Protein AF-A0A954RPF8-F1 (afdb_monomer_lite)

Structure (mmCIF, N/CA/C/O backbone):
data_AF-A0A954RPF8-F1
#
_entry.id   AF-A0A954RPF8-F1
#
loop_
_atom_site.group_PDB
_atom_site.id
_atom_site.type_symbol
_atom_site.label_atom_id
_atom_site.label_alt_id
_atom_site.label_comp_id
_atom_site.label_asym_id
_atom_site.label_entity_id
_atom_site.label_seq_id
_atom_site.pdbx_PDB_ins_code
_atom_site.Cartn_x
_atom_site.Cartn_y
_atom_site.Cartn_z
_atom_site.occupancy
_atom_site.B_iso_or_equiv
_atom_site.auth_seq_id
_atom_site.auth_comp_id
_atom_site.auth_asym_id
_atom_site.auth_atom_id
_atom_site.pdbx_PDB_model_num
ATOM 1 N N . ARG A 1 1 ? -4.170 -65.678 37.630 1.00 38.31 1 ARG A N 1
ATOM 2 C CA . ARG A 1 1 ? -4.776 -66.405 38.775 1.00 38.31 1 ARG A CA 1
ATOM 3 C C . ARG A 1 1 ? -4.705 -65.506 40.009 1.00 38.31 1 ARG A C 1
ATOM 5 O O . ARG A 1 1 ? -3.707 -65.551 40.709 1.00 38.31 1 ARG A O 1
ATOM 12 N N . CYS A 1 2 ? -5.739 -64.701 40.259 1.00 24.78 2 CYS A N 1
ATOM 13 C CA . CYS A 1 2 ? -5.954 -64.059 41.559 1.00 24.78 2 CYS A CA 1
ATOM 14 C C . CYS A 1 2 ? -7.072 -64.823 42.264 1.00 24.78 2 CYS A C 1
ATOM 16 O O . CYS A 1 2 ? -8.177 -64.943 41.741 1.00 24.78 2 CYS A O 1
ATOM 18 N N . ARG A 1 3 ? -6.744 -65.421 43.409 1.00 26.69 3 ARG A N 1
ATOM 19 C CA . ARG A 1 3 ? -7.662 -66.196 44.242 1.00 26.69 3 ARG A CA 1
ATOM 20 C C . ARG A 1 3 ? -8.273 -65.224 45.245 1.00 26.69 3 ARG A C 1
ATOM 22 O O . ARG A 1 3 ? -7.654 -64.913 46.255 1.00 26.69 3 ARG A O 1
ATOM 29 N N . MET A 1 4 ? -9.450 -64.698 44.927 1.00 26.66 4 MET A N 1
ATOM 30 C CA . MET A 1 4 ? -10.172 -63.790 45.812 1.00 26.66 4 MET A CA 1
ATOM 31 C C . MET A 1 4 ? -10.907 -64.619 46.871 1.00 26.66 4 MET A C 1
ATOM 33 O O . MET A 1 4 ? -11.874 -65.314 46.570 1.00 26.66 4 MET A O 1
ATOM 37 N N . SER A 1 5 ? -10.408 -64.608 48.108 1.00 30.94 5 SER A N 1
ATOM 38 C CA . SER A 1 5 ? -11.097 -65.205 49.254 1.00 30.94 5 SER A CA 1
ATOM 39 C C . SER A 1 5 ? -11.973 -64.148 49.922 1.00 30.94 5 SER A C 1
ATOM 41 O O . SER A 1 5 ? -11.460 -63.251 50.592 1.00 30.94 5 SER A O 1
ATOM 43 N N . ILE A 1 6 ? -13.291 -64.257 49.768 1.00 36.34 6 ILE A N 1
ATOM 44 C CA . ILE A 1 6 ? -14.246 -63.443 50.525 1.00 36.34 6 ILE A CA 1
ATOM 45 C C . ILE A 1 6 ? -14.337 -64.040 51.933 1.00 36.34 6 ILE A C 1
ATOM 47 O O . ILE A 1 6 ? -14.951 -65.085 52.146 1.00 36.34 6 ILE A O 1
ATOM 51 N N . ARG A 1 7 ? -13.696 -63.390 52.910 1.00 29.02 7 ARG A N 1
ATOM 52 C CA . ARG A 1 7 ? -13.963 -63.643 54.330 1.00 29.02 7 ARG A CA 1
ATOM 53 C C . ARG A 1 7 ? -15.271 -62.946 54.692 1.00 29.02 7 ARG A C 1
ATOM 55 O O . ARG A 1 7 ? -15.306 -61.727 54.817 1.00 29.02 7 ARG A O 1
ATOM 62 N N . LYS A 1 8 ? -16.332 -63.727 54.899 1.00 42.97 8 LYS A N 1
ATOM 63 C CA . LYS A 1 8 ? -17.564 -63.263 55.545 1.00 42.97 8 LYS A CA 1
ATOM 64 C C . LYS A 1 8 ? -17.245 -63.019 57.024 1.00 42.97 8 LYS A C 1
ATOM 66 O O . LYS A 1 8 ? -17.209 -63.958 57.816 1.00 42.97 8 LYS A O 1
ATOM 71 N N . ARG A 1 9 ? -16.913 -61.777 57.381 1.00 31.98 9 ARG A N 1
ATOM 72 C CA . ARG A 1 9 ? -16.808 -61.344 58.778 1.00 31.98 9 ARG A CA 1
ATOM 73 C C . ARG A 1 9 ? -18.197 -60.858 59.181 1.00 31.98 9 ARG A C 1
ATOM 75 O O . ARG A 1 9 ? -18.713 -59.937 58.560 1.00 31.98 9 ARG A O 1
ATOM 82 N N . GLY A 1 10 ? -18.814 -61.538 60.144 1.00 41.28 10 GLY A N 1
ATOM 83 C CA . GLY A 1 10 ? -20.089 -61.132 60.723 1.00 41.28 10 GLY A CA 1
ATOM 84 C C . GLY A 1 10 ? -19.962 -59.758 61.374 1.00 41.28 10 GLY A C 1
ATOM 85 O O . GLY A 1 10 ? -19.314 -59.620 62.405 1.00 41.28 10 GLY A O 1
ATOM 86 N N . ALA A 1 11 ? -20.543 -58.768 60.717 1.00 39.69 11 ALA A N 1
ATOM 87 C CA . ALA A 1 11 ? -20.992 -57.487 61.233 1.00 39.69 11 ALA A CA 1
ATOM 88 C C . ALA A 1 11 ? -22.199 -57.133 60.351 1.00 39.69 11 ALA A C 1
ATOM 90 O O . ALA A 1 11 ? -22.162 -57.429 59.152 1.00 39.69 11 ALA A O 1
ATOM 91 N N . ASP A 1 12 ? -23.280 -56.646 60.956 1.00 48.81 12 ASP A N 1
ATOM 92 C CA . ASP A 1 12 ? -24.599 -56.460 60.345 1.00 48.81 12 ASP A CA 1
ATOM 93 C C . ASP A 1 12 ? -24.512 -55.980 58.892 1.00 48.81 12 ASP A C 1
ATOM 95 O O . ASP A 1 12 ? -24.012 -54.897 58.595 1.00 48.81 12 ASP A O 1
ATOM 99 N N . SER A 1 13 ? -24.936 -56.835 57.956 1.00 49.84 13 SER A N 1
ATOM 100 C CA . SER A 1 13 ? -25.000 -56.448 56.546 1.00 49.84 13 SER A CA 1
ATOM 101 C C . SER A 1 13 ? -25.993 -55.288 56.420 1.00 49.84 13 SER A C 1
ATOM 103 O O . SER A 1 13 ? -27.073 -55.389 57.011 1.00 49.84 13 SER A O 1
ATOM 105 N N . PRO A 1 14 ? -25.660 -54.203 55.695 1.00 56.88 14 PRO A N 1
ATOM 106 C CA . PRO A 1 14 ? -26.549 -53.054 55.585 1.00 56.88 14 PRO A CA 1
ATOM 107 C C . PRO A 1 14 ? -27.896 -53.509 55.020 1.00 56.88 14 PRO A C 1
ATOM 109 O O . PRO A 1 14 ? -27.950 -54.215 54.012 1.00 56.88 14 PRO A O 1
ATOM 112 N N . GLN A 1 15 ? -28.976 -53.159 55.715 1.00 70.69 15 GLN A N 1
ATOM 113 C CA . GLN A 1 15 ? -30.297 -53.749 55.473 1.00 70.69 15 GLN A CA 1
ATOM 114 C C . GLN A 1 15 ? -31.057 -53.072 54.320 1.00 70.69 15 GLN A C 1
ATOM 116 O O . GLN A 1 15 ? -32.025 -53.634 53.811 1.00 70.69 15 GLN A O 1
ATOM 121 N N . PHE A 1 16 ? -30.623 -51.880 53.901 1.00 86.44 16 PHE A N 1
ATOM 122 C CA . PHE A 1 16 ? -31.265 -51.070 52.864 1.00 86.44 16 PHE A CA 1
ATOM 123 C C . PHE A 1 16 ? -30.284 -50.045 52.268 1.00 86.44 16 PHE A C 1
ATOM 125 O O . PHE A 1 16 ? -29.274 -49.702 52.891 1.00 86.44 16 PHE A O 1
ATOM 132 N N . GLY A 1 17 ? -30.574 -49.563 51.057 1.00 90.06 17 GLY A N 1
ATOM 133 C CA . GLY A 1 17 ? -29.850 -48.455 50.419 1.00 90.06 17 GLY A CA 1
ATOM 134 C C . GLY A 1 17 ? -30.358 -47.089 50.886 1.00 90.06 17 GLY A C 1
ATOM 135 O O . GLY A 1 17 ? -31.543 -46.952 51.185 1.00 90.06 17 GLY A O 1
ATOM 136 N N . LEU A 1 18 ? -29.474 -46.088 50.952 1.00 92.81 18 LEU A N 1
ATOM 137 C CA . LEU A 1 18 ? -29.816 -44.718 51.348 1.00 92.81 18 LEU A CA 1
ATOM 138 C C . LEU A 1 18 ? -29.316 -43.688 50.333 1.00 92.81 18 LEU A C 1
ATOM 140 O O . LEU A 1 18 ? -28.114 -43.603 50.059 1.00 92.81 18 LEU A O 1
ATOM 144 N N . ARG A 1 19 ? -30.241 -42.842 49.873 1.00 94.31 19 ARG A N 1
ATOM 145 C CA . ARG A 1 19 ? -29.945 -41.560 49.224 1.00 94.31 19 ARG A CA 1
ATOM 146 C C . ARG A 1 19 ? -30.448 -40.429 50.113 1.00 94.31 19 ARG A C 1
ATOM 148 O O . ARG A 1 19 ? -31.576 -40.485 50.591 1.00 94.31 19 ARG A O 1
ATOM 155 N N . GLN A 1 20 ? -29.622 -39.419 50.346 1.00 93.56 20 GLN A N 1
ATOM 156 C CA . GLN A 1 20 ? -29.911 -38.353 51.304 1.00 93.56 20 GLN A CA 1
ATOM 157 C C . GLN A 1 20 ? -29.782 -36.971 50.658 1.00 93.56 20 GLN A C 1
ATOM 159 O O . GLN A 1 20 ? -28.801 -36.681 49.977 1.00 93.56 20 GLN A O 1
ATOM 164 N N . LEU A 1 21 ? -30.764 -36.103 50.895 1.00 94.06 21 LEU A N 1
ATOM 165 C CA . LEU A 1 21 ? -30.680 -34.677 50.582 1.00 94.06 21 LEU A CA 1
ATOM 166 C C . LEU A 1 21 ? -30.895 -33.880 51.865 1.00 94.06 21 LEU A C 1
ATOM 168 O O . LEU A 1 21 ? -31.998 -33.870 52.408 1.00 94.06 21 LEU A O 1
ATOM 172 N N . THR A 1 22 ? -29.857 -33.194 52.332 1.00 93.75 22 THR A N 1
ATOM 173 C CA . THR A 1 22 ? -29.924 -32.400 53.562 1.00 93.75 22 THR A CA 1
ATOM 174 C C . THR A 1 22 ? -29.912 -30.914 53.234 1.00 93.75 22 THR A C 1
ATOM 176 O O . THR A 1 22 ? -28.960 -30.406 52.644 1.00 93.75 22 THR A O 1
ATOM 179 N N . ARG A 1 23 ? -30.964 -30.195 53.621 1.00 93.75 23 ARG A N 1
ATOM 180 C CA . ARG A 1 23 ? -31.050 -28.739 53.492 1.00 93.75 23 ARG A CA 1
ATOM 181 C C . ARG A 1 23 ? -30.732 -28.091 54.832 1.00 93.75 23 ARG A C 1
ATOM 183 O O . ARG A 1 23 ? -31.372 -28.416 55.828 1.00 93.75 23 ARG A O 1
ATOM 190 N N . TYR A 1 24 ? -29.778 -27.175 54.826 1.00 92.88 24 TYR A N 1
ATOM 191 C CA . TYR A 1 24 ? -29.380 -26.360 55.963 1.00 92.88 24 TYR A CA 1
ATOM 192 C C . TYR A 1 24 ? -29.774 -24.918 55.688 1.00 92.88 24 TYR A C 1
ATOM 194 O O . TYR A 1 24 ? -29.374 -24.362 54.666 1.00 92.88 24 TYR A O 1
ATOM 202 N N . THR A 1 25 ? -30.530 -24.317 56.599 1.00 91.25 25 THR A N 1
ATOM 203 C CA . THR A 1 25 ? -30.863 -22.892 56.559 1.00 91.25 25 THR A CA 1
ATOM 204 C C . THR A 1 25 ? -30.391 -22.245 57.851 1.00 91.25 25 THR A C 1
ATOM 206 O O . THR A 1 25 ? -30.828 -22.651 58.923 1.00 91.25 25 THR A O 1
ATOM 209 N N . LEU A 1 26 ? -29.487 -21.271 57.760 1.00 89.62 26 LEU A N 1
ATOM 210 C CA . LEU A 1 26 ? -29.070 -20.457 58.901 1.00 89.62 26 LEU A CA 1
ATOM 211 C C . LEU A 1 26 ? -29.882 -19.164 58.942 1.00 89.62 26 LEU A C 1
ATOM 213 O O . LEU A 1 26 ? -29.891 -18.418 57.961 1.00 89.62 26 LEU A O 1
ATOM 217 N N . ASN A 1 27 ? -30.518 -18.897 60.079 1.00 86.94 27 ASN A N 1
ATOM 218 C CA . ASN A 1 27 ? -31.205 -17.645 60.390 1.00 86.94 27 ASN A CA 1
ATOM 219 C C . ASN A 1 27 ? -30.790 -17.134 61.787 1.00 86.94 27 ASN A C 1
ATOM 221 O O . ASN A 1 27 ? -29.947 -17.733 62.454 1.00 86.94 27 ASN A O 1
ATOM 225 N N . GLU A 1 28 ? -31.387 -16.032 62.249 1.00 82.50 28 GLU A N 1
ATOM 226 C CA . GLU A 1 28 ? -31.107 -15.451 63.576 1.00 82.50 28 GLU A CA 1
ATOM 227 C C . GLU A 1 28 ? -31.387 -16.407 64.751 1.00 82.50 28 GLU A C 1
ATOM 229 O O . GLU A 1 28 ? -30.786 -16.269 65.815 1.00 82.50 28 GLU A O 1
ATOM 234 N N . GLN A 1 29 ? -32.278 -17.389 64.575 1.00 83.50 29 GLN A N 1
ATOM 235 C CA . GLN A 1 29 ? -32.648 -18.357 65.615 1.00 83.50 29 GLN A CA 1
ATOM 236 C C . GLN A 1 29 ? -31.710 -19.574 65.657 1.00 83.50 29 GLN A C 1
ATOM 238 O O . GLN A 1 29 ? -31.683 -20.291 66.661 1.00 83.50 29 GLN A O 1
ATOM 243 N N . GLY A 1 30 ? -30.922 -19.798 64.603 1.00 87.50 30 GLY A N 1
ATOM 244 C CA . GLY A 1 30 ? -29.967 -20.894 64.492 1.00 87.50 30 GLY A CA 1
ATOM 245 C C . GLY A 1 30 ? -30.078 -21.651 63.173 1.00 87.50 30 GLY A C 1
ATOM 246 O O . GLY A 1 30 ? -30.501 -21.120 62.148 1.00 87.50 30 GLY A O 1
ATOM 247 N N . TRP A 1 31 ? -29.649 -22.908 63.195 1.00 90.44 31 TRP A N 1
ATOM 248 C CA . TRP A 1 31 ? -29.725 -23.805 62.050 1.00 90.44 31 TRP A CA 1
ATOM 249 C C . TRP A 1 31 ? -31.056 -24.542 62.022 1.00 90.44 31 TRP A C 1
ATOM 251 O O . TRP A 1 31 ? -31.392 -25.263 62.961 1.00 90.44 31 TRP A O 1
ATOM 261 N N . GLU A 1 32 ? -31.740 -24.460 60.890 1.00 93.38 32 GLU A N 1
ATOM 262 C CA . GLU A 1 32 ? -32.830 -25.349 60.513 1.00 93.38 32 GLU A CA 1
ATOM 263 C C . GLU A 1 32 ? -32.303 -26.401 59.537 1.00 93.38 32 GLU A C 1
ATOM 265 O O . GLU A 1 32 ? -31.746 -26.079 58.484 1.00 93.38 32 GLU A O 1
ATOM 270 N N . VAL A 1 33 ? -32.470 -27.673 59.893 1.00 94.00 33 VAL A N 1
ATOM 271 C CA . VAL A 1 33 ? -31.977 -28.812 59.120 1.00 94.00 33 VAL A CA 1
ATOM 272 C C . VAL A 1 33 ? -33.150 -29.680 58.693 1.00 94.00 33 VAL A C 1
ATOM 274 O O . VAL A 1 33 ? -33.912 -30.167 59.526 1.00 94.00 33 VAL A O 1
ATOM 277 N N . ALA A 1 34 ? -33.280 -29.909 57.390 1.00 94.81 34 ALA A N 1
ATOM 278 C CA . ALA A 1 34 ? -34.261 -30.822 56.816 1.00 94.81 34 ALA A CA 1
ATOM 279 C C . ALA A 1 34 ? -33.547 -31.900 55.996 1.00 94.81 34 ALA A C 1
ATOM 281 O O . ALA A 1 34 ? -32.988 -31.607 54.940 1.00 94.81 34 ALA A O 1
ATOM 282 N N . ALA A 1 35 ? -33.568 -33.140 56.478 1.00 94.81 35 ALA A N 1
ATOM 283 C CA . ALA A 1 35 ? -32.989 -34.294 55.800 1.00 94.81 35 ALA A CA 1
ATOM 284 C C . ALA A 1 35 ? -34.091 -35.134 55.145 1.00 94.81 35 ALA A C 1
ATOM 286 O O . ALA A 1 35 ? -34.931 -35.716 55.832 1.00 94.81 35 ALA A O 1
ATOM 287 N N . ASP A 1 36 ? -34.066 -35.203 53.816 1.00 95.50 36 ASP A N 1
ATOM 288 C CA . ASP A 1 36 ? -34.886 -36.099 53.005 1.00 95.50 36 ASP A CA 1
ATOM 289 C C . ASP A 1 36 ? -34.109 -37.411 52.800 1.00 95.50 36 ASP A C 1
ATOM 291 O O . ASP A 1 36 ? -33.122 -37.446 52.061 1.00 95.50 36 ASP A O 1
ATOM 295 N N . LEU A 1 37 ? -34.527 -38.478 53.489 1.00 94.94 37 LEU A N 1
ATOM 296 C CA . LEU A 1 37 ? -33.916 -39.808 53.443 1.00 94.94 37 LEU A CA 1
ATOM 297 C C . LEU A 1 37 ? -34.738 -40.714 52.519 1.00 94.94 37 LEU A C 1
ATOM 299 O O . LEU A 1 37 ? -35.853 -41.104 52.860 1.00 94.94 37 LEU A O 1
ATOM 303 N N . TYR A 1 38 ? -34.190 -41.066 51.362 1.00 94.31 38 TYR A N 1
ATOM 304 C CA . TYR A 1 38 ? -34.792 -42.009 50.423 1.00 94.31 38 TYR A CA 1
ATOM 305 C C . TYR A 1 38 ? -34.233 -43.407 50.681 1.00 94.31 38 TYR A C 1
ATOM 307 O O . TYR A 1 38 ? -33.040 -43.656 50.482 1.00 94.31 38 TYR A O 1
ATOM 315 N N . LEU A 1 39 ? -35.101 -44.304 51.140 1.00 92.56 39 LEU A N 1
ATOM 316 C CA . LEU A 1 39 ? -34.754 -45.657 51.561 1.00 92.56 39 LEU A CA 1
ATOM 317 C C . LEU A 1 39 ? -35.125 -46.675 50.477 1.00 92.56 39 LEU A C 1
ATOM 319 O O . LEU A 1 39 ? -36.262 -46.697 49.999 1.00 92.56 39 LEU A O 1
ATOM 323 N N . ASP A 1 40 ? -34.175 -47.544 50.136 1.00 91.12 40 ASP A N 1
ATOM 324 C CA . ASP A 1 40 ? -34.352 -48.654 49.198 1.00 91.12 40 ASP A CA 1
ATOM 325 C C . ASP A 1 40 ? -34.356 -49.990 49.966 1.00 91.12 40 ASP A C 1
ATOM 327 O O . ASP A 1 40 ? -33.305 -50.561 50.273 1.00 91.12 40 ASP A O 1
ATOM 331 N N . CYS A 1 41 ? -35.554 -50.481 50.304 1.00 87.88 41 CYS A N 1
ATOM 332 C CA . CYS A 1 41 ? -35.795 -51.652 51.158 1.00 87.88 41 CYS A CA 1
ATOM 333 C C . CYS A 1 41 ? -36.349 -52.837 50.337 1.00 87.88 41 CYS A C 1
ATOM 335 O O . CYS A 1 41 ? -37.547 -53.134 50.380 1.00 87.88 41 CYS A O 1
ATOM 337 N N . GLU A 1 42 ? -35.503 -53.504 49.541 1.00 78.81 42 GLU A N 1
ATOM 338 C CA . GLU A 1 42 ? -35.939 -54.592 48.640 1.00 78.81 42 GLU A CA 1
ATOM 339 C C . GLU A 1 42 ? -36.097 -55.957 49.336 1.00 78.81 42 GLU A C 1
ATOM 341 O O . GLU A 1 42 ? -37.033 -56.709 49.041 1.00 78.81 42 GLU A O 1
ATOM 346 N N . ALA A 1 43 ? -35.179 -56.286 50.253 1.00 69.44 43 ALA A N 1
ATOM 347 C CA . ALA A 1 43 ? -35.006 -57.648 50.762 1.00 69.44 43 ALA A CA 1
ATOM 348 C C . ALA A 1 43 ? -35.760 -57.949 52.071 1.00 69.44 43 ALA A C 1
ATOM 350 O O . ALA A 1 43 ? -36.153 -59.094 52.284 1.00 69.44 43 ALA A O 1
ATOM 351 N N . THR A 1 44 ? -35.949 -56.959 52.951 1.00 74.12 44 THR A N 1
ATOM 352 C CA . THR A 1 44 ? -36.574 -57.127 54.278 1.00 74.12 44 THR A CA 1
ATOM 353 C C . THR A 1 44 ? -37.380 -55.881 54.635 1.00 74.12 44 THR A C 1
ATOM 355 O O . THR A 1 44 ? -36.937 -54.771 54.342 1.00 74.12 44 THR A O 1
ATOM 358 N N . ASP A 1 45 ? -38.537 -56.059 55.274 1.00 82.88 45 ASP A N 1
ATOM 359 C CA . ASP A 1 45 ? -39.352 -54.944 55.760 1.00 82.88 45 ASP A CA 1
ATOM 360 C C . ASP A 1 45 ? -38.608 -54.187 56.871 1.00 82.88 45 ASP A C 1
ATOM 362 O O . ASP A 1 45 ? -38.182 -54.776 57.871 1.00 82.88 45 ASP A O 1
ATOM 366 N N . LEU A 1 46 ? -38.457 -52.871 56.707 1.00 87.38 46 LEU A N 1
ATOM 367 C CA . LEU A 1 46 ? -37.808 -52.022 57.700 1.00 87.38 46 LEU A CA 1
ATOM 368 C C . LEU A 1 46 ? -38.833 -51.582 58.753 1.00 87.38 46 LEU A C 1
ATOM 370 O O . LEU A 1 46 ? -39.708 -50.765 58.473 1.00 87.38 46 LEU A O 1
ATOM 374 N N . ASN A 1 47 ? -38.722 -52.123 59.969 1.00 87.94 47 ASN A N 1
ATOM 375 C CA . ASN A 1 47 ? -39.655 -51.843 61.074 1.00 87.94 47 ASN A CA 1
ATOM 376 C C . ASN A 1 47 ? -39.214 -50.681 61.977 1.00 87.94 47 ASN A C 1
ATOM 378 O O . ASN A 1 47 ? -40.038 -50.071 62.656 1.00 87.94 47 ASN A O 1
ATOM 382 N N . ALA A 1 48 ? -37.921 -50.358 61.993 1.00 89.31 48 ALA A N 1
ATOM 383 C CA . ALA A 1 48 ? -37.396 -49.196 62.697 1.00 89.31 48 ALA A CA 1
ATOM 384 C C . ALA A 1 48 ? -36.171 -48.631 61.972 1.00 89.31 48 ALA A C 1
ATOM 386 O O . ALA A 1 48 ? -35.382 -49.388 61.410 1.00 89.31 48 ALA A O 1
ATOM 387 N N . LEU A 1 49 ? -36.009 -47.311 62.014 1.00 90.81 49 LEU A N 1
ATOM 388 C CA . LEU A 1 49 ? -34.848 -46.589 61.502 1.00 90.81 49 LEU A CA 1
ATOM 389 C C . LEU A 1 49 ? -34.096 -45.961 62.675 1.00 90.81 49 LEU A C 1
ATOM 391 O O . LEU A 1 49 ? -34.674 -45.198 63.450 1.00 90.81 49 LEU A O 1
ATOM 395 N N . GLU A 1 50 ? -32.810 -46.277 62.801 1.00 91.69 50 GLU A N 1
ATOM 396 C CA . GLU A 1 50 ? -31.932 -45.654 63.792 1.00 91.69 50 GLU A CA 1
ATOM 397 C C . GLU A 1 50 ? -31.105 -44.541 63.144 1.00 91.69 50 GLU A C 1
ATOM 399 O O . GLU A 1 50 ? -30.440 -44.745 62.128 1.00 91.69 50 GLU A O 1
ATOM 404 N N . LEU A 1 51 ? -31.152 -43.361 63.755 1.00 91.69 51 LEU A N 1
ATOM 405 C CA . LEU A 1 51 ? -30.430 -42.160 63.364 1.00 91.69 51 LEU A CA 1
ATOM 406 C C . LEU A 1 51 ? -29.445 -41.798 64.478 1.00 91.69 51 LEU A C 1
ATOM 408 O O . LEU A 1 51 ? -29.802 -41.807 65.654 1.00 91.69 51 LEU A O 1
ATOM 412 N N . SER A 1 52 ? -28.221 -41.444 64.116 1.00 90.62 52 SER A N 1
ATOM 413 C CA . SER A 1 52 ? -27.220 -40.863 65.008 1.00 90.62 52 SER A CA 1
ATOM 414 C C . SER A 1 52 ? -27.059 -39.390 64.656 1.00 90.62 52 SER A C 1
ATOM 416 O O . SER A 1 52 ? -26.695 -39.069 63.528 1.00 90.62 52 SER A O 1
ATOM 418 N N . LEU A 1 53 ? -27.308 -38.500 65.611 1.00 89.69 53 LEU A N 1
ATOM 419 C CA . LEU A 1 53 ? -27.170 -37.055 65.443 1.00 89.69 53 LEU A CA 1
ATOM 420 C C . LEU A 1 53 ? -25.990 -36.525 66.257 1.00 89.69 53 LEU A C 1
ATOM 422 O O . LEU A 1 53 ? -25.728 -36.994 67.372 1.00 89.69 53 LEU A O 1
ATOM 426 N N . ASP A 1 54 ? -25.315 -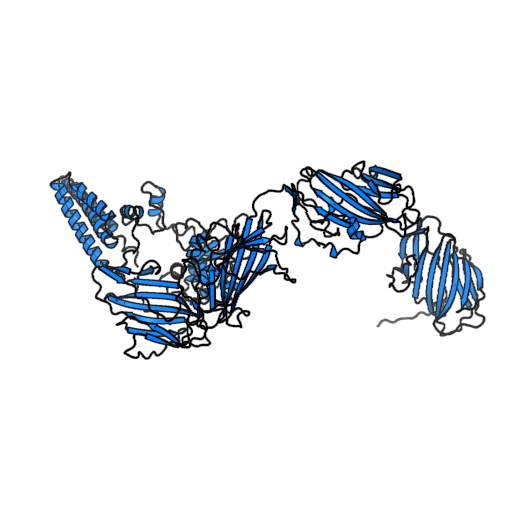35.516 65.716 1.00 87.44 54 ASP A N 1
ATOM 427 C CA . ASP A 1 54 ? -24.335 -34.739 66.473 1.00 87.44 54 ASP A CA 1
ATOM 428 C C . ASP A 1 54 ? -24.986 -34.034 67.674 1.00 87.44 54 ASP A C 1
ATOM 430 O O . ASP A 1 54 ? -26.178 -33.724 67.669 1.00 87.44 54 ASP A O 1
ATOM 434 N N . ALA A 1 55 ? -24.197 -33.772 68.720 1.00 79.31 55 ALA A N 1
ATOM 435 C CA . ALA A 1 55 ? -24.692 -33.284 70.014 1.00 79.31 55 ALA A CA 1
ATOM 436 C C . ALA A 1 55 ? -25.456 -31.944 69.938 1.00 79.31 55 ALA A C 1
ATOM 438 O O . ALA A 1 55 ? -26.267 -31.644 70.814 1.00 79.31 55 ALA A O 1
ATOM 439 N N . SER A 1 56 ? -25.214 -31.142 68.899 1.00 84.31 56 SER A N 1
ATOM 440 C CA . SER A 1 56 ? -25.879 -29.856 68.673 1.00 84.31 56 SER A CA 1
ATOM 441 C C . SER A 1 56 ? -27.266 -29.973 68.026 1.00 84.31 56 SER A C 1
ATOM 443 O O . SER A 1 56 ? -28.028 -29.010 68.097 1.00 84.31 56 SER A O 1
ATOM 445 N N . LEU A 1 57 ? -27.625 -31.118 67.430 1.00 89.94 57 LEU A N 1
ATOM 446 C CA . LEU A 1 57 ? -28.894 -31.301 66.718 1.00 89.94 57 LEU A CA 1
ATOM 447 C C . LEU A 1 57 ? -30.006 -31.838 67.616 1.00 89.94 57 LEU A C 1
ATOM 449 O O . LEU A 1 57 ? -29.861 -32.855 68.295 1.00 89.94 57 LEU A O 1
ATOM 453 N N . LYS A 1 58 ? -31.175 -31.201 67.530 1.00 90.12 58 LYS A N 1
ATOM 454 C CA . LYS A 1 58 ? -32.415 -31.641 68.176 1.00 90.12 58 LYS A CA 1
ATOM 455 C C . LYS A 1 58 ? -33.482 -31.904 67.123 1.00 90.12 58 LYS A C 1
ATOM 457 O O . LYS A 1 58 ? -33.888 -30.987 66.417 1.00 90.12 58 LYS A O 1
ATOM 462 N N . VAL A 1 59 ? -33.947 -33.150 67.026 1.00 92.19 59 VAL A N 1
ATOM 463 C CA . VAL A 1 59 ? -35.042 -33.530 66.118 1.00 92.19 59 VAL A CA 1
ATOM 464 C C . VAL A 1 59 ? -36.360 -32.954 66.632 1.00 92.19 59 VAL A C 1
ATOM 466 O O . VAL A 1 59 ? -36.730 -33.189 67.781 1.00 92.19 59 VAL A O 1
ATOM 469 N N . ILE A 1 60 ? -37.065 -32.227 65.767 1.00 93.56 60 ILE A N 1
ATOM 470 C CA . ILE A 1 60 ? -38.372 -31.615 66.050 1.00 93.56 60 ILE A CA 1
ATOM 471 C C . ILE A 1 60 ? -39.514 -32.288 65.283 1.00 93.56 60 ILE A C 1
ATOM 473 O O . ILE A 1 60 ? -40.672 -32.151 65.670 1.00 93.56 60 ILE A O 1
ATOM 477 N N . GLY A 1 61 ? -39.205 -33.046 64.228 1.00 92.69 61 GLY A N 1
ATOM 478 C CA . GLY A 1 61 ? -40.208 -33.767 63.456 1.00 92.69 61 GLY A CA 1
ATOM 479 C C . GLY A 1 61 ? -39.625 -34.917 62.648 1.00 92.69 61 GLY A C 1
ATOM 480 O O . GLY A 1 61 ? -38.521 -34.832 62.109 1.00 92.69 61 GLY A O 1
ATOM 481 N N . VAL A 1 62 ? -40.397 -35.998 62.540 1.00 95.06 62 VAL A N 1
ATOM 482 C CA . VAL A 1 62 ? -40.136 -37.103 61.616 1.00 95.06 62 VAL A CA 1
ATOM 483 C C . VAL A 1 62 ? -41.432 -37.463 60.905 1.00 95.06 62 VAL A C 1
ATOM 485 O O . VAL A 1 62 ? -42.459 -37.711 61.539 1.00 95.06 62 VAL A O 1
ATOM 488 N N . THR A 1 63 ? -41.382 -37.501 59.580 1.00 93.56 63 THR A N 1
ATOM 489 C CA . THR A 1 63 ? -42.519 -37.858 58.726 1.00 93.56 63 THR A CA 1
ATOM 490 C C . THR A 1 63 ? -42.103 -38.922 57.722 1.00 93.56 63 THR A C 1
ATOM 492 O O . THR A 1 63 ? -40.954 -38.952 57.287 1.00 93.56 63 THR A O 1
ATOM 495 N N . HIS A 1 64 ? -43.031 -39.798 57.357 1.00 91.06 64 HIS A N 1
ATOM 496 C CA . HIS A 1 64 ? -42.881 -40.714 56.232 1.00 91.06 64 HIS A CA 1
ATOM 497 C C . HIS A 1 64 ? -43.928 -40.376 55.183 1.00 91.06 64 HIS A C 1
ATOM 499 O O . HIS A 1 64 ? -45.127 -40.378 55.480 1.00 91.06 64 HIS A O 1
ATOM 505 N N . GLU A 1 65 ? -43.455 -40.045 53.983 1.00 83.31 65 GLU A N 1
ATOM 506 C CA . GLU A 1 65 ? -44.220 -39.369 52.934 1.00 83.31 65 GLU A CA 1
ATOM 507 C C . GLU A 1 65 ? -44.826 -38.053 53.463 1.00 83.31 65 GLU A C 1
ATOM 509 O O . GLU A 1 65 ? -44.188 -37.003 53.426 1.00 83.31 65 GLU A O 1
ATOM 514 N N . THR A 1 66 ? -46.025 -38.111 54.043 1.00 82.94 66 THR A N 1
ATOM 515 C CA . THR A 1 66 ? -46.718 -36.969 54.662 1.00 82.94 66 THR A CA 1
ATOM 516 C C . THR A 1 66 ? -47.239 -37.262 56.071 1.00 82.94 66 THR A C 1
ATOM 518 O O . THR A 1 66 ? -47.776 -36.366 56.721 1.00 82.94 66 THR A O 1
ATOM 521 N N . ALA A 1 67 ? -47.121 -38.502 56.558 1.00 88.50 67 ALA A N 1
ATOM 522 C CA . ALA A 1 67 ? -47.662 -38.913 57.849 1.00 88.50 67 ALA A CA 1
ATOM 523 C C . ALA A 1 67 ? -46.601 -38.779 58.958 1.00 88.50 67 ALA A C 1
ATOM 525 O O . ALA A 1 67 ? -45.464 -39.218 58.760 1.00 88.50 67 ALA A O 1
ATOM 526 N N . PRO A 1 68 ? -46.937 -38.211 60.131 1.00 91.00 68 PRO A N 1
ATOM 527 C CA . PRO A 1 68 ? -46.015 -38.159 61.261 1.00 91.00 68 PRO A CA 1
ATOM 528 C C . PRO A 1 68 ? -45.737 -39.568 61.793 1.00 91.00 68 PRO A C 1
ATOM 530 O O . PRO A 1 68 ? -46.647 -40.391 61.914 1.00 91.00 68 PRO A O 1
ATOM 533 N N . LEU A 1 69 ? -44.478 -39.840 62.130 1.00 91.19 69 LEU A N 1
ATOM 534 C CA . LEU A 1 69 ? -44.059 -41.100 62.743 1.00 91.19 69 LEU A CA 1
ATOM 535 C C . LEU A 1 69 ? -43.716 -40.901 64.219 1.00 91.19 69 LEU A C 1
ATOM 537 O O . LEU A 1 69 ? -43.281 -39.817 64.587 1.00 91.19 69 LEU A O 1
ATOM 541 N N . PRO A 1 70 ? -43.866 -41.921 65.078 1.00 88.00 70 PRO A N 1
ATOM 542 C CA . PRO A 1 70 ? -43.340 -41.874 66.435 1.00 88.00 70 PRO A CA 1
ATOM 543 C C . PRO A 1 70 ? -41.819 -42.113 66.445 1.00 88.00 70 PRO A C 1
ATOM 545 O O . PRO A 1 70 ? -41.319 -43.059 65.826 1.00 88.00 70 PRO A O 1
ATOM 548 N N . TRP A 1 71 ? -41.081 -41.295 67.199 1.00 92.25 71 TRP A N 1
ATOM 549 C CA . TRP A 1 71 ? -39.648 -41.477 67.441 1.00 92.25 71 TRP A CA 1
ATOM 550 C C . TRP A 1 71 ? -39.307 -41.338 68.923 1.00 92.25 71 TRP A C 1
ATOM 552 O O . TRP A 1 71 ? -39.942 -40.581 69.652 1.00 92.25 71 TRP A O 1
ATOM 562 N N . ASN A 1 72 ? -38.271 -42.054 69.356 1.00 88.94 72 ASN A N 1
ATOM 563 C CA . ASN A 1 72 ? -37.705 -41.945 70.697 1.00 88.94 72 ASN A CA 1
ATOM 564 C C . ASN A 1 72 ? -36.257 -41.474 70.605 1.00 88.94 72 ASN A C 1
ATOM 566 O O . ASN A 1 72 ? -35.518 -41.912 69.722 1.00 88.94 72 ASN A O 1
ATOM 570 N N . VAL A 1 73 ? -35.849 -40.615 71.536 1.00 88.31 73 VAL A N 1
ATOM 571 C CA . VAL A 1 73 ? -34.472 -40.122 71.643 1.00 88.31 73 VAL A CA 1
ATOM 572 C C . VAL A 1 73 ? -33.804 -40.791 72.840 1.00 88.31 73 VAL A C 1
ATOM 574 O O . VAL A 1 73 ? -34.338 -40.772 73.946 1.00 88.31 73 VAL A O 1
ATOM 577 N N . SER A 1 74 ? -32.631 -41.369 72.623 1.00 86.56 74 SER A N 1
ATOM 578 C CA . SER A 1 74 ? -31.736 -41.870 73.666 1.00 86.56 74 SER A CA 1
ATOM 579 C C . SER A 1 74 ? -30.366 -41.238 73.474 1.00 86.56 74 SER A C 1
ATOM 581 O O . SER A 1 74 ? -29.924 -41.090 72.340 1.00 86.56 74 SER A O 1
ATOM 583 N N . VAL A 1 75 ? -29.687 -40.868 74.552 1.00 80.81 75 VAL A N 1
ATOM 584 C CA . VAL A 1 75 ? -28.329 -40.318 74.472 1.00 80.81 75 VAL A CA 1
ATOM 585 C C . VAL A 1 75 ? -27.335 -41.466 74.621 1.00 80.81 75 VAL A C 1
ATOM 587 O O . VAL A 1 75 ? -27.491 -42.300 75.510 1.00 80.81 75 VAL A O 1
ATOM 590 N N . ASP A 1 76 ? -26.357 -41.535 73.723 1.00 73.50 76 ASP A N 1
ATOM 591 C CA . ASP A 1 76 ? -25.270 -42.514 73.778 1.00 73.50 76 ASP A CA 1
ATOM 592 C C . ASP A 1 76 ? -24.197 -42.096 74.802 1.00 73.50 76 ASP A C 1
ATOM 594 O O . ASP A 1 76 ? -24.118 -40.926 75.183 1.00 73.50 76 ASP A O 1
ATOM 598 N N . ASN A 1 77 ? -23.326 -43.023 75.213 1.00 70.31 77 ASN A N 1
ATOM 599 C CA . ASN A 1 77 ? -22.238 -42.749 76.167 1.00 70.31 77 ASN A CA 1
ATOM 600 C C . ASN A 1 77 ? -21.261 -41.662 75.673 1.00 70.31 77 ASN A C 1
ATOM 602 O O . ASN A 1 77 ? -20.634 -40.990 76.488 1.00 70.31 77 ASN A O 1
ATOM 606 N N . ASP A 1 78 ? -21.185 -41.450 74.355 1.00 66.38 78 ASP A N 1
ATOM 607 C CA . ASP A 1 78 ? -20.358 -40.426 73.700 1.00 66.38 78 ASP A CA 1
ATOM 608 C C . ASP A 1 78 ? -21.065 -39.056 73.570 1.00 66.38 78 ASP A C 1
ATOM 610 O O . ASP A 1 78 ? -20.579 -38.159 72.882 1.00 66.38 78 ASP A O 1
ATOM 614 N N . GLY A 1 79 ? -22.249 -38.879 74.172 1.00 68.88 79 GLY A N 1
ATOM 615 C CA . GLY A 1 79 ? -23.011 -37.623 74.137 1.00 68.88 79 GLY A CA 1
ATOM 616 C C . GLY A 1 79 ? -23.756 -37.346 72.823 1.00 68.88 79 GLY A C 1
ATOM 617 O O . GLY A 1 79 ? -24.409 -36.310 72.691 1.00 68.88 79 GLY A O 1
ATOM 618 N N . ARG A 1 80 ? -23.703 -38.267 71.852 1.00 77.62 80 ARG A N 1
ATOM 619 C CA . ARG A 1 80 ? -24.508 -38.212 70.620 1.00 77.62 80 ARG A CA 1
ATOM 620 C C . ARG A 1 80 ? -25.949 -38.626 70.890 1.00 77.62 80 ARG A C 1
ATOM 622 O O . ARG A 1 80 ? -26.208 -39.570 71.636 1.00 77.62 80 ARG A O 1
ATOM 629 N N . SER A 1 81 ? -26.893 -37.948 70.244 1.00 83.88 81 SER A N 1
ATOM 630 C CA . SER A 1 81 ? -28.307 -38.315 70.335 1.00 83.88 81 SER A CA 1
ATOM 631 C C . SER A 1 81 ? -28.614 -39.408 69.317 1.00 83.88 81 SER A C 1
ATOM 633 O O . SER A 1 81 ? -28.456 -39.210 68.114 1.00 83.88 81 SER A O 1
ATOM 635 N N . ARG A 1 82 ? -29.071 -40.567 69.786 1.00 88.38 82 ARG A N 1
ATOM 636 C CA . ARG A 1 82 ? -29.586 -41.651 68.951 1.00 88.38 82 ARG A CA 1
ATOM 637 C C . ARG A 1 82 ? -31.107 -41.564 68.898 1.00 88.38 82 ARG A C 1
ATOM 639 O O . ARG A 1 82 ? -31.772 -41.621 69.931 1.00 88.38 82 ARG A O 1
ATOM 646 N N . VAL A 1 83 ? -31.658 -41.424 67.700 1.00 90.75 83 VAL A N 1
ATOM 647 C CA . VAL A 1 83 ? -33.100 -41.335 67.462 1.00 90.75 83 VAL A CA 1
ATOM 648 C C . VAL A 1 83 ? -33.572 -42.605 66.782 1.00 90.75 83 VAL A C 1
ATOM 650 O O . VAL A 1 83 ? -33.106 -42.948 65.700 1.00 90.75 83 VAL A O 1
ATOM 653 N N . ARG A 1 84 ? -34.508 -43.306 67.418 1.00 92.38 84 ARG A N 1
ATOM 654 C CA . ARG A 1 84 ? -35.137 -44.502 66.863 1.00 92.38 84 ARG A CA 1
ATOM 655 C C . ARG A 1 84 ? -36.546 -44.169 66.405 1.00 92.38 84 ARG A C 1
ATOM 657 O O . ARG A 1 84 ? -37.415 -43.886 67.228 1.00 92.38 84 ARG A O 1
ATOM 664 N N . VAL A 1 85 ? -36.756 -44.213 65.098 1.00 91.38 85 VAL A N 1
ATOM 665 C CA . VAL A 1 85 ? -38.046 -44.009 64.437 1.00 91.38 85 VAL A CA 1
ATOM 666 C C . VAL A 1 85 ? -38.693 -45.374 64.248 1.00 91.38 85 VAL A C 1
ATOM 668 O O . VAL A 1 85 ? -38.084 -46.254 63.645 1.00 91.38 85 VAL A O 1
ATOM 671 N N . ASN A 1 86 ? -39.903 -45.574 64.766 1.00 89.06 86 ASN A N 1
ATOM 672 C CA . ASN A 1 86 ? -40.615 -46.845 64.620 1.00 89.06 86 ASN A CA 1
ATOM 673 C C . ASN A 1 86 ? -41.677 -46.727 63.523 1.00 89.06 86 ASN A C 1
ATOM 675 O O . ASN A 1 86 ? -42.486 -45.799 63.541 1.00 89.06 86 ASN A O 1
ATOM 679 N N . PHE A 1 87 ? -41.705 -47.685 62.598 1.00 89.44 87 PHE A N 1
ATOM 680 C CA . PHE A 1 87 ? -42.709 -47.745 61.540 1.00 89.44 87 PHE A CA 1
ATOM 681 C C . PHE A 1 87 ? -43.870 -48.649 61.984 1.00 89.44 87 PHE A C 1
ATOM 683 O O . PHE A 1 87 ? -43.640 -49.825 62.265 1.00 89.44 87 PHE A O 1
ATOM 690 N N . PRO A 1 88 ? -45.118 -48.142 62.057 1.00 81.56 88 PRO A N 1
ATOM 691 C CA . PRO A 1 88 ? -46.273 -48.951 62.465 1.00 81.56 88 PRO A CA 1
ATOM 692 C C . PRO A 1 88 ? -46.528 -50.153 61.545 1.00 81.56 88 PRO A C 1
ATOM 694 O O . PRO A 1 88 ? -46.940 -51.217 61.998 1.00 81.56 88 PRO A O 1
ATOM 697 N N . THR A 1 89 ? -46.252 -49.978 60.252 1.00 82.44 89 THR A N 1
ATOM 698 C CA . THR A 1 89 ? -46.209 -51.031 59.235 1.00 82.44 89 THR A CA 1
ATOM 699 C C . THR A 1 89 ? -44.830 -50.991 58.594 1.00 82.44 89 THR A C 1
ATOM 701 O O . THR A 1 89 ? -44.416 -49.917 58.151 1.00 82.44 89 THR A O 1
ATOM 704 N N . GLY A 1 90 ? -44.126 -52.124 58.554 1.00 83.69 90 GLY A N 1
ATOM 705 C CA . GLY A 1 90 ? -42.788 -52.203 57.970 1.00 83.69 90 GLY A CA 1
ATOM 706 C C . GLY A 1 90 ? -42.740 -51.623 56.553 1.00 83.69 90 GLY A C 1
ATOM 707 O O . GLY A 1 90 ? -43.651 -51.830 55.750 1.00 83.69 90 GLY A O 1
ATOM 708 N N . ILE A 1 91 ? -41.695 -50.850 56.261 1.00 87.75 91 ILE A N 1
ATOM 709 C CA . ILE A 1 91 ? -41.530 -50.190 54.965 1.00 87.75 91 ILE A CA 1
ATOM 710 C C . ILE A 1 91 ? -40.849 -51.146 53.981 1.00 87.75 91 ILE A C 1
ATOM 712 O O . ILE A 1 91 ? -39.818 -51.738 54.301 1.00 87.75 91 ILE A O 1
ATOM 716 N N . ARG A 1 92 ? -41.401 -51.248 52.761 1.00 87.94 92 ARG A N 1
ATOM 717 C CA . ARG A 1 92 ? -40.852 -52.045 51.652 1.00 87.94 92 ARG A CA 1
ATOM 718 C C . ARG A 1 92 ? -40.889 -51.294 50.318 1.00 87.94 92 ARG A C 1
ATOM 720 O O . ARG A 1 92 ? -41.813 -50.516 50.046 1.00 87.94 92 ARG A O 1
ATOM 727 N N . GLY A 1 93 ? -39.922 -51.587 49.453 1.00 86.62 93 GLY A N 1
ATOM 728 C CA . GLY A 1 93 ? -39.803 -51.031 48.104 1.00 86.62 93 GLY A CA 1
ATOM 729 C C . GLY A 1 93 ? -38.714 -49.967 47.991 1.00 86.62 93 GLY A C 1
ATOM 730 O O . GLY A 1 93 ? -37.978 -49.716 48.942 1.00 86.62 93 GLY A O 1
ATOM 731 N N . LEU A 1 94 ? -38.606 -49.375 46.805 1.00 89.31 94 LEU A N 1
ATOM 732 C CA . LEU A 1 94 ? -37.598 -48.370 46.472 1.00 89.31 94 LEU A CA 1
ATOM 733 C C . LEU A 1 94 ? -38.098 -46.950 46.756 1.00 89.31 94 LEU A C 1
ATOM 735 O O . LEU A 1 94 ? -39.295 -46.677 46.641 1.00 89.31 94 LEU A O 1
ATOM 739 N N . ASN A 1 95 ? -37.163 -46.047 47.050 1.00 88.31 95 ASN A N 1
ATOM 740 C CA . ASN A 1 95 ? -37.370 -44.604 47.147 1.00 88.31 95 ASN A CA 1
ATOM 741 C C . ASN A 1 95 ? -38.421 -44.168 48.184 1.00 88.31 95 ASN A C 1
ATOM 743 O O . ASN A 1 95 ? -39.172 -43.222 47.948 1.00 88.31 95 ASN A O 1
ATOM 747 N N . ARG A 1 96 ? -38.486 -44.858 49.326 1.00 92.69 96 ARG A N 1
ATOM 748 C CA . ARG A 1 96 ? -39.398 -44.517 50.426 1.00 92.69 96 ARG A CA 1
ATOM 749 C C . ARG A 1 96 ? -38.864 -43.315 51.182 1.00 92.69 96 ARG A C 1
ATOM 751 O O . ARG A 1 96 ? -37.744 -43.372 51.686 1.00 92.69 96 ARG A O 1
ATOM 758 N N . LEU A 1 97 ? -39.638 -42.234 51.234 1.00 93.25 97 LEU A N 1
ATOM 759 C CA . LEU A 1 97 ? -39.168 -40.967 51.782 1.00 93.25 97 LEU A CA 1
ATOM 760 C C . LEU A 1 97 ? -39.463 -40.870 53.279 1.00 93.25 97 LEU A C 1
ATOM 762 O O . LEU A 1 97 ? -40.620 -40.835 53.701 1.00 93.25 97 LEU A O 1
ATOM 766 N N . VAL A 1 98 ? -38.407 -40.741 54.075 1.00 94.25 98 VAL A N 1
ATOM 767 C CA . VAL A 1 98 ? -38.480 -40.318 55.474 1.00 94.25 98 VAL A CA 1
ATOM 768 C C . VAL A 1 98 ? -37.857 -38.935 55.585 1.00 94.25 98 VAL A C 1
ATOM 770 O O . VAL A 1 98 ? -36.667 -38.760 55.337 1.00 94.25 98 VAL A O 1
ATOM 773 N N . ARG A 1 99 ? -38.657 -37.942 55.970 1.00 95.62 99 ARG A N 1
ATOM 774 C CA . ARG A 1 99 ? -38.187 -36.578 56.206 1.00 95.62 99 ARG A CA 1
ATOM 775 C C . ARG A 1 99 ? -37.980 -36.352 57.693 1.00 95.62 99 ARG A C 1
ATOM 777 O O . ARG A 1 99 ? -38.915 -36.501 58.483 1.00 95.62 99 ARG A O 1
ATOM 784 N N . VAL A 1 100 ? -36.768 -35.947 58.048 1.00 95.19 100 VAL A N 1
ATOM 785 C CA . VAL A 1 100 ? -36.374 -35.583 59.410 1.00 95.19 100 VAL A CA 1
ATOM 786 C C . VAL A 1 100 ? -36.105 -34.088 59.456 1.00 95.19 100 VAL A C 1
ATOM 788 O O . VAL A 1 100 ? -35.293 -33.579 58.685 1.00 95.19 100 VAL A O 1
ATOM 791 N N . THR A 1 101 ? -36.770 -33.384 60.365 1.00 95.25 101 THR A N 1
ATOM 792 C CA . THR A 1 101 ? -36.514 -31.971 60.643 1.00 95.25 101 THR A CA 1
ATOM 793 C C . THR A 1 101 ? -35.868 -31.820 62.012 1.00 95.25 101 THR A C 1
ATOM 795 O O . THR A 1 101 ? -36.293 -32.420 63.005 1.00 95.25 101 THR A O 1
ATOM 798 N N . ALA A 1 102 ? -34.808 -31.026 62.066 1.00 94.38 102 ALA A N 1
ATOM 799 C CA . ALA A 1 102 ? -34.024 -30.785 63.261 1.00 94.38 102 ALA A CA 1
ATOM 800 C C . ALA A 1 102 ? -33.586 -29.322 63.336 1.00 94.38 102 ALA A C 1
ATOM 802 O O . ALA A 1 102 ? -33.530 -28.624 62.327 1.00 94.38 102 ALA A O 1
ATOM 803 N N . VAL A 1 103 ? -33.259 -28.879 64.545 1.00 93.81 103 VAL A N 1
ATOM 804 C CA . VAL A 1 103 ? -32.701 -27.551 64.804 1.00 93.81 103 VAL A CA 1
ATOM 805 C C . VAL A 1 103 ? -31.399 -27.661 65.583 1.00 93.81 103 VAL A C 1
ATOM 807 O O . VAL A 1 103 ? -31.235 -28.573 66.399 1.00 93.81 103 VAL A O 1
ATOM 810 N N . ALA A 1 104 ? -30.480 -26.733 65.345 1.00 90.62 104 ALA A N 1
ATOM 811 C CA . ALA A 1 104 ? -29.257 -26.569 66.124 1.00 90.62 104 ALA A CA 1
ATOM 812 C C . ALA A 1 104 ? -29.042 -25.082 66.460 1.00 90.62 104 ALA A C 1
ATOM 814 O O . ALA A 1 104 ? -29.479 -24.218 65.698 1.00 90.62 104 ALA A O 1
ATOM 815 N N . PRO A 1 105 ? -28.404 -24.756 67.599 1.00 86.88 105 PRO A N 1
ATOM 816 C CA . PRO A 1 105 ? -28.122 -23.367 67.956 1.00 86.88 105 PRO A CA 1
ATOM 817 C C . PRO A 1 105 ? -27.226 -22.692 66.901 1.00 86.88 105 PRO A C 1
ATOM 819 O O . PRO A 1 105 ? -26.485 -23.392 66.201 1.00 86.88 105 PRO A O 1
ATOM 822 N N . PRO A 1 106 ? -27.268 -21.350 66.784 1.00 81.50 106 PRO A N 1
ATOM 823 C CA . PRO A 1 106 ? -26.380 -20.627 65.884 1.00 81.50 106 PRO A CA 1
ATOM 824 C C . PRO A 1 106 ? -24.911 -20.901 66.250 1.00 81.50 106 PRO A C 1
ATOM 826 O O . PRO A 1 106 ? -24.596 -21.113 67.429 1.00 81.50 106 PRO A O 1
ATOM 829 N N . PRO A 1 107 ? -24.004 -20.925 65.261 1.00 78.31 107 PRO A N 1
ATOM 830 C CA . PRO A 1 107 ? -22.595 -21.171 65.519 1.00 78.31 107 PRO A CA 1
ATOM 831 C C . PRO A 1 107 ? -22.011 -20.032 66.366 1.00 78.31 107 PRO A C 1
ATOM 833 O O . PRO A 1 107 ? -22.342 -18.862 66.174 1.00 78.31 107 PRO A O 1
ATOM 836 N N . GLN A 1 108 ? -21.137 -20.371 67.314 1.00 70.81 108 GLN A N 1
ATOM 837 C CA . GLN A 1 108 ? -20.307 -19.369 67.987 1.00 70.81 108 GLN A CA 1
ATOM 838 C C . GLN A 1 108 ? -19.255 -18.864 66.990 1.00 70.81 108 GLN A C 1
ATOM 840 O O . GLN A 1 108 ? -18.813 -19.628 66.134 1.00 70.81 108 GLN A O 1
ATOM 845 N N . SER A 1 109 ? -18.876 -17.586 67.077 1.00 65.25 109 SER A N 1
ATOM 846 C CA . SER A 1 109 ? -17.929 -16.946 66.152 1.00 65.25 109 SER A CA 1
ATOM 847 C C . SER A 1 109 ? -16.668 -17.795 65.941 1.00 65.25 109 SER A C 1
ATOM 849 O O . SER A 1 109 ? -15.994 -18.126 66.918 1.00 65.25 109 SER A O 1
ATOM 851 N N . GLY A 1 110 ? -16.337 -18.113 64.687 1.00 76.31 110 GLY A N 1
ATOM 852 C CA . GLY A 1 110 ? -15.166 -18.916 64.329 1.00 76.31 110 GLY A CA 1
ATOM 853 C C . GLY A 1 110 ? -15.469 -20.020 63.317 1.00 76.31 110 GLY A C 1
ATOM 854 O O . GLY A 1 110 ? -16.503 -20.023 62.652 1.00 76.31 110 GLY A O 1
ATOM 855 N N . GLU A 1 111 ? -14.523 -20.949 63.188 1.00 84.31 111 GLU A N 1
ATOM 856 C CA . GLU A 1 111 ? -14.624 -22.111 62.304 1.00 84.31 111 GLU A CA 1
ATOM 857 C C . GLU A 1 111 ? -15.536 -23.176 62.950 1.00 84.31 111 GLU A C 1
ATOM 859 O O . GLU A 1 111 ? -15.310 -23.582 64.092 1.00 84.31 111 GLU A O 1
ATOM 864 N N . PHE A 1 112 ? -16.573 -23.625 62.239 1.00 86.06 112 PHE A N 1
ATOM 865 C CA . PHE A 1 112 ? -17.588 -24.545 62.761 1.00 86.06 112 PHE A CA 1
ATOM 866 C C . PHE A 1 112 ? -17.888 -25.683 61.774 1.00 86.06 112 PHE A C 1
ATOM 868 O O . PHE A 1 112 ? -18.029 -25.459 60.571 1.00 86.06 112 PHE A O 1
ATOM 875 N N . ASP A 1 113 ? -18.001 -26.914 62.279 1.00 87.56 113 ASP A N 1
ATOM 876 C CA . ASP A 1 113 ? -18.361 -28.089 61.477 1.00 87.56 113 ASP A CA 1
ATOM 877 C C . ASP A 1 113 ? -19.888 -28.195 61.325 1.00 87.56 113 ASP A C 1
ATOM 879 O O . ASP A 1 113 ? -20.627 -28.158 62.311 1.00 87.56 113 ASP A O 1
ATOM 883 N N . LEU A 1 114 ? -20.369 -28.362 60.087 1.00 89.56 114 LEU A N 1
ATOM 884 C CA . LEU A 1 114 ? -21.796 -28.500 59.797 1.00 89.56 114 LEU A CA 1
ATOM 885 C C . LEU A 1 114 ? -22.367 -29.725 60.529 1.00 89.56 114 LEU A C 1
ATOM 887 O O . LEU A 1 114 ? -21.843 -30.826 60.343 1.00 89.56 114 LEU A O 1
ATOM 891 N N . PRO A 1 115 ? -23.443 -29.581 61.322 1.00 88.44 115 PRO A N 1
ATOM 892 C CA . PRO A 1 115 ? -23.908 -30.663 62.169 1.00 88.44 115 PRO A CA 1
ATOM 893 C C . PRO A 1 115 ? -24.596 -31.745 61.336 1.00 88.44 115 PRO A C 1
ATOM 895 O O . PRO A 1 115 ? -25.369 -31.449 60.420 1.00 88.44 115 PRO A O 1
ATOM 898 N N . ARG A 1 116 ? -24.326 -33.015 61.642 1.00 88.44 116 ARG A N 1
ATOM 899 C CA . ARG A 1 116 ? -24.679 -34.146 60.779 1.00 88.44 116 ARG A CA 1
ATOM 900 C C . ARG A 1 116 ? -25.731 -35.057 61.395 1.00 88.44 116 ARG A C 1
ATOM 902 O O . ARG A 1 116 ? -25.785 -35.293 62.603 1.00 88.44 116 ARG A O 1
ATOM 909 N N . LEU A 1 117 ? -26.537 -35.624 60.502 1.00 89.69 117 LEU A N 1
ATOM 910 C CA . LEU A 1 117 ? -27.429 -36.744 60.764 1.00 89.69 117 LEU A CA 1
ATOM 911 C C . LEU A 1 117 ? -26.892 -37.949 59.993 1.00 89.69 117 LEU A C 1
ATOM 913 O O . LEU A 1 117 ? -26.743 -37.895 58.775 1.00 89.69 117 LEU A O 1
ATOM 917 N N . HIS A 1 118 ? -26.590 -39.024 60.713 1.00 88.81 118 HIS A N 1
ATOM 918 C CA . HIS A 1 118 ? -26.032 -40.256 60.170 1.00 88.81 118 HIS A CA 1
ATOM 919 C C . HIS A 1 118 ? -26.990 -41.435 60.375 1.00 88.81 118 HIS A C 1
ATOM 921 O O . HIS A 1 118 ? -27.661 -41.517 61.402 1.00 88.81 118 HIS A O 1
ATOM 927 N N . VAL A 1 119 ? -27.027 -42.374 59.427 1.00 89.81 119 VAL A N 1
ATOM 928 C CA . VAL A 1 119 ? -27.863 -43.586 59.485 1.00 89.81 119 VAL A CA 1
ATOM 929 C C . VAL A 1 119 ? -26.950 -44.821 59.524 1.00 89.81 119 VAL A C 1
ATOM 931 O O . VAL A 1 119 ? -26.525 -45.290 58.468 1.00 89.81 119 VAL A O 1
ATOM 934 N N . PRO A 1 120 ? -26.618 -45.364 60.713 1.00 83.69 120 PRO A N 1
ATOM 935 C CA . PRO A 1 120 ? -25.520 -46.327 60.864 1.00 83.69 120 PRO A CA 1
ATOM 936 C C . PRO A 1 120 ? -25.684 -47.650 60.100 1.00 83.69 120 PRO A C 1
ATOM 938 O O . PRO A 1 120 ? -24.693 -48.265 59.721 1.00 83.69 120 PRO A O 1
ATOM 941 N N . LEU A 1 121 ? -26.924 -48.108 59.889 1.00 83.50 121 LEU A N 1
ATOM 942 C CA . LEU A 1 121 ? -27.231 -49.419 59.291 1.00 83.50 121 LEU A CA 1
ATOM 943 C C . LEU A 1 121 ? -27.546 -49.360 57.784 1.00 83.50 121 LEU A C 1
ATOM 945 O O . LEU A 1 121 ? -27.935 -50.372 57.194 1.00 83.50 121 LEU A O 1
ATOM 949 N N . ALA A 1 122 ? -27.394 -48.189 57.161 1.00 86.44 122 ALA A N 1
ATOM 950 C CA . ALA A 1 122 ? -27.700 -47.978 55.753 1.00 86.44 122 ALA A CA 1
ATOM 951 C C . ALA A 1 122 ? -26.473 -48.156 54.847 1.00 86.44 122 ALA A C 1
ATOM 953 O O . ALA A 1 122 ? -25.364 -47.734 55.176 1.00 86.44 122 ALA A O 1
ATOM 954 N N . MET A 1 123 ? -26.680 -48.712 53.652 1.00 88.69 123 MET A N 1
ATOM 955 C CA . MET A 1 123 ? -25.694 -48.652 52.575 1.00 88.69 123 MET A CA 1
ATOM 956 C C . MET A 1 123 ? -25.799 -47.286 51.892 1.00 88.69 123 MET A C 1
ATOM 958 O O . MET A 1 123 ? -26.727 -47.041 51.121 1.00 88.69 123 MET A O 1
ATOM 962 N N . TRP A 1 124 ? -24.854 -46.396 52.191 1.00 90.12 124 TRP A N 1
ATOM 963 C CA . TRP A 1 124 ? -24.762 -45.075 51.566 1.00 90.12 124 TRP A CA 1
ATOM 964 C C . TRP A 1 124 ? -24.610 -45.207 50.044 1.00 90.12 124 TRP A C 1
ATOM 966 O O . TRP A 1 124 ? -23.703 -45.892 49.571 1.00 90.12 124 TRP A O 1
ATOM 976 N N . GLN A 1 125 ? -25.500 -44.567 49.285 1.00 90.19 125 GLN A N 1
ATOM 977 C CA . GLN A 1 125 ? -25.440 -44.514 47.821 1.00 90.19 125 GLN A CA 1
ATOM 978 C C . GLN A 1 125 ? -25.085 -43.110 47.325 1.00 90.19 125 GLN A C 1
ATOM 980 O O . GLN A 1 125 ? -24.220 -42.958 46.468 1.00 90.19 125 GLN A O 1
ATOM 985 N N . GLN A 1 126 ? -25.768 -42.090 47.850 1.00 89.19 126 GLN A N 1
ATOM 986 C CA . GLN A 1 126 ? -25.574 -40.696 47.461 1.00 89.19 126 GLN A CA 1
ATOM 987 C C . GLN A 1 126 ? -25.994 -39.770 48.596 1.00 89.19 126 GLN A C 1
ATOM 989 O O . GLN A 1 126 ? -27.004 -40.006 49.260 1.00 89.19 126 GLN A O 1
ATOM 994 N N . GLU A 1 127 ? -25.270 -38.669 48.757 1.00 91.44 127 GLU A N 1
ATOM 995 C CA . GLU A 1 127 ? -25.681 -37.587 49.639 1.00 91.44 127 GLU A CA 1
ATOM 996 C C . GLU A 1 127 ? -25.390 -36.227 49.013 1.00 91.44 127 GLU A C 1
ATOM 998 O O . GLU A 1 127 ? -24.316 -36.008 48.451 1.00 91.44 127 GLU A O 1
ATOM 1003 N N . ALA A 1 128 ? -26.370 -35.333 49.081 1.00 91.75 128 ALA A N 1
ATOM 1004 C CA . ALA A 1 128 ? -26.261 -33.956 48.630 1.00 91.75 128 ALA A CA 1
ATOM 1005 C C . ALA A 1 128 ? -26.672 -33.007 49.755 1.00 91.75 128 ALA A C 1
ATOM 1007 O O . ALA A 1 128 ? -27.583 -33.298 50.535 1.00 91.75 128 ALA A O 1
ATOM 1008 N N . LEU A 1 129 ? -26.008 -31.858 49.820 1.00 92.31 129 LEU A N 1
ATOM 1009 C CA . LEU A 1 129 ? -26.292 -30.806 50.782 1.00 92.31 129 LEU A CA 1
ATOM 1010 C C . LEU A 1 129 ? -26.709 -29.546 50.036 1.00 92.31 129 LEU A C 1
ATOM 1012 O O . LEU A 1 129 ? -26.130 -29.198 49.005 1.00 92.31 129 LEU A O 1
ATOM 1016 N N . GLN A 1 130 ? -27.685 -28.842 50.591 1.00 91.56 130 GLN A N 1
ATOM 1017 C CA . GLN A 1 130 ? -28.047 -27.505 50.156 1.00 91.56 130 GLN A CA 1
ATOM 1018 C C . GLN A 1 130 ? -27.908 -26.564 51.342 1.00 91.56 130 GLN A C 1
ATOM 1020 O O . GLN A 1 130 ? -28.639 -26.689 52.320 1.00 91.56 130 GLN A O 1
ATOM 1025 N N . LEU A 1 131 ? -26.971 -25.633 51.250 1.00 89.94 131 LEU A N 1
ATOM 1026 C CA . LEU A 1 131 ? -26.709 -24.639 52.276 1.00 89.94 131 LEU A CA 1
ATOM 1027 C C . LEU A 1 131 ? -27.343 -23.306 51.874 1.00 89.94 131 LEU A C 1
ATOM 1029 O O . LEU A 1 131 ? -27.110 -22.810 50.773 1.00 89.94 131 LEU A O 1
ATOM 1033 N N . ARG A 1 132 ? -28.134 -22.727 52.772 1.00 88.88 132 ARG A N 1
ATOM 1034 C CA . ARG A 1 132 ? -28.708 -21.386 52.657 1.00 88.88 132 ARG A CA 1
ATOM 1035 C C . ARG A 1 132 ? -28.354 -20.593 53.903 1.00 88.88 132 ARG A C 1
ATOM 1037 O O . ARG A 1 132 ? -28.598 -21.048 55.017 1.00 88.88 132 ARG A O 1
ATOM 1044 N N . ILE A 1 133 ? -27.786 -19.413 53.711 1.00 85.62 133 ILE A N 1
ATOM 1045 C CA . ILE A 1 133 ? -27.427 -18.503 54.797 1.00 85.62 133 ILE A CA 1
ATOM 1046 C C . ILE A 1 133 ? -28.220 -17.222 54.576 1.00 85.62 133 ILE A C 1
ATOM 1048 O O . ILE A 1 133 ? -28.122 -16.610 53.514 1.00 85.62 133 ILE A O 1
ATOM 1052 N N . ALA A 1 134 ? -29.074 -16.882 55.538 1.00 79.19 134 ALA A N 1
ATOM 1053 C CA . ALA A 1 134 ? -29.868 -15.666 55.503 1.00 79.19 134 ALA A CA 1
ATOM 1054 C C . ALA A 1 134 ? -29.144 -14.514 56.217 1.00 79.19 134 ALA A C 1
ATOM 1056 O O . ALA A 1 134 ? -28.363 -14.731 57.147 1.00 79.19 134 ALA A O 1
ATOM 1057 N N . SER A 1 135 ? -29.461 -13.284 55.802 1.00 64.88 135 SER A N 1
ATOM 1058 C CA . SER A 1 135 ? -29.093 -12.060 56.527 1.00 64.88 135 SER A CA 1
ATOM 1059 C C . SER A 1 135 ? -29.521 -12.167 58.005 1.00 64.88 135 SER A C 1
ATOM 1061 O O . SER A 1 135 ? -30.600 -12.714 58.259 1.00 64.88 135 SER A O 1
ATOM 1063 N N . PRO A 1 136 ? -28.713 -11.694 58.977 1.00 67.19 136 PRO A N 1
ATOM 1064 C CA . PRO A 1 136 ? -27.525 -10.837 58.844 1.00 67.19 136 PRO A CA 1
ATOM 1065 C C . PRO A 1 136 ? -26.187 -11.581 58.674 1.00 67.19 136 PRO A C 1
ATOM 1067 O O . PRO A 1 136 ? -25.135 -10.965 58.836 1.00 67.19 136 PRO A O 1
ATOM 1070 N N . PHE A 1 137 ? -26.191 -12.884 58.383 1.00 77.44 137 PHE A N 1
ATOM 1071 C CA . PHE A 1 137 ? -24.968 -13.682 58.269 1.00 77.44 137 PHE A CA 1
ATOM 1072 C C . PHE A 1 137 ? -24.488 -13.827 56.820 1.00 77.44 137 PHE A C 1
ATOM 1074 O O . PHE A 1 137 ? -25.285 -13.828 55.884 1.00 77.44 137 PHE A O 1
ATOM 1081 N N . GLU A 1 138 ? -23.182 -14.018 56.643 1.00 76.44 138 GLU A N 1
ATOM 1082 C CA . GLU A 1 138 ? -22.545 -14.348 55.368 1.00 76.44 138 GLU A CA 1
ATOM 1083 C C . GLU A 1 138 ? -21.523 -15.477 55.547 1.00 76.44 138 GLU A C 1
ATOM 1085 O O . GLU A 1 138 ? -20.883 -15.620 56.596 1.00 76.44 138 GLU A O 1
ATOM 1090 N N . LEU A 1 139 ? -21.396 -16.307 54.511 1.00 81.19 139 LEU A N 1
ATOM 1091 C CA . LEU A 1 139 ? -20.384 -17.352 54.441 1.00 81.19 139 LEU A CA 1
ATOM 1092 C C . LEU A 1 139 ? -19.049 -16.742 54.022 1.00 81.19 139 LEU A C 1
ATOM 1094 O O . LEU A 1 139 ? -18.899 -16.332 52.877 1.00 81.19 139 LEU A O 1
ATOM 1098 N N . GLN A 1 140 ? -18.081 -16.725 54.929 1.00 78.69 140 GLN A N 1
ATOM 1099 C CA . GLN A 1 140 ? -16.749 -16.186 54.658 1.00 78.69 140 GLN A CA 1
ATOM 1100 C C . GLN A 1 140 ? -15.800 -17.244 54.084 1.00 78.69 140 GLN A C 1
ATOM 1102 O O . GLN A 1 140 ? -14.968 -16.934 53.239 1.00 78.69 140 GLN A O 1
ATOM 1107 N N . ASP A 1 141 ? -15.918 -18.497 54.533 1.00 82.62 141 ASP A N 1
ATOM 1108 C CA . ASP A 1 141 ? -15.114 -19.618 54.032 1.00 82.62 141 ASP A CA 1
ATOM 1109 C C . ASP A 1 141 ? -15.915 -20.928 54.107 1.00 82.62 141 ASP A C 1
ATOM 1111 O O . ASP A 1 141 ? -16.713 -21.135 55.029 1.00 82.62 141 ASP A O 1
ATOM 1115 N N . LEU A 1 142 ? -15.686 -21.825 53.145 1.00 88.75 142 LEU A N 1
ATOM 1116 C CA . LEU A 1 142 ? -16.258 -23.170 53.091 1.00 88.75 142 LEU A CA 1
ATOM 1117 C C . LEU A 1 142 ? -15.184 -24.181 52.703 1.00 88.75 142 LEU A C 1
ATOM 1119 O O . LEU A 1 142 ? -14.751 -24.267 51.554 1.00 88.75 142 LEU A O 1
ATOM 1123 N N . ARG A 1 143 ? -14.821 -25.027 53.663 1.00 91.12 143 ARG A N 1
ATOM 1124 C CA . ARG A 1 143 ? -13.837 -26.092 53.488 1.00 91.12 143 ARG A CA 1
ATOM 1125 C C . ARG A 1 143 ? -14.539 -27.435 53.416 1.00 91.12 143 ARG A C 1
ATOM 1127 O O . ARG A 1 143 ? -15.190 -27.872 54.366 1.00 91.12 143 ARG A O 1
ATOM 1134 N N . LEU A 1 144 ? -14.386 -28.099 52.277 1.00 90.75 144 LEU A N 1
ATOM 1135 C CA . LEU A 1 144 ? -14.978 -29.404 52.003 1.00 90.75 144 LEU A CA 1
ATOM 1136 C C . LEU A 1 144 ? -13.890 -30.481 51.986 1.00 90.75 144 LEU A C 1
ATOM 1138 O O . LEU A 1 144 ? -12.860 -30.326 51.335 1.00 90.75 144 LEU A O 1
ATOM 1142 N N . ASN A 1 145 ? -14.135 -31.599 52.670 1.00 90.44 145 ASN A N 1
ATOM 1143 C CA . ASN A 1 145 ? -13.322 -32.810 52.576 1.00 90.44 145 ASN A CA 1
ATOM 1144 C C . ASN A 1 145 ? -14.221 -33.990 52.196 1.00 90.44 145 ASN A C 1
ATOM 1146 O O . ASN A 1 145 ? -15.265 -34.196 52.818 1.00 90.44 145 ASN A O 1
ATOM 1150 N N . GLN A 1 146 ? -13.816 -34.763 51.183 1.00 89.44 146 GLN A N 1
ATOM 1151 C CA . GLN A 1 146 ? -14.632 -35.822 50.565 1.00 89.44 146 GLN A CA 1
ATOM 1152 C C . GLN A 1 146 ? -16.005 -35.317 50.066 1.00 89.44 146 GLN A C 1
ATOM 1154 O O . GLN A 1 146 ? -17.000 -36.046 50.081 1.00 89.44 146 GLN A O 1
ATOM 1159 N N . ALA A 1 147 ? -16.063 -34.055 49.636 1.00 90.25 147 ALA A N 1
ATOM 1160 C CA . ALA A 1 147 ? -17.227 -33.406 49.046 1.00 90.25 147 ALA A CA 1
ATOM 1161 C C . ALA A 1 147 ? -16.774 -32.300 48.083 1.00 90.25 147 ALA A C 1
ATOM 1163 O O . ALA A 1 147 ? -15.675 -31.764 48.225 1.00 90.25 147 ALA A O 1
ATOM 1164 N N . ILE A 1 148 ? -17.616 -31.970 47.105 1.00 87.88 148 ILE A N 1
ATOM 1165 C CA . ILE A 1 148 ? -17.349 -30.934 46.100 1.00 87.88 148 ILE A CA 1
ATOM 1166 C C . ILE A 1 148 ? -18.537 -29.982 45.983 1.00 87.88 148 ILE A C 1
ATOM 1168 O O . ILE A 1 148 ? -19.691 -30.406 46.066 1.00 87.88 148 ILE A O 1
ATOM 1172 N N . GLN A 1 149 ? -18.260 -28.698 45.772 1.00 88.62 149 GLN A N 1
ATOM 1173 C CA . GLN A 1 149 ? -19.288 -27.721 45.425 1.00 88.62 149 GLN A CA 1
ATOM 1174 C C . GLN A 1 149 ? -19.679 -27.898 43.955 1.00 88.62 149 GLN A C 1
ATOM 1176 O O . GLN A 1 149 ? -18.814 -28.048 43.092 1.00 88.62 149 GLN A O 1
ATOM 1181 N N . VAL A 1 150 ? -20.980 -27.897 43.669 1.00 85.50 150 VAL A N 1
ATOM 1182 C CA . VAL A 1 150 ? -21.513 -28.072 42.312 1.00 85.50 150 VAL A CA 1
ATOM 1183 C C . VAL A 1 150 ? -22.155 -26.756 41.856 1.00 85.50 150 VAL A C 1
ATOM 1185 O O . VAL A 1 150 ? -22.955 -26.197 42.610 1.00 85.50 150 VAL A O 1
ATOM 1188 N N . PRO A 1 151 ? -21.847 -26.245 40.646 1.00 69.56 151 PRO A N 1
ATOM 1189 C CA . PRO A 1 151 ? -22.521 -25.072 40.095 1.00 69.56 151 PRO A CA 1
ATOM 1190 C C . PRO A 1 151 ? -24.021 -25.355 39.949 1.00 69.56 151 PRO A C 1
ATOM 1192 O O . PRO A 1 151 ? -24.414 -26.346 39.328 1.00 69.56 151 PRO A O 1
ATOM 1195 N N . GLN A 1 152 ? -24.873 -24.513 40.530 1.00 60.56 152 GLN A N 1
ATOM 1196 C CA . GLN A 1 152 ? -26.318 -24.720 40.472 1.00 60.56 152 GLN A CA 1
ATOM 1197 C C . GLN A 1 152 ? -26.839 -24.319 39.078 1.00 60.56 152 GLN A C 1
ATOM 1199 O O . GLN A 1 152 ? -26.671 -23.175 38.659 1.00 60.56 152 GLN A O 1
ATOM 1204 N N . MET A 1 153 ? -27.473 -25.240 38.337 1.00 41.97 153 MET A N 1
ATOM 1205 C CA . MET A 1 153 ? -28.176 -24.879 37.096 1.00 41.97 153 MET A CA 1
ATOM 1206 C C . MET A 1 153 ? -29.351 -23.949 37.431 1.00 41.97 153 MET A C 1
ATOM 1208 O O . MET A 1 153 ? -30.190 -24.276 38.270 1.00 41.97 153 MET A O 1
ATOM 1212 N N . ALA A 1 154 ? -29.396 -22.800 36.758 1.00 39.47 154 ALA A N 1
ATOM 1213 C CA . ALA A 1 154 ? -30.251 -21.640 37.014 1.00 39.47 154 ALA A CA 1
ATOM 1214 C C . ALA A 1 154 ? -31.760 -21.849 36.748 1.00 39.47 154 ALA A C 1
ATOM 1216 O O . ALA A 1 154 ? -32.360 -21.088 35.992 1.00 39.47 154 ALA A O 1
ATOM 1217 N N . ARG A 1 155 ? -32.396 -22.885 37.315 1.00 35.16 155 ARG A N 1
ATOM 1218 C CA . ARG A 1 155 ? -33.805 -23.190 36.996 1.00 35.16 155 ARG A CA 1
ATOM 1219 C C . ARG A 1 155 ? -34.826 -23.097 38.115 1.00 35.16 155 ARG A C 1
ATOM 1221 O O . ARG A 1 155 ? -36.011 -23.133 37.816 1.00 35.16 155 ARG A O 1
ATOM 1228 N N . GLU A 1 156 ? -34.420 -22.862 39.349 1.00 36.62 156 GLU A N 1
ATOM 1229 C CA . GLU A 1 156 ? -35.352 -22.523 40.423 1.00 36.62 156 GLU A CA 1
ATOM 1230 C C . GLU A 1 156 ? -34.611 -21.621 41.394 1.00 36.62 156 GLU A C 1
ATOM 1232 O O . GLU A 1 156 ? -33.611 -22.085 41.925 1.00 36.62 156 GLU A O 1
ATOM 1237 N N . LEU A 1 157 ? -35.048 -20.369 41.584 1.00 36.09 157 LEU A N 1
ATOM 1238 C CA . LEU A 1 157 ? -34.883 -19.568 42.812 1.00 36.09 157 LEU A CA 1
ATOM 1239 C C . LEU A 1 157 ? -35.460 -18.160 42.582 1.00 36.09 157 LEU A C 1
ATOM 1241 O O . LEU A 1 157 ? -34.770 -17.222 42.200 1.00 36.09 157 LEU A O 1
ATOM 1245 N N . SER A 1 158 ? -36.746 -18.005 42.892 1.00 33.44 158 SER A N 1
ATOM 1246 C CA . SER A 1 158 ? -37.381 -16.715 43.191 1.00 33.44 158 SER A CA 1
ATOM 1247 C C . SER A 1 158 ? -37.050 -16.247 44.618 1.00 33.44 158 SER A C 1
ATOM 1249 O O . SER A 1 158 ? -37.915 -15.725 45.314 1.00 33.44 158 SER A O 1
ATOM 1251 N N . SER A 1 159 ? -35.828 -16.476 45.107 1.00 38.66 159 SER A N 1
ATOM 1252 C CA . SER A 1 159 ? -35.425 -16.027 46.442 1.00 38.66 159 SER A CA 1
ATOM 1253 C C . SER A 1 159 ? -34.032 -15.421 46.423 1.00 38.66 159 SER A C 1
ATOM 1255 O O . SER A 1 159 ? -33.083 -16.026 45.936 1.00 38.66 159 SER A O 1
ATOM 1257 N N . THR A 1 160 ? -33.938 -14.245 47.026 1.00 41.28 160 THR A N 1
ATOM 1258 C CA . THR A 1 160 ? -32.801 -13.328 47.190 1.00 41.28 160 THR A CA 1
ATOM 1259 C C . THR A 1 160 ? -31.597 -13.880 47.975 1.00 41.28 160 THR A C 1
ATOM 1261 O O . THR A 1 160 ? -30.719 -13.120 48.364 1.00 41.28 160 THR A O 1
ATOM 1264 N N . THR A 1 161 ? -31.515 -15.192 48.209 1.00 54.12 161 THR A N 1
ATOM 1265 C CA . THR A 1 161 ? -30.416 -15.849 48.938 1.00 54.12 161 THR A CA 1
ATOM 1266 C C . THR A 1 161 ? -29.803 -16.957 48.086 1.00 54.12 161 THR A C 1
ATOM 1268 O O . THR A 1 161 ? -30.462 -17.945 47.755 1.00 54.12 161 THR A O 1
ATOM 1271 N N . ALA A 1 162 ? -28.529 -16.786 47.720 1.00 58.34 162 ALA A N 1
ATOM 1272 C CA . ALA A 1 162 ? -27.762 -17.775 46.971 1.00 58.34 162 ALA A CA 1
ATOM 1273 C C . ALA A 1 162 ? -27.685 -19.092 47.765 1.00 58.34 162 ALA A C 1
ATOM 1275 O O . ALA A 1 162 ? -27.260 -19.109 48.921 1.00 58.34 162 ALA A O 1
ATOM 1276 N N . ALA A 1 163 ? -28.123 -20.198 47.160 1.00 74.31 163 ALA A N 1
ATOM 1277 C CA . ALA A 1 163 ? -28.015 -21.522 47.759 1.00 74.31 163 ALA A CA 1
ATOM 1278 C C . ALA A 1 163 ? -26.730 -22.203 47.268 1.00 74.31 163 ALA A C 1
ATOM 1280 O O . ALA A 1 163 ? -26.467 -22.257 46.071 1.00 74.31 163 ALA A O 1
ATOM 1281 N N . ILE A 1 164 ? -25.939 -22.756 48.183 1.00 85.56 164 ILE A N 1
ATOM 1282 C CA . ILE A 1 164 ? -24.722 -23.498 47.844 1.00 85.56 164 ILE A CA 1
ATOM 1283 C C . ILE A 1 164 ? -25.065 -24.983 47.800 1.00 85.56 164 ILE A C 1
ATOM 1285 O O . ILE A 1 164 ? -25.494 -25.563 48.799 1.00 85.56 164 ILE A O 1
ATOM 1289 N N . ALA A 1 165 ? -24.889 -25.596 46.631 1.00 88.50 165 ALA A N 1
ATOM 1290 C CA . ALA A 1 165 ? -25.081 -27.026 46.433 1.00 88.50 165 ALA A CA 1
ATOM 1291 C C . ALA A 1 165 ? -23.750 -27.772 46.597 1.00 88.50 165 ALA A C 1
ATOM 1293 O O . ALA A 1 165 ? -22.756 -27.449 45.943 1.00 88.50 165 ALA A O 1
ATOM 1294 N N . VAL A 1 166 ? -23.737 -28.792 47.452 1.00 89.12 166 VAL A N 1
ATOM 1295 C CA . VAL A 1 166 ? -22.569 -29.642 47.709 1.00 89.12 166 VAL A CA 1
ATOM 1296 C C . VAL A 1 166 ? -22.933 -31.094 47.428 1.00 89.12 166 VAL A C 1
ATOM 1298 O O . VAL A 1 166 ? -23.935 -31.599 47.930 1.00 89.12 166 VAL A O 1
ATOM 1301 N N . GLN A 1 167 ? -22.105 -31.781 46.648 1.00 91.19 167 GLN A N 1
ATOM 1302 C CA . GLN A 1 167 ? -22.219 -33.214 46.400 1.00 91.19 167 GLN A CA 1
ATOM 1303 C C . GLN A 1 167 ? -21.169 -33.953 47.234 1.00 91.19 167 GLN A C 1
ATOM 1305 O O . GLN A 1 167 ? -19.963 -33.753 47.059 1.00 91.19 167 GLN A O 1
ATOM 1310 N N . CYS A 1 168 ? -21.619 -34.823 48.138 1.00 91.19 168 CYS A N 1
ATOM 1311 C CA . CYS A 1 168 ? -20.734 -35.637 48.965 1.00 91.19 168 CYS A CA 1
ATOM 1312 C C . CYS A 1 168 ? -20.224 -36.841 48.164 1.00 91.19 168 CYS A C 1
ATOM 1314 O O . CYS A 1 168 ? -20.982 -37.468 47.419 1.00 91.19 168 CYS A O 1
ATOM 1316 N N . GLN A 1 169 ? -18.941 -37.166 48.327 1.00 89.94 169 GLN A N 1
ATOM 1317 C CA . GLN A 1 169 ? -18.274 -38.294 47.663 1.00 89.94 169 GLN A CA 1
ATOM 1318 C C . GLN A 1 169 ? -18.140 -39.520 48.578 1.00 89.94 169 GLN A C 1
ATOM 1320 O O . GLN A 1 169 ? -17.832 -40.612 48.109 1.00 89.94 169 GLN A O 1
ATOM 1325 N N . SER A 1 170 ? -18.366 -39.351 49.883 1.00 88.81 170 SER A N 1
ATOM 1326 C CA . SER A 1 170 ? -18.275 -40.409 50.890 1.00 88.81 170 SER A CA 1
ATOM 1327 C C . SER A 1 170 ? -19.224 -40.138 52.055 1.00 88.81 170 SER A C 1
ATOM 1329 O O . SER A 1 170 ? -19.461 -38.983 52.406 1.00 88.81 170 SER A O 1
ATOM 1331 N N . ALA A 1 171 ? -19.672 -41.197 52.738 1.00 85.06 171 ALA A N 1
ATOM 1332 C CA . ALA A 1 171 ? -20.418 -41.110 53.998 1.00 85.06 171 ALA A CA 1
ATOM 1333 C C . ALA A 1 171 ? -19.622 -40.440 55.143 1.00 85.06 171 ALA A C 1
ATOM 1335 O O . ALA A 1 171 ? -20.194 -40.077 56.168 1.00 85.06 171 ALA A O 1
ATOM 1336 N N . GLN A 1 172 ? -18.302 -40.271 54.998 1.00 86.44 172 GLN A N 1
ATOM 1337 C CA . GLN A 1 172 ? -17.414 -39.661 56.000 1.00 86.44 172 GLN A CA 1
ATOM 1338 C C . GLN A 1 172 ? -17.035 -38.201 55.690 1.00 86.44 172 GLN A C 1
ATOM 1340 O O . GLN A 1 172 ? -16.081 -37.693 56.272 1.00 86.44 172 GLN A O 1
ATOM 1345 N N . TYR A 1 173 ? -17.752 -37.519 54.791 1.00 89.12 173 TYR A N 1
ATOM 1346 C CA . TYR A 1 173 ? -17.440 -36.133 54.426 1.00 89.12 173 TYR A CA 1
ATOM 1347 C C . TYR A 1 173 ? -17.450 -35.171 55.627 1.00 89.12 173 TYR A C 1
ATOM 1349 O O . TYR A 1 173 ? -18.172 -35.375 56.606 1.00 89.12 173 TYR A O 1
ATOM 1357 N N . THR A 1 174 ? -16.679 -34.089 55.529 1.00 87.94 174 THR A N 1
ATOM 1358 C CA . THR A 1 174 ? -16.753 -32.964 56.472 1.00 87.94 174 THR A CA 1
ATOM 1359 C C . THR A 1 174 ? -16.939 -31.667 55.699 1.00 87.94 174 THR A C 1
ATOM 1361 O O . THR A 1 174 ? -16.223 -31.418 54.728 1.00 87.94 174 THR A O 1
ATOM 1364 N N . ALA A 1 175 ? -17.895 -30.849 56.134 1.00 89.50 175 ALA A N 1
ATOM 1365 C CA . ALA A 1 175 ? -18.117 -29.503 55.626 1.00 89.50 175 ALA A CA 1
ATOM 1366 C C . ALA A 1 175 ? -17.921 -28.532 56.786 1.00 89.50 175 ALA A C 1
ATOM 1368 O O . ALA A 1 175 ? -18.666 -28.579 57.765 1.00 89.50 175 ALA A O 1
ATOM 1369 N N . ARG A 1 176 ? -16.895 -27.696 56.683 1.00 90.56 176 ARG A N 1
ATOM 1370 C CA . ARG A 1 176 ? -16.514 -26.750 57.721 1.00 90.56 176 ARG A CA 1
ATOM 1371 C C . ARG A 1 176 ? -16.685 -25.333 57.202 1.00 90.56 176 ARG A C 1
ATOM 1373 O O . ARG A 1 176 ? -16.266 -25.039 56.086 1.00 90.56 176 ARG A O 1
ATOM 1380 N N . LEU A 1 177 ? -17.334 -24.488 57.991 1.00 89.69 177 LEU A N 1
ATOM 1381 C CA . LEU A 1 177 ? -17.763 -23.156 57.587 1.00 89.69 177 LEU A CA 1
ATOM 1382 C C . LEU A 1 177 ? -17.160 -22.103 58.509 1.00 89.69 177 LEU A C 1
ATOM 1384 O O . LEU A 1 177 ? -17.053 -22.318 59.717 1.00 89.69 177 LEU A O 1
ATOM 1388 N N . VAL A 1 178 ? -16.835 -20.949 57.940 1.00 85.88 178 VAL A N 1
ATOM 1389 C CA . VAL A 1 178 ? -16.604 -19.712 58.687 1.00 85.88 178 VAL A CA 1
ATOM 1390 C C . VAL A 1 178 ? -17.755 -18.779 58.353 1.00 85.88 178 VAL A C 1
ATOM 1392 O O . VAL A 1 178 ? -17.972 -18.443 57.190 1.00 85.88 178 VAL A O 1
ATOM 1395 N N . ILE A 1 179 ? -18.526 -18.408 59.371 1.00 82.38 179 ILE A N 1
ATOM 1396 C CA . ILE A 1 179 ? -19.690 -17.534 59.231 1.00 82.38 179 ILE A CA 1
ATOM 1397 C C . ILE A 1 179 ? -19.414 -16.252 60.003 1.00 82.38 179 ILE A C 1
ATOM 1399 O O . ILE A 1 179 ? -19.009 -16.298 61.165 1.00 82.38 179 ILE A O 1
ATOM 1403 N N . GLY A 1 180 ? -19.654 -15.118 59.354 1.00 74.44 180 GLY A N 1
ATOM 1404 C CA . GLY A 1 180 ? -19.533 -13.797 59.957 1.00 74.44 180 GLY A CA 1
ATOM 1405 C C . GLY A 1 180 ? -20.756 -12.929 59.675 1.00 74.44 180 GLY A C 1
ATOM 1406 O O . GLY A 1 180 ? -21.684 -13.376 58.996 1.00 74.44 180 GLY A O 1
ATOM 1407 N N . PRO A 1 181 ? -20.791 -11.697 60.209 1.00 70.00 181 PRO A N 1
ATOM 1408 C CA . PRO A 1 181 ? -21.770 -10.711 59.772 1.00 70.00 181 PRO A CA 1
ATOM 1409 C C . PRO A 1 181 ? -21.601 -10.457 58.271 1.00 70.00 181 PRO A C 1
ATOM 1411 O O . PRO A 1 181 ? -20.472 -10.450 57.775 1.00 70.00 181 PRO A O 1
ATOM 1414 N N . ALA A 1 182 ? -22.716 -10.251 57.570 1.00 62.16 182 ALA A N 1
ATOM 1415 C CA . ALA A 1 182 ? -22.707 -9.848 56.174 1.00 62.16 182 ALA A CA 1
ATOM 1416 C C . ALA A 1 182 ? -21.868 -8.583 56.020 1.00 62.16 182 ALA A C 1
ATOM 1418 O O . ALA A 1 182 ? -22.143 -7.556 56.649 1.00 62.16 182 ALA A O 1
ATOM 1419 N N . THR A 1 183 ? -20.817 -8.680 55.215 1.00 58.75 183 THR A N 1
ATOM 1420 C CA . THR A 1 183 ? -19.988 -7.526 54.890 1.00 58.75 183 THR A CA 1
ATOM 1421 C C . THR A 1 183 ? -20.861 -6.525 54.139 1.00 58.75 183 THR A C 1
ATOM 1423 O O . THR A 1 183 ? -21.633 -6.910 53.260 1.00 58.75 183 THR A O 1
ATOM 1426 N N . ALA A 1 184 ? -20.805 -5.245 54.518 1.00 59.16 184 ALA A N 1
ATOM 1427 C CA . ALA A 1 184 ? -21.594 -4.189 53.888 1.00 59.16 184 ALA A CA 1
ATOM 1428 C C . ALA A 1 184 ? -21.100 -3.944 52.451 1.00 59.16 184 ALA A C 1
ATOM 1430 O O . ALA A 1 184 ? -20.379 -2.994 52.175 1.00 59.16 184 ALA A O 1
ATOM 1431 N N . GLY A 1 185 ? -21.461 -4.836 51.533 1.00 70.62 185 GLY A N 1
ATOM 1432 C CA . GLY A 1 185 ? -21.107 -4.740 50.128 1.00 70.62 185 GLY A CA 1
ATOM 1433 C C . GLY A 1 185 ? -21.987 -3.731 49.400 1.00 70.62 185 GLY A C 1
ATOM 1434 O O . GLY A 1 185 ? -23.154 -3.499 49.746 1.00 70.62 185 GLY A O 1
ATOM 1435 N N . TYR A 1 186 ? -21.421 -3.141 48.362 1.00 83.31 186 TYR A N 1
ATOM 1436 C CA . TYR A 1 186 ? -22.119 -2.277 47.427 1.00 83.31 186 TYR A CA 1
ATOM 1437 C C . TYR A 1 186 ? -21.750 -2.679 46.000 1.00 83.31 186 TYR A C 1
ATOM 1439 O O . TYR A 1 186 ? -20.775 -3.397 45.759 1.00 83.31 186 TYR A O 1
ATOM 1447 N N . GLU A 1 187 ? -22.576 -2.253 45.060 1.00 86.81 187 GLU A N 1
ATOM 1448 C CA . GLU A 1 187 ? -22.311 -2.392 43.637 1.00 86.81 187 GLU A CA 1
ATOM 1449 C C . GLU A 1 187 ? -21.982 -1.024 43.063 1.00 86.81 187 GLU A C 1
ATOM 1451 O O . GLU A 1 187 ? -22.531 -0.009 43.503 1.00 86.81 187 GLU A O 1
ATOM 1456 N N . VAL A 1 188 ? -21.088 -1.019 42.076 1.00 87.25 188 VAL A N 1
ATOM 1457 C CA . VAL A 1 188 ? -20.598 0.190 41.423 1.00 87.25 188 VAL A CA 1
ATOM 1458 C C . VAL A 1 188 ? -20.700 0.038 39.914 1.00 87.25 188 VAL A C 1
ATOM 1460 O O . VAL A 1 188 ? -20.377 -1.009 39.360 1.00 87.25 188 VAL A O 1
ATOM 1463 N N . LYS A 1 189 ? -21.101 1.112 39.242 1.00 88.12 189 LYS A N 1
ATOM 1464 C CA . LYS A 1 189 ? -20.835 1.351 37.823 1.00 88.12 189 LYS A CA 1
ATOM 1465 C C . LYS A 1 189 ? -20.165 2.703 37.708 1.00 88.12 189 LYS A C 1
ATOM 1467 O O . LYS A 1 189 ? -20.558 3.627 38.415 1.00 88.12 189 LYS A O 1
ATOM 1472 N N . SER A 1 190 ? -19.171 2.850 36.839 1.00 88.12 190 SER A N 1
ATOM 1473 C CA . SER A 1 190 ? -18.543 4.163 36.689 1.00 88.12 190 SER A CA 1
ATOM 1474 C C . SER A 1 190 ? -18.144 4.488 35.263 1.00 88.12 190 SER A C 1
ATOM 1476 O O . SER A 1 190 ? -17.841 3.612 34.457 1.00 88.12 190 SER A O 1
ATOM 1478 N N . ALA A 1 191 ? -18.094 5.781 34.976 1.00 88.81 191 ALA A N 1
ATOM 1479 C CA . ALA A 1 191 ? -17.499 6.318 33.769 1.00 88.81 191 ALA A CA 1
ATOM 1480 C C . ALA A 1 191 ? -16.523 7.428 34.151 1.00 88.81 191 ALA A C 1
ATOM 1482 O O . ALA A 1 191 ? -16.875 8.355 34.880 1.00 88.81 191 ALA A O 1
ATOM 1483 N N . CYS A 1 192 ? -15.289 7.311 33.676 1.00 89.56 192 CYS A N 1
ATOM 1484 C CA . CYS A 1 192 ? -14.243 8.302 33.857 1.00 89.56 192 CYS A CA 1
ATOM 1485 C C . CYS A 1 192 ? -14.051 9.069 32.551 1.00 89.56 192 CYS A C 1
ATOM 1487 O O . CYS A 1 192 ? -13.797 8.473 31.503 1.00 89.56 192 CYS A O 1
ATOM 1489 N N . ARG A 1 193 ? -14.149 10.394 32.616 1.00 89.12 193 ARG A N 1
ATOM 1490 C CA . ARG A 1 193 ? -13.771 11.285 31.524 1.00 89.12 193 ARG A CA 1
ATOM 1491 C C . ARG A 1 193 ? -12.445 11.949 31.848 1.00 89.12 193 ARG A C 1
ATOM 1493 O O . ARG A 1 193 ? -12.340 12.590 32.885 1.00 89.12 193 ARG A O 1
ATOM 1500 N N . ILE A 1 194 ? -11.486 11.853 30.937 1.00 89.56 194 ILE A N 1
ATOM 1501 C CA . ILE A 1 194 ? -10.173 12.484 31.022 1.00 89.56 194 ILE A CA 1
ATOM 1502 C C . ILE A 1 194 ? -10.090 13.620 30.007 1.00 89.56 194 ILE A C 1
ATOM 1504 O O . ILE A 1 194 ? -10.255 13.411 28.805 1.00 89.56 194 ILE A O 1
ATOM 1508 N N . GLU A 1 195 ? -9.792 14.813 30.502 1.00 88.94 195 GLU A N 1
ATOM 1509 C CA . GLU A 1 195 ? -9.542 16.024 29.732 1.00 88.94 195 GLU A CA 1
ATOM 1510 C C . GLU A 1 195 ? -8.067 16.434 29.921 1.00 88.94 195 GLU A C 1
ATOM 1512 O O . GLU A 1 195 ? -7.688 16.932 30.987 1.00 88.94 195 GLU A O 1
ATOM 1517 N N . PRO A 1 196 ? -7.198 16.197 28.922 1.00 87.00 196 PRO A N 1
ATOM 1518 C CA . PRO A 1 196 ? -5.797 16.580 28.975 1.00 87.00 196 PRO A CA 1
ATOM 1519 C C . PRO A 1 196 ? -5.611 18.075 28.690 1.00 87.00 196 PRO A C 1
ATOM 1521 O O . PRO A 1 196 ? -6.093 18.611 27.691 1.00 87.00 196 PRO A O 1
ATOM 1524 N N . THR A 1 197 ? -4.843 18.746 29.540 1.00 83.38 197 THR A N 1
ATOM 1525 C CA . THR A 1 197 ? -4.330 20.104 29.306 1.00 83.38 197 THR A CA 1
ATOM 1526 C C . THR A 1 197 ? -2.839 20.047 28.948 1.00 83.38 197 THR A C 1
ATOM 1528 O O . THR A 1 197 ? -2.286 18.965 28.752 1.00 83.38 197 THR A O 1
ATOM 1531 N N . THR A 1 198 ? -2.167 21.195 28.844 1.00 75.56 198 THR A N 1
ATOM 1532 C CA . THR A 1 198 ? -0.721 21.251 28.565 1.00 75.56 198 THR A CA 1
ATOM 1533 C C . THR A 1 198 ? 0.140 20.722 29.717 1.00 75.56 198 THR A C 1
ATOM 1535 O O . THR A 1 198 ? 1.241 20.251 29.471 1.00 75.56 198 THR A O 1
ATOM 1538 N N . SER A 1 199 ? -0.333 20.791 30.968 1.00 82.94 199 SER A N 1
ATOM 1539 C CA . SER A 1 199 ? 0.468 20.432 32.154 1.00 82.94 199 SER A CA 1
ATOM 1540 C C . SER A 1 199 ? -0.209 19.452 33.118 1.00 82.94 199 SER A C 1
ATOM 1542 O O . SER A 1 199 ? 0.456 18.889 33.985 1.00 82.94 199 SER A O 1
ATOM 1544 N N . GLU A 1 200 ? -1.516 19.220 32.992 1.00 89.00 200 GLU A N 1
ATOM 1545 C CA . GLU A 1 200 ? -2.277 18.312 33.859 1.00 89.00 200 GLU A CA 1
ATOM 1546 C C . GLU A 1 200 ? -3.355 17.536 33.089 1.00 89.00 200 GLU A C 1
ATOM 1548 O O . GLU A 1 200 ? -3.905 18.018 32.098 1.00 89.00 200 GLU A O 1
ATOM 1553 N N . LEU A 1 201 ? -3.692 16.344 33.576 1.00 89.88 201 LEU A N 1
ATOM 1554 C CA . LEU A 1 201 ? -4.893 15.599 33.214 1.00 89.88 201 LEU A CA 1
ATOM 1555 C C . LEU A 1 201 ? -5.985 15.910 34.235 1.00 89.88 201 LEU A C 1
ATOM 1557 O O . LEU A 1 201 ? -5.746 15.803 35.438 1.00 89.88 201 LEU A O 1
ATOM 1561 N N . ARG A 1 202 ? -7.187 16.251 33.770 1.00 91.31 202 ARG A N 1
ATOM 1562 C CA . ARG A 1 202 ? -8.372 16.411 34.621 1.00 91.31 202 ARG A CA 1
ATOM 1563 C C . ARG A 1 202 ? -9.308 15.235 34.409 1.00 91.31 202 ARG A C 1
ATOM 1565 O O . ARG A 1 202 ? -9.662 14.938 33.276 1.00 91.31 202 ARG A O 1
ATOM 1572 N N . ALA A 1 203 ? -9.706 14.578 35.488 1.00 91.25 203 ALA A N 1
ATOM 1573 C CA . ALA A 1 203 ? -10.682 13.503 35.479 1.00 91.25 203 ALA A CA 1
ATOM 1574 C C . ALA A 1 203 ? -12.009 13.971 36.076 1.00 91.25 203 ALA A C 1
ATOM 1576 O O . ALA A 1 203 ? -12.038 14.550 37.162 1.00 91.25 203 ALA A O 1
ATOM 1577 N N . ALA A 1 204 ? -13.108 13.652 35.402 1.00 90.75 204 ALA A N 1
ATOM 1578 C CA . ALA A 1 204 ? -14.450 13.679 35.966 1.00 90.75 204 ALA A CA 1
ATOM 1579 C C . ALA A 1 204 ? -14.981 12.243 36.005 1.00 90.75 204 ALA A C 1
ATOM 1581 O O . ALA A 1 204 ? -15.209 11.628 34.962 1.00 90.75 204 ALA A O 1
ATOM 1582 N N . LEU A 1 205 ? -15.140 11.701 37.210 1.00 90.50 205 LEU A N 1
ATOM 1583 C CA . LEU A 1 205 ? -15.618 10.349 37.450 1.00 90.50 205 LEU A CA 1
ATOM 1584 C C . LEU A 1 205 ? -17.069 10.396 37.927 1.00 90.50 205 LEU A C 1
ATOM 1586 O O . LEU A 1 205 ? -17.345 10.884 39.021 1.00 90.50 205 LEU A O 1
ATOM 1590 N N . ASN A 1 206 ? -17.974 9.829 37.136 1.00 90.94 206 ASN A N 1
ATOM 1591 C CA . ASN A 1 206 ? -19.357 9.601 37.537 1.00 90.94 206 ASN A CA 1
ATOM 1592 C C . ASN A 1 206 ? -19.498 8.154 38.007 1.00 90.94 206 ASN A C 1
ATOM 1594 O O . ASN A 1 206 ? -19.114 7.227 37.290 1.00 90.94 206 ASN A O 1
ATOM 1598 N N . VAL A 1 207 ? -20.028 7.962 39.210 1.00 90.00 207 VAL A N 1
ATOM 1599 C CA . VAL A 1 207 ? -20.115 6.675 39.901 1.00 90.00 207 VAL A CA 1
ATOM 1600 C C . VAL A 1 207 ? -21.557 6.445 40.327 1.00 90.00 207 VAL A C 1
ATOM 1602 O O . VAL A 1 207 ? -22.061 7.133 41.207 1.00 90.00 207 VAL A O 1
ATOM 1605 N N . ASP A 1 208 ? -22.219 5.465 39.727 1.00 90.00 208 ASP A N 1
ATOM 1606 C CA . ASP A 1 208 ? -23.495 4.957 40.220 1.00 90.00 208 ASP A CA 1
ATOM 1607 C C . ASP A 1 208 ? -23.208 3.897 41.290 1.00 90.00 208 ASP A C 1
ATOM 1609 O O . ASP A 1 208 ? -22.509 2.914 41.033 1.00 90.00 208 ASP A O 1
ATOM 1613 N N . VAL A 1 209 ? -23.761 4.087 42.488 1.00 89.62 209 VAL A N 1
ATOM 1614 C CA . VAL A 1 209 ? -23.604 3.178 43.628 1.00 89.62 209 VAL A CA 1
ATOM 1615 C C . VAL A 1 209 ? -24.968 2.753 44.159 1.00 89.62 209 VAL A C 1
ATOM 1617 O O . VAL A 1 209 ? -25.879 3.571 44.288 1.00 89.62 209 VAL A O 1
ATOM 1620 N N . ARG A 1 210 ? -25.110 1.476 44.516 1.00 87.62 210 ARG A N 1
ATOM 1621 C CA . ARG A 1 210 ? -26.239 0.971 45.314 1.00 87.62 210 ARG A CA 1
ATOM 1622 C C . ARG A 1 210 ? -25.756 -0.015 46.363 1.00 87.62 210 ARG A C 1
ATOM 1624 O O . ARG A 1 210 ? -24.738 -0.679 46.170 1.00 87.62 210 ARG A O 1
ATOM 1631 N N . SER A 1 211 ? -26.476 -0.137 47.471 1.00 86.25 211 SER A N 1
ATOM 1632 C CA . SER A 1 211 ? -26.123 -1.124 48.489 1.00 86.25 211 SER A CA 1
ATOM 1633 C C . SER A 1 211 ? -26.756 -2.483 48.223 1.00 86.25 211 SER A C 1
ATOM 1635 O O . SER A 1 211 ? -27.851 -2.577 47.679 1.00 86.25 211 SER A O 1
ATOM 1637 N N . ARG A 1 212 ? -26.117 -3.558 48.692 1.00 75.06 212 ARG A N 1
ATOM 1638 C CA . ARG A 1 212 ? -26.759 -4.880 48.769 1.00 75.06 212 ARG A CA 1
ATOM 1639 C C . ARG A 1 212 ? -27.637 -5.038 50.010 1.00 75.06 212 ARG A C 1
ATOM 1641 O O . ARG A 1 212 ? -28.491 -5.920 50.053 1.00 75.06 212 ARG A O 1
ATOM 1648 N N . THR A 1 213 ? -27.437 -4.198 51.027 1.00 70.75 213 THR A N 1
ATOM 1649 C CA . THR A 1 213 ? -28.196 -4.230 52.285 1.00 70.75 213 THR A CA 1
ATOM 1650 C C . THR A 1 213 ? -28.602 -2.821 52.694 1.00 70.75 213 THR A C 1
ATOM 1652 O O . THR A 1 213 ? -27.883 -1.865 52.450 1.00 70.75 213 THR A O 1
ATOM 1655 N N . ASN A 1 214 ? -29.733 -2.651 53.374 1.00 69.69 214 ASN A N 1
ATOM 1656 C CA . ASN A 1 214 ? -30.194 -1.315 53.777 1.00 69.69 214 ASN A CA 1
ATOM 1657 C C . ASN A 1 214 ? -29.435 -0.739 54.998 1.00 69.69 214 ASN A C 1
ATOM 1659 O O . ASN A 1 214 ? -30.017 -0.043 55.824 1.00 69.69 214 ASN A O 1
ATOM 1663 N N . ASN A 1 215 ? -28.162 -1.101 55.171 1.00 75.06 215 ASN A N 1
ATOM 1664 C CA . ASN A 1 215 ? -27.334 -0.724 56.318 1.00 75.06 215 ASN A CA 1
ATOM 1665 C C . ASN A 1 215 ? -25.924 -0.271 55.904 1.00 75.06 215 ASN A C 1
ATOM 1667 O O . ASN A 1 215 ? -25.008 -0.266 56.724 1.00 75.06 215 ASN A O 1
ATOM 1671 N N . ASN A 1 216 ? -25.722 0.082 54.630 1.00 80.00 216 ASN A N 1
ATOM 1672 C CA . ASN A 1 216 ? -24.454 0.640 54.184 1.00 80.00 216 ASN A CA 1
ATOM 1673 C C . ASN A 1 216 ? -24.499 2.176 54.208 1.00 80.00 216 ASN A C 1
ATOM 1675 O O . ASN A 1 216 ? -25.197 2.796 53.407 1.00 80.00 216 ASN A O 1
ATOM 1679 N N . PHE A 1 217 ? -23.744 2.764 55.135 1.00 85.19 217 PHE A N 1
ATOM 1680 C CA . PHE A 1 217 ? -23.611 4.211 55.330 1.00 85.19 217 PHE A CA 1
ATOM 1681 C C . PHE A 1 217 ? -22.239 4.744 54.901 1.00 85.19 217 PHE A C 1
ATOM 1683 O O . PHE A 1 217 ? -21.979 5.934 55.062 1.00 85.19 217 PHE A O 1
ATOM 1690 N N . GLN A 1 218 ? -21.345 3.895 54.385 1.00 87.50 218 GLN A N 1
ATOM 1691 C CA . GLN A 1 218 ? -19.997 4.312 54.017 1.00 87.50 218 GLN A CA 1
ATOM 1692 C C . GLN A 1 218 ? -19.456 3.513 52.833 1.00 87.50 218 GLN A C 1
ATOM 1694 O O . GLN A 1 218 ? -19.527 2.289 52.809 1.00 87.50 218 GLN A O 1
ATOM 1699 N N . ILE A 1 219 ? -18.823 4.206 51.891 1.00 88.75 219 ILE A N 1
ATOM 1700 C CA . ILE A 1 219 ? -18.030 3.572 50.832 1.00 88.75 219 ILE A CA 1
ATOM 1701 C C . ILE A 1 219 ? -16.568 4.000 50.933 1.00 88.75 219 ILE A C 1
ATOM 1703 O O . ILE A 1 219 ? -16.257 5.093 51.421 1.00 88.75 219 ILE A O 1
ATOM 1707 N N . GLN A 1 220 ? -15.680 3.119 50.479 1.00 88.31 220 GLN A N 1
ATOM 1708 C CA . GLN A 1 220 ? -14.239 3.349 50.439 1.00 88.31 220 GLN A CA 1
ATOM 1709 C C . GLN A 1 220 ? -13.732 3.181 49.011 1.00 88.31 220 GLN A C 1
ATOM 1711 O O . GLN A 1 220 ? -14.070 2.204 48.347 1.00 88.31 220 GLN A O 1
ATOM 1716 N N . ALA A 1 221 ? -12.910 4.118 48.550 1.00 89.06 221 ALA A N 1
ATOM 1717 C CA . ALA A 1 221 ? -12.254 4.046 47.252 1.00 89.06 221 ALA A CA 1
ATOM 1718 C C . ALA A 1 221 ? -10.757 4.320 47.402 1.00 89.06 221 ALA A C 1
ATOM 1720 O O . ALA A 1 221 ? -10.352 5.248 48.103 1.00 89.06 221 ALA A O 1
ATOM 1721 N N . TRP A 1 222 ? -9.927 3.515 46.754 1.00 90.31 222 TRP A N 1
ATOM 1722 C CA . TRP A 1 222 ? -8.489 3.735 46.688 1.00 90.31 222 TRP A CA 1
ATOM 1723 C C . TRP A 1 222 ? -8.182 4.790 45.636 1.00 90.31 222 TRP A C 1
ATOM 1725 O O . TRP A 1 222 ? -8.699 4.726 44.524 1.00 90.31 222 TRP A O 1
ATOM 1735 N N . ILE A 1 223 ? -7.343 5.758 45.996 1.00 90.00 223 ILE A N 1
ATOM 1736 C CA . ILE A 1 223 ? -6.872 6.798 45.085 1.00 90.00 223 ILE A CA 1
ATOM 1737 C C . ILE A 1 223 ? -5.635 6.267 44.370 1.00 90.00 223 ILE A C 1
ATOM 1739 O O . ILE A 1 223 ? -4.662 5.854 45.012 1.00 90.00 223 ILE A O 1
ATOM 1743 N N . ALA A 1 224 ? -5.687 6.256 43.040 1.00 87.25 224 ALA A N 1
ATOM 1744 C CA . ALA A 1 224 ? -4.569 5.822 42.220 1.00 87.25 224 ALA A CA 1
ATOM 1745 C C . ALA A 1 224 ? -3.358 6.762 42.390 1.00 87.25 224 ALA A C 1
ATOM 1747 O O . ALA A 1 224 ? -3.533 7.955 42.659 1.00 87.25 224 ALA A O 1
ATOM 1748 N N . PRO A 1 225 ? -2.120 6.259 42.225 1.00 82.94 225 PRO A N 1
ATOM 1749 C CA . PRO A 1 225 ? -0.919 7.081 42.348 1.00 82.94 225 PRO A CA 1
ATOM 1750 C C . PRO A 1 225 ? -0.959 8.323 41.445 1.00 82.94 225 PRO A C 1
ATOM 1752 O O . PRO A 1 225 ? -1.514 8.290 40.348 1.00 82.94 225 PRO A O 1
ATOM 1755 N N . ASP A 1 226 ? -0.348 9.415 41.911 1.00 85.81 226 ASP A N 1
ATOM 1756 C CA . ASP A 1 226 ? -0.243 10.721 41.233 1.00 85.81 226 ASP A CA 1
ATOM 1757 C C . ASP A 1 226 ? -1.561 11.487 41.005 1.00 85.81 226 ASP A C 1
ATOM 1759 O O . ASP A 1 226 ? -1.526 12.625 40.524 1.00 85.81 226 ASP A O 1
ATOM 1763 N N . TRP A 1 227 ? -2.711 10.909 41.356 1.00 89.75 227 TRP A N 1
ATOM 1764 C CA . TRP A 1 227 ? -3.995 11.599 41.329 1.00 89.75 227 TRP A CA 1
ATOM 1765 C C . TRP A 1 227 ? -4.233 12.377 42.626 1.00 89.75 227 TRP A C 1
ATOM 1767 O O . TRP A 1 227 ? -4.016 11.886 43.730 1.00 89.75 227 TRP A O 1
ATOM 1777 N N . ILE A 1 228 ? -4.721 13.607 42.485 1.00 89.38 228 ILE A N 1
ATOM 1778 C CA . ILE A 1 228 ? -5.118 14.492 43.579 1.00 89.38 228 ILE A CA 1
ATOM 1779 C C . ILE A 1 228 ? -6.607 14.785 43.410 1.00 89.38 228 ILE A C 1
ATOM 1781 O O . ILE A 1 228 ? -7.027 15.254 42.353 1.00 89.38 228 ILE A O 1
ATOM 1785 N N . LEU A 1 229 ? -7.407 14.522 44.444 1.00 89.31 229 LEU A N 1
ATOM 1786 C CA . LEU A 1 229 ? -8.828 14.875 44.450 1.00 89.31 229 LEU A CA 1
ATOM 1787 C C . LEU A 1 229 ? -9.008 16.381 44.661 1.00 89.31 229 LEU A C 1
ATOM 1789 O O . LEU A 1 229 ? -8.331 16.987 45.497 1.00 89.31 229 LEU A O 1
ATOM 1793 N N . ASP A 1 230 ? -9.948 16.983 43.937 1.00 84.56 230 ASP A N 1
ATOM 1794 C CA . ASP A 1 230 ? -10.270 18.395 44.127 1.00 84.56 230 ASP A CA 1
ATOM 1795 C C . ASP A 1 230 ? -11.165 18.559 45.364 1.00 84.56 230 ASP A C 1
ATOM 1797 O O . ASP A 1 230 ? -12.274 18.022 45.417 1.00 84.56 230 ASP A O 1
ATOM 1801 N N . LEU A 1 231 ? -10.675 19.325 46.350 1.00 56.75 231 LEU A N 1
ATOM 1802 C CA . LEU A 1 231 ? -11.209 19.452 47.719 1.00 56.75 231 LEU A CA 1
ATOM 1803 C C . LEU A 1 231 ? -12.662 19.973 47.831 1.00 56.75 231 LEU A C 1
ATOM 1805 O O . LEU A 1 231 ? -13.201 20.018 48.931 1.00 56.75 231 LEU A O 1
ATOM 1809 N N . GLU A 1 232 ? -13.304 20.352 46.723 1.00 65.00 232 GLU A N 1
ATOM 1810 C CA . GLU A 1 232 ? -14.671 20.899 46.672 1.00 65.00 232 GLU A CA 1
ATOM 1811 C C . GLU A 1 232 ? -15.637 20.075 45.790 1.00 65.00 232 GLU A C 1
ATOM 1813 O O . GLU A 1 232 ? -16.746 20.523 45.524 1.00 65.00 232 GLU A O 1
ATOM 1818 N N . SER A 1 233 ? -15.244 18.893 45.293 1.00 69.56 233 SER A N 1
ATOM 1819 C CA . SER A 1 233 ? -15.851 18.327 44.070 1.00 69.56 233 SER A CA 1
ATOM 1820 C C . SER A 1 233 ? -16.599 16.991 44.183 1.00 69.56 233 SER A C 1
ATOM 1822 O O . SER A 1 233 ? -16.897 16.399 43.145 1.00 69.56 233 SER A O 1
ATOM 1824 N N . ILE A 1 234 ? -16.908 16.500 45.390 1.00 83.69 234 ILE A N 1
ATOM 1825 C CA . ILE A 1 234 ? -17.769 15.313 45.538 1.00 83.69 234 ILE A CA 1
ATOM 1826 C C . ILE A 1 234 ? -19.227 15.765 45.599 1.00 83.69 234 ILE A C 1
ATOM 1828 O O . ILE A 1 234 ? -19.695 16.266 46.620 1.00 83.69 234 ILE A O 1
ATOM 1832 N N . GLU A 1 235 ? -19.939 15.573 44.496 1.00 85.88 235 GLU A N 1
ATOM 1833 C CA . GLU A 1 235 ? -21.351 15.925 44.351 1.00 85.88 235 GLU A CA 1
ATOM 1834 C C . GLU A 1 235 ? -22.209 14.655 44.278 1.00 85.88 235 GLU A C 1
ATOM 1836 O O . GLU A 1 235 ? -21.762 13.610 43.811 1.00 85.88 235 GLU A O 1
ATOM 1841 N N . SER A 1 236 ? -23.458 14.741 44.735 1.00 86.00 236 SER A N 1
ATOM 1842 C CA . SER A 1 236 ? -24.450 13.664 44.649 1.00 86.00 236 SER A CA 1
ATOM 1843 C C . SER A 1 236 ? -25.675 14.168 43.896 1.00 86.00 236 SER A C 1
ATOM 1845 O O . SER A 1 236 ? -26.119 15.293 44.125 1.00 86.00 236 SER A O 1
ATOM 1847 N N . GLU A 1 237 ? -26.259 13.325 43.040 1.00 83.12 237 GLU A N 1
ATOM 1848 C CA . GLU A 1 237 ? -27.534 13.610 42.361 1.00 83.12 237 GLU A CA 1
ATOM 1849 C C . GLU A 1 237 ? -28.664 13.868 43.373 1.00 83.12 237 GLU A C 1
ATOM 1851 O O . GLU A 1 237 ? -29.557 14.677 43.125 1.00 83.12 237 GLU A O 1
ATOM 1856 N N . THR A 1 238 ? -28.601 13.214 44.540 1.00 81.44 238 THR A N 1
ATOM 1857 C CA . THR A 1 238 ? -29.487 13.490 45.679 1.00 81.44 238 THR A CA 1
ATOM 1858 C C . THR A 1 238 ? -28.807 14.484 46.627 1.00 81.44 238 THR A C 1
ATOM 1860 O O . THR A 1 238 ? -27.819 14.104 47.272 1.00 81.44 238 THR A O 1
ATOM 1863 N N . PRO A 1 239 ? -29.308 15.729 46.745 1.00 73.50 239 PRO A N 1
ATOM 1864 C CA . PRO A 1 239 ? -28.788 16.702 47.704 1.00 73.50 239 PRO A CA 1
ATOM 1865 C C . PRO A 1 239 ? -28.873 16.155 49.136 1.00 73.50 239 PRO A C 1
ATOM 1867 O O . PRO A 1 239 ? -29.796 15.409 49.446 1.00 73.50 239 PRO A O 1
ATOM 1870 N N . GLU A 1 240 ? -27.922 16.522 50.002 1.00 81.75 240 GLU A N 1
ATOM 1871 C CA . GLU A 1 240 ? -27.871 16.128 51.430 1.00 81.75 240 GLU A CA 1
ATOM 1872 C C . GLU A 1 240 ? -27.587 14.638 51.712 1.00 81.75 240 GLU A C 1
ATOM 1874 O O . GLU A 1 240 ? -27.543 14.227 52.870 1.00 81.75 240 GLU A O 1
ATOM 1879 N N . LEU A 1 241 ? -27.349 13.810 50.687 1.00 87.25 241 LEU A N 1
ATOM 1880 C CA . LEU A 1 241 ? -27.009 12.399 50.896 1.00 87.25 241 LEU A CA 1
ATOM 1881 C C . LEU A 1 241 ? -25.614 12.207 51.510 1.00 87.25 241 LEU A C 1
ATOM 1883 O O . LEU A 1 241 ? -25.422 11.304 52.324 1.00 87.25 241 LEU A O 1
ATOM 1887 N N . ILE A 1 242 ? -24.640 13.021 51.102 1.00 88.38 242 ILE A N 1
ATOM 1888 C CA . ILE A 1 242 ? -23.271 12.975 51.626 1.00 88.38 242 ILE A CA 1
ATOM 1889 C C . ILE A 1 242 ? -23.242 13.764 52.935 1.00 88.38 242 ILE A C 1
ATOM 1891 O O . ILE A 1 242 ? -23.549 14.954 52.943 1.00 88.38 242 ILE A O 1
ATOM 1895 N N . ASP A 1 243 ? -22.867 13.095 54.021 1.00 87.06 243 ASP A N 1
ATOM 1896 C CA . ASP A 1 243 ? -22.708 13.710 55.342 1.00 87.06 243 ASP A CA 1
ATOM 1897 C C . ASP A 1 243 ? -21.283 14.244 55.509 1.00 87.06 243 ASP A C 1
ATOM 1899 O O . ASP A 1 243 ? -21.058 15.416 55.797 1.00 87.06 243 ASP A O 1
ATOM 1903 N N . GLU A 1 244 ? -20.297 13.383 55.256 1.00 87.06 244 GLU A N 1
ATOM 1904 C CA . GLU A 1 244 ? -18.884 13.704 55.429 1.00 87.06 244 GLU A CA 1
ATOM 1905 C C . GLU A 1 244 ? -18.043 12.869 54.463 1.00 87.06 244 GLU A C 1
ATOM 1907 O O . GLU A 1 244 ? -18.369 11.718 54.175 1.00 87.06 244 GLU A O 1
ATOM 1912 N N . TRP A 1 245 ? -16.929 13.410 53.982 1.00 89.94 245 TRP A N 1
ATOM 1913 C CA . TRP A 1 245 ? -15.924 12.625 53.277 1.00 89.94 245 TRP A CA 1
ATOM 1914 C C . TRP A 1 245 ? -14.527 13.039 53.727 1.00 89.94 245 TRP A C 1
ATOM 1916 O O . TRP A 1 245 ? -14.292 14.185 54.105 1.00 89.94 245 TRP A O 1
ATOM 1926 N N . GLN A 1 246 ? -13.598 12.089 53.714 1.00 88.56 246 GLN A N 1
ATOM 1927 C CA . GLN A 1 246 ? -12.219 12.321 54.128 1.00 88.56 246 GLN A CA 1
ATOM 1928 C C . GLN A 1 246 ? -11.254 11.454 53.327 1.00 88.56 246 GLN A C 1
ATOM 1930 O O . GLN A 1 246 ? -11.564 10.311 52.987 1.00 88.56 246 GLN A O 1
ATOM 1935 N N . VAL A 1 247 ? -10.064 11.992 53.072 1.00 88.12 247 VAL A N 1
ATOM 1936 C CA . VAL A 1 247 ? -8.944 11.240 52.505 1.00 88.12 247 VAL A CA 1
ATOM 1937 C C . VAL A 1 247 ? -7.988 10.881 53.635 1.00 88.12 247 VAL A C 1
ATOM 1939 O O . VAL A 1 247 ? -7.550 11.753 54.384 1.00 88.12 247 VAL A O 1
ATOM 1942 N N . SER A 1 248 ? -7.681 9.597 53.774 1.00 86.44 248 SER A N 1
ATOM 1943 C CA . SER A 1 248 ? -6.775 9.067 54.796 1.00 86.44 248 SER A CA 1
ATOM 1944 C C . SER A 1 248 ? -5.698 8.201 54.159 1.00 86.44 248 SER A C 1
ATOM 1946 O O . SER A 1 248 ? -5.990 7.463 53.219 1.00 86.44 248 SER A O 1
ATOM 1948 N N . ASP A 1 249 ? -4.481 8.230 54.697 1.00 82.69 249 ASP A N 1
ATOM 1949 C CA . ASP A 1 249 ? -3.424 7.314 54.265 1.00 82.69 249 ASP A CA 1
ATOM 1950 C C . ASP A 1 249 ? -3.772 5.872 54.652 1.00 82.69 249 ASP A C 1
ATOM 1952 O O . ASP A 1 249 ? -4.235 5.606 55.766 1.00 82.69 249 ASP A O 1
ATOM 1956 N N . LEU A 1 250 ? -3.540 4.930 53.737 1.00 73.56 250 LEU A N 1
ATOM 1957 C CA . LEU A 1 250 ? -3.781 3.515 53.982 1.00 73.56 250 LEU A CA 1
ATOM 1958 C C . LEU A 1 250 ? -2.705 2.978 54.950 1.00 73.56 250 LEU A C 1
ATOM 1960 O O . LEU A 1 250 ? -1.529 2.918 54.579 1.00 73.56 250 LEU A O 1
ATOM 1964 N N . PRO A 1 251 ? -3.062 2.507 56.162 1.00 64.50 251 PRO A N 1
ATOM 1965 C CA . PRO A 1 251 ? -2.074 2.021 57.134 1.00 64.50 251 PRO A CA 1
ATOM 1966 C C . PRO A 1 251 ? -1.269 0.820 56.616 1.00 64.50 251 PRO A C 1
ATOM 1968 O O . PRO A 1 251 ? -0.130 0.598 57.019 1.00 64.50 251 PRO A O 1
ATOM 1971 N N . SER A 1 252 ? -1.885 0.043 55.724 1.00 65.69 252 SER A N 1
ATOM 1972 C CA . SER A 1 252 ? -1.358 -1.189 55.138 1.00 65.69 252 SER A CA 1
ATOM 1973 C C . SER A 1 252 ? -0.347 -0.952 54.009 1.00 65.69 252 SER A C 1
ATOM 1975 O O . SER A 1 252 ? 0.394 -1.873 53.673 1.00 65.69 252 SER A O 1
ATOM 1977 N N . ALA A 1 253 ? -0.329 0.243 53.403 1.00 64.12 253 ALA A N 1
ATOM 1978 C CA . ALA A 1 253 ? 0.497 0.564 52.239 1.00 64.12 253 ALA A CA 1
ATOM 1979 C C . ALA A 1 253 ? 0.902 2.057 52.251 1.00 64.12 253 ALA A C 1
ATOM 1981 O O . ALA A 1 253 ? 0.143 2.905 51.778 1.00 64.12 253 ALA A O 1
ATOM 1982 N N . PRO A 1 254 ? 2.086 2.409 52.791 1.00 58.94 254 PRO A N 1
ATOM 1983 C CA . PRO A 1 254 ? 2.525 3.800 52.874 1.00 58.94 254 PRO A CA 1
ATOM 1984 C C . PRO A 1 254 ? 2.649 4.423 51.475 1.00 58.94 254 PRO A C 1
ATOM 1986 O O . PRO A 1 254 ? 3.335 3.878 50.613 1.00 58.94 254 PRO A O 1
ATOM 1989 N N . GLY A 1 255 ? 1.986 5.565 51.266 1.00 65.44 255 GLY A N 1
ATOM 1990 C CA . GLY A 1 255 ? 1.914 6.271 49.978 1.00 65.44 255 GLY A CA 1
ATOM 1991 C C . GLY A 1 255 ? 0.615 6.052 49.194 1.00 65.44 255 GLY A C 1
ATOM 1992 O O . GLY A 1 255 ? 0.382 6.764 48.224 1.00 65.44 255 GLY A O 1
ATOM 1993 N N . HIS A 1 256 ? -0.247 5.127 49.625 1.00 72.06 256 HIS A N 1
ATOM 1994 C CA . HIS A 1 256 ? -1.593 4.970 49.074 1.00 72.06 256 HIS A CA 1
ATOM 1995 C C . HIS A 1 256 ? -2.610 5.735 49.920 1.00 72.06 256 HIS A C 1
ATOM 1997 O O . HIS A 1 256 ? -2.599 5.644 51.149 1.00 72.06 256 HIS A O 1
ATOM 2003 N N . GLN A 1 257 ? -3.506 6.463 49.260 1.00 86.06 257 GLN A N 1
ATOM 2004 C CA . GLN A 1 257 ? -4.572 7.218 49.907 1.00 86.06 257 GLN A CA 1
ATOM 2005 C C . GLN A 1 257 ? -5.923 6.548 49.668 1.00 86.06 257 GLN A C 1
ATOM 2007 O O . GLN A 1 257 ? -6.164 5.953 48.617 1.00 86.06 257 GLN A O 1
ATOM 2012 N N . VAL A 1 258 ? -6.815 6.657 50.647 1.00 89.00 258 VAL A N 1
ATOM 2013 C CA . VAL A 1 258 ? -8.189 6.161 50.565 1.00 89.00 258 VAL A CA 1
ATOM 2014 C C . VAL A 1 258 ? -9.159 7.292 50.789 1.00 89.00 258 VAL A C 1
ATOM 2016 O O . VAL A 1 258 ? -9.075 8.007 51.787 1.00 89.00 258 VAL A O 1
ATOM 2019 N N . LEU A 1 259 ? -10.111 7.401 49.872 1.00 90.31 259 LEU A N 1
ATOM 2020 C CA . LEU A 1 259 ? -11.293 8.224 49.999 1.00 90.31 259 LEU A CA 1
ATOM 2021 C C . LEU A 1 259 ? -12.370 7.447 50.763 1.00 90.31 259 LEU A C 1
ATOM 2023 O O . LEU A 1 259 ? -12.848 6.412 50.305 1.00 90.31 259 LEU A O 1
ATOM 2027 N N . ASN A 1 260 ? -12.772 7.976 51.913 1.00 89.50 260 ASN A N 1
ATOM 2028 C CA . ASN A 1 260 ? -13.905 7.496 52.694 1.00 89.50 260 ASN A CA 1
ATOM 2029 C C . ASN A 1 260 ? -15.072 8.466 52.525 1.00 89.50 260 ASN A C 1
ATOM 2031 O O . ASN A 1 260 ? -14.935 9.633 52.886 1.00 89.50 260 ASN A O 1
ATOM 2035 N N . ILE A 1 261 ? -16.215 7.990 52.030 1.00 90.00 261 ILE A N 1
ATOM 2036 C CA . ILE A 1 261 ? -17.441 8.792 51.891 1.00 90.00 261 ILE A CA 1
ATOM 2037 C C . ILE A 1 261 ? -18.488 8.232 52.851 1.00 90.00 261 ILE A C 1
ATOM 2039 O O . ILE A 1 261 ? -18.879 7.073 52.714 1.00 90.00 261 ILE A O 1
ATOM 2043 N N . ARG A 1 262 ? -18.929 9.044 53.817 1.00 90.19 262 ARG A N 1
ATOM 2044 C CA . ARG A 1 262 ? -20.015 8.747 54.757 1.00 90.19 262 ARG A CA 1
ATOM 2045 C C . ARG A 1 262 ? -21.306 9.411 54.288 1.00 90.19 262 ARG A C 1
ATOM 2047 O O . ARG A 1 262 ? -21.333 10.594 53.948 1.00 90.19 262 ARG A O 1
ATOM 2054 N N . PHE A 1 263 ? -22.389 8.649 54.319 1.00 90.38 263 PHE A N 1
ATOM 2055 C CA . PHE A 1 263 ? -23.718 9.097 53.927 1.00 90.38 263 PHE A CA 1
ATOM 2056 C C . PHE A 1 263 ? -24.589 9.400 55.149 1.00 90.38 263 PHE A C 1
ATOM 2058 O O . PHE A 1 263 ? -24.515 8.703 56.162 1.00 90.38 263 PHE A O 1
ATOM 2065 N N . ALA A 1 264 ? -25.447 10.416 55.037 1.00 86.44 264 ALA A N 1
ATOM 2066 C CA . ALA A 1 264 ? -26.393 10.816 56.084 1.00 86.44 264 ALA A CA 1
ATOM 2067 C C . ALA A 1 264 ? -27.515 9.781 56.288 1.00 86.44 264 ALA A C 1
ATOM 2069 O O . ALA A 1 264 ? -28.118 9.689 57.358 1.00 86.44 264 ALA A O 1
ATOM 2070 N N . GLN A 1 265 ? -27.784 8.982 55.255 1.00 87.31 265 GLN A N 1
ATOM 2071 C CA . GLN A 1 265 ? -28.748 7.886 55.243 1.00 87.31 265 GLN A CA 1
ATOM 2072 C C . GLN A 1 265 ? -28.153 6.668 54.528 1.00 87.31 265 GLN A C 1
ATOM 2074 O O . GLN A 1 265 ? -27.216 6.805 53.742 1.00 87.31 265 GLN A O 1
ATOM 2079 N N . ALA A 1 266 ? -28.694 5.477 54.799 1.00 84.31 266 ALA A N 1
ATOM 2080 C CA . ALA A 1 266 ? -28.230 4.254 54.154 1.00 84.31 266 ALA A CA 1
ATOM 2081 C C . ALA A 1 266 ? -28.420 4.338 52.633 1.00 84.31 266 ALA A C 1
ATOM 2083 O O . ALA A 1 266 ? -29.440 4.836 52.149 1.00 84.31 266 ALA A O 1
ATOM 2084 N N . LEU A 1 267 ? -27.447 3.818 51.885 1.00 87.25 267 LEU A N 1
ATOM 2085 C CA . LEU A 1 267 ? -27.557 3.700 50.437 1.00 87.25 267 LEU A CA 1
ATOM 2086 C C . LEU A 1 267 ? -28.737 2.782 50.062 1.00 87.25 267 LEU A C 1
ATOM 2088 O O . LEU A 1 267 ? -28.894 1.708 50.655 1.00 87.25 267 LEU A O 1
ATOM 2092 N N . PRO A 1 268 ? -29.552 3.163 49.063 1.00 84.75 268 PRO A N 1
ATOM 2093 C CA . PRO A 1 268 ? -30.698 2.372 48.639 1.00 84.75 268 PRO A CA 1
ATOM 2094 C C . PRO A 1 268 ? -30.270 1.022 48.053 1.00 84.75 268 PRO A C 1
ATOM 2096 O O . PRO A 1 268 ? -29.190 0.884 47.476 1.00 84.75 268 PRO A O 1
ATOM 2099 N N . THR A 1 269 ? -31.143 0.022 48.193 1.00 82.56 269 THR A N 1
ATOM 2100 C CA . THR A 1 269 ? -30.922 -1.334 47.656 1.00 82.56 269 THR A CA 1
ATOM 2101 C C . THR A 1 269 ? -31.564 -1.553 46.285 1.00 82.56 269 THR A C 1
ATOM 2103 O O . THR A 1 269 ? -31.055 -2.327 45.477 1.00 82.56 269 THR A O 1
ATOM 2106 N N . GLU A 1 270 ? -32.662 -0.849 45.992 1.00 79.75 270 GLU A N 1
ATOM 2107 C CA . GLU A 1 270 ? -33.434 -1.023 44.751 1.00 79.75 270 GLU A CA 1
ATOM 2108 C C . GLU A 1 270 ? -33.104 0.011 43.661 1.00 79.75 270 GLU A C 1
ATOM 2110 O O . GLU A 1 270 ? -33.377 -0.232 42.486 1.00 79.75 270 GLU A O 1
ATOM 2115 N N . SER A 1 271 ? -32.491 1.143 44.018 1.00 84.00 271 SER A N 1
ATOM 2116 C CA . SER A 1 271 ? -32.162 2.239 43.097 1.00 84.00 271 SER A CA 1
ATOM 2117 C C . SER A 1 271 ? -30.674 2.581 43.122 1.00 84.00 271 SER A C 1
ATOM 2119 O O . SER A 1 271 ? -30.011 2.394 44.137 1.00 84.00 271 SER A O 1
ATOM 2121 N N . TRP A 1 272 ? -30.168 3.117 42.012 1.00 87.31 272 TRP A N 1
ATOM 2122 C CA . TRP A 1 272 ? -28.804 3.638 41.915 1.00 87.31 272 TRP A CA 1
ATOM 2123 C C . TRP A 1 272 ? -28.742 5.097 42.361 1.00 87.31 272 TRP A C 1
ATOM 2125 O O . TRP A 1 272 ? -29.645 5.877 42.058 1.00 87.31 272 TRP A O 1
ATOM 2135 N N . THR A 1 273 ? -27.660 5.451 43.044 1.00 88.62 273 THR A N 1
ATOM 2136 C CA . THR A 1 273 ? -27.315 6.821 43.419 1.00 88.62 273 THR A CA 1
ATOM 2137 C C . THR A 1 273 ? -26.078 7.249 42.641 1.00 88.62 273 THR A C 1
ATOM 2139 O O . THR A 1 273 ? -25.039 6.604 42.772 1.00 88.62 273 THR A O 1
ATOM 2142 N N . MET A 1 274 ? -26.157 8.359 41.904 1.00 89.56 274 MET A N 1
ATOM 2143 C CA . MET A 1 274 ? -25.013 8.905 41.175 1.00 89.56 274 MET A CA 1
ATOM 2144 C C . MET A 1 274 ? -24.192 9.869 42.038 1.00 89.56 274 MET A C 1
ATOM 2146 O O . MET A 1 274 ? -24.733 10.807 42.631 1.00 89.56 274 MET A O 1
ATOM 2150 N N . LEU A 1 275 ? -22.880 9.651 42.057 1.00 90.75 275 LEU A N 1
ATOM 2151 C CA . LEU A 1 275 ? -21.863 10.524 42.630 1.00 90.75 275 LEU A CA 1
ATOM 2152 C C . LEU A 1 275 ? -20.953 11.044 41.515 1.00 90.75 275 LEU A C 1
ATOM 2154 O O . LEU A 1 275 ? -20.553 10.279 40.641 1.00 90.75 275 LEU A O 1
ATOM 2158 N N . THR A 1 276 ? -20.575 12.313 41.580 1.00 90.56 276 THR A N 1
ATOM 2159 C CA . THR A 1 276 ? -19.590 12.925 40.681 1.00 90.56 276 THR A CA 1
ATOM 2160 C C . THR A 1 276 ? -18.359 13.281 41.494 1.00 90.56 276 THR A C 1
ATOM 2162 O O . THR A 1 276 ? -18.476 13.965 42.506 1.00 90.56 276 THR A O 1
ATOM 2165 N N . ILE A 1 277 ? -17.185 12.822 41.066 1.00 91.56 277 ILE A N 1
ATOM 2166 C CA . ILE A 1 277 ? -15.905 13.049 41.744 1.00 91.56 277 ILE A CA 1
ATOM 2167 C C . ILE A 1 277 ? -14.918 13.618 40.729 1.00 91.56 277 ILE A C 1
ATOM 2169 O O . ILE A 1 277 ? -14.750 13.049 39.648 1.00 91.56 277 ILE A O 1
ATOM 2173 N N . ARG A 1 278 ? -14.240 14.724 41.059 1.00 92.75 278 ARG A N 1
ATOM 2174 C CA . ARG A 1 278 ? -13.199 15.298 40.195 1.00 92.75 278 ARG A CA 1
ATOM 2175 C C . ARG A 1 278 ? -11.809 15.082 40.773 1.00 92.75 278 ARG A C 1
ATOM 2177 O O . ARG A 1 278 ? -11.585 15.183 41.981 1.00 92.75 278 ARG A O 1
ATOM 2184 N N . ALA A 1 279 ? -10.877 14.773 39.884 1.00 92.56 279 ALA A N 1
ATOM 2185 C CA . ALA A 1 279 ? -9.485 14.539 40.225 1.00 92.56 279 ALA A CA 1
ATOM 2186 C C . ALA A 1 279 ? -8.568 15.156 39.170 1.00 92.56 279 ALA A C 1
ATOM 2188 O O . ALA A 1 279 ? -8.963 15.363 38.023 1.00 92.56 279 ALA A O 1
ATOM 2189 N N . ARG A 1 280 ? -7.316 15.409 39.538 1.00 92.12 280 ARG A N 1
ATOM 2190 C CA . ARG A 1 280 ? -6.286 15.904 38.625 1.00 92.12 280 ARG A CA 1
ATOM 2191 C C . ARG A 1 280 ? -4.959 15.195 38.828 1.00 92.12 280 ARG A C 1
ATOM 2193 O O . ARG A 1 280 ? -4.639 14.782 39.940 1.00 92.12 280 ARG A O 1
ATOM 2200 N N . ARG A 1 281 ? -4.177 15.092 37.759 1.00 90.50 281 ARG A N 1
ATOM 2201 C CA . ARG A 1 281 ? -2.850 14.467 37.740 1.00 90.50 281 ARG A CA 1
ATOM 2202 C C . ARG A 1 281 ? -1.875 15.329 36.945 1.00 90.50 281 ARG A C 1
ATOM 2204 O O . ARG A 1 281 ? -2.236 15.834 35.888 1.00 90.50 281 ARG A O 1
ATOM 2211 N N . SER A 1 282 ? -0.640 15.487 37.421 1.00 85.69 282 SER A N 1
ATOM 2212 C CA . SER A 1 282 ? 0.401 16.207 36.668 1.00 85.69 282 SER A CA 1
ATOM 2213 C C . SER A 1 282 ? 0.847 15.407 35.440 1.00 85.69 282 SER A C 1
ATOM 2215 O O . SER A 1 282 ? 1.155 14.221 35.560 1.00 85.69 282 SER A O 1
ATOM 2217 N N . LEU A 1 283 ? 0.909 16.057 34.274 1.00 77.56 283 LEU A N 1
ATOM 2218 C CA . LEU A 1 283 ? 1.395 15.457 33.028 1.00 77.56 283 LEU A CA 1
ATOM 2219 C C . LEU A 1 283 ? 2.930 15.530 32.924 1.00 77.56 283 LEU A C 1
ATOM 2221 O O . LEU A 1 283 ? 3.545 14.645 32.341 1.00 77.56 283 LEU A O 1
ATOM 2225 N N . GLU A 1 284 ? 3.570 16.528 33.550 1.00 66.19 284 GLU A N 1
ATOM 2226 C CA . GLU A 1 284 ? 5.035 16.718 33.515 1.00 66.19 284 GLU A CA 1
ATOM 2227 C C . GLU A 1 284 ? 5.816 15.574 34.187 1.00 66.19 284 GLU A C 1
ATOM 2229 O O . GLU A 1 284 ? 6.970 15.322 33.843 1.00 66.19 284 GLU A O 1
ATOM 2234 N N . ALA A 1 285 ? 5.186 14.857 35.124 1.00 51.53 285 ALA A N 1
ATOM 2235 C CA . ALA A 1 285 ? 5.767 13.689 35.787 1.00 51.53 285 ALA A CA 1
ATOM 2236 C C . ALA A 1 285 ? 5.685 12.402 34.937 1.00 51.53 285 ALA A C 1
ATOM 2238 O O . ALA A 1 285 ? 6.402 11.437 35.207 1.00 51.53 285 ALA A O 1
ATOM 2239 N N . ALA A 1 286 ? 4.839 12.379 33.900 1.00 56.41 286 ALA A N 1
ATOM 2240 C CA . ALA A 1 286 ? 4.645 11.241 33.009 1.00 56.41 286 ALA A CA 1
ATOM 2241 C C . ALA A 1 286 ? 5.642 11.300 31.837 1.00 56.41 286 ALA A C 1
ATOM 2243 O O . ALA A 1 286 ? 5.317 11.710 30.725 1.00 56.41 286 ALA A O 1
ATOM 2244 N N . HIS A 1 287 ? 6.899 10.915 32.069 1.00 50.62 287 HIS A N 1
ATOM 2245 C CA . HIS A 1 287 ? 7.881 10.764 30.990 1.00 50.62 287 HIS A CA 1
ATOM 2246 C C . HIS A 1 287 ? 7.587 9.507 30.146 1.00 50.62 287 HIS A C 1
ATOM 2248 O O . HIS A 1 287 ? 8.214 8.467 30.346 1.00 50.62 287 HIS A O 1
ATOM 2254 N N . GLY A 1 288 ? 6.650 9.598 29.195 1.00 67.50 288 GLY A N 1
ATOM 2255 C CA . GLY A 1 288 ? 6.360 8.538 28.219 1.00 67.50 288 GLY A CA 1
ATOM 2256 C C . GLY A 1 288 ? 4.880 8.138 28.129 1.00 67.50 288 GLY A C 1
ATOM 2257 O O . GLY A 1 288 ? 4.032 8.788 28.738 1.00 67.50 288 GLY A O 1
ATOM 2258 N N . PRO A 1 289 ? 4.556 7.086 27.349 1.00 80.00 289 PRO A N 1
ATOM 2259 C CA . PRO A 1 289 ? 3.200 6.546 27.265 1.00 80.00 289 PRO A CA 1
ATOM 2260 C C . PRO A 1 289 ? 2.695 6.116 28.647 1.00 80.00 289 PRO A C 1
ATOM 2262 O O . PRO A 1 289 ? 3.401 5.423 29.380 1.00 80.00 289 PRO A O 1
ATOM 2265 N N . LEU A 1 290 ? 1.464 6.501 28.982 1.00 86.50 290 LEU A N 1
ATOM 2266 C CA . LEU A 1 290 ? 0.758 6.042 30.180 1.00 86.50 290 LEU A CA 1
ATOM 2267 C C . LEU A 1 290 ? 0.015 4.743 29.872 1.00 86.50 290 LEU A C 1
ATOM 2269 O O . LEU A 1 290 ? -0.404 4.535 28.737 1.00 86.50 290 LEU A O 1
ATOM 2273 N N . ALA A 1 291 ? -0.180 3.866 30.853 1.00 88.06 291 ALA A N 1
ATOM 2274 C CA . ALA A 1 291 ? -1.111 2.757 30.679 1.00 88.06 291 ALA A CA 1
ATOM 2275 C C . ALA A 1 291 ? -2.547 3.240 30.936 1.00 88.06 291 ALA A C 1
ATOM 2277 O O . ALA A 1 291 ? -2.774 4.146 31.740 1.00 88.06 291 ALA A O 1
ATOM 2278 N N . ILE A 1 292 ? -3.533 2.611 30.291 1.00 87.00 292 ILE A N 1
ATOM 2279 C CA . ILE A 1 292 ? -4.957 2.924 30.500 1.00 87.00 292 ILE A CA 1
ATOM 2280 C C . ILE A 1 292 ? -5.354 2.827 31.985 1.00 87.00 292 ILE A C 1
ATOM 2282 O O . ILE A 1 292 ? -6.098 3.676 32.472 1.00 87.00 292 ILE A O 1
ATOM 2286 N N . GLN A 1 293 ? -4.817 1.855 32.730 1.00 85.69 293 GLN A N 1
ATOM 2287 C CA . GLN A 1 293 ? -5.026 1.744 34.181 1.00 85.69 293 GLN A CA 1
ATOM 2288 C C . GLN A 1 293 ? -4.587 2.995 34.961 1.00 85.69 293 GLN A C 1
ATOM 2290 O O . GLN A 1 293 ? -5.193 3.333 35.972 1.00 85.69 293 GLN A O 1
ATOM 2295 N N . ASP A 1 294 ? -3.573 3.721 34.484 1.00 87.50 294 ASP A N 1
ATOM 2296 C CA . ASP A 1 294 ? -3.054 4.897 35.182 1.00 87.50 294 ASP A CA 1
ATOM 2297 C C . ASP A 1 294 ? -3.971 6.125 34.980 1.00 87.50 294 ASP A C 1
ATOM 2299 O O . ASP A 1 294 ? -3.800 7.164 35.627 1.00 87.50 294 ASP A O 1
ATOM 2303 N N . LEU A 1 295 ? -4.954 6.014 34.076 1.00 89.06 295 LEU A N 1
ATOM 2304 C CA . LEU A 1 295 ? -6.009 7.000 33.844 1.00 89.06 295 LEU A CA 1
ATOM 2305 C C . LEU A 1 295 ? -7.264 6.755 34.693 1.00 89.06 295 LEU A C 1
ATOM 2307 O O . LEU A 1 295 ? -8.234 7.506 34.583 1.00 89.06 295 LEU A O 1
ATOM 2311 N N . GLN A 1 296 ? -7.262 5.729 35.543 1.00 88.94 296 GLN A N 1
ATOM 2312 C CA . GLN A 1 296 ? -8.338 5.470 36.487 1.00 88.94 296 GLN A CA 1
ATOM 2313 C C . GLN A 1 296 ? -8.002 6.116 37.844 1.00 88.94 296 GLN A C 1
ATOM 2315 O O . GLN A 1 296 ? -7.146 5.603 38.556 1.00 88.94 296 GLN A O 1
ATOM 2320 N N . PRO A 1 297 ? -8.657 7.226 38.241 1.00 89.44 297 PRO A N 1
ATOM 2321 C CA . PRO A 1 297 ? -8.306 7.939 39.471 1.00 89.44 297 PRO A CA 1
ATOM 2322 C C . PRO A 1 297 ? -8.727 7.200 40.749 1.00 89.44 297 PRO A C 1
ATOM 2324 O O . PRO A 1 297 ? -8.105 7.397 41.792 1.00 89.44 297 PRO A O 1
ATOM 2327 N N . LEU A 1 298 ? -9.785 6.380 40.683 1.00 89.00 298 LEU A N 1
ATOM 2328 C CA . LEU A 1 298 ? -10.359 5.675 41.829 1.00 89.00 298 LEU A CA 1
ATOM 2329 C C . LEU A 1 298 ? -10.631 4.196 41.527 1.00 89.00 298 LEU A C 1
ATOM 2331 O O . LEU A 1 298 ? -11.189 3.852 40.481 1.00 89.00 298 LEU A O 1
ATOM 2335 N N . GLU A 1 299 ? -10.308 3.344 42.495 1.00 87.81 299 GLU A N 1
ATOM 2336 C CA . GLU A 1 299 ? -10.605 1.910 42.508 1.00 87.81 299 GLU A CA 1
ATOM 2337 C C . GLU A 1 299 ? -11.495 1.567 43.714 1.00 87.81 299 GLU A C 1
ATOM 2339 O O . GLU A 1 299 ? -11.286 2.081 44.812 1.00 87.81 299 GLU A O 1
ATOM 2344 N N . PHE A 1 300 ? -12.504 0.713 43.523 1.00 86.19 300 PHE A N 1
ATOM 2345 C CA . PHE A 1 300 ? -13.485 0.350 44.556 1.00 86.19 300 PHE A CA 1
ATOM 2346 C C . PHE A 1 300 ? -13.284 -1.111 44.988 1.00 86.19 300 PHE A C 1
ATOM 2348 O O . PHE A 1 300 ? -13.934 -2.002 44.439 1.00 86.19 300 PHE A O 1
ATOM 2355 N N . PRO A 1 301 ? -12.387 -1.387 45.951 1.00 76.56 301 PRO A N 1
ATOM 2356 C CA . PRO A 1 301 ? -11.982 -2.752 46.304 1.00 76.56 301 PRO A CA 1
ATOM 2357 C C . PRO A 1 301 ? -13.104 -3.579 46.952 1.00 76.56 301 PRO A C 1
ATOM 2359 O O . PRO A 1 301 ? -13.104 -4.802 46.842 1.00 76.56 301 PRO A O 1
ATOM 2362 N N . ASP A 1 302 ? -14.068 -2.921 47.603 1.00 76.19 302 ASP A N 1
ATOM 2363 C CA . ASP A 1 302 ? -15.178 -3.568 48.317 1.00 76.19 302 ASP A CA 1
ATOM 2364 C C . ASP A 1 302 ? -16.426 -3.784 47.428 1.00 76.19 302 ASP A C 1
ATOM 2366 O O . ASP A 1 302 ? -17.486 -4.202 47.912 1.00 76.19 302 ASP A O 1
ATOM 2370 N N . ALA A 1 303 ? -16.329 -3.490 46.124 1.00 79.25 303 ALA A N 1
ATOM 2371 C CA . ALA A 1 303 ? -17.403 -3.731 45.164 1.00 79.25 303 ALA A CA 1
ATOM 2372 C C . ALA A 1 303 ? -17.520 -5.232 44.837 1.00 79.25 303 ALA A C 1
ATOM 2374 O O . ALA A 1 303 ? -16.534 -5.909 44.558 1.00 79.25 303 ALA A O 1
ATOM 2375 N N . THR A 1 304 ? -18.742 -5.776 44.873 1.00 64.62 304 THR A N 1
ATOM 2376 C CA . THR A 1 304 ? -18.969 -7.241 44.848 1.00 64.62 304 THR A CA 1
ATOM 2377 C C . THR A 1 304 ? -19.155 -7.855 43.450 1.00 64.62 304 THR A C 1
ATOM 2379 O O . THR A 1 304 ? -19.155 -9.079 43.329 1.00 64.62 304 THR A O 1
ATOM 2382 N N . GLU A 1 305 ? -19.273 -7.044 42.395 1.00 64.44 305 GLU A N 1
ATOM 2383 C CA . GLU A 1 305 ? -19.370 -7.483 40.992 1.00 64.44 305 GLU A CA 1
ATOM 2384 C C . GLU A 1 305 ? -18.286 -6.809 40.143 1.00 64.44 305 GLU A C 1
ATOM 2386 O O . GLU A 1 305 ? -17.898 -5.685 40.449 1.00 64.44 305 GLU A O 1
ATOM 2391 N N . SER A 1 306 ? -17.811 -7.475 39.076 1.00 57.25 306 SER A N 1
ATOM 2392 C CA . SER A 1 306 ? -16.878 -6.886 38.101 1.00 57.25 306 SER A CA 1
ATOM 2393 C C . SER A 1 306 ? -17.526 -5.657 37.457 1.00 57.25 306 SER A C 1
ATOM 2395 O O . SER A 1 306 ? -18.419 -5.824 36.619 1.00 57.25 306 SER A O 1
ATOM 2397 N N . PRO A 1 307 ? -17.133 -4.432 37.836 1.00 61.75 307 PRO A N 1
ATOM 2398 C CA . PRO A 1 307 ? -17.871 -3.256 37.422 1.00 61.75 307 PRO A CA 1
ATOM 2399 C C . PRO A 1 307 ? -17.619 -3.012 35.936 1.00 61.75 307 PRO A C 1
ATOM 2401 O O . PRO A 1 307 ? -16.483 -3.093 35.466 1.00 61.75 307 PRO A O 1
ATOM 2404 N N . ARG A 1 308 ? -18.666 -2.668 35.181 1.00 74.12 308 ARG A N 1
ATOM 2405 C CA . ARG A 1 308 ? -18.450 -2.035 33.878 1.00 74.12 308 ARG A CA 1
ATOM 2406 C C . ARG A 1 308 ? -17.953 -0.621 34.137 1.00 74.12 308 ARG A C 1
ATOM 2408 O O . ARG A 1 308 ? -18.716 0.242 34.575 1.00 74.12 308 ARG A O 1
ATOM 2415 N N . HIS A 1 309 ? -16.663 -0.430 33.915 1.00 82.19 309 HIS A N 1
ATOM 2416 C CA . HIS A 1 309 ? -16.006 0.857 34.015 1.00 82.19 309 HIS A CA 1
ATOM 2417 C C . HIS A 1 309 ? -15.722 1.373 32.614 1.00 82.19 309 HIS A C 1
ATOM 2419 O O . HIS A 1 309 ? -15.064 0.705 31.820 1.00 82.19 309 HIS A O 1
ATOM 2425 N N . PHE A 1 310 ? -16.210 2.564 32.311 1.00 86.12 310 PHE A N 1
ATOM 2426 C CA . PHE A 1 310 ? -15.969 3.203 31.028 1.00 86.12 310 PHE A CA 1
ATOM 2427 C C . PHE A 1 310 ? -14.892 4.270 31.163 1.00 86.12 310 PHE A C 1
ATOM 2429 O O . PHE A 1 310 ? -14.858 5.005 32.151 1.00 86.12 310 PHE A O 1
ATOM 2436 N N . LEU A 1 311 ? -14.038 4.384 30.153 1.00 87.12 311 LEU A N 1
ATOM 2437 C CA . LEU A 1 311 ? -13.069 5.462 30.027 1.00 87.12 311 LEU A CA 1
ATOM 2438 C C . LEU A 1 311 ? -13.312 6.215 28.723 1.00 87.12 311 LEU A C 1
ATOM 2440 O O . LEU A 1 311 ? -13.412 5.623 27.648 1.00 87.12 311 LEU A O 1
ATOM 2444 N N . VAL A 1 312 ? -13.366 7.537 28.837 1.00 87.31 312 VAL A N 1
ATOM 2445 C CA . VAL A 1 312 ? -13.381 8.470 27.714 1.00 87.31 312 VAL A CA 1
ATOM 2446 C C . VAL A 1 312 ? -12.202 9.405 27.881 1.00 87.31 312 VAL A C 1
ATOM 2448 O O . VAL A 1 312 ? -12.108 10.097 28.889 1.00 87.31 312 VAL A O 1
ATOM 2451 N N . VAL A 1 313 ? -11.329 9.472 26.884 1.00 85.31 313 VAL A N 1
ATOM 2452 C CA . VAL A 1 313 ? -10.238 10.448 26.852 1.00 85.31 313 VAL A CA 1
ATOM 2453 C C . VAL A 1 313 ? -10.516 11.416 25.712 1.00 85.31 313 VAL A C 1
ATOM 2455 O O . VAL A 1 313 ? -10.623 11.005 24.557 1.00 85.31 313 VAL A O 1
ATOM 2458 N N . GLN A 1 314 ? -10.697 12.691 26.044 1.00 81.62 314 GLN A N 1
ATOM 2459 C CA . GLN A 1 314 ? -11.015 13.734 25.074 1.00 81.62 314 GLN A CA 1
ATOM 2460 C C . GLN A 1 314 ? -9.737 14.370 24.537 1.00 81.62 314 GLN A C 1
ATOM 2462 O O . GLN A 1 314 ? -8.797 14.620 25.284 1.00 81.62 314 GLN A O 1
ATOM 2467 N N . SER A 1 315 ? -9.702 14.676 23.246 1.00 76.88 315 SER A N 1
ATOM 2468 C CA . SER A 1 315 ? -8.666 15.543 22.688 1.00 76.88 315 SER A CA 1
ATOM 2469 C C . SER A 1 315 ? -9.027 17.005 22.945 1.00 76.88 315 SER A C 1
ATOM 2471 O O . SER A 1 315 ? -10.187 17.401 22.819 1.00 76.88 315 SER A O 1
ATOM 2473 N N . THR A 1 316 ? -8.040 17.844 23.251 1.00 76.19 316 THR A N 1
ATOM 2474 C CA . THR A 1 316 ? -8.252 19.283 23.473 1.00 76.19 316 THR A CA 1
ATOM 2475 C C . THR A 1 316 ? -7.638 20.119 22.343 1.00 76.19 316 THR A C 1
ATOM 2477 O O . THR A 1 316 ? -6.940 19.600 21.464 1.00 76.19 316 THR A O 1
ATOM 2480 N N . PRO A 1 317 ? -7.904 21.439 22.283 1.00 69.00 317 PRO A N 1
ATOM 2481 C CA . PRO A 1 317 ? -7.265 22.314 21.302 1.00 69.00 317 PRO A CA 1
ATOM 2482 C C . PRO A 1 317 ? -5.735 22.339 21.380 1.00 69.00 317 PRO A C 1
ATOM 2484 O O . PRO A 1 317 ? -5.110 22.719 20.402 1.00 69.00 317 PRO A O 1
ATOM 2487 N N . THR A 1 318 ? -5.136 21.940 22.502 1.00 71.19 318 THR A N 1
ATOM 2488 C CA . THR A 1 318 ? -3.682 21.981 22.725 1.00 71.19 318 THR A CA 1
ATOM 2489 C C . THR A 1 318 ? -3.029 20.604 22.751 1.00 71.19 318 THR A C 1
ATOM 2491 O O . THR A 1 318 ? -1.824 20.513 22.540 1.00 71.19 318 THR A O 1
ATOM 2494 N N . THR A 1 319 ? -3.802 19.542 22.989 1.00 75.50 319 THR A N 1
ATOM 2495 C CA . THR A 1 319 ? -3.265 18.202 23.245 1.00 75.50 319 THR A CA 1
ATOM 2496 C C . THR A 1 319 ? -4.018 17.156 22.424 1.00 75.50 319 THR A C 1
ATOM 2498 O O . THR A 1 319 ? -5.242 17.040 22.518 1.00 75.50 319 THR A O 1
ATOM 2501 N N . GLU A 1 320 ? -3.284 16.393 21.616 1.00 76.81 320 GLU A N 1
ATOM 2502 C CA . GLU A 1 320 ? -3.783 15.235 20.875 1.00 76.81 320 GLU A CA 1
ATOM 2503 C C . GLU A 1 320 ? -3.511 13.943 21.650 1.00 76.81 320 GLU A C 1
ATOM 2505 O O . GLU A 1 320 ? -2.471 13.788 22.295 1.00 76.81 320 GLU A O 1
ATOM 2510 N N . VAL A 1 321 ? -4.462 13.014 21.580 1.00 79.75 321 VAL A N 1
ATOM 2511 C CA . VAL A 1 321 ? -4.384 11.702 22.222 1.00 79.75 321 VAL A CA 1
ATOM 2512 C C . VAL A 1 321 ? -4.116 10.651 21.151 1.00 79.75 321 VAL A C 1
ATOM 2514 O O . VAL A 1 321 ? -4.882 10.524 20.197 1.00 79.75 321 VAL A O 1
ATOM 2517 N N . SER A 1 322 ? -3.035 9.896 21.309 1.00 79.25 322 SER A N 1
ATOM 2518 C CA . SER A 1 322 ? -2.642 8.802 20.423 1.00 79.25 322 SER A CA 1
ATOM 2519 C C . SER A 1 322 ? -2.782 7.460 21.138 1.00 79.25 322 SER A C 1
ATOM 2521 O O . SER A 1 322 ? -2.468 7.337 22.324 1.00 79.25 322 SER A O 1
ATOM 2523 N N . TYR A 1 323 ? -3.224 6.446 20.393 1.00 82.56 323 TYR A N 1
ATOM 2524 C CA . TYR A 1 323 ? -3.413 5.074 20.864 1.00 82.56 323 TYR A CA 1
ATOM 2525 C C . TYR A 1 323 ? -2.497 4.133 20.060 1.00 82.56 323 TYR A C 1
ATOM 2527 O O . TYR A 1 323 ? -2.935 3.559 19.062 1.00 82.56 323 TYR A O 1
ATOM 2535 N N . PRO A 1 324 ? -1.218 3.950 20.453 1.00 75.00 324 PRO A N 1
ATOM 2536 C CA . PRO A 1 324 ? -0.248 3.163 19.679 1.00 75.00 324 PRO A CA 1
ATOM 2537 C C . PRO A 1 324 ? -0.668 1.710 19.412 1.00 75.00 324 PRO A C 1
ATOM 2539 O O . PRO A 1 324 ? -0.203 1.091 18.458 1.00 75.00 324 PRO A O 1
ATOM 2542 N N . ALA A 1 325 ? -1.542 1.161 20.257 1.00 77.12 325 ALA A N 1
ATOM 2543 C CA . ALA A 1 325 ? -2.046 -0.205 20.172 1.00 77.12 325 ALA A CA 1
ATOM 2544 C C . ALA A 1 325 ? -3.543 -0.264 19.809 1.00 77.12 325 ALA A C 1
ATOM 2546 O O . ALA A 1 325 ? -4.266 -1.115 20.322 1.00 77.12 325 ALA A O 1
ATOM 2547 N N . ASP A 1 326 ? -4.007 0.627 18.923 1.00 74.62 326 ASP A N 1
ATOM 2548 C CA . ASP A 1 326 ? -5.428 0.776 18.561 1.00 74.62 326 ASP A CA 1
ATOM 2549 C C . ASP A 1 326 ? -6.100 -0.555 18.166 1.00 74.62 326 ASP A C 1
ATOM 2551 O O . ASP A 1 326 ? -7.183 -0.890 18.637 1.00 74.62 326 ASP A O 1
ATOM 2555 N N . GLY A 1 327 ? -5.405 -1.390 17.383 1.00 67.38 327 GLY A N 1
ATOM 2556 C CA . GLY A 1 327 ? -5.907 -2.700 16.943 1.00 67.38 327 GLY A CA 1
ATOM 2557 C C . GLY A 1 327 ? -6.054 -3.762 18.046 1.00 67.38 327 GLY A C 1
ATOM 2558 O O . GLY A 1 327 ? -6.539 -4.856 17.764 1.00 67.38 327 GLY A O 1
ATOM 2559 N N . GLN A 1 328 ? -5.615 -3.478 19.276 1.00 72.38 328 GLN A N 1
ATOM 2560 C CA . GLN A 1 328 ? -5.789 -4.342 20.452 1.00 72.38 328 GLN A CA 1
ATOM 2561 C C . GLN A 1 328 ? -6.858 -3.811 21.421 1.00 72.38 328 GLN A C 1
ATOM 2563 O O . GLN A 1 328 ? -7.117 -4.452 22.440 1.00 72.38 328 GLN A O 1
ATOM 2568 N N . MET A 1 329 ? -7.463 -2.654 21.130 1.00 72.62 329 MET A N 1
ATOM 2569 C CA . MET A 1 329 ? -8.513 -2.052 21.949 1.00 72.62 329 MET A CA 1
ATOM 2570 C C . MET A 1 329 ? -9.896 -2.439 21.422 1.00 72.62 329 MET A C 1
ATOM 2572 O O . MET A 1 329 ? -10.126 -2.509 20.215 1.00 72.62 329 MET A O 1
ATOM 2576 N N . THR A 1 330 ? -10.833 -2.673 22.342 1.00 75.38 330 THR A N 1
ATOM 2577 C CA . THR A 1 330 ? -12.245 -2.869 21.998 1.00 75.38 330 THR A CA 1
ATOM 2578 C C . THR A 1 330 ? -12.973 -1.550 22.212 1.00 75.38 330 THR A C 1
ATOM 2580 O O . THR A 1 330 ? -13.216 -1.143 23.349 1.00 75.38 330 THR A O 1
ATOM 2583 N N . TRP A 1 331 ? -13.281 -0.867 21.113 1.00 77.94 331 TRP A N 1
ATOM 2584 C CA . TRP A 1 331 ? -14.011 0.396 21.129 1.00 77.94 331 TRP A CA 1
ATOM 2585 C C . TRP A 1 331 ? -15.514 0.155 21.143 1.00 77.94 331 TRP A C 1
ATOM 2587 O O . TRP A 1 331 ? -16.007 -0.724 20.438 1.00 77.94 331 TRP A O 1
ATOM 2597 N N . PHE A 1 332 ? -16.226 0.967 21.916 1.00 74.56 332 PHE A N 1
ATOM 2598 C CA . PHE A 1 332 ? -17.682 0.944 21.993 1.00 74.56 332 PHE A CA 1
ATOM 2599 C C . PHE A 1 332 ? -18.258 2.195 21.330 1.00 74.56 332 PHE A C 1
ATOM 2601 O O . PHE A 1 332 ? -17.743 3.302 21.501 1.00 74.56 332 PHE A O 1
ATOM 2608 N N . SER A 1 333 ? -19.342 2.027 20.580 1.00 71.50 333 SER A N 1
ATOM 2609 C CA . SER A 1 333 ? -20.229 3.125 20.207 1.00 71.50 333 SER A CA 1
ATOM 2610 C C . SER A 1 333 ? -21.125 3.490 21.392 1.00 71.50 333 SER A C 1
ATOM 2612 O O . SER A 1 333 ? -21.374 2.678 22.283 1.00 71.50 333 SER A O 1
ATOM 2614 N N . LEU A 1 334 ? -21.684 4.702 21.378 1.00 70.69 334 LEU A N 1
ATOM 2615 C CA . LEU A 1 334 ? -22.769 5.066 22.295 1.00 70.69 334 LEU A CA 1
ATOM 2616 C C . LEU A 1 334 ? -23.985 4.136 22.149 1.00 70.69 334 LEU A C 1
ATOM 2618 O O . LEU A 1 334 ? -24.700 3.927 23.125 1.00 70.69 334 LEU A O 1
ATOM 2622 N N . ASP A 1 335 ? -24.190 3.568 20.956 1.00 69.69 335 ASP A N 1
ATOM 2623 C CA . ASP A 1 335 ? -25.285 2.633 20.666 1.00 69.69 335 ASP A CA 1
ATOM 2624 C C . ASP A 1 335 ? -25.082 1.248 21.308 1.00 69.69 335 ASP A C 1
ATOM 2626 O O . ASP A 1 335 ? -26.044 0.494 21.447 1.00 69.69 335 ASP A O 1
ATOM 2630 N N . ASP A 1 336 ? -23.851 0.918 21.718 1.00 70.69 336 ASP A N 1
ATOM 2631 C CA . ASP A 1 336 ? -23.502 -0.369 22.334 1.00 70.69 336 ASP A CA 1
ATOM 2632 C C . ASP A 1 336 ? -23.722 -0.381 23.861 1.00 70.69 336 ASP A 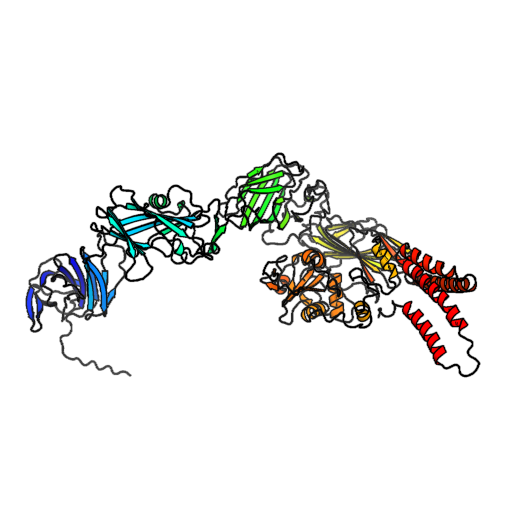C 1
ATOM 2634 O O . ASP A 1 336 ? -23.475 -1.394 24.520 1.00 70.69 336 ASP A O 1
ATOM 2638 N N . LEU A 1 337 ? -24.151 0.744 24.444 1.00 74.06 337 LEU A N 1
ATOM 2639 C CA . LEU A 1 337 ? -24.379 0.898 25.882 1.00 74.06 337 LEU A CA 1
ATOM 2640 C C . LEU A 1 337 ? -25.751 0.359 26.303 1.00 74.06 337 LEU A C 1
ATOM 2642 O O . LEU A 1 337 ? -26.775 0.631 25.670 1.00 74.06 337 LEU A O 1
ATOM 2646 N N . ASP A 1 338 ? -25.792 -0.359 27.429 1.00 66.31 338 ASP A N 1
ATOM 2647 C CA . ASP A 1 338 ? -27.011 -0.980 27.948 1.00 66.31 338 ASP A CA 1
ATOM 2648 C C . ASP A 1 338 ? -27.899 0.077 28.643 1.00 66.31 338 ASP A C 1
ATOM 2650 O O . ASP A 1 338 ? -27.903 0.258 29.865 1.00 66.31 338 ASP A O 1
ATOM 2654 N N . GLY A 1 339 ? -28.709 0.771 27.840 1.00 64.38 339 GLY A N 1
ATOM 2655 C CA . GLY A 1 339 ? -29.813 1.629 28.280 1.00 64.38 339 GLY A CA 1
ATOM 2656 C C . GLY A 1 339 ? -29.433 3.051 28.723 1.00 64.38 339 GLY A C 1
ATOM 2657 O O . GLY A 1 339 ? -28.271 3.415 28.871 1.00 64.38 339 GLY A O 1
ATOM 2658 N N . ASN A 1 340 ? -30.459 3.871 28.993 1.00 70.12 340 ASN A N 1
ATOM 2659 C CA . ASN A 1 340 ? -30.331 5.312 29.278 1.00 70.12 340 ASN A CA 1
ATOM 2660 C C . ASN A 1 340 ? -29.391 5.672 30.449 1.00 70.12 340 ASN A C 1
ATOM 2662 O O . ASN A 1 340 ? -28.949 6.815 30.531 1.00 70.12 340 ASN A O 1
ATOM 2666 N N . ARG A 1 341 ? -29.115 4.747 31.380 1.00 76.06 341 ARG A N 1
ATOM 2667 C CA . ARG A 1 341 ? -28.332 5.037 32.595 1.00 76.06 341 ARG A CA 1
ATOM 2668 C C . ARG A 1 341 ? -26.820 5.019 32.336 1.00 76.06 341 ARG A C 1
ATOM 2670 O O . ARG A 1 341 ? -26.125 5.896 32.833 1.00 76.06 341 ARG A O 1
ATOM 2677 N N . GLU A 1 342 ? -26.312 4.099 31.511 1.00 79.19 342 GLU A N 1
ATOM 2678 C CA . GLU A 1 342 ? -24.885 4.082 31.135 1.00 79.19 342 GLU A CA 1
ATOM 2679 C C . GLU A 1 342 ? -24.526 5.314 30.293 1.00 79.19 342 GLU A C 1
ATOM 2681 O O . GLU A 1 342 ? -23.487 5.939 30.500 1.00 79.19 342 GLU A O 1
ATOM 2686 N N . THR A 1 343 ? -25.446 5.760 29.435 1.00 77.12 343 THR A N 1
ATOM 2687 C CA . THR A 1 343 ? -25.313 7.034 28.718 1.00 77.12 343 THR A CA 1
ATOM 2688 C C . THR A 1 343 ? -25.313 8.239 29.669 1.00 77.12 343 THR A C 1
ATOM 2690 O O . THR A 1 343 ? -24.560 9.184 29.449 1.00 77.12 343 THR A O 1
ATOM 2693 N N . GLN A 1 344 ? -26.106 8.216 30.752 1.00 79.50 344 GLN A N 1
ATOM 2694 C CA . GLN A 1 344 ? -26.095 9.282 31.768 1.00 79.50 344 GLN A CA 1
ATOM 2695 C C . GLN A 1 344 ? -24.748 9.379 32.496 1.00 79.50 344 GLN A C 1
ATOM 2697 O O . GLN A 1 344 ? -24.281 10.493 32.729 1.00 79.50 344 GLN A O 1
ATOM 2702 N N . LEU A 1 345 ? -24.090 8.248 32.786 1.00 79.62 345 LEU A N 1
ATOM 2703 C CA . LEU A 1 345 ? -22.750 8.239 33.390 1.00 79.62 345 LEU A CA 1
ATOM 2704 C C . LEU A 1 345 ? -21.710 8.948 32.508 1.00 79.62 345 LEU A C 1
ATOM 2706 O O . LEU A 1 345 ? -20.788 9.566 33.031 1.00 79.62 345 LEU A O 1
ATOM 2710 N N . LEU A 1 346 ? -21.865 8.925 31.183 1.00 75.69 346 LEU A N 1
ATOM 2711 C CA . LEU A 1 346 ? -20.945 9.591 30.254 1.00 75.69 346 LEU A CA 1
ATOM 2712 C C . LEU A 1 346 ? -21.182 11.104 30.118 1.00 75.69 346 LEU A C 1
ATOM 2714 O O . LEU A 1 346 ? -20.308 11.806 29.604 1.00 75.69 346 LEU A O 1
ATOM 2718 N N . GLY A 1 347 ? -22.310 11.631 30.606 1.00 71.88 347 GLY A N 1
ATOM 2719 C CA . GLY A 1 347 ? -22.675 13.050 30.524 1.00 71.88 347 GLY A CA 1
ATOM 2720 C C . GLY A 1 347 ? -23.076 13.527 29.115 1.00 71.88 347 GLY A C 1
ATOM 2721 O O . GLY A 1 347 ? -23.342 12.739 28.218 1.00 71.88 347 GLY A O 1
ATOM 2722 N N . THR A 1 348 ? -23.144 14.849 28.908 1.00 60.81 348 THR A N 1
ATOM 2723 C CA . THR A 1 348 ? -23.733 15.483 27.702 1.00 60.81 348 THR A CA 1
ATOM 2724 C C . THR A 1 348 ? -22.775 15.735 26.530 1.00 60.81 348 THR A C 1
ATOM 2726 O O . THR A 1 348 ? -23.213 16.225 25.490 1.00 60.81 348 THR A O 1
ATOM 2729 N N . ALA A 1 349 ? -21.479 15.447 26.664 1.00 55.91 349 ALA A N 1
ATOM 2730 C CA . ALA A 1 349 ? -20.508 15.699 25.598 1.00 55.91 349 ALA A CA 1
ATOM 2731 C C . ALA A 1 349 ? -20.370 14.460 24.706 1.00 55.91 349 ALA A C 1
ATOM 2733 O O . ALA A 1 349 ? -20.233 13.357 25.230 1.00 55.91 349 ALA A O 1
ATOM 2734 N N . ALA A 1 350 ? -20.370 14.645 23.382 1.00 57.12 350 ALA A N 1
ATOM 2735 C CA . ALA A 1 350 ? -20.068 13.568 22.443 1.00 57.12 350 ALA A CA 1
ATOM 2736 C C . ALA A 1 350 ? -18.621 13.087 22.691 1.00 57.12 350 ALA A C 1
ATOM 2738 O O . ALA A 1 350 ? -17.700 13.899 22.572 1.00 57.12 350 ALA A O 1
ATOM 2739 N N . PRO A 1 351 ? -18.403 11.829 23.108 1.00 63.03 351 PRO A N 1
ATOM 2740 C CA . PRO A 1 351 ? -17.061 11.319 23.354 1.00 63.03 351 PRO A CA 1
ATOM 2741 C C . PRO A 1 351 ? -16.306 11.139 22.029 1.00 63.03 351 PRO A C 1
ATOM 2743 O O . PRO A 1 351 ? -16.899 10.718 21.039 1.00 63.03 351 PRO A O 1
ATOM 2746 N N . ASP A 1 352 ? -14.997 11.417 22.022 1.00 60.78 352 ASP A N 1
ATOM 2747 C CA . ASP A 1 352 ? -14.132 11.137 20.864 1.00 60.78 352 ASP A CA 1
ATOM 2748 C C . ASP A 1 352 ? -14.032 9.625 20.621 1.00 60.78 352 ASP A C 1
ATOM 2750 O O . ASP A 1 352 ? -14.169 9.157 19.491 1.00 60.78 352 ASP A O 1
ATOM 2754 N N . ARG A 1 353 ? -13.804 8.860 21.697 1.00 69.12 353 ARG A N 1
ATOM 2755 C CA . ARG A 1 353 ? -13.794 7.396 21.722 1.00 69.12 353 ARG A CA 1
ATOM 2756 C C . ARG A 1 353 ? -14.150 6.879 23.126 1.00 69.12 353 ARG A C 1
ATOM 2758 O O . ARG A 1 353 ? -13.827 7.531 24.120 1.00 69.12 353 ARG A O 1
ATOM 2765 N N . LEU A 1 354 ? -14.801 5.717 23.203 1.00 78.50 354 LEU A N 1
ATOM 2766 C CA . LEU A 1 354 ? -15.249 5.075 24.445 1.00 78.50 354 LEU A CA 1
ATOM 2767 C C . LEU A 1 354 ? -14.613 3.684 24.580 1.00 78.50 354 LEU A C 1
ATOM 2769 O O . LEU A 1 354 ? -14.728 2.861 23.671 1.00 78.50 354 LEU A O 1
ATOM 2773 N N . VAL A 1 355 ? -13.969 3.422 25.719 1.00 81.06 355 VAL A N 1
ATOM 2774 C CA . VAL A 1 355 ? -13.338 2.130 26.036 1.00 81.06 355 VAL A CA 1
ATOM 2775 C C . VAL A 1 355 ? -13.990 1.530 27.272 1.00 81.06 355 VAL A C 1
ATOM 2777 O O . VAL A 1 355 ? -14.178 2.221 28.275 1.00 81.06 355 VAL A O 1
ATOM 2780 N N . LEU A 1 356 ? -14.295 0.235 27.220 1.00 81.31 356 LEU A N 1
ATOM 2781 C CA . LEU A 1 356 ? -14.596 -0.549 28.414 1.00 81.31 356 LEU A CA 1
ATOM 2782 C C . LEU A 1 356 ? -13.276 -0.973 29.065 1.00 81.31 356 LEU A C 1
ATOM 2784 O O . LEU A 1 356 ? -12.465 -1.639 28.427 1.00 81.31 356 LEU A O 1
ATOM 2788 N N . LEU A 1 357 ? -13.072 -0.601 30.325 1.00 75.25 357 LEU A N 1
ATOM 2789 C CA . LEU A 1 357 ? -11.899 -0.992 31.098 1.00 75.25 357 LEU A CA 1
ATOM 2790 C C . LEU A 1 357 ? -12.027 -2.458 31.515 1.00 75.25 357 LEU A C 1
ATOM 2792 O O . LEU A 1 357 ? -12.679 -2.798 32.502 1.00 75.25 357 LEU A O 1
ATOM 2796 N N . ASP A 1 358 ? -11.395 -3.327 30.740 1.00 77.00 358 ASP A N 1
ATOM 2797 C CA . ASP A 1 358 ? -11.255 -4.750 31.012 1.00 77.00 358 ASP A CA 1
ATOM 2798 C C . ASP A 1 358 ? -9.767 -5.119 31.221 1.00 77.00 358 ASP A C 1
ATOM 2800 O O . ASP A 1 358 ? -8.863 -4.398 30.789 1.00 77.00 358 ASP A O 1
ATOM 2804 N N . PRO A 1 359 ? -9.449 -6.243 31.892 1.00 74.69 359 PRO A N 1
ATOM 2805 C CA . PRO A 1 359 ? -8.062 -6.631 32.151 1.00 74.69 359 PRO A CA 1
ATOM 2806 C C . PRO A 1 359 ? -7.099 -6.583 30.941 1.00 74.69 359 PRO A C 1
ATOM 2808 O O . PRO A 1 359 ? -5.942 -6.203 31.147 1.00 74.69 359 PRO A O 1
ATOM 2811 N N . PRO A 1 360 ? -7.497 -6.950 29.700 1.00 70.94 360 PRO A N 1
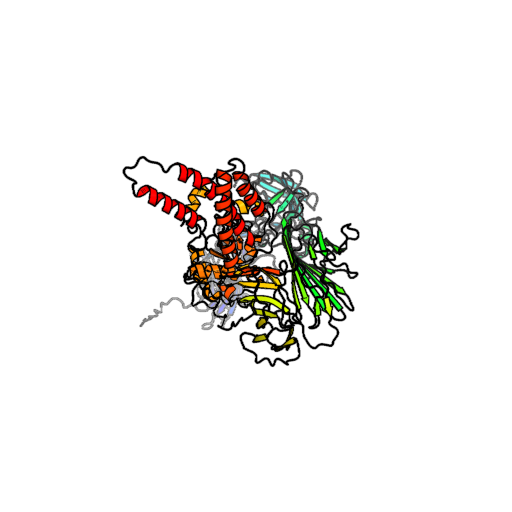ATOM 2812 C CA . PRO A 1 360 ? -6.612 -6.822 28.542 1.00 70.94 360 PRO A CA 1
ATOM 2813 C C . PRO A 1 360 ? -6.403 -5.376 28.059 1.00 70.94 360 PRO A C 1
ATOM 2815 O O . PRO A 1 360 ? -5.304 -5.075 27.588 1.00 70.94 360 PRO A O 1
ATOM 2818 N N . THR A 1 361 ? -7.384 -4.474 28.187 1.00 77.38 361 THR A N 1
ATOM 2819 C CA . THR A 1 361 ? -7.222 -3.059 27.791 1.00 77.38 361 THR A CA 1
ATOM 2820 C C . THR A 1 361 ? -6.402 -2.253 28.792 1.00 77.38 361 THR A C 1
ATOM 2822 O O . THR A 1 361 ? -5.643 -1.379 28.380 1.00 77.38 361 THR A O 1
ATOM 2825 N N . LEU A 1 362 ? -6.461 -2.581 30.088 1.00 79.44 362 LEU A N 1
ATOM 2826 C CA . LEU A 1 362 ? -5.793 -1.823 31.159 1.00 79.44 362 LEU A CA 1
ATOM 2827 C C . LEU A 1 362 ? -4.283 -1.602 30.946 1.00 79.44 362 LEU A C 1
ATOM 2829 O O . LEU A 1 362 ? -3.745 -0.589 31.390 1.00 79.44 362 LEU A O 1
ATOM 2833 N N . ARG A 1 363 ? -3.594 -2.519 30.254 1.00 83.31 363 ARG A N 1
ATOM 2834 C CA . ARG A 1 363 ? -2.140 -2.445 30.010 1.00 83.31 363 ARG A CA 1
ATOM 2835 C C . ARG A 1 363 ? -1.748 -1.710 28.731 1.00 83.31 363 ARG A C 1
ATOM 2837 O O . ARG A 1 363 ? -0.554 -1.563 28.475 1.00 83.31 363 ARG A O 1
ATOM 2844 N N . GLN A 1 364 ? -2.712 -1.314 27.906 1.00 84.00 364 GLN A N 1
ATOM 2845 C CA . GLN A 1 364 ? -2.412 -0.694 26.622 1.00 84.00 364 GLN A CA 1
ATOM 2846 C C . GLN A 1 364 ? -1.891 0.735 26.819 1.00 84.00 364 GLN A C 1
ATOM 2848 O O . GLN A 1 364 ? -2.396 1.447 27.693 1.00 84.00 364 GLN A O 1
ATOM 2853 N N . PRO A 1 365 ? -0.882 1.159 26.036 1.00 85.25 365 PRO A N 1
ATOM 2854 C CA . PRO A 1 365 ? -0.328 2.496 26.144 1.00 85.25 365 PRO A CA 1
ATOM 2855 C C . PRO A 1 365 ? -1.266 3.542 25.531 1.00 85.25 365 PRO A C 1
ATOM 2857 O O . PRO A 1 365 ? -1.909 3.300 24.508 1.00 85.25 365 PRO A O 1
ATOM 2860 N N . ILE A 1 366 ? -1.271 4.729 26.126 1.00 85.69 366 ILE A N 1
ATOM 2861 C CA . ILE A 1 366 ? -1.887 5.951 25.619 1.00 85.69 366 ILE A CA 1
ATOM 2862 C C . ILE A 1 366 ? -0.872 7.090 25.707 1.00 85.69 366 ILE A C 1
ATOM 2864 O O . ILE A 1 366 ? -0.151 7.237 26.696 1.00 85.69 366 ILE A O 1
ATOM 2868 N N . GLU A 1 367 ? -0.787 7.885 24.650 1.00 86.25 367 GLU A N 1
ATOM 2869 C CA . GLU A 1 367 ? 0.163 8.987 24.551 1.00 86.25 367 GLU A CA 1
ATOM 2870 C C . GLU A 1 367 ? -0.569 10.314 24.396 1.00 86.25 367 GLU A C 1
ATOM 2872 O O . GLU A 1 367 ? -1.505 10.433 23.609 1.00 86.25 367 GLU A O 1
ATOM 2877 N N . PHE A 1 368 ? -0.094 11.328 25.113 1.00 82.81 368 PHE A N 1
ATOM 2878 C CA . PHE A 1 368 ? -0.561 12.704 24.994 1.00 82.81 368 PHE A CA 1
ATOM 2879 C C . PHE A 1 368 ? 0.536 13.516 24.316 1.00 82.81 368 PHE A C 1
ATOM 2881 O O . PHE A 1 368 ? 1.672 13.540 24.789 1.00 82.81 368 PHE A O 1
ATOM 2888 N N . ARG A 1 369 ? 0.222 14.149 23.188 1.00 74.31 369 ARG A N 1
ATOM 2889 C CA . ARG A 1 369 ? 1.178 14.934 22.400 1.00 74.31 369 ARG A CA 1
ATOM 2890 C C . ARG A 1 369 ? 0.677 16.361 22.256 1.00 74.31 369 ARG A C 1
ATOM 2892 O O . ARG A 1 369 ? -0.522 16.584 22.104 1.00 74.31 369 ARG A O 1
ATOM 2899 N N . GLU A 1 370 ? 1.589 17.329 22.290 1.00 68.50 370 GLU A N 1
ATOM 2900 C CA . GLU A 1 370 ? 1.237 18.704 21.942 1.00 68.50 370 GLU A CA 1
ATOM 2901 C C . GLU A 1 370 ? 0.758 18.756 20.492 1.00 68.50 370 GLU A C 1
ATOM 2903 O O . GLU A 1 370 ? 1.379 18.205 19.578 1.00 68.50 370 GLU A O 1
ATOM 2908 N N . ARG A 1 371 ? -0.385 19.404 20.296 1.00 61.19 371 ARG A N 1
ATOM 2909 C CA . ARG A 1 371 ? -1.022 19.519 18.994 1.00 61.19 371 ARG A CA 1
ATOM 2910 C C . ARG A 1 371 ? -0.181 20.430 18.103 1.00 61.19 371 ARG A C 1
ATOM 2912 O O . ARG A 1 371 ? -0.054 21.623 18.364 1.00 61.19 371 ARG A O 1
ATOM 2919 N N . THR A 1 372 ? 0.377 19.865 17.042 1.00 55.28 372 THR A N 1
ATOM 2920 C CA . THR A 1 372 ? 1.099 20.601 16.001 1.00 55.28 372 THR A CA 1
ATOM 2921 C C . THR A 1 372 ? 0.133 20.916 14.858 1.00 55.28 372 THR A C 1
ATOM 2923 O O . THR A 1 372 ? -0.475 20.015 14.287 1.00 55.28 372 THR A O 1
ATOM 2926 N N . ASP A 1 373 ? -0.024 22.198 14.513 1.00 56.38 373 ASP A N 1
ATOM 2927 C CA . ASP A 1 373 ? -0.858 22.675 13.389 1.00 56.38 373 ASP A CA 1
ATOM 2928 C C . ASP A 1 373 ? -0.212 22.408 12.005 1.00 56.38 373 ASP A C 1
ATOM 2930 O O . ASP A 1 373 ? -0.449 23.130 11.034 1.00 56.38 373 ASP A O 1
ATOM 2934 N N . GLU A 1 374 ? 0.633 21.381 11.886 1.00 57.91 374 GLU A N 1
ATOM 2935 C CA . GLU A 1 374 ? 1.276 21.030 10.619 1.00 57.91 374 GLU A CA 1
ATOM 2936 C C . GLU A 1 374 ? 0.265 20.400 9.645 1.00 57.91 374 GLU A C 1
ATOM 2938 O O . GLU A 1 374 ? -0.605 19.607 10.024 1.00 57.91 374 GLU A O 1
ATOM 2943 N N . ALA A 1 375 ? 0.359 20.785 8.367 1.00 63.28 375 ALA A N 1
ATOM 2944 C CA . ALA A 1 375 ? -0.490 20.249 7.308 1.00 63.28 375 ALA A CA 1
ATOM 2945 C C . ALA A 1 375 ? -0.298 18.731 7.193 1.00 63.28 375 ALA A C 1
ATOM 2947 O O . ALA A 1 375 ? 0.835 18.254 7.204 1.00 63.28 375 ALA A O 1
ATOM 2948 N N . ALA A 1 376 ? -1.399 17.983 7.069 1.00 74.06 376 ALA A N 1
ATOM 2949 C CA . ALA A 1 376 ? -1.330 16.529 7.005 1.00 74.06 376 ALA A CA 1
ATOM 2950 C C . ALA A 1 376 ? -0.458 16.048 5.842 1.00 74.06 376 ALA A C 1
ATOM 2952 O O . ALA A 1 376 ? -0.671 16.440 4.692 1.00 74.06 376 ALA A O 1
ATOM 2953 N N . GLU A 1 377 ? 0.488 15.163 6.142 1.00 81.06 377 GLU A N 1
ATOM 2954 C CA . GLU A 1 377 ? 1.268 14.481 5.125 1.00 81.06 377 GLU A CA 1
ATOM 2955 C C . GLU A 1 377 ? 0.489 13.255 4.639 1.00 81.06 377 GLU A C 1
ATOM 2957 O O . GLU A 1 377 ? 0.148 12.369 5.425 1.00 81.06 377 GLU A O 1
ATOM 2962 N N . LEU A 1 378 ? 0.186 13.201 3.340 1.00 86.94 378 LEU A N 1
ATOM 2963 C CA . LEU A 1 378 ? -0.654 12.158 2.750 1.00 86.94 378 LEU A CA 1
ATOM 2964 C C . LEU A 1 378 ? 0.094 11.345 1.688 1.00 86.94 378 LEU A C 1
ATOM 2966 O O . LEU A 1 378 ? 0.886 11.871 0.906 1.00 86.94 378 LEU A O 1
ATOM 2970 N N . SER A 1 379 ? -0.237 10.063 1.589 1.00 88.69 379 SER A N 1
ATOM 2971 C CA . SER A 1 379 ? 0.110 9.186 0.471 1.00 88.69 379 SER A CA 1
ATOM 2972 C C . SER A 1 379 ? -1.174 8.666 -0.169 1.00 88.69 379 SER A C 1
ATOM 2974 O O . SER A 1 379 ? -2.089 8.271 0.546 1.00 88.69 379 SER A O 1
ATOM 2976 N N . ALA A 1 380 ? -1.268 8.649 -1.500 1.00 91.62 380 ALA A N 1
ATOM 2977 C CA . ALA A 1 380 ? -2.484 8.207 -2.190 1.00 91.62 380 ALA A CA 1
ATOM 2978 C C . ALA A 1 380 ? -2.199 7.303 -3.394 1.00 91.62 380 ALA A C 1
ATOM 2980 O O . ALA A 1 380 ? -1.488 7.703 -4.321 1.00 91.62 380 ALA A O 1
ATOM 2981 N N . ALA A 1 381 ? -2.818 6.123 -3.425 1.00 91.56 381 ALA A N 1
ATOM 2982 C CA . ALA A 1 381 ? -2.930 5.312 -4.633 1.00 91.56 381 ALA A CA 1
ATOM 2983 C C . ALA A 1 381 ? -4.293 5.561 -5.291 1.00 91.56 381 ALA A C 1
ATOM 2985 O O . ALA A 1 381 ? -5.331 5.534 -4.635 1.00 91.56 381 ALA A O 1
ATOM 2986 N N . ILE A 1 382 ? -4.275 5.852 -6.588 1.00 94.38 382 ILE A N 1
ATOM 2987 C CA . ILE A 1 382 ? -5.435 6.305 -7.350 1.00 94.38 382 ILE A CA 1
ATOM 2988 C C . ILE A 1 382 ? -5.696 5.305 -8.470 1.00 94.38 382 ILE A C 1
ATOM 2990 O O . ILE A 1 382 ? -4.803 5.009 -9.263 1.00 94.38 382 ILE A O 1
ATOM 2994 N N . GLU A 1 383 ? -6.926 4.822 -8.579 1.00 94.94 383 GLU A N 1
ATOM 2995 C CA . GLU A 1 383 ? -7.381 3.999 -9.693 1.00 94.94 383 GLU A CA 1
ATOM 2996 C C . GLU A 1 383 ? -8.646 4.610 -10.294 1.00 94.94 383 GLU A C 1
ATOM 2998 O O . GLU A 1 383 ? -9.654 4.784 -9.616 1.00 94.94 383 GLU A O 1
ATOM 3003 N N . VAL A 1 384 ? -8.592 4.954 -11.577 1.00 94.19 384 VAL A N 1
ATOM 3004 C CA . VAL A 1 384 ? -9.737 5.459 -12.333 1.00 94.19 384 VAL A CA 1
ATOM 3005 C C . VAL A 1 384 ? -10.179 4.386 -13.311 1.00 94.19 384 VAL A C 1
ATOM 3007 O O . VAL A 1 384 ? -9.450 4.049 -14.239 1.00 94.19 384 VAL A O 1
ATOM 3010 N N . LEU A 1 385 ? -11.382 3.861 -13.123 1.00 93.56 385 LEU A N 1
ATOM 3011 C CA . LEU A 1 385 ? -12.017 2.903 -14.011 1.00 93.56 385 LEU A CA 1
ATOM 3012 C C . LEU A 1 385 ? -13.084 3.602 -14.850 1.00 93.56 385 LEU A C 1
ATOM 3014 O O . LEU A 1 385 ? -14.133 3.997 -14.351 1.00 93.56 385 LEU A O 1
ATOM 3018 N N . GLN A 1 386 ? -12.827 3.717 -16.145 1.00 92.75 386 GLN A N 1
ATOM 3019 C CA . GLN A 1 386 ? -13.704 4.339 -17.124 1.00 92.75 386 GLN A CA 1
ATOM 3020 C C . GLN A 1 386 ? -14.368 3.248 -17.969 1.00 92.75 386 GLN A C 1
ATOM 3022 O O . GLN A 1 386 ? -13.722 2.602 -18.794 1.00 92.75 386 GLN A O 1
ATOM 3027 N N . ARG A 1 387 ? -15.679 3.066 -17.803 1.00 92.06 387 ARG A N 1
ATOM 3028 C CA . ARG A 1 387 ? -16.492 2.166 -18.630 1.00 92.06 387 ARG A CA 1
ATOM 3029 C C . ARG A 1 387 ? -17.115 2.957 -19.769 1.00 92.06 387 ARG A C 1
ATOM 3031 O O . ARG A 1 387 ? -17.889 3.886 -19.541 1.00 92.06 387 ARG A O 1
ATOM 3038 N N . CYS A 1 388 ? -16.757 2.595 -20.991 1.00 88.62 388 CYS A N 1
ATOM 3039 C CA . CYS A 1 388 ? -17.180 3.251 -22.217 1.00 88.62 388 CYS A CA 1
ATOM 3040 C C . CYS A 1 388 ? -18.218 2.391 -22.934 1.00 88.62 388 CYS A C 1
ATOM 3042 O O . CYS A 1 388 ? -17.943 1.252 -23.318 1.00 88.62 388 CYS A O 1
ATOM 3044 N N . GLY A 1 389 ? -19.404 2.945 -23.157 1.00 84.81 389 GLY A N 1
ATOM 3045 C CA . GLY A 1 389 ? -20.471 2.305 -23.916 1.00 84.81 389 GLY A CA 1
ATOM 3046 C C . GLY A 1 389 ? -20.964 3.212 -25.035 1.00 84.81 389 GLY A C 1
ATOM 3047 O O . GLY A 1 389 ? -20.813 4.425 -24.984 1.00 84.81 389 GLY A O 1
ATOM 3048 N N . MET A 1 390 ? -21.618 2.634 -26.047 1.00 78.00 390 MET A N 1
ATOM 3049 C CA . MET A 1 390 ? -22.118 3.409 -27.197 1.00 78.00 390 MET A CA 1
ATOM 3050 C C . MET A 1 390 ? -23.211 4.433 -26.841 1.00 78.00 390 MET A C 1
ATOM 3052 O O . MET A 1 390 ? -23.515 5.303 -27.649 1.00 78.00 390 MET A O 1
ATOM 3056 N N . LYS A 1 391 ? -23.863 4.281 -25.681 1.00 82.75 391 LYS A N 1
ATOM 3057 C CA . LYS A 1 391 ? -24.978 5.136 -25.228 1.00 82.75 391 LYS A CA 1
ATOM 3058 C C . LYS A 1 391 ? -24.784 5.708 -23.827 1.00 82.75 391 LYS A C 1
ATOM 3060 O O . LYS A 1 391 ? -25.390 6.721 -23.494 1.00 82.75 391 LYS A O 1
ATOM 3065 N N . ALA A 1 392 ? -24.002 5.027 -23.001 1.00 89.00 392 ALA A N 1
ATOM 3066 C CA . ALA A 1 392 ? -23.797 5.363 -21.605 1.00 89.00 392 ALA A CA 1
ATOM 3067 C C . ALA A 1 392 ? -22.348 5.073 -21.245 1.00 89.00 392 ALA A C 1
ATOM 3069 O O . ALA A 1 392 ? -21.804 4.040 -21.638 1.00 89.00 392 ALA A O 1
ATOM 3070 N N . ASN A 1 393 ? -21.762 5.980 -20.481 1.00 91.81 393 ASN A N 1
ATOM 3071 C CA . ASN A 1 393 ? -20.438 5.839 -19.919 1.00 91.81 393 ASN A CA 1
ATOM 3072 C C . ASN A 1 393 ? -20.539 6.000 -18.408 1.00 91.81 393 ASN A C 1
ATOM 3074 O O . ASN A 1 393 ? -21.438 6.667 -17.894 1.00 91.81 393 ASN A O 1
ATOM 3078 N N . SER A 1 394 ? -19.603 5.396 -17.698 1.00 92.75 394 SER A N 1
ATOM 3079 C CA . SER A 1 394 ? -19.460 5.593 -16.264 1.00 92.75 394 SER A CA 1
ATOM 3080 C C . SER A 1 394 ? -17.997 5.684 -15.909 1.00 92.75 394 SER A C 1
ATOM 3082 O O . SER A 1 394 ? -17.175 5.016 -16.534 1.00 92.75 394 SER A O 1
ATOM 3084 N N . GLU A 1 395 ? -17.686 6.427 -14.863 1.00 94.31 395 GLU A N 1
ATOM 3085 C CA . GLU A 1 395 ? -16.375 6.364 -14.242 1.00 94.31 395 GLU A CA 1
ATOM 3086 C C . GLU A 1 395 ? -16.503 6.077 -12.756 1.00 94.31 395 GLU A C 1
ATOM 3088 O O . GLU A 1 395 ? -17.461 6.493 -12.103 1.00 94.31 395 GLU A O 1
ATOM 3093 N N . GLN A 1 396 ? -15.517 5.347 -12.260 1.00 95.69 396 GLN A N 1
ATOM 3094 C CA . GLN A 1 396 ? -15.345 4.990 -10.868 1.00 95.69 396 GLN A CA 1
ATOM 3095 C C . GLN A 1 396 ? -13.914 5.366 -10.478 1.00 95.69 396 GLN A C 1
ATOM 3097 O O . GLN A 1 396 ? -12.961 4.959 -11.135 1.00 95.69 396 GLN A O 1
ATOM 3102 N N . ILE A 1 397 ? -13.764 6.182 -9.445 1.00 95.88 397 ILE A N 1
ATOM 3103 C CA . ILE A 1 397 ? -12.501 6.734 -8.964 1.00 95.88 397 ILE A CA 1
ATOM 3104 C C . ILE A 1 397 ? -12.275 6.160 -7.574 1.00 95.88 397 ILE A C 1
ATOM 3106 O O . ILE A 1 397 ? -12.941 6.553 -6.622 1.00 95.88 397 ILE A O 1
ATOM 3110 N N . ARG A 1 398 ? -11.346 5.221 -7.454 1.00 96.12 398 ARG A N 1
ATOM 3111 C CA . ARG A 1 398 ? -10.953 4.611 -6.189 1.00 96.12 398 ARG A CA 1
ATOM 3112 C C . ARG A 1 398 ? -9.682 5.285 -5.678 1.00 96.12 398 ARG A C 1
ATOM 3114 O O . ARG A 1 398 ? -8.688 5.364 -6.398 1.00 96.12 398 ARG A O 1
ATOM 3121 N N . LEU A 1 399 ? -9.723 5.772 -4.444 1.00 94.94 399 LEU A N 1
ATOM 3122 C CA . LEU A 1 399 ? -8.619 6.446 -3.770 1.00 94.94 399 LEU A CA 1
ATOM 3123 C C . LEU A 1 399 ? -8.280 5.682 -2.494 1.00 94.94 399 LEU A C 1
ATOM 3125 O O . LEU A 1 399 ? -9.040 5.736 -1.532 1.00 94.94 399 LEU A O 1
ATOM 3129 N N . ASP A 1 400 ? -7.132 5.017 -2.471 1.00 92.69 400 ASP A N 1
ATOM 3130 C CA . ASP A 1 400 ? -6.572 4.447 -1.249 1.00 92.69 400 ASP A CA 1
ATOM 3131 C C . ASP A 1 400 ? -5.639 5.499 -0.635 1.00 92.69 400 ASP A C 1
ATOM 3133 O O . ASP A 1 400 ? -4.513 5.705 -1.101 1.00 92.69 400 ASP A O 1
ATOM 3137 N N . VAL A 1 401 ? -6.139 6.226 0.366 1.00 91.38 401 VAL A N 1
ATOM 3138 C CA . VAL A 1 401 ? -5.439 7.349 1.000 1.00 91.38 401 VAL A CA 1
ATOM 3139 C C . VAL A 1 401 ? -4.903 6.910 2.355 1.00 91.38 401 VAL A C 1
ATOM 3141 O O . VAL A 1 401 ? -5.632 6.349 3.171 1.00 91.38 401 VAL A O 1
ATOM 3144 N N . GLN A 1 402 ? -3.626 7.185 2.601 1.00 89.06 402 GLN A N 1
ATOM 3145 C CA . GLN A 1 402 ? -2.946 6.950 3.866 1.00 89.06 402 GLN A CA 1
ATOM 3146 C C . GLN A 1 402 ? -2.428 8.275 4.426 1.00 89.06 402 GLN A C 1
ATOM 3148 O O . GLN A 1 402 ? -1.699 9.007 3.753 1.00 89.06 402 GLN A O 1
ATOM 3153 N N . ARG A 1 403 ? -2.797 8.576 5.666 1.00 85.19 403 ARG A N 1
ATOM 3154 C CA . ARG A 1 403 ? -2.305 9.715 6.431 1.00 85.19 403 ARG A CA 1
ATOM 3155 C C . ARG A 1 403 ? -1.035 9.303 7.167 1.00 85.19 403 ARG A C 1
ATOM 3157 O O . ARG A 1 403 ? -1.045 8.354 7.942 1.00 85.19 403 ARG A O 1
ATOM 3164 N N . MET A 1 404 ? 0.059 10.000 6.888 1.00 77.31 404 MET A N 1
ATOM 3165 C CA . MET A 1 404 ? 1.373 9.742 7.479 1.00 77.31 404 MET A CA 1
ATOM 3166 C C . MET A 1 404 ? 1.591 10.583 8.744 1.00 77.31 404 MET A C 1
ATOM 3168 O O . MET A 1 404 ? 2.222 10.116 9.688 1.00 77.31 404 MET A O 1
ATOM 3172 N N . SER A 1 405 ? 1.064 11.811 8.769 1.00 70.38 405 SER A N 1
ATOM 3173 C CA . SER A 1 405 ? 1.131 12.741 9.905 1.00 70.38 405 SER A CA 1
ATOM 3174 C C . SER A 1 405 ? 0.065 13.845 9.782 1.00 70.38 405 SER A C 1
ATOM 3176 O O . SER A 1 405 ? -0.559 13.988 8.728 1.00 70.38 405 SER A O 1
ATOM 3178 N N . GLY A 1 406 ? -0.144 14.624 10.852 1.00 70.94 406 GLY A N 1
ATOM 3179 C CA . GLY A 1 406 ? -1.037 15.794 10.896 1.00 70.94 406 GLY A CA 1
ATOM 3180 C C . GLY A 1 406 ? -2.540 15.473 10.850 1.00 70.94 406 GLY A C 1
ATOM 3181 O O . GLY A 1 406 ? -2.956 14.328 10.682 1.00 70.94 406 GLY A O 1
ATOM 3182 N N . ARG A 1 407 ? -3.397 16.493 11.007 1.00 68.88 407 ARG A N 1
ATOM 3183 C CA . ARG A 1 407 ? -4.864 16.345 10.903 1.00 68.88 407 ARG A CA 1
ATOM 3184 C C . ARG A 1 407 ? -5.364 16.675 9.501 1.00 68.88 407 ARG A C 1
ATOM 3186 O O . ARG A 1 407 ? -5.016 17.706 8.931 1.00 68.88 407 ARG A O 1
ATOM 3193 N N . LEU A 1 408 ? -6.259 15.834 8.985 1.00 79.00 408 LEU A N 1
ATOM 3194 C CA . LEU A 1 408 ? -6.944 16.045 7.715 1.00 79.00 408 LEU A CA 1
ATOM 3195 C C . LEU A 1 408 ? -8.451 16.144 7.965 1.00 79.00 408 LEU A C 1
ATOM 3197 O O . LEU A 1 408 ? -9.086 15.161 8.324 1.00 79.00 408 LEU A O 1
ATOM 3201 N N . ASN A 1 409 ? -9.018 17.335 7.772 1.00 81.44 409 ASN A N 1
ATOM 3202 C CA . ASN A 1 409 ? -10.472 17.531 7.843 1.00 81.44 409 ASN A CA 1
ATOM 3203 C C . ASN A 1 409 ? -11.131 17.404 6.468 1.00 81.44 409 ASN A C 1
ATOM 3205 O O . ASN A 1 409 ? -12.301 17.052 6.364 1.00 81.44 409 ASN A O 1
ATOM 3209 N N . LYS A 1 410 ? -10.387 17.753 5.414 1.00 88.31 410 LYS A N 1
ATOM 3210 C CA . LYS A 1 410 ? -10.886 17.839 4.046 1.00 88.31 410 LYS A CA 1
ATOM 3211 C C . LYS A 1 410 ? -9.866 17.266 3.092 1.00 88.31 410 LYS A C 1
ATOM 3213 O O . LYS A 1 410 ? -8.699 17.651 3.136 1.00 88.31 410 LYS A O 1
ATOM 3218 N N . LEU A 1 411 ? -10.327 16.384 2.221 1.00 91.06 411 LEU A N 1
ATOM 3219 C CA . LEU A 1 411 ? -9.551 15.868 1.112 1.00 91.06 411 LEU A CA 1
ATOM 3220 C C . LEU A 1 411 ? -9.925 16.637 -0.152 1.00 91.06 411 LEU A C 1
ATOM 3222 O O . LEU A 1 411 ? -11.101 16.771 -0.487 1.00 91.06 411 LEU A O 1
ATOM 3226 N N . TYR A 1 412 ? -8.915 17.117 -0.867 1.00 91.81 412 TYR A N 1
ATOM 3227 C CA . TYR A 1 412 ? -9.105 17.784 -2.146 1.00 91.81 412 TYR A CA 1
ATOM 3228 C C . TYR A 1 412 ? -8.702 16.848 -3.279 1.00 91.81 412 TYR A C 1
ATOM 3230 O O . TYR A 1 412 ? -7.553 16.407 -3.352 1.00 91.81 412 TYR A O 1
ATOM 3238 N N . VAL A 1 413 ? -9.645 16.559 -4.170 1.00 93.50 413 VAL A N 1
ATOM 3239 C CA . VAL A 1 413 ? -9.440 15.676 -5.319 1.00 93.50 413 VAL A CA 1
ATOM 3240 C C . VAL A 1 413 ? -9.696 16.460 -6.591 1.00 93.50 413 VAL A C 1
ATOM 3242 O O . VAL A 1 413 ? -10.768 17.023 -6.784 1.00 93.50 413 VAL A O 1
ATOM 3245 N N . ARG A 1 414 ? -8.708 16.494 -7.477 1.00 92.12 414 ARG A N 1
ATOM 3246 C CA . ARG A 1 414 ? -8.807 17.140 -8.780 1.00 92.12 414 ARG A CA 1
ATOM 3247 C C . ARG A 1 414 ? -8.965 16.093 -9.870 1.00 92.12 414 ARG A C 1
ATOM 3249 O O . ARG A 1 414 ? -8.195 15.134 -9.914 1.00 92.12 414 ARG A O 1
ATOM 3256 N N . LEU A 1 415 ? -9.939 16.295 -10.747 1.00 92.44 415 LEU A N 1
ATOM 3257 C CA . LEU A 1 415 ? -10.203 15.458 -11.913 1.00 92.44 415 LEU A CA 1
ATOM 3258 C C . LEU A 1 415 ? -9.878 16.244 -13.183 1.00 92.44 415 LEU A C 1
ATOM 3260 O O . LEU A 1 415 ? -10.198 17.427 -13.273 1.00 92.44 415 LEU A O 1
ATOM 3264 N N . SER A 1 416 ? -9.251 15.597 -14.166 1.00 89.88 416 SER A N 1
ATOM 3265 C CA . SER A 1 416 ? -8.807 16.253 -15.404 1.00 89.88 416 SER A CA 1
ATOM 3266 C C . SER A 1 416 ? -9.954 16.709 -16.304 1.00 89.88 416 SER A C 1
ATOM 3268 O O . SER A 1 416 ? -9.771 17.630 -17.093 1.00 89.88 416 SER A O 1
ATOM 3270 N N . GLN A 1 417 ? -11.123 16.073 -16.200 1.00 87.75 417 GLN A N 1
ATOM 3271 C CA . GLN A 1 417 ? -12.281 16.337 -17.048 1.00 87.75 417 GLN A CA 1
ATOM 3272 C C . GLN A 1 417 ? -13.432 16.890 -16.208 1.00 87.75 417 GLN A C 1
ATOM 3274 O O . GLN A 1 417 ? -13.963 16.213 -15.326 1.00 87.75 417 GLN A O 1
ATOM 3279 N N . ALA A 1 418 ? -13.825 18.126 -16.511 1.00 87.19 418 ALA A N 1
ATOM 3280 C CA . ALA A 1 418 ? -15.033 18.732 -15.974 1.00 87.19 418 ALA A CA 1
ATOM 3281 C C . ALA A 1 418 ? -16.261 18.129 -16.668 1.00 87.19 418 ALA A C 1
ATOM 3283 O O . ALA A 1 418 ? -16.324 18.126 -17.899 1.00 87.19 418 ALA A O 1
ATOM 3284 N N . ARG A 1 419 ? -17.251 17.657 -15.902 1.00 87.94 419 ARG A N 1
ATOM 3285 C CA . ARG A 1 419 ? -18.551 17.236 -16.463 1.00 87.94 419 ARG A CA 1
ATOM 3286 C C . ARG A 1 419 ? -19.714 17.875 -15.714 1.00 87.94 419 ARG A C 1
ATOM 3288 O O . ARG A 1 419 ? -19.514 18.481 -14.662 1.00 87.94 419 ARG A O 1
ATOM 3295 N N . GLU A 1 420 ? -20.910 17.811 -16.292 1.00 86.56 420 GLU A N 1
ATOM 3296 C CA . GLU A 1 420 ? -22.123 18.334 -15.651 1.00 86.56 420 GLU A CA 1
ATOM 3297 C C . GLU A 1 420 ? -22.610 17.394 -14.544 1.00 86.56 420 GLU A C 1
ATOM 3299 O O . GLU A 1 420 ? -23.078 17.853 -13.505 1.00 86.56 420 GLU A O 1
ATOM 3304 N N . GLU A 1 421 ? -22.449 16.083 -14.731 1.00 91.56 421 GLU A N 1
ATOM 3305 C CA . GLU A 1 421 ? -22.843 15.072 -13.759 1.00 91.56 421 GLU A CA 1
ATOM 3306 C C . GLU A 1 421 ? -21.912 15.051 -12.538 1.00 91.56 421 GLU A C 1
ATOM 3308 O O . GLU A 1 421 ? -20.683 14.931 -12.651 1.00 91.56 421 GLU A O 1
ATOM 3313 N N . GLU A 1 422 ? -22.523 15.120 -11.355 1.00 91.56 422 GLU A N 1
ATOM 3314 C CA . GLU A 1 422 ? -21.830 15.088 -10.070 1.00 91.56 422 GLU A CA 1
ATOM 3315 C C . GLU A 1 422 ? -21.262 13.701 -9.744 1.00 91.56 422 GLU A C 1
ATOM 3317 O O . GLU A 1 422 ? -21.851 12.669 -10.074 1.00 91.56 422 GLU A O 1
ATOM 3322 N N . VAL A 1 423 ? -20.116 13.688 -9.059 1.00 93.81 423 VAL A N 1
ATOM 3323 C CA . VAL A 1 423 ? -19.493 12.473 -8.526 1.00 93.81 423 VAL A CA 1
ATOM 3324 C C . VAL A 1 423 ? -20.073 12.186 -7.147 1.00 93.81 423 VAL A C 1
ATOM 3326 O O . VAL A 1 423 ? -19.987 13.026 -6.251 1.00 93.81 423 VAL A O 1
ATOM 3329 N N . ARG A 1 424 ? -20.633 10.989 -6.962 1.00 94.50 424 ARG A N 1
ATOM 3330 C CA . ARG A 1 424 ? -21.083 10.516 -5.648 1.00 94.50 424 ARG A CA 1
ATOM 3331 C C . ARG A 1 424 ? -19.944 9.795 -4.949 1.00 94.50 424 ARG A C 1
ATOM 3333 O O . ARG A 1 424 ? -19.365 8.885 -5.535 1.00 94.50 424 ARG A O 1
ATOM 3340 N N . TRP A 1 425 ? -19.626 10.204 -3.726 1.00 94.75 425 TRP A N 1
ATOM 3341 C CA . TRP A 1 425 ? -18.487 9.689 -2.969 1.00 94.75 425 TRP A CA 1
ATOM 3342 C C . TRP A 1 425 ? -18.946 8.784 -1.830 1.00 94.75 425 TRP A C 1
ATOM 3344 O O . TRP A 1 425 ? -19.843 9.140 -1.070 1.00 94.75 425 TRP A O 1
ATOM 3354 N N . TYR A 1 426 ? -18.292 7.638 -1.679 1.00 92.50 426 TYR A N 1
ATOM 3355 C CA . TYR A 1 426 ? -18.593 6.636 -0.661 1.00 92.50 426 TYR A CA 1
ATOM 3356 C C . TYR A 1 426 ? -17.311 6.167 0.025 1.00 92.50 426 TYR A C 1
ATOM 3358 O O . TYR A 1 426 ? -16.245 6.124 -0.592 1.00 92.50 426 TYR A O 1
ATOM 3366 N N . LEU A 1 427 ? -17.418 5.778 1.294 1.00 90.38 427 LEU A N 1
ATOM 3367 C CA . LEU A 1 427 ? -16.375 5.040 1.996 1.00 90.38 427 LEU A CA 1
ATOM 3368 C C . LEU A 1 427 ? -16.535 3.547 1.705 1.00 90.38 427 LEU A C 1
ATOM 3370 O O . LEU A 1 427 ? -17.615 2.985 1.910 1.00 90.38 427 LEU A O 1
ATOM 3374 N N . GLU A 1 428 ? -15.465 2.891 1.263 1.00 85.06 428 GLU A N 1
ATOM 3375 C CA . GLU A 1 428 ? -15.484 1.447 1.062 1.00 85.06 428 GLU A CA 1
ATOM 3376 C C . GLU A 1 428 ? -15.432 0.722 2.414 1.00 85.06 428 GLU A C 1
ATOM 3378 O O . GLU A 1 428 ? -14.379 0.433 2.974 1.00 85.06 428 GLU A O 1
ATOM 3383 N N . SER A 1 429 ? -16.615 0.446 2.955 1.00 78.06 429 SER A N 1
ATOM 3384 C CA . SER A 1 429 ? -16.833 -0.336 4.169 1.00 78.06 429 SER A CA 1
ATOM 3385 C C . SER A 1 429 ? -18.005 -1.302 3.950 1.00 78.06 429 SER A C 1
ATOM 3387 O O . SER A 1 429 ? -18.748 -1.145 2.975 1.00 78.06 429 SER A O 1
ATOM 3389 N N . PRO A 1 430 ? -18.239 -2.286 4.842 1.00 66.31 430 PRO A N 1
ATOM 3390 C CA . PRO A 1 430 ? -19.372 -3.210 4.720 1.00 66.31 430 PRO A CA 1
ATOM 3391 C C . PRO A 1 430 ? -20.740 -2.516 4.602 1.00 66.31 430 PRO A C 1
ATOM 3393 O O . PRO A 1 430 ? -21.687 -3.116 4.104 1.00 66.31 430 PRO A O 1
ATOM 3396 N N . LEU A 1 431 ? -20.840 -1.264 5.062 1.00 67.50 431 LEU A N 1
ATOM 3397 C CA . LEU A 1 431 ? -22.062 -0.462 5.060 1.00 67.50 431 LEU A CA 1
ATOM 3398 C C . LEU A 1 431 ? -22.115 0.585 3.930 1.00 67.50 431 LEU A C 1
ATOM 3400 O O . LEU A 1 431 ? -23.135 1.254 3.816 1.00 67.50 431 LEU A O 1
ATOM 3404 N N . GLN A 1 432 ? -21.053 0.739 3.121 1.00 75.94 432 GLN A N 1
ATOM 3405 C CA . GLN A 1 432 ? -20.934 1.722 2.024 1.00 75.94 432 GLN A CA 1
ATOM 3406 C C . GLN A 1 432 ? -21.509 3.109 2.369 1.00 75.94 432 GLN A C 1
ATOM 3408 O O . GLN A 1 432 ? -22.477 3.584 1.774 1.00 75.94 432 GLN A O 1
ATOM 3413 N N . ARG A 1 433 ? -20.919 3.768 3.371 1.00 82.75 433 ARG A N 1
ATOM 3414 C CA . ARG A 1 433 ? -21.382 5.077 3.854 1.00 82.75 433 ARG A CA 1
ATOM 3415 C C . ARG A 1 433 ? -21.099 6.175 2.821 1.00 82.75 433 ARG A C 1
ATOM 3417 O O . ARG A 1 433 ? -19.948 6.376 2.447 1.00 82.75 433 ARG A O 1
ATOM 3424 N N . GLU A 1 434 ? -22.129 6.908 2.406 1.00 89.00 434 GLU A N 1
ATOM 3425 C CA . GLU A 1 434 ? -21.994 8.090 1.539 1.00 89.00 434 GLU A CA 1
ATOM 3426 C C . GLU A 1 434 ? -21.304 9.250 2.276 1.00 89.00 434 GLU A C 1
ATOM 3428 O O . GLU A 1 434 ? -21.515 9.461 3.476 1.00 89.00 434 GLU A O 1
ATOM 3433 N N . LEU A 1 435 ? -20.452 9.980 1.557 1.00 89.69 435 LEU A N 1
ATOM 3434 C CA . LEU A 1 435 ? -19.622 11.066 2.070 1.00 89.69 435 LEU A CA 1
ATOM 3435 C C . LEU A 1 435 ? -20.139 12.422 1.603 1.00 89.69 435 LEU A C 1
ATOM 3437 O O . LEU A 1 435 ? -20.569 12.586 0.462 1.00 89.69 435 LEU A O 1
ATOM 3441 N N . THR A 1 436 ? -20.020 13.426 2.470 1.00 90.31 436 THR A N 1
ATOM 3442 C CA . THR A 1 436 ? -20.299 14.812 2.098 1.00 90.31 436 THR A CA 1
ATOM 3443 C C . THR A 1 436 ? -19.177 15.324 1.199 1.00 90.31 436 THR A C 1
ATOM 3445 O O . THR A 1 436 ? -18.026 15.434 1.623 1.00 90.31 436 THR A O 1
ATOM 3448 N N . ALA A 1 437 ? -19.505 15.646 -0.048 1.00 92.69 437 ALA A N 1
ATOM 3449 C CA . ALA A 1 437 ? -18.571 16.209 -1.013 1.00 92.69 437 ALA A CA 1
ATOM 3450 C C . ALA A 1 437 ? -19.225 17.363 -1.773 1.00 92.69 437 ALA A C 1
ATOM 3452 O O . ALA A 1 437 ? -20.426 17.343 -2.042 1.00 92.69 437 ALA A O 1
ATOM 3453 N N . LYS A 1 438 ? -18.435 18.372 -2.142 1.00 92.44 438 LYS A N 1
ATOM 3454 C CA . LYS A 1 438 ? -18.889 19.480 -2.990 1.00 92.44 438 LYS A CA 1
ATOM 3455 C C . LYS A 1 438 ? -17.859 19.812 -4.058 1.00 92.44 438 LYS A C 1
ATOM 3457 O O . LYS A 1 438 ? -16.650 19.771 -3.821 1.00 92.44 438 LYS A O 1
ATOM 3462 N N . ARG A 1 439 ? -18.344 20.210 -5.230 1.00 91.19 439 ARG A N 1
ATOM 3463 C CA . ARG A 1 439 ? -17.505 20.754 -6.295 1.00 91.19 439 ARG A CA 1
ATOM 3464 C C . ARG A 1 439 ? -17.122 22.199 -5.968 1.00 91.19 439 ARG A C 1
ATOM 3466 O O . ARG A 1 439 ? -17.982 23.022 -5.664 1.00 91.19 439 ARG A O 1
ATOM 3473 N N . VAL A 1 440 ? -15.833 22.515 -6.030 1.00 89.12 440 VAL A N 1
ATOM 3474 C CA . VAL A 1 440 ? -15.294 23.860 -5.796 1.00 89.12 440 VAL A CA 1
ATOM 3475 C C . VAL A 1 440 ? -15.312 24.634 -7.116 1.00 89.12 440 VAL A C 1
ATOM 3477 O O . VAL A 1 440 ? -14.606 24.287 -8.059 1.00 89.12 440 VAL A O 1
ATOM 3480 N N . THR A 1 441 ? -16.132 25.681 -7.201 1.00 77.44 441 THR A N 1
ATOM 3481 C CA . THR A 1 441 ? -16.221 26.570 -8.371 1.00 77.44 441 THR A CA 1
ATOM 3482 C C . THR A 1 441 ? -15.325 27.799 -8.186 1.00 77.44 441 THR A C 1
ATOM 3484 O O . THR A 1 441 ? -15.507 28.521 -7.207 1.00 77.44 441 THR A O 1
ATOM 3487 N N . GLY A 1 442 ? -14.409 28.071 -9.128 1.00 60.22 442 GLY A N 1
ATOM 3488 C CA . GLY A 1 442 ? -13.651 29.335 -9.186 1.00 60.22 442 GLY A CA 1
ATOM 3489 C C . GLY A 1 442 ? -12.167 29.290 -8.791 1.00 60.22 442 GLY A C 1
ATOM 3490 O O . GLY A 1 442 ? -11.658 30.295 -8.305 1.00 60.22 442 GLY A O 1
ATOM 3491 N N . SER A 1 443 ? -11.459 28.168 -8.966 1.00 54.59 443 SER A N 1
ATOM 3492 C CA . SER A 1 443 ? -9.989 28.160 -8.864 1.00 54.59 443 SER A CA 1
ATOM 3493 C C . SER A 1 443 ? -9.355 28.639 -10.177 1.00 54.59 443 SER A C 1
ATOM 3495 O O . SER A 1 443 ? -9.584 28.002 -11.200 1.00 54.59 443 SER A O 1
ATOM 3497 N N . ASP A 1 444 ? -8.522 29.685 -10.130 1.00 50.41 444 ASP A N 1
ATOM 3498 C CA . ASP A 1 444 ? -7.791 30.314 -11.260 1.00 50.41 444 ASP A CA 1
ATOM 3499 C C . ASP A 1 444 ? -6.829 29.378 -12.043 1.00 50.41 444 ASP A C 1
ATOM 3501 O O . ASP A 1 444 ? -6.142 29.807 -12.968 1.00 50.41 444 ASP A O 1
ATOM 3505 N N . GLU A 1 445 ? -6.753 28.088 -11.701 1.00 56.94 445 GLU A N 1
ATOM 3506 C CA . GLU A 1 445 ? -6.012 27.085 -12.470 1.00 56.94 445 GLU A CA 1
ATOM 3507 C C . GLU A 1 445 ? -6.971 26.326 -13.403 1.00 56.94 445 GLU A C 1
ATOM 3509 O O . GLU A 1 445 ? -7.605 25.347 -13.013 1.00 56.94 445 GLU A O 1
ATOM 3514 N N . ASP A 1 446 ? -7.051 26.787 -14.646 1.00 54.09 446 ASP A N 1
ATOM 3515 C CA . ASP A 1 446 ? -8.130 26.611 -15.635 1.00 54.09 446 ASP A CA 1
ATOM 3516 C C . ASP A 1 446 ? -8.395 25.207 -16.240 1.00 54.09 446 ASP A C 1
ATOM 3518 O O . ASP A 1 446 ? -9.046 25.113 -17.282 1.00 54.09 446 ASP A O 1
ATOM 3522 N N . VAL A 1 447 ? -7.945 24.088 -15.648 1.00 74.50 447 VAL A N 1
ATOM 3523 C CA . VAL A 1 447 ? -8.237 22.754 -16.233 1.00 74.50 447 VAL A CA 1
ATOM 3524 C C . VAL A 1 447 ? -8.808 21.738 -15.245 1.00 74.50 447 VAL A C 1
ATOM 3526 O O . VAL A 1 447 ? -8.204 21.439 -14.207 1.00 74.50 447 VAL A O 1
ATOM 3529 N N . GLY A 1 448 ? -9.971 21.185 -15.608 1.00 82.50 448 GLY A N 1
ATOM 3530 C CA . GLY A 1 448 ? -10.659 20.103 -14.906 1.00 82.50 448 GLY A CA 1
ATOM 3531 C C . GLY A 1 448 ? -11.700 20.559 -13.878 1.00 82.50 448 GLY A C 1
ATOM 3532 O O . GLY A 1 448 ? -12.313 21.617 -14.000 1.00 82.50 448 GLY A O 1
ATOM 3533 N N . GLU A 1 449 ? -11.926 19.732 -12.859 1.00 89.56 449 GLU A N 1
ATOM 3534 C CA . GLU A 1 449 ? -12.807 20.031 -11.726 1.00 89.56 449 GLU A CA 1
ATOM 3535 C C . GLU A 1 449 ? -12.152 19.660 -10.393 1.00 89.56 449 GLU A C 1
ATOM 3537 O O . GLU A 1 449 ? -11.417 18.677 -10.296 1.00 89.56 449 GLU A O 1
ATOM 3542 N N . LEU A 1 450 ? -12.413 20.463 -9.360 1.00 91.62 450 LEU A N 1
ATOM 3543 C CA . LEU A 1 450 ? -11.899 20.265 -8.008 1.00 91.62 450 LEU A CA 1
ATOM 3544 C C . LEU A 1 450 ? -13.046 19.885 -7.071 1.00 91.62 450 LEU A C 1
ATOM 3546 O O . LEU A 1 450 ? -14.061 20.577 -7.006 1.00 91.62 450 LEU A O 1
ATOM 3550 N N . TRP A 1 451 ? -12.861 18.803 -6.331 1.00 93.75 451 TRP A N 1
ATOM 3551 C CA . TRP A 1 451 ? -13.793 18.286 -5.341 1.00 93.75 451 TRP A CA 1
ATOM 3552 C C . TRP A 1 451 ? -13.204 18.449 -3.943 1.00 93.75 451 TRP A C 1
ATOM 3554 O O . TRP A 1 451 ? -12.058 18.080 -3.697 1.00 93.75 451 TRP A O 1
ATOM 3564 N N . GLU A 1 452 ? -13.999 19.011 -3.038 1.00 94.06 452 GLU A N 1
ATOM 3565 C CA . GLU A 1 452 ? -13.732 19.073 -1.603 1.00 94.06 452 GLU A CA 1
ATOM 3566 C C . GLU A 1 452 ? -14.594 18.005 -0.923 1.00 94.06 452 GLU A C 1
ATOM 3568 O O . GLU A 1 452 ? -15.822 18.076 -0.990 1.00 94.06 452 GLU A O 1
ATOM 3573 N N . ILE A 1 453 ? -13.951 17.011 -0.310 1.00 93.44 453 ILE A N 1
ATOM 3574 C CA . ILE A 1 453 ? -14.589 15.864 0.346 1.00 93.44 453 ILE A CA 1
ATOM 3575 C C . ILE A 1 453 ? -14.313 15.960 1.846 1.00 93.44 453 ILE A C 1
ATOM 3577 O O . ILE A 1 453 ? -13.155 16.095 2.252 1.00 93.44 453 ILE A O 1
ATOM 3581 N N . ASP A 1 454 ? -15.354 15.879 2.670 1.00 89.38 454 ASP A N 1
ATOM 3582 C CA . ASP A 1 454 ? -15.199 15.851 4.124 1.00 89.38 454 ASP A CA 1
ATOM 3583 C C . ASP A 1 454 ? -14.584 14.513 4.558 1.00 89.38 454 ASP A C 1
ATOM 3585 O O . ASP A 1 454 ? -15.031 13.437 4.151 1.00 89.38 454 ASP A O 1
ATOM 3589 N N . TRP A 1 455 ? -13.536 14.573 5.381 1.00 85.38 455 TRP A N 1
ATOM 3590 C CA . TRP A 1 455 ? -12.845 13.380 5.862 1.00 85.38 455 TRP A CA 1
ATOM 3591 C C . TRP A 1 455 ? -13.692 12.686 6.947 1.00 85.38 455 TRP A C 1
ATOM 3593 O O . TRP A 1 455 ? -13.944 13.289 7.993 1.00 85.38 455 TRP A O 1
ATOM 3603 N N . PRO A 1 456 ? -14.160 11.442 6.727 1.00 70.25 456 PRO A N 1
ATOM 3604 C CA . PRO A 1 456 ? -15.214 10.841 7.550 1.00 70.25 456 PRO A CA 1
ATOM 3605 C C . PRO A 1 456 ? -14.760 10.395 8.944 1.00 70.25 456 PRO A C 1
ATOM 3607 O O . PRO A 1 456 ? -15.596 10.296 9.841 1.00 70.25 456 PRO A O 1
ATOM 3610 N N . GLU A 1 457 ? -13.465 10.119 9.135 1.00 68.81 457 GLU A N 1
ATOM 3611 C CA . GLU A 1 457 ? -12.918 9.561 10.376 1.00 68.81 457 GLU A CA 1
ATOM 3612 C C . GLU A 1 457 ? -11.643 10.307 10.788 1.00 68.81 457 GLU A C 1
ATOM 3614 O O . GLU A 1 457 ? -10.561 10.066 10.257 1.00 68.81 457 GLU A O 1
ATOM 3619 N N . LEU A 1 458 ? -11.754 11.210 11.771 1.00 56.06 458 LEU A N 1
ATOM 3620 C CA . LEU A 1 458 ? -10.662 12.086 12.241 1.00 56.06 458 LEU A CA 1
ATOM 3621 C C . LEU A 1 458 ? -9.386 11.343 12.687 1.00 56.06 458 LEU A C 1
ATOM 3623 O O . LEU A 1 458 ? -8.328 11.963 12.801 1.00 56.06 458 LEU A O 1
ATOM 3627 N N . THR A 1 459 ? -9.473 10.036 12.948 1.00 55.72 459 THR A N 1
ATOM 3628 C CA . THR A 1 459 ? -8.376 9.208 13.475 1.00 55.72 459 THR A CA 1
ATOM 3629 C C . THR A 1 459 ? -7.954 8.062 12.555 1.00 55.72 459 THR A C 1
ATOM 3631 O O . THR A 1 459 ? -6.984 7.386 12.873 1.00 55.72 459 THR A O 1
ATOM 3634 N N . ALA A 1 460 ? -8.629 7.843 11.422 1.00 62.78 460 ALA A N 1
ATOM 3635 C CA . ALA A 1 460 ? -8.237 6.781 10.503 1.00 62.78 460 ALA A CA 1
ATOM 3636 C C . ALA A 1 460 ? -6.974 7.173 9.731 1.00 62.78 460 ALA A C 1
ATOM 3638 O O . ALA A 1 460 ? -6.962 8.152 8.980 1.00 62.78 460 ALA A O 1
ATOM 3639 N N . ASP A 1 461 ? -5.919 6.378 9.899 1.00 70.62 461 ASP A N 1
ATOM 3640 C CA . ASP A 1 461 ? -4.652 6.580 9.194 1.00 70.62 461 ASP A CA 1
ATOM 3641 C C . ASP A 1 461 ? -4.680 6.027 7.766 1.00 70.62 461 ASP A C 1
ATOM 3643 O O . ASP A 1 461 ? -3.815 6.356 6.961 1.00 70.62 461 ASP A O 1
ATOM 3647 N N . SER A 1 462 ? -5.679 5.218 7.407 1.00 83.94 462 SER A N 1
ATOM 3648 C CA . SER A 1 462 ? -5.899 4.780 6.030 1.00 83.94 462 SER A CA 1
ATOM 3649 C C . SER A 1 462 ? -7.380 4.566 5.745 1.00 83.94 462 SER A C 1
ATOM 3651 O O . SER A 1 462 ? -8.082 3.964 6.553 1.00 83.94 462 SER A O 1
ATOM 3653 N N . LEU A 1 463 ? -7.844 5.055 4.594 1.00 88.38 463 LEU A N 1
ATOM 3654 C CA . LEU A 1 463 ? -9.217 4.910 4.116 1.00 88.38 463 LEU A CA 1
ATOM 3655 C C . LEU A 1 463 ? -9.230 4.674 2.606 1.00 88.38 463 LEU A C 1
ATOM 3657 O O . LEU A 1 463 ? -8.409 5.234 1.874 1.00 88.38 463 LEU A O 1
ATOM 3661 N N . THR A 1 464 ? -10.225 3.919 2.141 1.00 91.50 464 THR A N 1
ATOM 3662 C CA . THR A 1 464 ? -10.531 3.794 0.716 1.00 91.50 464 THR A CA 1
ATOM 3663 C C . THR A 1 464 ? -11.812 4.548 0.383 1.00 91.50 464 THR A C 1
ATOM 3665 O O . THR A 1 464 ? -12.891 4.231 0.886 1.00 91.50 464 THR A O 1
ATOM 3668 N N . LEU A 1 465 ? -11.694 5.545 -0.490 1.00 93.25 465 LEU A N 1
ATOM 3669 C CA . LEU A 1 465 ? -12.799 6.371 -0.971 1.00 93.25 465 LEU A CA 1
ATOM 3670 C C . LEU A 1 465 ? -13.135 5.980 -2.410 1.00 93.25 465 LEU A C 1
ATOM 3672 O O . LEU A 1 465 ? -12.235 5.767 -3.222 1.00 93.25 465 LEU A O 1
ATOM 3676 N N . VAL A 1 466 ? -14.420 5.918 -2.741 1.00 95.12 466 VAL A N 1
ATOM 3677 C CA . VAL A 1 466 ? -14.901 5.559 -4.079 1.00 95.12 466 VAL A CA 1
ATOM 3678 C C . VAL A 1 466 ? -15.838 6.648 -4.587 1.00 95.12 466 VAL A C 1
ATOM 3680 O O . VAL A 1 466 ? -16.886 6.889 -3.997 1.00 95.12 466 VAL A O 1
ATOM 3683 N N . GLY A 1 467 ? -15.449 7.321 -5.667 1.00 95.50 467 GLY A N 1
ATOM 3684 C CA . GLY A 1 467 ? -16.262 8.294 -6.391 1.00 95.50 467 GLY A CA 1
ATOM 3685 C C . GLY A 1 467 ? -16.874 7.674 -7.645 1.00 95.50 467 GLY A C 1
ATOM 3686 O O . GLY A 1 467 ? -16.144 7.105 -8.448 1.00 95.50 467 GLY A O 1
ATOM 3687 N N . GLU A 1 468 ? -18.183 7.786 -7.857 1.00 95.31 468 GLU A N 1
ATOM 3688 C CA . GLU A 1 468 ? -18.865 7.217 -9.028 1.00 95.31 468 GLU A CA 1
ATOM 3689 C C . GLU A 1 468 ? -19.767 8.232 -9.728 1.00 95.31 468 GLU A C 1
ATOM 3691 O O . GLU A 1 468 ? -20.489 8.997 -9.084 1.00 95.31 468 GLU A O 1
ATOM 3696 N N . ARG A 1 469 ? -19.765 8.210 -11.067 1.00 94.81 469 ARG A N 1
ATOM 3697 C CA . ARG A 1 469 ? -20.773 8.901 -11.885 1.00 94.81 469 ARG A CA 1
ATOM 3698 C C . ARG A 1 469 ? -21.020 8.207 -13.217 1.00 94.81 469 ARG A C 1
ATOM 3700 O O . ARG A 1 469 ? -20.170 7.478 -13.730 1.00 94.81 469 ARG A O 1
ATOM 3707 N N . SER A 1 470 ? -22.175 8.484 -13.811 1.00 92.75 470 SER A N 1
ATOM 3708 C CA . SER A 1 470 ? -22.559 7.993 -15.136 1.00 92.75 470 SER A CA 1
ATOM 3709 C C . SER A 1 470 ? -23.184 9.103 -15.967 1.00 92.75 470 SER A C 1
ATOM 3711 O O . SER A 1 470 ? -23.986 9.866 -15.438 1.00 92.75 470 SER A O 1
ATOM 3713 N N . TRP A 1 471 ? -22.868 9.146 -17.258 1.00 93.00 471 TRP A N 1
ATOM 3714 C CA . TRP A 1 471 ? -23.400 10.122 -18.211 1.00 93.00 471 TRP A CA 1
ATOM 3715 C C . TRP A 1 471 ? -23.693 9.467 -19.559 1.00 93.00 471 TRP A C 1
ATOM 3717 O O . TRP A 1 471 ? -23.112 8.441 -19.930 1.00 93.00 471 TRP A O 1
ATOM 3727 N N . SER A 1 472 ? -24.592 10.076 -20.324 1.00 87.38 472 SER A N 1
ATOM 3728 C CA . SER A 1 472 ? -24.829 9.703 -21.718 1.00 87.38 472 SER A CA 1
ATOM 3729 C C . SER A 1 472 ? -23.926 10.520 -22.633 1.00 87.38 472 SER A C 1
ATOM 3731 O O . SER A 1 472 ? -23.935 11.746 -22.560 1.00 87.38 472 SER A O 1
ATOM 3733 N N . SER A 1 473 ? -23.187 9.876 -23.535 1.00 78.69 473 SER A N 1
ATOM 3734 C CA . SER A 1 473 ? -22.525 10.584 -24.635 1.00 78.69 473 SER A CA 1
ATOM 3735 C C . SER A 1 473 ? -22.717 9.848 -25.957 1.00 78.69 473 SER A C 1
ATOM 3737 O O . SER A 1 473 ? -22.871 8.627 -25.993 1.00 78.69 473 SER A O 1
ATOM 3739 N N . SER A 1 474 ? -22.712 10.611 -27.049 1.00 65.50 474 SER A N 1
ATOM 3740 C CA . SER A 1 474 ? -22.637 10.099 -28.415 1.00 65.50 474 SER A CA 1
ATOM 3741 C C . SER A 1 474 ? -21.341 10.604 -29.048 1.00 65.50 474 SER A C 1
ATOM 3743 O O . SER A 1 474 ? -21.181 11.813 -29.199 1.00 65.50 474 SER A O 1
ATOM 3745 N N . GLY A 1 475 ? -20.425 9.704 -29.411 1.00 76.06 475 GLY A N 1
ATOM 3746 C CA . GLY A 1 475 ? -19.163 10.055 -30.076 1.00 76.06 475 GLY A CA 1
ATOM 3747 C C . GLY A 1 475 ? -17.928 9.845 -29.199 1.00 76.06 475 GLY A C 1
ATOM 3748 O O . GLY A 1 475 ? -17.796 8.801 -28.560 1.00 76.06 475 GLY A O 1
ATOM 3749 N N . THR A 1 476 ? -17.009 10.814 -29.217 1.00 82.75 476 THR A N 1
ATOM 3750 C CA . THR A 1 476 ? -15.724 10.761 -28.505 1.00 82.75 476 THR A CA 1
ATOM 3751 C C . THR A 1 476 ? -15.920 10.857 -26.989 1.00 82.75 476 THR A C 1
ATOM 3753 O O . THR A 1 476 ? -16.675 11.696 -26.500 1.00 82.75 476 THR A O 1
ATOM 3756 N N . VAL A 1 477 ? -15.231 10.004 -26.234 1.00 87.19 477 VAL A N 1
ATOM 3757 C CA . VAL A 1 477 ? -15.221 9.983 -24.768 1.00 87.19 477 VAL A CA 1
ATOM 3758 C C . VAL A 1 477 ? -13.849 10.429 -24.284 1.00 87.19 477 VAL A C 1
ATOM 3760 O O . VAL A 1 477 ? -12.837 9.889 -24.716 1.00 87.19 477 VAL A O 1
ATOM 3763 N N . ARG A 1 478 ? -13.804 11.390 -23.362 1.00 88.38 478 ARG A N 1
ATOM 3764 C CA . ARG A 1 478 ? -12.565 11.792 -22.687 1.00 88.38 478 ARG A CA 1
ATOM 3765 C C . ARG A 1 478 ? -12.474 11.101 -21.339 1.00 88.38 478 ARG A C 1
ATOM 3767 O O . ARG A 1 478 ? -13.376 11.270 -20.514 1.00 88.38 478 ARG A O 1
ATOM 3774 N N . ALA A 1 479 ? -11.429 10.307 -21.130 1.00 89.12 479 ALA A N 1
ATOM 3775 C CA . ALA A 1 479 ? -11.210 9.633 -19.857 1.00 89.12 479 ALA A CA 1
ATOM 3776 C C . ALA A 1 479 ? -10.627 10.611 -18.827 1.00 89.12 479 ALA A C 1
ATOM 3778 O O . ALA A 1 479 ? -9.715 11.383 -19.130 1.00 89.12 479 ALA A O 1
ATOM 3779 N N . SER A 1 480 ? -11.162 10.574 -17.607 1.00 89.25 480 SER A N 1
ATOM 3780 C CA . SER A 1 480 ? -10.676 11.410 -16.510 1.00 89.25 480 SER A CA 1
ATOM 3781 C C . SER A 1 480 ? -9.409 10.817 -15.896 1.00 89.25 480 SER A C 1
ATOM 3783 O O . SER A 1 480 ? -9.276 9.606 -15.750 1.00 89.25 480 SER A O 1
ATOM 3785 N N . LEU A 1 481 ? -8.493 11.683 -15.480 1.00 92.25 481 LEU A N 1
ATOM 3786 C CA . LEU A 1 481 ? -7.379 11.370 -14.591 1.00 92.25 481 LEU A CA 1
ATOM 3787 C C . LEU A 1 481 ? -7.653 12.049 -13.254 1.00 92.25 481 LEU A C 1
ATOM 3789 O O . LEU A 1 481 ? -8.194 13.152 -13.232 1.00 92.25 481 LEU A O 1
ATOM 3793 N N . ALA A 1 482 ? -7.262 11.420 -12.153 1.00 93.06 482 ALA A N 1
ATOM 3794 C CA . ALA A 1 482 ? -7.465 11.958 -10.814 1.00 93.06 482 ALA A CA 1
ATOM 3795 C C . ALA A 1 482 ? -6.132 12.251 -10.111 1.00 93.06 482 ALA A C 1
ATOM 3797 O O . ALA A 1 482 ? -5.154 11.515 -10.274 1.00 93.06 482 ALA A O 1
ATOM 3798 N N . ARG A 1 483 ? -6.112 13.318 -9.310 1.00 92.62 483 ARG A N 1
ATOM 3799 C CA . ARG A 1 483 ? -5.013 13.715 -8.424 1.00 92.62 483 ARG A CA 1
ATOM 3800 C C . ARG A 1 483 ? -5.577 14.083 -7.060 1.00 92.62 483 ARG A C 1
ATOM 3802 O O . ARG A 1 483 ? -6.490 14.895 -6.971 1.00 92.62 483 ARG A O 1
ATOM 3809 N N . VAL A 1 484 ? -4.986 13.547 -6.001 1.00 92.81 484 VAL A N 1
ATOM 3810 C CA . VAL A 1 484 ? -5.226 14.018 -4.632 1.00 92.81 484 VAL A CA 1
ATOM 3811 C C . VAL A 1 484 ? -4.237 15.151 -4.339 1.00 92.81 484 VAL A C 1
ATOM 3813 O O . VAL A 1 484 ? -3.052 15.029 -4.652 1.00 92.81 484 VAL A O 1
ATOM 3816 N N . LEU A 1 485 ? -4.712 16.281 -3.814 1.00 88.69 485 LEU A N 1
ATOM 3817 C CA . LEU A 1 485 ? -3.846 17.405 -3.439 1.00 88.69 485 LEU A CA 1
ATOM 3818 C C . LEU A 1 485 ? -3.225 17.178 -2.052 1.00 88.69 485 LEU A C 1
ATOM 3820 O O . LEU A 1 485 ? -3.743 16.400 -1.256 1.00 88.69 485 LEU A O 1
ATOM 3824 N N . ASN A 1 486 ? -2.120 17.873 -1.764 1.00 83.88 486 ASN A N 1
ATOM 3825 C CA . ASN A 1 486 ? -1.373 17.784 -0.497 1.00 83.88 486 ASN A CA 1
ATOM 3826 C C . ASN A 1 486 ? -0.827 16.377 -0.168 1.00 83.88 486 ASN A C 1
ATOM 3828 O O . ASN A 1 486 ? -0.659 16.025 0.995 1.00 83.88 486 ASN A O 1
ATOM 3832 N N . VAL A 1 487 ? -0.529 15.572 -1.194 1.00 88.12 487 VAL A N 1
ATOM 3833 C CA . VAL A 1 487 ? 0.140 14.268 -1.048 1.00 88.12 487 VAL A CA 1
ATOM 3834 C C . VAL A 1 487 ? 1.641 14.386 -1.306 1.00 88.12 487 VAL A C 1
ATOM 3836 O O . VAL A 1 487 ? 2.053 15.035 -2.269 1.00 88.12 487 VAL A O 1
ATOM 3839 N N . THR A 1 488 ? 2.463 13.726 -0.488 1.00 83.38 488 THR A N 1
ATOM 3840 C CA . THR A 1 488 ? 3.916 13.612 -0.708 1.00 83.38 488 THR A CA 1
ATOM 3841 C C . THR A 1 488 ? 4.267 12.458 -1.635 1.00 83.38 488 THR A C 1
ATOM 3843 O O . THR A 1 488 ? 5.270 12.516 -2.347 1.00 83.38 488 THR A O 1
ATOM 3846 N N . LYS A 1 489 ? 3.423 11.421 -1.687 1.00 81.56 489 LYS A N 1
ATOM 3847 C CA . LYS A 1 489 ? 3.573 10.275 -2.593 1.00 81.56 489 LYS A CA 1
ATOM 3848 C C . LYS A 1 489 ? 2.247 9.957 -3.268 1.00 81.56 489 LYS A C 1
ATOM 3850 O O . LYS A 1 489 ? 1.214 9.865 -2.608 1.00 81.56 489 LYS A O 1
ATOM 3855 N N . SER A 1 490 ? 2.266 9.765 -4.587 1.00 86.62 490 SER A N 1
ATOM 3856 C CA . SER A 1 490 ? 1.074 9.313 -5.299 1.00 86.62 490 SER A CA 1
ATOM 3857 C C . SER A 1 490 ? 1.383 8.499 -6.547 1.00 86.62 490 SER A C 1
ATOM 3859 O O . SER A 1 490 ? 2.327 8.793 -7.280 1.00 86.62 490 SER A O 1
ATOM 3861 N N . GLU A 1 491 ? 0.555 7.487 -6.791 1.00 87.62 491 GLU A N 1
ATOM 3862 C CA . GLU A 1 491 ? 0.567 6.651 -7.989 1.00 87.62 491 GLU A CA 1
ATOM 3863 C C . GLU A 1 491 ? -0.844 6.600 -8.581 1.00 87.62 491 GLU A C 1
ATOM 3865 O O . GLU A 1 491 ? -1.810 6.423 -7.843 1.00 87.62 491 GLU A O 1
ATOM 3870 N N . GLY A 1 492 ? -0.961 6.740 -9.904 1.00 89.44 492 GLY A N 1
ATOM 3871 C CA . GLY A 1 492 ? -2.231 6.696 -10.619 1.00 89.44 492 GLY A CA 1
ATOM 3872 C C . GLY A 1 492 ? -2.311 5.533 -11.599 1.00 89.44 492 GLY A C 1
ATOM 3873 O O . GLY A 1 492 ? -1.339 5.220 -12.289 1.00 89.44 492 GLY A O 1
ATOM 3874 N N . LYS A 1 493 ? -3.487 4.917 -11.700 1.00 90.50 493 LYS A N 1
ATOM 3875 C CA . LYS A 1 493 ? -3.852 3.935 -12.724 1.00 90.50 493 LYS A CA 1
ATOM 3876 C C . LYS A 1 493 ? -5.128 4.374 -13.429 1.00 90.50 493 LYS A C 1
ATOM 3878 O O . LYS A 1 493 ? -6.057 4.850 -12.787 1.00 90.50 493 LYS A O 1
ATOM 3883 N N . LEU A 1 494 ? -5.176 4.193 -14.740 1.00 90.12 494 LEU A N 1
ATOM 3884 C CA . LEU A 1 494 ? -6.346 4.411 -15.581 1.00 90.12 494 LEU A CA 1
ATOM 3885 C C . LEU A 1 494 ? -6.704 3.091 -16.264 1.00 90.12 494 LEU A C 1
ATOM 3887 O O . LEU A 1 494 ? -5.907 2.549 -17.025 1.00 90.12 494 LEU A O 1
ATOM 3891 N N . LEU A 1 495 ? -7.900 2.584 -16.003 1.00 89.06 495 LEU A N 1
ATOM 3892 C CA . LEU A 1 495 ? -8.450 1.360 -16.567 1.00 89.06 495 LEU A CA 1
ATOM 3893 C C . LEU A 1 495 ? -9.600 1.732 -17.504 1.00 89.06 495 LEU A C 1
ATOM 3895 O O . LEU A 1 495 ? -10.532 2.423 -17.102 1.00 89.06 495 LEU A O 1
ATOM 3899 N N . LEU A 1 496 ? -9.541 1.289 -18.757 1.00 86.38 496 LEU A N 1
ATOM 3900 C CA . LEU A 1 496 ? -10.542 1.590 -19.778 1.00 86.38 496 LEU A CA 1
ATOM 3901 C C . LEU A 1 496 ? -11.286 0.316 -20.177 1.00 86.38 496 LEU A C 1
ATOM 3903 O O . LEU A 1 496 ? -10.740 -0.547 -20.871 1.00 86.38 496 LEU A O 1
ATOM 3907 N N . GLU A 1 497 ? -12.543 0.209 -19.763 1.00 87.31 497 GLU A N 1
ATOM 3908 C CA . GLU A 1 497 ? -13.451 -0.866 -20.158 1.00 87.31 497 GLU A CA 1
ATOM 3909 C C . GLU A 1 497 ? -14.329 -0.432 -21.331 1.00 87.31 497 GLU A C 1
ATOM 3911 O O . GLU A 1 497 ? -14.801 0.701 -21.380 1.00 87.31 497 GLU A O 1
ATOM 3916 N N . GLY A 1 498 ? -14.595 -1.332 -22.275 1.00 81.56 498 GLY A N 1
ATOM 3917 C CA . GLY A 1 498 ? -15.514 -1.051 -23.371 1.00 81.56 498 GLY A CA 1
ATOM 3918 C C . GLY A 1 498 ? -15.621 -2.159 -24.422 1.00 81.56 498 GLY A C 1
ATOM 3919 O O . GLY A 1 498 ? -14.973 -3.210 -24.323 1.00 81.56 498 GLY A O 1
ATOM 3920 N N . PRO A 1 499 ? -16.460 -1.946 -25.449 1.00 77.38 499 PRO A N 1
ATOM 3921 C CA . PRO A 1 499 ? -16.643 -2.893 -26.541 1.00 77.38 499 PRO A CA 1
ATOM 3922 C C . PRO A 1 499 ? -15.362 -3.058 -27.388 1.00 77.38 499 PRO A C 1
ATOM 3924 O O . PRO A 1 499 ? -14.478 -2.201 -27.346 1.00 77.38 499 PRO A O 1
ATOM 3927 N N . PRO A 1 500 ? -15.245 -4.139 -28.188 1.00 69.81 500 PRO A N 1
ATOM 3928 C CA . PRO A 1 500 ? -14.056 -4.421 -29.006 1.00 69.81 500 PRO A CA 1
ATOM 3929 C C . PRO A 1 500 ? -13.666 -3.327 -30.010 1.00 69.81 500 PRO A C 1
ATOM 3931 O O . PRO A 1 500 ? -12.518 -3.273 -30.434 1.00 69.81 500 PRO A O 1
ATOM 3934 N N . ASN A 1 501 ? -14.605 -2.462 -30.400 1.00 71.94 501 ASN A N 1
ATOM 3935 C CA . ASN A 1 501 ? -14.379 -1.370 -31.347 1.00 71.94 501 ASN A CA 1
ATOM 3936 C C . ASN A 1 501 ? -13.946 -0.046 -30.686 1.00 71.94 501 ASN A C 1
ATOM 3938 O O . ASN A 1 501 ? -13.862 0.966 -31.385 1.00 71.94 501 ASN A O 1
ATOM 3942 N N . LEU A 1 502 ? -13.691 -0.032 -29.372 1.00 77.12 502 LEU A N 1
ATOM 3943 C CA . LEU A 1 502 ? -13.136 1.124 -28.667 1.00 77.12 502 LEU A CA 1
ATOM 3944 C C . LEU A 1 502 ? -11.680 1.368 -29.108 1.00 77.12 502 LEU A C 1
ATOM 3946 O O . LEU A 1 502 ? -10.846 0.466 -29.040 1.00 77.12 502 LEU A O 1
ATOM 3950 N N . ARG A 1 503 ? -11.365 2.591 -29.542 1.00 73.31 503 ARG A N 1
ATOM 3951 C CA . ARG A 1 503 ? -10.041 3.027 -30.015 1.00 73.31 503 ARG A CA 1
ATOM 3952 C C . ARG A 1 503 ? -9.569 4.273 -29.262 1.00 73.31 503 ARG A C 1
ATOM 3954 O O . ARG A 1 503 ? -10.378 5.129 -28.920 1.00 73.31 503 ARG A O 1
ATOM 3961 N N . LEU A 1 504 ? -8.257 4.386 -29.062 1.00 73.25 504 LEU A N 1
ATOM 3962 C CA . LEU A 1 504 ? -7.581 5.605 -28.597 1.00 73.25 504 LEU A CA 1
ATOM 3963 C C . LEU A 1 504 ? -7.241 6.494 -29.801 1.00 73.25 504 LEU A C 1
ATOM 3965 O O . LEU A 1 504 ? -6.662 5.995 -30.765 1.00 73.25 504 LEU A O 1
ATOM 3969 N N . LEU A 1 505 ? -7.583 7.787 -29.753 1.00 68.94 505 LEU A N 1
ATOM 3970 C CA . LEU A 1 505 ? -7.254 8.741 -30.830 1.00 68.94 505 LEU A CA 1
ATOM 3971 C C . LEU A 1 505 ? -5.804 9.209 -30.796 1.00 68.94 505 LEU A C 1
ATOM 3973 O O . LEU A 1 505 ? -5.202 9.409 -31.847 1.00 68.94 505 LEU A O 1
ATOM 3977 N N . HIS A 1 506 ? -5.256 9.392 -29.596 1.00 61.50 506 HIS A N 1
ATOM 3978 C CA . HIS A 1 506 ? -3.938 9.979 -29.393 1.00 61.50 506 HIS A CA 1
ATOM 3979 C C . HIS A 1 506 ? -2.993 8.930 -28.797 1.00 61.50 506 HIS A C 1
ATOM 3981 O O . HIS A 1 506 ? -3.162 8.474 -27.667 1.00 61.50 506 HIS A O 1
ATOM 3987 N N . GLN A 1 507 ? -2.021 8.515 -29.608 1.00 54.84 507 GLN A N 1
ATOM 3988 C CA . GLN A 1 507 ? -0.982 7.540 -29.284 1.00 54.84 507 GLN A CA 1
ATOM 3989 C C . GLN A 1 507 ? 0.251 8.264 -28.732 1.00 54.84 507 GLN A C 1
ATOM 3991 O O . GLN A 1 507 ? 0.782 9.152 -29.390 1.00 54.84 507 GLN A O 1
ATOM 3996 N N . ALA A 1 508 ? 0.722 7.824 -27.564 1.00 50.91 508 ALA A N 1
ATOM 3997 C CA . ALA A 1 508 ? 1.928 8.283 -26.865 1.00 50.91 508 ALA A CA 1
ATOM 3998 C C . ALA A 1 508 ? 1.808 9.632 -26.139 1.00 50.91 508 ALA A C 1
ATOM 4000 O O . ALA A 1 508 ? 2.378 10.649 -26.528 1.00 50.91 508 ALA A O 1
ATOM 4001 N N . GLN A 1 509 ? 1.134 9.585 -24.993 1.00 62.09 509 GLN A N 1
ATOM 4002 C CA . GLN A 1 509 ? 1.279 10.600 -23.963 1.00 62.09 509 GLN A CA 1
ATOM 4003 C C . GLN A 1 509 ? 2.474 10.239 -23.059 1.00 62.09 509 GLN A C 1
ATOM 4005 O O . GLN A 1 509 ? 2.453 9.162 -22.461 1.00 62.09 509 GLN A O 1
ATOM 4010 N N . PRO A 1 510 ? 3.509 11.089 -22.913 1.00 59.72 510 PRO A N 1
ATOM 4011 C CA . PRO A 1 510 ? 4.732 10.745 -22.173 1.00 59.72 510 PRO A CA 1
ATOM 4012 C C . PRO A 1 510 ? 4.497 10.450 -20.683 1.00 59.72 510 PRO A C 1
ATOM 4014 O O . PRO A 1 510 ? 5.336 9.824 -20.040 1.00 59.72 510 PRO A O 1
ATOM 4017 N N . PHE A 1 511 ? 3.359 10.874 -20.129 1.00 69.88 511 PHE A N 1
ATOM 4018 C CA . PHE A 1 511 ? 2.999 10.659 -18.728 1.00 69.88 511 PHE A CA 1
ATOM 4019 C C . PHE A 1 511 ? 2.169 9.382 -18.487 1.00 69.88 511 PHE A C 1
ATOM 4021 O O . PHE A 1 511 ? 1.962 9.022 -17.327 1.00 69.88 511 PHE A O 1
ATOM 4028 N N . LEU A 1 512 ? 1.702 8.690 -19.541 1.00 73.25 512 LEU A N 1
ATOM 4029 C CA . LEU A 1 512 ? 0.970 7.422 -19.431 1.00 73.25 512 LEU A CA 1
ATOM 4030 C C . LEU A 1 512 ? 1.881 6.251 -19.785 1.00 73.25 512 LEU A C 1
ATOM 4032 O O . LEU A 1 512 ? 2.218 6.034 -20.947 1.00 73.25 512 LEU A O 1
ATOM 4036 N N . THR A 1 513 ? 2.237 5.447 -18.785 1.00 72.62 513 THR A N 1
ATOM 4037 C CA . THR A 1 513 ? 2.873 4.154 -19.020 1.00 72.62 513 THR A CA 1
ATOM 4038 C C . THR A 1 513 ? 1.795 3.083 -19.226 1.00 72.62 513 THR A C 1
ATOM 4040 O O . THR A 1 513 ? 1.006 2.842 -18.320 1.00 72.62 513 THR A O 1
ATOM 4043 N N . PRO A 1 514 ? 1.741 2.402 -20.369 1.00 68.31 514 PRO A N 1
ATOM 4044 C CA . PRO A 1 514 ? 0.861 1.247 -20.602 1.00 68.31 514 PRO A CA 1
ATOM 4045 C C . PRO A 1 514 ? 1.089 0.125 -19.556 1.00 68.31 514 PRO A C 1
ATOM 4047 O O . PRO A 1 514 ? 2.220 -0.126 -19.144 1.00 68.31 514 PRO A O 1
ATOM 4050 N N . LEU A 1 515 ? 0.039 -0.590 -19.144 1.00 68.06 515 LEU A N 1
ATOM 4051 C CA . LEU A 1 515 ? 0.116 -1.740 -18.230 1.00 68.06 515 LEU A CA 1
ATOM 4052 C C . LEU A 1 515 ? -0.514 -2.989 -18.862 1.00 68.06 515 LEU A C 1
ATOM 4054 O O . LEU A 1 515 ? -1.682 -2.917 -19.251 1.00 68.06 515 LEU A O 1
ATOM 4058 N N . PRO A 1 516 ? 0.190 -4.138 -18.941 1.00 62.84 516 PRO A N 1
ATOM 4059 C CA . PRO A 1 516 ? -0.386 -5.352 -19.505 1.00 62.84 516 PRO A CA 1
ATOM 4060 C C . PRO A 1 516 ? -1.636 -5.743 -18.729 1.00 62.84 516 PRO A C 1
ATOM 4062 O O . PRO A 1 516 ? -1.602 -5.924 -17.509 1.00 62.84 516 PRO A O 1
ATOM 4065 N N . VAL A 1 517 ? -2.754 -5.873 -19.437 1.00 64.88 517 VAL A N 1
ATOM 4066 C CA . VAL A 1 517 ? -4.023 -6.275 -18.838 1.00 64.88 517 VAL A CA 1
ATOM 4067 C C . VAL A 1 517 ? -3.908 -7.751 -18.470 1.00 64.88 517 VAL A C 1
ATOM 4069 O O . VAL A 1 517 ? -4.067 -8.605 -19.325 1.00 64.88 517 VAL A O 1
ATOM 4072 N N . GLY A 1 518 ? -3.560 -8.080 -17.225 1.00 53.09 518 GLY A N 1
ATOM 4073 C CA . GLY A 1 518 ? -3.369 -9.474 -16.812 1.00 53.09 518 GLY A CA 1
ATOM 4074 C C . GLY A 1 518 ? -4.645 -10.321 -16.938 1.00 53.09 518 GLY A C 1
ATOM 4075 O O . GLY A 1 518 ? -5.760 -9.840 -16.709 1.00 53.09 518 GLY A O 1
ATOM 4076 N N . GLN A 1 519 ? -4.480 -11.621 -17.215 1.00 45.84 519 GLN A N 1
ATOM 4077 C CA . GLN A 1 519 ? -5.531 -12.638 -17.059 1.00 45.84 519 GLN A CA 1
ATOM 4078 C C . GLN A 1 519 ? -5.798 -12.909 -15.564 1.00 45.84 519 GLN A C 1
ATOM 4080 O O . GLN A 1 519 ? -5.573 -14.006 -15.058 1.00 45.84 519 GLN A O 1
ATOM 4085 N N . SER A 1 520 ? -6.233 -11.905 -14.802 1.00 38.84 520 SER A N 1
ATOM 4086 C CA . SER A 1 520 ? -6.755 -12.167 -13.458 1.00 38.84 520 SER A CA 1
ATOM 4087 C C . SER A 1 520 ? -8.099 -12.891 -13.579 1.00 38.84 520 SER A C 1
ATOM 4089 O O . SER A 1 520 ? -8.894 -12.572 -14.461 1.00 38.84 520 SER A O 1
ATOM 4091 N N . ARG A 1 521 ? -8.400 -13.837 -12.676 1.00 35.84 521 ARG A N 1
ATOM 4092 C CA . ARG A 1 521 ? -9.701 -14.543 -12.625 1.00 35.84 521 ARG A CA 1
ATOM 4093 C C . ARG A 1 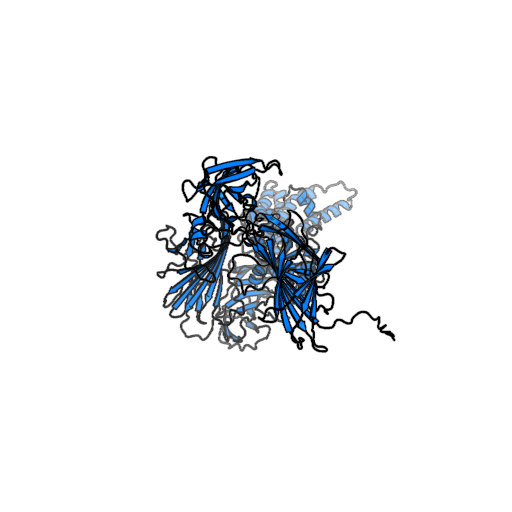521 ? -10.904 -13.592 -12.521 1.00 35.84 521 ARG A C 1
ATOM 4095 O O . ARG A 1 521 ? -12.004 -14.011 -12.866 1.00 35.84 521 ARG A O 1
ATOM 4102 N N . ALA A 1 522 ? -10.700 -12.348 -12.081 1.00 40.22 522 ALA A N 1
ATOM 4103 C CA . ALA A 1 522 ? -11.714 -11.291 -12.058 1.00 40.22 522 ALA A CA 1
ATOM 4104 C C . ALA A 1 522 ? -12.047 -10.719 -13.454 1.00 40.22 522 ALA A C 1
ATOM 4106 O O . ALA A 1 522 ? -13.099 -10.120 -13.640 1.00 40.22 522 ALA A O 1
ATOM 4107 N N . ASN A 1 523 ? -11.189 -10.945 -14.452 1.00 45.91 523 ASN A N 1
ATOM 4108 C CA . ASN A 1 523 ? -11.301 -10.400 -15.806 1.00 45.91 523 ASN A CA 1
ATOM 4109 C C . ASN A 1 523 ? -11.998 -11.366 -16.791 1.00 45.91 523 ASN A C 1
ATOM 4111 O O . ASN A 1 523 ? -11.870 -11.229 -18.007 1.00 45.91 523 ASN A O 1
ATOM 4115 N N . GLN A 1 524 ? -12.754 -12.348 -16.279 1.00 43.06 524 GLN A N 1
ATOM 4116 C CA . GLN A 1 524 ? -13.503 -13.328 -17.088 1.00 43.06 524 GLN A CA 1
ATOM 4117 C C . GLN A 1 524 ? -14.524 -12.681 -18.043 1.00 43.06 524 GLN A C 1
ATOM 4119 O O . GLN A 1 524 ? -14.935 -13.316 -19.009 1.00 43.06 524 GLN A O 1
ATOM 4124 N N . ASN A 1 525 ? -14.879 -11.409 -17.825 1.00 48.09 525 ASN A N 1
ATOM 4125 C CA . ASN A 1 525 ? -15.822 -10.675 -18.668 1.00 48.09 525 ASN A CA 1
ATOM 4126 C C . ASN A 1 525 ? -15.178 -9.944 -19.865 1.00 48.09 525 ASN A C 1
ATOM 4128 O O . ASN A 1 525 ? -15.910 -9.352 -20.650 1.00 48.09 525 ASN A O 1
ATOM 4132 N N . GLY A 1 526 ? -13.846 -9.965 -20.038 1.00 58.47 526 GLY A N 1
ATOM 4133 C CA . GLY A 1 526 ? -13.167 -9.571 -21.290 1.00 58.47 526 GLY A CA 1
ATOM 4134 C C . GLY A 1 526 ? -13.353 -8.122 -21.778 1.00 58.47 526 GLY A C 1
ATOM 4135 O O . GLY A 1 526 ? -13.014 -7.818 -22.925 1.00 58.47 526 GLY A O 1
ATOM 4136 N N . ASN A 1 527 ? -13.891 -7.230 -20.940 1.00 73.12 527 ASN A N 1
ATOM 4137 C CA . ASN A 1 527 ? -14.252 -5.863 -21.329 1.00 73.12 527 ASN A CA 1
ATOM 4138 C C . ASN A 1 527 ? -13.149 -4.831 -21.078 1.00 73.12 527 ASN A C 1
ATOM 4140 O O . ASN A 1 527 ? -13.224 -3.745 -21.645 1.00 73.12 527 ASN A O 1
ATOM 4144 N N . LEU A 1 528 ? -12.125 -5.146 -20.281 1.00 78.56 528 LEU A N 1
ATOM 4145 C CA . LEU A 1 528 ? -10.974 -4.265 -20.076 1.00 78.56 528 LEU A CA 1
ATOM 4146 C C . LEU A 1 528 ? -10.114 -4.231 -21.352 1.00 78.56 528 LEU A C 1
ATOM 4148 O O . LEU A 1 528 ? -9.601 -5.261 -21.797 1.00 78.56 528 LEU A O 1
ATOM 4152 N N . ARG A 1 529 ? -10.007 -3.048 -21.969 1.00 75.56 529 ARG A N 1
ATOM 4153 C CA . ARG A 1 529 ? -9.326 -2.831 -23.258 1.00 75.56 529 ARG A CA 1
ATOM 4154 C C . ARG A 1 529 ? -7.945 -2.230 -23.095 1.00 75.56 529 ARG A C 1
ATOM 4156 O O . ARG A 1 529 ? -7.022 -2.664 -23.772 1.00 75.56 529 ARG A O 1
ATOM 4163 N N . PHE A 1 530 ? -7.810 -1.259 -22.199 1.00 77.44 530 PHE A N 1
ATOM 4164 C CA . PHE A 1 530 ? -6.542 -0.588 -21.952 1.00 77.44 530 PHE A CA 1
ATOM 4165 C C . PHE A 1 530 ? -6.345 -0.388 -20.455 1.00 77.44 530 PHE A C 1
ATOM 4167 O O . PHE A 1 530 ? -7.299 -0.113 -19.728 1.00 77.44 530 PHE A O 1
ATOM 4174 N N . ALA A 1 531 ? -5.102 -0.498 -20.009 1.00 80.56 531 ALA A N 1
ATOM 4175 C CA . ALA A 1 531 ? -4.695 -0.099 -18.677 1.00 80.56 531 ALA A CA 1
ATOM 4176 C C . ALA A 1 531 ? -3.442 0.765 -18.799 1.00 80.56 531 ALA A C 1
ATOM 4178 O O . ALA A 1 531 ? -2.516 0.439 -19.541 1.00 80.56 531 ALA A O 1
ATOM 4179 N N . PHE A 1 532 ? -3.425 1.874 -18.076 1.00 82.12 532 PHE A N 1
ATOM 4180 C CA . PHE A 1 532 ? -2.314 2.804 -18.018 1.00 82.12 532 PHE A CA 1
ATOM 4181 C C . PHE A 1 532 ? -1.974 3.103 -16.568 1.00 82.12 532 PHE A C 1
ATOM 4183 O O . PHE A 1 532 ? -2.820 3.059 -15.681 1.00 82.12 532 PHE A O 1
ATOM 4190 N N . ARG A 1 533 ? -0.724 3.460 -16.343 1.00 82.75 533 ARG A N 1
ATOM 4191 C CA . ARG A 1 533 ? -0.212 4.095 -15.146 1.00 82.75 533 ARG A CA 1
ATOM 4192 C C . ARG A 1 533 ? 0.122 5.537 -15.479 1.00 82.75 533 ARG A C 1
ATOM 4194 O O . ARG A 1 533 ? 0.664 5.799 -16.545 1.00 82.75 533 ARG A O 1
ATOM 4201 N N . TYR A 1 534 ? -0.105 6.444 -14.547 1.00 86.31 534 TYR A N 1
ATOM 4202 C CA . TYR A 1 534 ? 0.394 7.812 -14.612 1.00 86.31 534 TYR A CA 1
ATOM 4203 C C . TYR A 1 534 ? 0.930 8.259 -13.252 1.00 86.31 534 TYR A C 1
ATOM 4205 O O . TYR A 1 534 ? 0.653 7.635 -12.226 1.00 86.31 534 TYR A O 1
ATOM 4213 N N . THR A 1 535 ? 1.707 9.342 -13.246 1.00 86.12 535 THR A N 1
ATOM 4214 C CA . THR A 1 535 ? 2.225 9.969 -12.021 1.00 86.12 535 THR A CA 1
ATOM 4215 C C . THR A 1 535 ? 1.365 11.189 -11.684 1.00 86.12 535 THR A C 1
ATOM 4217 O O . THR A 1 535 ? 1.527 12.220 -12.335 1.00 86.12 535 THR A O 1
ATOM 4220 N N . PRO A 1 536 ? 0.469 11.131 -10.677 1.00 87.19 536 PRO A N 1
ATOM 4221 C CA . PRO A 1 536 ? -0.466 12.224 -10.379 1.00 87.19 536 PRO A CA 1
ATOM 4222 C C . PRO A 1 536 ? 0.222 13.527 -9.946 1.00 87.19 536 PRO A C 1
ATOM 4224 O O . PRO A 1 536 ? -0.365 14.602 -10.029 1.00 87.19 536 PRO A O 1
ATOM 4227 N N . LEU A 1 537 ? 1.465 13.427 -9.470 1.00 83.62 537 LEU A N 1
ATOM 4228 C CA . LEU A 1 537 ? 2.290 14.557 -9.042 1.00 83.62 537 LEU A CA 1
ATOM 4229 C C . LEU A 1 537 ? 3.104 15.199 -10.172 1.00 83.62 537 LEU A C 1
ATOM 4231 O O . LEU A 1 537 ? 3.740 16.216 -9.919 1.00 83.62 537 LEU A O 1
ATOM 4235 N N . ALA A 1 538 ? 3.115 14.630 -11.382 1.00 78.25 538 ALA A N 1
ATOM 4236 C CA . ALA A 1 538 ? 3.852 15.228 -12.489 1.00 78.25 538 ALA A CA 1
ATOM 4237 C C . ALA A 1 538 ? 3.271 16.606 -12.854 1.00 78.25 538 ALA A C 1
ATOM 4239 O O . ALA A 1 538 ? 2.060 16.842 -12.769 1.00 78.25 538 ALA A O 1
ATOM 4240 N N . ASP A 1 539 ? 4.144 17.522 -13.264 1.00 67.44 539 ASP A N 1
ATOM 4241 C CA . ASP A 1 539 ? 3.718 18.840 -13.718 1.00 67.44 539 ASP A CA 1
ATOM 4242 C C . ASP A 1 539 ? 2.861 18.701 -14.982 1.00 67.44 539 ASP A C 1
ATOM 4244 O O . ASP A 1 539 ? 3.151 17.898 -15.869 1.00 67.44 539 ASP A O 1
ATOM 4248 N N . ASN A 1 540 ? 1.794 19.497 -15.072 1.00 71.25 540 ASN A N 1
ATOM 4249 C CA . ASN A 1 540 ? 0.940 19.605 -16.257 1.00 71.25 540 ASN A CA 1
ATOM 4250 C C . ASN A 1 540 ? 0.201 18.325 -16.701 1.00 71.25 540 ASN A C 1
ATOM 4252 O O . ASN A 1 540 ? -0.247 18.278 -17.847 1.00 71.25 540 ASN A O 1
ATOM 4256 N N . ILE A 1 541 ? -0.040 17.334 -15.826 1.00 76.69 541 ILE A N 1
ATOM 4257 C CA . ILE A 1 541 ? -0.870 16.149 -16.174 1.00 76.69 541 ILE A CA 1
ATOM 4258 C C . ILE A 1 541 ? -2.283 16.487 -16.676 1.00 76.69 541 ILE A C 1
ATOM 4260 O O . ILE A 1 541 ? -2.940 15.651 -17.286 1.00 76.69 541 ILE A O 1
ATOM 4264 N N . PHE A 1 542 ? -2.762 17.699 -16.389 1.00 80.69 542 PHE A N 1
ATOM 4265 C CA . PHE A 1 542 ? -4.067 18.199 -16.809 1.00 80.69 542 PHE A CA 1
ATOM 4266 C C . PHE A 1 542 ? -3.973 19.222 -17.946 1.00 80.69 542 PHE A C 1
ATOM 4268 O O . PHE A 1 542 ? -4.949 19.907 -18.199 1.00 80.69 542 PHE A O 1
ATOM 4275 N N . ALA A 1 543 ? -2.837 19.380 -18.630 1.00 74.31 543 ALA A N 1
ATOM 4276 C CA . ALA A 1 543 ? -2.813 20.231 -19.822 1.00 74.31 543 ALA A CA 1
ATOM 4277 C C . ALA A 1 543 ? -3.689 19.627 -20.936 1.00 74.31 543 ALA A C 1
ATOM 4279 O O . ALA A 1 543 ? -3.817 18.410 -21.040 1.00 74.31 543 ALA A O 1
ATOM 4280 N N . SER A 1 544 ? -4.266 20.466 -21.796 1.00 66.81 544 SER A N 1
ATOM 4281 C CA . SER A 1 544 ? -5.133 20.024 -22.902 1.00 66.81 544 SER A CA 1
ATOM 4282 C C . SER A 1 544 ? -4.433 19.080 -23.890 1.00 66.81 544 SER A C 1
ATOM 4284 O O . SER A 1 544 ? -5.070 18.220 -24.488 1.00 66.81 544 SER A O 1
ATOM 4286 N N . GLU A 1 545 ? -3.111 19.190 -24.026 1.00 65.88 545 GLU A N 1
ATOM 4287 C CA . GLU A 1 545 ? -2.285 18.293 -24.847 1.00 65.88 545 GLU A CA 1
ATOM 4288 C C . GLU A 1 545 ? -2.194 16.867 -24.273 1.00 65.88 545 GLU A C 1
ATOM 4290 O O . GLU A 1 545 ? -1.804 15.944 -24.984 1.00 65.88 545 GLU A O 1
ATOM 4295 N N . HIS A 1 546 ? -2.594 16.676 -23.012 1.00 70.69 546 HIS A N 1
ATOM 4296 C CA . HIS A 1 546 ? -2.513 15.435 -22.245 1.00 70.69 546 HIS A CA 1
ATOM 4297 C C . HIS A 1 546 ? -3.877 14.729 -22.084 1.00 70.69 546 HIS A C 1
ATOM 4299 O O . HIS A 1 546 ? -4.031 13.838 -21.249 1.00 70.69 546 HIS A O 1
ATOM 4305 N N . GLU A 1 547 ? -4.894 15.095 -22.870 1.00 78.06 547 GLU A N 1
ATOM 4306 C CA . GLU A 1 547 ? -6.204 14.439 -22.806 1.00 78.06 547 GLU A CA 1
ATOM 4307 C C . GLU A 1 547 ? -6.179 13.008 -23.375 1.00 78.06 547 GLU A C 1
ATOM 4309 O O . GLU A 1 547 ? -5.578 12.721 -24.414 1.00 78.06 547 GLU A O 1
ATOM 4314 N N . VAL A 1 548 ? -6.879 12.092 -22.696 1.00 81.81 548 VAL A N 1
ATOM 4315 C CA . VAL A 1 548 ? -7.082 10.713 -23.161 1.00 81.81 548 VAL A CA 1
ATOM 4316 C C . VAL A 1 548 ? -8.417 10.631 -23.892 1.00 81.81 548 VAL A C 1
ATOM 4318 O O . VAL A 1 548 ? -9.468 10.456 -23.273 1.00 81.81 548 VAL A O 1
ATOM 4321 N N . GLU A 1 549 ? -8.375 10.768 -25.216 1.00 84.56 549 GLU A N 1
ATOM 4322 C CA . GLU A 1 549 ? -9.563 10.712 -26.071 1.00 84.56 549 GLU A CA 1
ATOM 4323 C C . GLU A 1 549 ? -9.800 9.312 -26.660 1.00 84.56 549 GLU A C 1
ATOM 4325 O O . GLU A 1 549 ? -8.911 8.689 -27.250 1.00 84.56 549 GLU A O 1
ATOM 4330 N N . LEU A 1 550 ? -11.040 8.844 -26.536 1.00 82.56 550 LEU A N 1
ATOM 4331 C CA . LEU A 1 550 ? -11.524 7.537 -26.967 1.00 82.56 550 LEU A CA 1
ATOM 4332 C C . LEU A 1 550 ? -12.644 7.691 -27.991 1.00 82.56 550 LEU A C 1
ATOM 4334 O O . LEU A 1 550 ? -13.492 8.565 -27.860 1.00 82.56 550 LEU A O 1
ATOM 4338 N N . THR A 1 551 ? -12.709 6.807 -28.977 1.00 83.56 551 THR A N 1
ATOM 4339 C CA . THR A 1 551 ? -13.792 6.763 -29.978 1.00 83.56 551 THR A CA 1
ATOM 4340 C C . THR A 1 551 ? -14.182 5.331 -30.271 1.00 83.56 551 THR A C 1
ATOM 4342 O O . THR A 1 551 ? -13.417 4.392 -30.054 1.00 83.56 551 THR A O 1
ATOM 4345 N N . PHE A 1 552 ? -15.399 5.168 -30.769 1.00 76.31 552 PHE A N 1
ATOM 4346 C CA . PHE A 1 552 ? -15.886 3.913 -31.302 1.00 76.31 552 PHE A CA 1
ATOM 4347 C C . PHE A 1 552 ? -15.694 3.925 -32.816 1.00 76.31 552 PHE A C 1
ATOM 4349 O O . PHE A 1 552 ? -16.223 4.798 -33.502 1.00 76.31 552 PHE A O 1
ATOM 4356 N N . ALA A 1 553 ? -14.953 2.952 -33.346 1.00 68.19 553 ALA A N 1
ATOM 4357 C CA . ALA A 1 553 ? -14.810 2.818 -34.791 1.00 68.19 553 ALA A CA 1
ATOM 4358 C C . ALA A 1 553 ? -16.180 2.561 -35.442 1.00 68.19 553 ALA A C 1
ATOM 4360 O O . ALA A 1 553 ? -16.909 1.655 -35.019 1.00 68.19 553 ALA A O 1
ATOM 4361 N N . GLU A 1 554 ? -16.517 3.344 -36.470 1.00 59.88 554 GLU A N 1
ATOM 4362 C CA . GLU A 1 554 ? -17.688 3.098 -37.310 1.00 59.88 554 GLU A CA 1
ATOM 4363 C C . GLU A 1 554 ? -17.462 1.815 -38.120 1.00 59.88 554 GLU A C 1
ATOM 4365 O O . GLU A 1 554 ? -16.440 1.645 -38.787 1.00 59.88 554 GLU A O 1
ATOM 4370 N N . ASN A 1 555 ? -18.407 0.880 -38.010 1.00 50.38 555 ASN A N 1
ATOM 4371 C CA . ASN A 1 555 ? -18.414 -0.408 -38.699 1.00 50.38 555 ASN A CA 1
ATOM 4372 C C . ASN A 1 555 ? -18.081 -0.265 -40.196 1.00 50.38 555 ASN A C 1
ATOM 4374 O O . ASN A 1 555 ? -18.965 0.094 -40.971 1.00 50.38 555 ASN A O 1
ATOM 4378 N N . ASN A 1 556 ? -16.855 -0.605 -40.621 1.00 44.81 556 ASN A N 1
ATOM 4379 C CA . ASN A 1 556 ? -16.629 -1.132 -41.979 1.00 44.81 556 ASN A CA 1
ATOM 4380 C C . ASN A 1 556 ? -15.289 -1.842 -42.257 1.00 44.81 556 ASN A C 1
ATOM 4382 O O . ASN A 1 556 ? -15.003 -2.178 -43.404 1.00 44.81 556 ASN A O 1
ATOM 4386 N N . ARG A 1 557 ? -14.462 -2.131 -41.247 1.00 50.16 557 ARG A N 1
ATOM 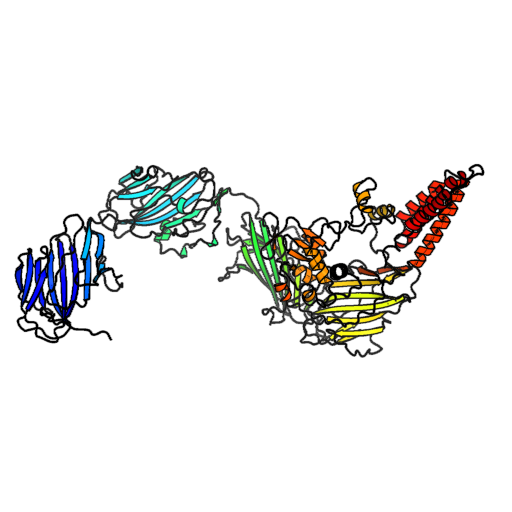4387 C CA . ARG A 1 557 ? -13.373 -3.112 -41.383 1.00 50.16 557 ARG A CA 1
ATOM 4388 C C . ARG A 1 557 ? -13.422 -4.033 -40.172 1.00 50.16 557 ARG A C 1
ATOM 4390 O O . ARG A 1 557 ? -13.257 -3.564 -39.055 1.00 50.16 557 ARG A O 1
ATOM 4397 N N . ASN A 1 558 ? -13.654 -5.325 -40.398 1.00 49.03 558 ASN A N 1
ATOM 4398 C CA . ASN A 1 558 ? -13.729 -6.385 -39.379 1.00 49.03 558 ASN A CA 1
ATOM 4399 C C . ASN A 1 558 ? -12.428 -6.597 -38.569 1.00 49.03 558 ASN A C 1
ATOM 4401 O O . ASN A 1 558 ? -12.320 -7.576 -37.840 1.00 49.03 558 ASN A O 1
ATOM 4405 N N . ALA A 1 559 ? -11.432 -5.717 -38.682 1.00 58.19 559 ALA A N 1
ATOM 4406 C CA . ALA A 1 559 ? -10.187 -5.835 -37.945 1.00 58.19 559 ALA A CA 1
ATOM 4407 C C . ALA A 1 559 ? -10.378 -5.281 -36.526 1.00 58.19 559 ALA A C 1
ATOM 4409 O O . ALA A 1 559 ? -10.410 -4.065 -36.302 1.00 58.19 559 ALA A O 1
ATOM 4410 N N . THR A 1 560 ? -10.525 -6.187 -35.559 1.00 63.25 560 THR A N 1
ATOM 4411 C CA . THR A 1 560 ? -10.317 -5.864 -34.145 1.00 63.25 560 THR A CA 1
ATOM 4412 C C . THR A 1 560 ? -8.876 -5.353 -34.014 1.00 63.25 560 THR A C 1
ATOM 4414 O O . THR A 1 560 ? -7.957 -6.112 -34.315 1.00 63.25 560 THR A O 1
ATOM 4417 N N . PRO A 1 561 ? -8.641 -4.085 -33.631 1.00 67.62 561 PRO A N 1
ATOM 4418 C CA . PRO A 1 561 ? -7.292 -3.536 -33.605 1.00 67.62 561 PRO A CA 1
ATOM 4419 C C . PRO A 1 561 ? -6.449 -4.290 -32.577 1.00 67.62 561 PRO A C 1
ATOM 4421 O O . PRO A 1 561 ? -6.863 -4.477 -31.432 1.00 67.62 561 PRO A O 1
ATOM 4424 N N . VAL A 1 562 ? -5.268 -4.731 -32.997 1.00 78.44 562 VAL A N 1
ATOM 4425 C CA . VAL A 1 562 ? -4.316 -5.423 -32.129 1.00 78.44 562 VAL A CA 1
ATOM 4426 C C . VAL A 1 562 ? -3.449 -4.387 -31.420 1.00 78.44 562 VAL A C 1
ATOM 4428 O O . VAL A 1 562 ? -3.033 -3.396 -32.021 1.00 78.44 562 VAL A O 1
ATOM 4431 N N . THR A 1 563 ? -3.148 -4.602 -30.144 1.00 77.62 563 THR A N 1
ATOM 4432 C CA . THR A 1 563 ? -2.227 -3.733 -29.402 1.00 77.62 563 THR A CA 1
ATOM 4433 C C . THR A 1 563 ? -0.824 -4.327 -29.455 1.00 77.62 563 THR A C 1
ATOM 4435 O O . THR A 1 563 ? -0.605 -5.433 -28.983 1.00 77.62 563 THR A O 1
ATOM 4438 N N . VAL A 1 564 ? 0.146 -3.612 -30.016 1.00 81.25 564 VAL A N 1
ATOM 4439 C CA . VAL A 1 564 ? 1.561 -4.007 -30.047 1.00 81.25 564 VAL A CA 1
ATOM 4440 C C . VAL A 1 564 ? 2.249 -3.391 -28.827 1.00 81.25 564 VAL A C 1
ATOM 4442 O O . VAL A 1 564 ? 2.558 -2.202 -28.809 1.00 81.25 564 VAL A O 1
ATOM 4445 N N . TRP A 1 565 ? 2.495 -4.192 -27.795 1.00 72.62 565 TRP A N 1
ATOM 4446 C CA . TRP A 1 565 ? 3.130 -3.775 -26.539 1.00 72.62 565 TRP A CA 1
ATOM 4447 C C . TRP A 1 565 ? 4.565 -3.313 -26.730 1.00 72.62 565 TRP A C 1
ATOM 4449 O O . TRP A 1 565 ? 4.988 -2.291 -26.190 1.00 72.62 565 TRP A O 1
ATOM 4459 N N . ARG A 1 566 ? 5.303 -4.059 -27.542 1.00 76.69 566 ARG A N 1
ATOM 4460 C CA . ARG A 1 566 ? 6.675 -3.755 -27.910 1.00 76.69 566 ARG A CA 1
ATOM 4461 C C . ARG A 1 566 ? 6.842 -4.088 -29.383 1.00 76.69 566 ARG A C 1
ATOM 4463 O O . ARG A 1 566 ? 6.335 -5.099 -29.863 1.00 76.69 566 ARG A O 1
ATOM 4470 N N . LEU A 1 567 ? 7.528 -3.207 -30.085 1.00 84.25 567 LEU A N 1
ATOM 4471 C CA . LEU A 1 567 ? 8.077 -3.428 -31.408 1.00 84.25 567 LEU A CA 1
ATOM 4472 C C . LEU A 1 567 ? 9.585 -3.300 -31.247 1.00 84.25 567 LEU A C 1
ATOM 4474 O O . LEU A 1 567 ? 10.071 -2.225 -30.900 1.00 84.25 567 LEU A O 1
ATOM 4478 N N . SER A 1 568 ? 10.306 -4.399 -31.431 1.00 84.19 568 SER A N 1
ATOM 4479 C CA . SER A 1 568 ? 11.767 -4.403 -31.464 1.00 84.19 568 SER A CA 1
ATOM 4480 C C . SER A 1 568 ? 12.189 -4.641 -32.896 1.00 84.19 568 SER A C 1
ATOM 4482 O O . SER A 1 568 ? 11.857 -5.683 -33.454 1.00 84.19 568 SER A O 1
ATOM 4484 N N . ASP A 1 569 ? 12.871 -3.668 -33.478 1.00 86.75 569 ASP A N 1
ATOM 4485 C CA . ASP A 1 569 ? 13.415 -3.744 -34.825 1.00 86.75 569 ASP A CA 1
ATOM 4486 C C . ASP A 1 569 ? 14.932 -3.916 -34.741 1.00 86.75 569 ASP A C 1
ATOM 4488 O O . ASP A 1 569 ? 15.638 -3.021 -34.263 1.00 86.75 569 ASP A O 1
ATOM 4492 N N . GLU A 1 570 ? 15.421 -5.086 -35.146 1.00 86.81 570 GLU A N 1
ATOM 4493 C CA . GLU A 1 570 ? 16.846 -5.363 -35.274 1.00 86.81 570 GLU A CA 1
ATOM 4494 C C . GLU A 1 570 ? 17.280 -5.220 -36.734 1.00 86.81 570 GLU A C 1
ATOM 4496 O O . GLU A 1 570 ? 16.999 -6.060 -37.588 1.00 86.81 570 GLU A O 1
ATOM 4501 N N . THR A 1 571 ? 18.004 -4.143 -37.019 1.00 87.94 571 THR A N 1
ATOM 4502 C CA . THR A 1 571 ? 18.478 -3.809 -38.357 1.00 87.94 571 THR A CA 1
ATOM 4503 C C . THR A 1 571 ? 19.941 -4.207 -38.527 1.00 87.94 571 THR A C 1
ATOM 4505 O O . THR A 1 571 ? 20.823 -3.653 -37.876 1.00 87.94 571 THR A O 1
ATOM 4508 N N . HIS A 1 572 ? 20.239 -5.103 -39.460 1.00 87.56 572 HIS A N 1
ATOM 4509 C CA . HIS A 1 572 ? 21.590 -5.515 -39.831 1.00 87.56 572 HIS A CA 1
ATOM 4510 C C . HIS A 1 572 ? 22.032 -4.836 -41.129 1.00 87.56 572 HIS A C 1
ATOM 4512 O O . HIS A 1 572 ? 21.423 -5.022 -42.183 1.00 87.56 572 HIS A O 1
ATOM 4518 N N . LEU A 1 573 ? 23.125 -4.074 -41.064 1.00 86.88 573 LEU A N 1
ATOM 4519 C CA . LEU A 1 573 ? 23.698 -3.385 -42.219 1.00 86.88 573 LEU A CA 1
ATOM 4520 C C . LEU A 1 573 ? 24.748 -4.247 -42.925 1.00 86.88 573 LEU A C 1
ATOM 4522 O O . LEU A 1 573 ? 25.795 -4.557 -42.365 1.00 86.88 573 LEU A O 1
ATOM 4526 N N . GLU A 1 574 ? 24.517 -4.600 -44.186 1.00 84.19 574 GLU A N 1
ATOM 4527 C CA . GLU A 1 574 ? 25.474 -5.357 -44.993 1.00 84.19 574 GLU A CA 1
ATOM 4528 C C . GLU A 1 574 ? 26.472 -4.438 -45.728 1.00 84.19 574 GLU A C 1
ATOM 4530 O O . GLU A 1 574 ? 26.187 -3.295 -46.084 1.00 84.19 574 GLU A O 1
ATOM 4535 N N . LEU A 1 575 ? 27.673 -4.950 -46.031 1.00 79.88 575 LEU A N 1
ATOM 4536 C CA . LEU A 1 575 ? 28.730 -4.186 -46.725 1.00 79.88 575 LEU A CA 1
ATOM 4537 C C . LEU A 1 575 ? 28.367 -3.786 -48.167 1.00 79.88 575 LEU A C 1
ATOM 4539 O O . LEU A 1 575 ? 28.900 -2.806 -48.698 1.00 79.88 575 LEU A O 1
ATOM 4543 N N . ASN A 1 576 ? 27.481 -4.548 -48.812 1.00 80.50 576 ASN A N 1
ATOM 4544 C CA . ASN A 1 576 ? 26.921 -4.233 -50.133 1.00 80.50 576 ASN A CA 1
ATOM 4545 C C . ASN A 1 576 ? 25.926 -3.048 -50.072 1.00 80.50 576 ASN A C 1
ATOM 4547 O O . ASN A 1 576 ? 25.593 -2.484 -51.116 1.00 80.50 576 ASN A O 1
ATOM 4551 N N . GLY A 1 577 ? 25.535 -2.636 -48.862 1.00 78.44 577 GLY A N 1
ATOM 4552 C CA . GLY A 1 577 ? 24.552 -1.610 -48.548 1.00 78.44 577 GLY A CA 1
ATOM 4553 C C . GLY A 1 577 ? 23.150 -2.131 -48.281 1.00 78.44 577 GLY A C 1
ATOM 4554 O O . GLY A 1 577 ? 22.325 -1.338 -47.842 1.00 78.44 577 GLY A O 1
ATOM 4555 N N . GLY A 1 578 ? 22.893 -3.419 -48.523 1.00 84.88 578 GLY A N 1
ATOM 4556 C CA . GLY A 1 578 ? 21.647 -4.087 -48.169 1.00 84.88 578 GLY A CA 1
ATOM 4557 C C . GLY A 1 578 ? 21.376 -3.991 -46.676 1.00 84.88 578 GLY A C 1
ATOM 4558 O O . GLY A 1 578 ? 22.301 -3.964 -45.859 1.00 84.88 578 GLY A O 1
ATOM 4559 N N . VAL A 1 579 ? 20.100 -3.910 -46.333 1.00 87.12 579 VAL A N 1
ATOM 4560 C CA . VAL A 1 579 ? 19.658 -3.790 -44.952 1.00 87.12 579 VAL A CA 1
ATOM 4561 C C . VAL A 1 579 ? 18.711 -4.939 -44.678 1.00 87.12 579 VAL A C 1
ATOM 4563 O O . VAL A 1 579 ? 17.769 -5.155 -45.431 1.00 87.12 579 VAL A O 1
ATOM 4566 N N . ARG A 1 580 ? 18.975 -5.701 -43.624 1.00 88.31 580 ARG A N 1
ATOM 4567 C CA . ARG A 1 580 ? 18.080 -6.765 -43.176 1.00 88.31 580 ARG A CA 1
ATOM 4568 C C . ARG A 1 580 ? 17.417 -6.338 -41.887 1.00 88.31 580 ARG A C 1
ATOM 4570 O O . ARG A 1 580 ? 18.111 -5.890 -40.982 1.00 88.31 580 ARG A O 1
ATOM 4577 N N . HIS A 1 581 ? 16.112 -6.518 -41.800 1.00 87.50 581 HIS A N 1
ATOM 4578 C CA . HIS A 1 581 ? 15.325 -6.175 -40.626 1.00 87.50 581 HIS A CA 1
ATOM 4579 C C . HIS A 1 581 ? 14.702 -7.438 -40.043 1.00 87.50 581 HIS A C 1
ATOM 4581 O O . HIS A 1 581 ? 14.013 -8.178 -40.750 1.00 87.50 581 HIS A O 1
ATOM 4587 N N . ASP A 1 582 ? 14.938 -7.658 -38.754 1.00 87.69 582 ASP A N 1
ATOM 4588 C CA . ASP A 1 582 ? 14.302 -8.684 -37.936 1.00 87.69 582 ASP A CA 1
ATOM 4589 C C . ASP A 1 582 ? 13.394 -7.970 -36.924 1.00 87.69 582 ASP A C 1
ATOM 4591 O O . ASP A 1 582 ? 13.838 -7.494 -35.877 1.00 87.69 582 ASP A O 1
ATOM 4595 N N . VAL A 1 583 ? 12.100 -7.869 -37.245 1.00 89.00 583 VAL A N 1
ATOM 4596 C CA . VAL A 1 583 ? 11.131 -7.164 -36.399 1.00 89.00 583 VAL A CA 1
ATOM 4597 C C . VAL A 1 583 ? 10.335 -8.146 -35.560 1.00 89.00 583 VAL A C 1
ATOM 4599 O O . VAL A 1 583 ? 9.674 -9.035 -36.090 1.00 89.00 583 VAL A O 1
ATOM 4602 N N . THR A 1 584 ? 10.348 -7.953 -34.243 1.00 86.81 584 THR A N 1
ATOM 4603 C CA . THR A 1 584 ? 9.536 -8.712 -33.287 1.00 86.81 584 THR A CA 1
ATOM 4604 C C . THR A 1 584 ? 8.445 -7.827 -32.690 1.00 86.81 584 THR A C 1
ATOM 4606 O O . THR A 1 584 ? 8.714 -6.751 -32.151 1.00 86.81 584 THR A O 1
ATOM 4609 N N . LEU A 1 585 ? 7.204 -8.301 -32.776 1.00 88.31 585 LEU A N 1
ATOM 4610 C CA . LEU A 1 585 ? 5.996 -7.655 -32.282 1.00 88.31 585 LEU A CA 1
ATOM 4611 C C . LEU A 1 585 ? 5.403 -8.493 -31.147 1.00 88.31 585 LEU A C 1
ATOM 4613 O O . LEU A 1 585 ? 4.963 -9.623 -31.362 1.00 88.31 585 LEU A O 1
ATOM 4617 N N . TRP A 1 586 ? 5.342 -7.922 -29.948 1.00 84.38 586 TRP A N 1
ATOM 4618 C CA . TRP A 1 586 ? 4.633 -8.524 -28.818 1.00 84.38 586 TRP A CA 1
ATOM 4619 C C . TRP A 1 586 ? 3.217 -7.978 -28.797 1.00 84.38 586 TRP A C 1
ATOM 4621 O O . TRP A 1 586 ? 3.007 -6.804 -28.494 1.00 84.38 586 TRP A O 1
ATOM 4631 N N . LEU A 1 587 ? 2.248 -8.806 -29.170 1.00 84.56 587 LEU A N 1
ATOM 4632 C CA . LEU A 1 587 ? 0.880 -8.370 -29.401 1.00 84.56 587 LEU A CA 1
ATOM 4633 C C . LEU A 1 587 ? -0.016 -8.724 -28.222 1.00 84.56 587 LEU A C 1
ATOM 4635 O O . LEU A 1 587 ? 0.188 -9.712 -27.527 1.00 84.56 587 LEU A O 1
ATOM 4639 N N . GLU A 1 588 ? -1.058 -7.935 -28.038 1.00 81.88 588 GLU A N 1
ATOM 4640 C CA . GLU A 1 588 ? -2.269 -8.318 -27.344 1.00 81.88 588 GLU A CA 1
ATOM 4641 C C . GLU A 1 588 ? -3.402 -8.325 -28.365 1.00 81.88 588 GLU A C 1
ATOM 4643 O O . GLU A 1 588 ? -3.804 -7.285 -28.891 1.00 81.88 588 GLU A O 1
ATOM 4648 N N . ASN A 1 589 ? -3.877 -9.527 -28.667 1.00 81.50 589 ASN A N 1
ATOM 4649 C CA . ASN A 1 589 ? -4.891 -9.810 -29.660 1.00 81.50 589 ASN A CA 1
ATOM 4650 C C . ASN A 1 589 ? -6.278 -9.897 -28.997 1.00 81.50 589 ASN A C 1
ATOM 4652 O O . ASN A 1 589 ? -6.589 -10.906 -28.360 1.00 81.50 589 ASN A O 1
ATOM 4656 N N . PRO A 1 590 ? -7.171 -8.905 -29.165 1.00 69.50 590 PRO A N 1
ATOM 4657 C CA . PRO A 1 590 ? -8.463 -8.916 -28.496 1.00 69.50 590 PRO A CA 1
ATOM 4658 C C . PRO A 1 590 ? -9.502 -9.857 -29.125 1.00 69.50 590 PRO A C 1
ATOM 4660 O O . PRO A 1 590 ? -10.677 -9.766 -28.766 1.00 69.50 590 PRO A O 1
ATOM 4663 N N . GLY A 1 591 ? -9.080 -10.731 -30.045 1.00 72.25 591 GLY A N 1
ATOM 4664 C CA . GLY A 1 591 ? -9.935 -11.602 -30.853 1.00 72.25 591 GLY A CA 1
ATOM 4665 C C . GLY A 1 591 ? -9.885 -11.294 -32.354 1.00 72.25 591 GLY A C 1
ATOM 4666 O O . GLY A 1 591 ? -10.797 -11.673 -33.081 1.00 72.25 591 GLY A O 1
ATOM 4667 N N . ALA A 1 592 ? -8.860 -10.580 -32.822 1.00 79.75 592 ALA A N 1
ATOM 4668 C CA . ALA A 1 592 ? -8.539 -10.446 -34.235 1.00 79.75 592 ALA A CA 1
ATOM 4669 C C . ALA A 1 592 ? -8.128 -11.801 -34.831 1.00 79.75 592 ALA A C 1
ATOM 4671 O O . ALA A 1 592 ? -7.480 -12.628 -34.181 1.00 79.75 592 ALA A O 1
ATOM 4672 N N . ASP A 1 593 ? -8.512 -12.005 -36.085 1.00 83.19 593 ASP A N 1
ATOM 4673 C CA . ASP A 1 593 ? -8.144 -13.141 -36.929 1.00 83.19 593 ASP A CA 1
ATOM 4674 C C . ASP A 1 593 ? -6.918 -12.855 -37.809 1.00 83.19 593 ASP A C 1
ATOM 4676 O O . ASP A 1 593 ? -6.311 -13.781 -38.345 1.00 83.19 593 ASP A O 1
ATOM 4680 N N . GLN A 1 594 ? -6.526 -11.587 -37.944 1.00 86.81 594 GLN A N 1
ATOM 4681 C CA . GLN A 1 594 ? -5.364 -11.166 -38.718 1.00 86.81 594 GLN A CA 1
ATOM 4682 C C . GLN A 1 594 ? -4.778 -9.839 -38.220 1.00 86.81 594 GLN A C 1
ATOM 4684 O O . GLN A 1 594 ? -5.485 -8.991 -37.675 1.00 86.81 594 GLN A O 1
ATOM 4689 N N . LEU A 1 595 ? -3.483 -9.653 -38.461 1.00 87.62 595 LEU A N 1
ATOM 4690 C CA . LEU A 1 595 ? -2.748 -8.400 -38.330 1.00 87.62 595 LEU A CA 1
ATOM 4691 C C . LEU A 1 595 ? -2.334 -7.928 -39.727 1.00 87.62 595 LEU A C 1
ATOM 4693 O O . LEU A 1 595 ? -1.687 -8.677 -40.458 1.00 87.62 595 LEU A O 1
ATOM 4697 N N . LEU A 1 596 ? -2.675 -6.692 -40.089 1.00 87.06 596 LEU A N 1
ATOM 4698 C CA . LEU A 1 596 ? -2.215 -6.079 -41.336 1.00 87.06 596 LEU A CA 1
ATOM 4699 C C . LEU A 1 596 ? -0.915 -5.314 -41.080 1.00 87.06 596 LEU A C 1
ATOM 4701 O O . LEU A 1 596 ? -0.848 -4.496 -40.159 1.00 87.06 596 LEU A O 1
ATOM 4705 N N . VAL A 1 597 ? 0.101 -5.577 -41.895 1.00 88.19 597 VAL A N 1
ATOM 4706 C CA . VAL A 1 597 ? 1.421 -4.947 -41.811 1.00 88.19 597 VAL A CA 1
ATOM 4707 C C . VAL A 1 597 ? 1.811 -4.433 -43.191 1.00 88.19 597 VAL A C 1
ATOM 4709 O O . VAL A 1 597 ? 1.909 -5.225 -44.119 1.00 88.19 597 VAL A O 1
ATOM 4712 N N . SER A 1 598 ? 2.052 -3.136 -43.351 1.00 85.88 598 SER A N 1
ATOM 4713 C CA . SER A 1 598 ? 2.565 -2.580 -44.604 1.00 85.88 598 SER A CA 1
ATOM 4714 C C . SER A 1 598 ? 4.093 -2.568 -44.601 1.00 85.88 598 SER A C 1
ATOM 4716 O O . SER A 1 598 ? 4.722 -2.078 -43.657 1.00 85.88 598 SER A O 1
ATOM 4718 N N . LEU A 1 599 ? 4.684 -3.101 -45.669 1.00 83.81 599 LEU A N 1
ATOM 4719 C CA . LEU A 1 599 ? 6.125 -3.061 -45.926 1.00 83.81 599 LEU A CA 1
ATOM 4720 C C . LEU A 1 599 ? 6.437 -1.862 -46.833 1.00 83.81 599 LEU A C 1
ATOM 4722 O O . LEU A 1 599 ? 5.612 -1.476 -47.658 1.00 83.81 599 LEU A O 1
ATOM 4726 N N . ALA A 1 600 ? 7.623 -1.268 -46.691 1.00 78.12 600 ALA A N 1
ATOM 4727 C CA . ALA A 1 600 ? 8.074 -0.244 -47.631 1.00 78.12 600 ALA A CA 1
ATOM 4728 C C . ALA A 1 600 ? 8.228 -0.829 -49.049 1.00 78.12 600 ALA A C 1
ATOM 4730 O O . ALA A 1 600 ? 8.535 -2.014 -49.213 1.00 78.12 600 ALA A O 1
ATOM 4731 N N . ALA A 1 601 ? 8.038 0.020 -50.063 1.00 68.50 601 ALA A N 1
ATOM 4732 C CA . ALA A 1 601 ? 8.221 -0.359 -51.461 1.00 68.50 601 ALA A CA 1
ATOM 4733 C C . ALA A 1 601 ? 9.622 -0.962 -51.685 1.00 68.50 601 ALA A C 1
ATOM 4735 O O . ALA A 1 601 ? 10.604 -0.511 -51.096 1.00 68.50 601 ALA A O 1
ATOM 4736 N N . ASP A 1 602 ? 9.700 -1.980 -52.542 1.00 77.50 602 ASP A N 1
ATOM 4737 C CA . ASP A 1 602 ? 10.915 -2.729 -52.899 1.00 77.50 602 ASP A CA 1
ATOM 4738 C C . ASP A 1 602 ? 11.496 -3.669 -51.815 1.00 77.50 602 ASP A C 1
ATOM 4740 O O . ASP A 1 602 ? 12.483 -4.362 -52.083 1.00 77.50 602 ASP A O 1
ATOM 4744 N N . CYS A 1 603 ? 10.889 -3.776 -50.625 1.00 84.12 603 CYS A N 1
ATOM 4745 C CA . CYS A 1 603 ? 11.305 -4.748 -49.607 1.00 84.12 603 CYS A CA 1
ATOM 4746 C C . CYS A 1 603 ? 10.983 -6.200 -50.008 1.00 84.12 603 CYS A C 1
ATOM 4748 O O . CYS A 1 603 ? 9.897 -6.510 -50.495 1.00 84.12 603 CYS A O 1
ATOM 4750 N N . GLN A 1 604 ? 11.907 -7.125 -49.738 1.00 86.44 604 GLN A N 1
ATOM 4751 C CA . GLN A 1 604 ? 11.719 -8.560 -49.960 1.00 86.44 604 GLN A CA 1
ATOM 4752 C C . GLN A 1 604 ? 11.441 -9.275 -48.636 1.00 86.44 604 GLN A C 1
ATOM 4754 O O . GLN A 1 604 ? 12.321 -9.394 -47.783 1.00 86.44 604 GLN A O 1
ATOM 4759 N N . LEU A 1 605 ? 10.216 -9.776 -48.462 1.00 87.31 605 LEU A N 1
ATOM 4760 C CA . LEU A 1 605 ? 9.841 -10.576 -47.296 1.00 87.31 605 LEU A CA 1
ATOM 4761 C C . LEU A 1 605 ? 10.566 -11.931 -47.321 1.00 87.31 605 LEU A C 1
ATOM 4763 O O . LEU A 1 605 ? 10.483 -12.665 -48.303 1.00 87.31 605 LEU A O 1
ATOM 4767 N N . ARG A 1 606 ? 11.246 -12.283 -46.226 1.00 85.50 606 ARG A N 1
ATOM 4768 C CA . ARG A 1 606 ? 11.929 -13.576 -46.072 1.00 85.50 606 ARG A CA 1
ATOM 4769 C C . ARG A 1 606 ? 11.114 -14.583 -45.284 1.00 85.50 606 ARG A C 1
ATOM 4771 O O . ARG A 1 606 ? 11.041 -15.743 -45.673 1.00 85.50 606 ARG A O 1
ATOM 4778 N N . GLN A 1 607 ? 10.589 -14.156 -44.139 1.00 87.31 607 GLN A N 1
ATOM 4779 C CA . GLN A 1 607 ? 9.972 -15.060 -43.176 1.00 87.31 607 GLN A CA 1
ATOM 4780 C C . GLN A 1 607 ? 8.977 -14.307 -42.297 1.00 87.31 607 GLN A C 1
ATOM 4782 O O . GLN A 1 607 ? 9.232 -13.173 -41.891 1.00 87.31 607 GLN A O 1
ATOM 4787 N N . VAL A 1 608 ? 7.872 -14.968 -41.960 1.00 89.50 608 VAL A N 1
ATOM 4788 C CA . VAL A 1 608 ? 6.927 -14.516 -40.937 1.00 89.50 608 VAL A CA 1
ATOM 4789 C C . VAL A 1 608 ? 6.666 -15.675 -39.991 1.00 89.50 608 VAL A C 1
ATOM 4791 O O . VAL A 1 608 ? 6.343 -16.775 -40.441 1.00 89.50 608 VAL A O 1
ATOM 4794 N N . THR A 1 609 ? 6.795 -15.448 -38.689 1.00 88.06 609 THR A N 1
ATOM 4795 C CA . THR A 1 609 ? 6.452 -16.442 -37.668 1.00 88.06 609 THR A CA 1
ATOM 4796 C C . THR A 1 609 ? 5.445 -15.870 -36.678 1.00 88.06 609 THR A C 1
ATOM 4798 O O . THR A 1 609 ? 5.467 -14.680 -36.364 1.00 88.06 609 THR A O 1
ATOM 4801 N N . VAL A 1 610 ? 4.548 -16.721 -36.182 1.00 88.44 610 VAL A N 1
ATOM 4802 C CA . VAL A 1 610 ? 3.618 -16.398 -35.092 1.00 88.44 610 VAL A CA 1
ATOM 4803 C C . VAL A 1 610 ? 3.829 -17.428 -33.997 1.00 88.44 610 VAL A C 1
ATOM 4805 O O . VAL A 1 610 ? 3.698 -18.627 -34.236 1.00 88.44 610 VAL A O 1
ATOM 4808 N N . ASN A 1 611 ? 4.222 -16.973 -32.809 1.00 82.81 611 ASN A N 1
ATOM 4809 C CA . ASN A 1 611 ? 4.639 -17.820 -31.689 1.00 82.81 611 ASN A CA 1
ATOM 4810 C C . ASN A 1 611 ? 5.689 -18.865 -32.104 1.00 82.81 611 ASN A C 1
ATOM 4812 O O . ASN A 1 611 ? 5.605 -20.032 -31.726 1.00 82.81 611 ASN A O 1
ATOM 4816 N N . GLY A 1 612 ? 6.647 -18.457 -32.942 1.00 76.69 612 GLY A N 1
ATOM 4817 C CA . GLY A 1 612 ? 7.717 -19.317 -33.458 1.00 76.69 612 GLY A CA 1
ATOM 4818 C C . GLY A 1 612 ? 7.298 -20.306 -34.550 1.00 76.69 612 GLY A C 1
ATOM 4819 O O . GLY A 1 612 ? 8.160 -20.985 -35.106 1.00 76.69 612 GLY A O 1
ATOM 4820 N N . VAL A 1 613 ? 6.010 -20.381 -34.901 1.00 82.69 613 VAL A N 1
ATOM 4821 C CA . VAL A 1 613 ? 5.523 -21.195 -36.021 1.00 82.69 613 VAL A CA 1
ATOM 4822 C C . VAL A 1 613 ? 5.629 -20.381 -37.303 1.00 82.69 613 VAL A C 1
ATOM 4824 O O . VAL A 1 613 ? 5.028 -19.315 -37.422 1.00 82.69 613 VAL A O 1
ATOM 4827 N N . GLU A 1 614 ? 6.407 -20.876 -38.261 1.00 84.38 614 GLU A N 1
ATOM 4828 C CA . GLU A 1 614 ? 6.572 -20.239 -39.566 1.00 84.38 614 GLU A CA 1
ATOM 4829 C C . GLU A 1 614 ? 5.295 -20.346 -40.400 1.00 84.38 614 GLU A C 1
ATOM 4831 O O . GLU A 1 614 ? 4.720 -21.426 -40.559 1.00 84.38 614 GLU A O 1
ATOM 4836 N N . LEU A 1 615 ? 4.851 -19.208 -40.929 1.00 85.44 615 LEU A N 1
ATOM 4837 C CA . LEU A 1 615 ? 3.683 -19.117 -41.786 1.00 85.44 615 LEU A CA 1
ATOM 4838 C C . LEU A 1 615 ? 4.103 -19.137 -43.251 1.00 85.44 615 LEU A C 1
ATOM 4840 O O . LEU A 1 615 ? 5.005 -18.415 -43.669 1.00 85.44 615 LEU A O 1
ATOM 4844 N N . THR A 1 616 ? 3.398 -19.927 -44.058 1.00 73.38 616 THR A N 1
ATOM 4845 C CA . THR A 1 616 ? 3.533 -19.880 -45.516 1.00 73.38 616 THR A CA 1
ATOM 4846 C C . THR A 1 616 ? 2.746 -18.678 -46.030 1.00 73.38 616 THR A C 1
ATOM 4848 O O . THR A 1 616 ? 1.545 -18.770 -46.273 1.00 73.38 616 THR A O 1
ATOM 4851 N N . THR A 1 617 ? 3.393 -17.522 -46.131 1.00 61.47 617 THR A N 1
ATOM 4852 C CA . THR A 1 617 ? 2.757 -16.308 -46.646 1.00 61.47 617 THR A CA 1
ATOM 4853 C C . THR A 1 617 ? 2.726 -16.350 -48.173 1.00 61.47 617 THR A C 1
ATOM 4855 O O . THR A 1 617 ? 3.752 -16.495 -48.835 1.00 61.47 617 THR A O 1
ATOM 4858 N N . THR A 1 618 ? 1.538 -16.242 -48.766 1.00 55.91 618 THR A N 1
ATOM 4859 C CA . THR A 1 618 ? 1.397 -15.953 -50.196 1.00 55.91 618 THR A CA 1
ATOM 4860 C C . THR A 1 618 ? 1.569 -14.451 -50.369 1.00 55.91 618 THR A C 1
ATOM 4862 O O . THR A 1 618 ? 0.661 -13.699 -50.019 1.00 55.91 618 THR A O 1
ATOM 4865 N N . SER A 1 619 ? 2.728 -13.994 -50.853 1.00 52.00 619 SER A N 1
ATOM 4866 C CA . SER A 1 619 ? 2.847 -12.610 -51.313 1.00 52.00 619 SER A CA 1
ATOM 4867 C C . SER A 1 619 ? 1.967 -12.469 -52.550 1.00 52.00 619 SER A C 1
ATOM 4869 O O . SER A 1 619 ? 2.306 -12.969 -53.625 1.00 52.00 619 SER A O 1
ATOM 4871 N N . ASP A 1 620 ? 0.799 -11.855 -52.399 1.00 50.47 620 ASP A N 1
ATOM 4872 C CA . ASP A 1 620 ? 0.069 -11.384 -53.565 1.00 50.47 620 ASP A CA 1
ATOM 4873 C C . ASP A 1 620 ? 0.924 -10.251 -54.145 1.00 50.47 620 ASP A C 1
ATOM 4875 O O . ASP A 1 620 ? 1.149 -9.240 -53.481 1.00 50.47 620 ASP A O 1
ATOM 4879 N N . ASN A 1 621 ? 1.520 -10.482 -55.317 1.00 45.25 621 ASN A N 1
ATOM 4880 C CA . ASN A 1 621 ? 2.643 -9.711 -55.875 1.00 45.25 621 ASN A CA 1
ATOM 4881 C C . ASN A 1 621 ? 2.333 -8.225 -56.186 1.00 45.25 621 ASN A C 1
ATOM 4883 O O . ASN A 1 621 ? 3.169 -7.564 -56.793 1.00 45.25 621 ASN A O 1
ATOM 4887 N N . ASP A 1 622 ? 1.172 -7.706 -55.778 1.00 46.41 622 ASP A N 1
ATOM 4888 C CA . ASP A 1 622 ? 0.676 -6.355 -56.077 1.00 46.41 622 ASP A CA 1
ATOM 4889 C C . ASP A 1 622 ? 0.206 -5.553 -54.841 1.00 46.41 622 ASP A C 1
ATOM 4891 O O . ASP A 1 622 ? -0.257 -4.423 -54.997 1.00 46.41 622 ASP A O 1
ATOM 4895 N N . ALA A 1 623 ? 0.308 -6.076 -53.612 1.00 53.78 623 ALA A N 1
ATOM 4896 C CA . ALA A 1 623 ? -0.124 -5.342 -52.418 1.00 53.78 623 ALA A CA 1
ATOM 4897 C C . ALA A 1 623 ? 1.029 -5.118 -51.430 1.00 53.78 623 ALA A C 1
ATOM 4899 O O . ALA A 1 623 ? 1.519 -6.064 -50.820 1.00 53.78 623 ALA A O 1
ATOM 4900 N N . ASP A 1 624 ? 1.375 -3.850 -51.182 1.00 68.38 624 ASP A N 1
ATOM 4901 C CA . ASP A 1 624 ? 2.291 -3.364 -50.129 1.00 68.38 624 ASP A CA 1
ATOM 4902 C C . ASP A 1 624 ? 1.847 -3.735 -48.685 1.00 68.38 624 ASP A C 1
ATOM 4904 O O . ASP A 1 624 ? 2.340 -3.170 -47.710 1.00 68.38 624 ASP A O 1
ATOM 4908 N N . GLN A 1 625 ? 0.894 -4.663 -48.516 1.00 76.44 625 GLN A N 1
ATOM 4909 C CA . GLN A 1 625 ? 0.293 -5.082 -47.250 1.00 76.44 625 GLN A CA 1
ATOM 4910 C C . GLN A 1 625 ? 0.378 -6.601 -47.051 1.00 76.44 625 GLN A C 1
ATOM 4912 O O . GLN A 1 625 ? -0.254 -7.390 -47.751 1.00 76.44 625 GLN A O 1
ATOM 4917 N N . LEU A 1 626 ? 1.107 -7.001 -46.017 1.00 85.06 626 LEU A N 1
ATOM 4918 C CA . LEU A 1 626 ? 1.206 -8.353 -45.493 1.00 85.06 626 LEU A CA 1
ATOM 4919 C C . LEU A 1 626 ? 0.062 -8.630 -44.504 1.00 85.06 626 LEU A C 1
ATOM 4921 O O . LEU A 1 626 ? -0.105 -7.917 -43.514 1.00 85.06 626 LEU A O 1
ATOM 4925 N N . GLN A 1 627 ? -0.690 -9.706 -44.738 1.00 87.06 627 GLN A N 1
ATOM 4926 C CA . GLN A 1 627 ? -1.699 -10.207 -43.801 1.00 87.06 627 GLN A CA 1
ATOM 4927 C C . GLN A 1 627 ? -1.107 -11.345 -42.965 1.00 87.06 627 GLN A C 1
ATOM 4929 O O . GLN A 1 627 ? -0.774 -12.406 -43.494 1.00 87.06 627 GLN A O 1
ATOM 4934 N N . VAL A 1 628 ? -0.968 -11.131 -41.658 1.00 88.81 628 VAL A N 1
ATOM 4935 C CA . VAL A 1 628 ? -0.470 -12.140 -40.718 1.00 88.81 628 VAL A CA 1
ATOM 4936 C C . VAL A 1 628 ? -1.659 -12.762 -39.976 1.00 88.81 628 VAL A C 1
ATOM 4938 O O . VAL A 1 628 ? -2.265 -12.071 -39.158 1.00 88.81 628 VAL A O 1
ATOM 4941 N N . PRO A 1 629 ? -2.026 -14.033 -40.221 1.00 88.12 629 PRO A N 1
ATOM 4942 C CA . PRO A 1 629 ? -3.118 -14.688 -39.506 1.00 88.12 629 PRO A CA 1
ATOM 4943 C C . PRO A 1 629 ? -2.822 -14.798 -38.005 1.00 88.12 629 PRO A C 1
ATOM 4945 O O . PRO A 1 629 ? -1.738 -15.216 -37.596 1.00 88.12 629 PRO A O 1
ATOM 4948 N N . LEU A 1 630 ? -3.817 -14.459 -37.186 1.00 87.31 630 LEU A N 1
ATOM 4949 C CA . LEU A 1 630 ? -3.795 -14.572 -35.731 1.00 87.31 630 LEU A CA 1
ATOM 4950 C C . LEU A 1 630 ? -4.875 -15.554 -35.263 1.00 87.31 630 LEU A C 1
ATOM 4952 O O . LEU A 1 630 ? -5.974 -15.620 -35.811 1.00 87.31 630 LEU A O 1
ATOM 4956 N N . VAL A 1 631 ? -4.584 -16.320 -34.212 1.00 83.44 631 VAL A N 1
ATOM 4957 C CA . VAL A 1 631 ? -5.578 -17.207 -33.597 1.00 83.44 631 VAL A CA 1
ATOM 4958 C C . VAL A 1 631 ? -6.444 -16.378 -32.648 1.00 83.44 631 VAL A C 1
ATOM 4960 O O . VAL A 1 631 ? -5.935 -15.835 -31.675 1.00 83.44 631 VAL A O 1
ATOM 4963 N N . GLN A 1 632 ? -7.758 -16.311 -32.885 1.00 78.38 632 GLN A N 1
ATOM 4964 C CA . GLN A 1 632 ? -8.685 -15.488 -32.086 1.00 78.38 632 GLN A CA 1
ATOM 4965 C C . GLN A 1 632 ? -8.679 -15.817 -30.581 1.00 78.38 632 GLN A C 1
ATOM 4967 O O . GLN A 1 632 ? -8.956 -14.949 -29.757 1.00 78.38 632 GLN A O 1
ATOM 4972 N N . THR A 1 633 ? -8.386 -17.068 -30.211 1.00 74.75 633 THR A N 1
ATOM 4973 C CA . THR A 1 633 ? -8.295 -17.501 -28.806 1.00 74.75 633 THR A CA 1
ATOM 4974 C C . THR A 1 633 ? -6.951 -17.180 -28.161 1.00 74.75 633 THR A C 1
ATOM 4976 O O . THR A 1 633 ? -6.839 -17.240 -26.939 1.00 74.75 633 THR A O 1
ATOM 4979 N N . ASP A 1 634 ? -5.926 -16.887 -28.959 1.00 78.06 634 ASP A N 1
ATOM 4980 C CA . ASP A 1 634 ? -4.616 -16.520 -28.447 1.00 78.06 634 ASP A CA 1
ATOM 4981 C C . ASP A 1 634 ? -4.563 -15.012 -28.210 1.00 78.06 634 ASP A C 1
ATOM 4983 O O . ASP A 1 634 ? -4.494 -14.221 -29.150 1.00 78.06 634 ASP A O 1
ATOM 4987 N N . ARG A 1 635 ? -4.628 -14.622 -26.931 1.00 76.31 635 ARG A N 1
ATOM 4988 C CA . ARG A 1 635 ? -4.656 -13.219 -26.505 1.00 76.31 635 ARG A CA 1
ATOM 4989 C C . ARG A 1 635 ? -3.286 -12.552 -26.589 1.00 76.31 635 ARG A C 1
ATOM 4991 O O . ARG A 1 635 ? -3.264 -11.332 -26.674 1.00 76.31 635 ARG A O 1
ATOM 4998 N N . TYR A 1 636 ? -2.171 -13.286 -26.579 1.00 81.88 636 TYR A N 1
ATOM 4999 C CA . TYR A 1 636 ? -0.832 -12.678 -26.529 1.00 81.88 636 TYR A CA 1
ATOM 5000 C C . TYR A 1 636 ? 0.156 -13.273 -27.538 1.00 81.88 636 TYR A C 1
ATOM 5002 O O . TYR A 1 636 ? 1.206 -13.791 -27.138 1.00 81.88 636 TYR A O 1
ATOM 5010 N N . PRO A 1 637 ? -0.141 -13.187 -28.847 1.00 86.44 637 PRO A N 1
ATOM 5011 C CA . PRO A 1 637 ? 0.758 -13.712 -29.856 1.00 86.44 637 PRO A CA 1
ATOM 5012 C C . PRO A 1 637 ? 2.038 -12.871 -29.962 1.00 86.44 637 PRO A C 1
ATOM 5014 O O . PRO A 1 637 ? 2.033 -11.648 -29.815 1.00 86.44 637 PRO A O 1
ATOM 5017 N N . CYS A 1 638 ? 3.149 -13.529 -30.268 1.00 86.38 638 CYS A N 1
ATOM 5018 C CA . CYS A 1 638 ? 4.397 -12.900 -30.676 1.00 86.38 638 CYS A CA 1
ATOM 5019 C C . CYS A 1 638 ? 4.577 -13.091 -32.182 1.00 86.38 638 CYS A C 1
ATOM 5021 O O . CYS A 1 638 ? 4.661 -14.225 -32.649 1.00 86.38 638 CYS A O 1
ATOM 5023 N N . VAL A 1 639 ? 4.656 -12.002 -32.943 1.00 89.50 639 VAL A N 1
ATOM 5024 C CA . VAL A 1 639 ? 4.833 -12.046 -34.401 1.00 89.50 639 VAL A CA 1
ATOM 5025 C C . VAL A 1 639 ? 6.244 -11.600 -34.750 1.00 89.50 639 VAL A C 1
ATOM 5027 O O . VAL A 1 639 ? 6.662 -10.528 -34.322 1.00 89.50 639 VAL A O 1
ATOM 5030 N N . GLN A 1 640 ? 6.979 -12.396 -35.524 1.00 88.94 640 GLN A N 1
ATOM 5031 C CA . GLN A 1 640 ? 8.287 -12.012 -36.056 1.00 88.94 640 GLN A CA 1
ATOM 5032 C C . GLN A 1 640 ? 8.209 -11.877 -37.571 1.00 88.94 640 GLN A C 1
ATOM 5034 O O . GLN A 1 640 ? 7.675 -12.755 -38.247 1.00 88.94 640 GLN A O 1
ATOM 5039 N N . ILE A 1 641 ? 8.741 -10.782 -38.103 1.00 89.88 641 ILE A N 1
ATOM 5040 C CA . ILE A 1 641 ? 8.735 -10.458 -39.528 1.00 89.88 641 ILE A CA 1
ATOM 5041 C C . ILE A 1 641 ? 10.171 -10.165 -39.937 1.00 89.88 641 ILE A C 1
ATOM 5043 O O . ILE A 1 641 ? 10.789 -9.236 -39.420 1.00 89.88 641 ILE A O 1
ATOM 5047 N N . ARG A 1 642 ? 10.690 -10.959 -40.874 1.00 89.25 642 ARG A N 1
ATOM 5048 C CA . ARG A 1 642 ? 12.031 -10.804 -41.434 1.00 89.25 642 ARG A CA 1
ATOM 5049 C C . ARG A 1 642 ? 11.939 -10.357 -42.876 1.00 89.25 642 ARG A C 1
ATOM 5051 O O . ARG A 1 642 ? 11.313 -11.047 -43.687 1.00 89.25 642 ARG A O 1
ATOM 5058 N N . TYR A 1 643 ? 12.584 -9.252 -43.211 1.00 89.56 643 TYR A N 1
ATOM 5059 C CA . TYR A 1 643 ? 12.589 -8.724 -44.572 1.00 89.56 643 TYR A CA 1
ATOM 5060 C C . TYR A 1 643 ? 13.915 -8.038 -44.905 1.00 89.56 643 TYR A C 1
ATOM 5062 O O . TYR A 1 643 ? 14.632 -7.573 -44.021 1.00 89.56 643 TYR A O 1
ATOM 5070 N N . ASP A 1 644 ? 14.240 -7.992 -46.194 1.00 87.81 644 ASP A N 1
ATOM 5071 C CA . ASP A 1 644 ? 15.380 -7.241 -46.710 1.00 87.81 644 ASP A CA 1
ATOM 5072 C C . ASP A 1 644 ? 14.901 -5.965 -47.395 1.00 87.81 644 ASP A C 1
ATOM 5074 O O . ASP A 1 644 ? 13.998 -5.995 -48.229 1.00 87.81 644 ASP A O 1
ATOM 5078 N N . GLU A 1 645 ? 15.560 -4.856 -47.100 1.00 87.06 645 GLU A N 1
ATOM 5079 C CA . GLU A 1 645 ? 15.427 -3.597 -47.816 1.00 87.06 645 GLU A CA 1
ATOM 5080 C C . GLU A 1 645 ? 16.601 -3.468 -48.810 1.00 87.06 645 GLU A C 1
ATOM 5082 O O . GLU A 1 645 ? 17.778 -3.614 -48.431 1.00 87.06 645 GLU A O 1
ATOM 5087 N N . PRO A 1 646 ? 16.323 -3.225 -50.106 1.00 80.38 646 PRO A N 1
ATOM 5088 C CA . PRO A 1 646 ? 17.358 -3.102 -51.116 1.00 80.38 646 PRO A CA 1
ATOM 5089 C C . PRO A 1 646 ? 18.195 -1.853 -50.860 1.00 80.38 646 PRO A C 1
ATOM 5091 O O . PRO A 1 646 ? 17.775 -0.707 -50.999 1.00 80.38 646 PRO A O 1
ATOM 5094 N N . GLY A 1 647 ? 19.446 -2.101 -50.510 1.00 70.44 647 GLY A N 1
ATOM 5095 C CA . GLY A 1 647 ? 20.404 -1.066 -50.197 1.00 70.44 647 GLY A CA 1
ATOM 5096 C C . GLY A 1 647 ? 20.949 -0.318 -51.402 1.00 70.44 647 GLY A C 1
ATOM 5097 O O . GLY A 1 647 ? 21.416 -0.914 -52.376 1.00 70.44 647 GLY A O 1
ATOM 5098 N N . SER A 1 648 ? 21.054 1.004 -51.292 1.00 69.25 648 SER A N 1
ATOM 5099 C CA . SER A 1 648 ? 21.994 1.753 -52.127 1.00 69.25 648 SER A CA 1
ATOM 5100 C C . SER A 1 648 ? 23.433 1.427 -51.702 1.00 69.25 648 SER A C 1
ATOM 5102 O O . SER A 1 648 ? 23.710 1.366 -50.505 1.00 69.25 648 SER A O 1
ATOM 5104 N N . ARG A 1 649 ? 24.374 1.280 -52.650 1.00 74.88 649 ARG A N 1
ATOM 5105 C CA . ARG A 1 649 ? 25.800 1.070 -52.324 1.00 74.88 649 ARG A CA 1
ATOM 5106 C C . ARG A 1 649 ? 26.274 2.106 -51.300 1.00 74.88 649 ARG A C 1
ATOM 5108 O O . ARG A 1 649 ? 26.334 3.293 -51.628 1.00 74.88 649 ARG A O 1
ATOM 5115 N N . LEU A 1 650 ? 26.673 1.634 -50.115 1.00 72.69 650 LEU A N 1
ATOM 5116 C CA . LEU A 1 650 ? 27.162 2.482 -49.028 1.00 72.69 650 LEU A CA 1
ATOM 5117 C C . LEU A 1 650 ? 28.310 3.359 -49.518 1.00 72.69 650 LEU A C 1
ATOM 5119 O O . LEU A 1 650 ? 29.412 2.868 -49.809 1.00 72.69 650 LEU A O 1
ATOM 5123 N N . ARG A 1 651 ? 28.045 4.665 -49.594 1.00 77.19 651 ARG A N 1
ATOM 5124 C CA . ARG A 1 651 ? 29.072 5.682 -49.828 1.00 77.19 651 ARG A CA 1
ATOM 5125 C C . ARG A 1 651 ? 30.032 5.715 -48.632 1.00 77.19 651 ARG A C 1
ATOM 5127 O O . ARG A 1 651 ? 29.799 5.106 -47.593 1.00 77.19 651 ARG A O 1
ATOM 5134 N N . SER A 1 652 ? 31.127 6.456 -48.765 1.00 79.94 652 SER A N 1
ATOM 5135 C CA . SER A 1 652 ? 32.081 6.733 -47.678 1.00 79.94 652 SER A CA 1
ATOM 5136 C C . SER A 1 652 ? 31.426 7.225 -46.377 1.00 79.94 652 SER A C 1
ATOM 5138 O O . SER A 1 652 ? 31.969 7.024 -45.291 1.00 79.94 652 SER A O 1
ATOM 5140 N N . TRP A 1 653 ? 30.270 7.870 -46.530 1.00 81.25 653 TRP A N 1
ATOM 5141 C CA . TRP A 1 653 ? 29.402 8.436 -45.511 1.00 81.25 653 TRP A CA 1
ATOM 5142 C C . TRP A 1 653 ? 27.970 8.394 -46.042 1.00 81.25 653 TRP A C 1
ATOM 5144 O O . TRP A 1 653 ? 27.742 8.810 -47.184 1.00 81.25 653 TRP A O 1
ATOM 5154 N N . GLN A 1 654 ? 27.012 7.945 -45.236 1.00 83.00 654 GLN A N 1
ATOM 5155 C CA . GLN A 1 654 ? 25.598 7.950 -45.598 1.00 83.00 654 GLN A CA 1
ATOM 5156 C C . GLN A 1 654 ? 24.704 8.115 -44.367 1.00 83.00 654 GLN A C 1
ATOM 5158 O O . GLN A 1 654 ? 24.984 7.547 -43.317 1.00 83.00 654 GLN A O 1
ATOM 5163 N N . ASN A 1 655 ? 23.613 8.867 -44.515 1.00 81.75 655 ASN A N 1
ATOM 5164 C CA . ASN A 1 655 ? 22.544 8.890 -43.524 1.00 81.75 655 ASN A CA 1
ATOM 5165 C C . ASN A 1 655 ? 21.553 7.782 -43.880 1.00 81.75 655 ASN A C 1
ATOM 5167 O O . ASN A 1 655 ? 21.052 7.745 -45.005 1.00 81.75 655 ASN A O 1
ATOM 5171 N N . LEU A 1 656 ? 21.302 6.888 -42.935 1.00 78.44 656 LEU A N 1
ATOM 5172 C CA . LEU A 1 656 ? 20.280 5.862 -43.016 1.00 78.44 656 LEU A CA 1
ATOM 5173 C C . LEU A 1 656 ? 19.055 6.368 -42.251 1.00 78.44 656 LEU A C 1
ATOM 5175 O O . LEU A 1 656 ? 19.147 6.667 -41.057 1.00 78.44 656 LEU A O 1
ATOM 5179 N N . ALA A 1 657 ? 17.932 6.516 -42.947 1.00 79.31 657 ALA A N 1
ATOM 5180 C CA . ALA A 1 657 ? 16.653 6.780 -42.305 1.00 79.31 657 ALA A CA 1
ATOM 5181 C C . ALA A 1 657 ? 16.052 5.456 -41.837 1.00 79.31 657 ALA A C 1
ATOM 5183 O O . ALA A 1 657 ? 16.157 4.451 -42.534 1.00 79.31 657 ALA A O 1
ATOM 5184 N N . TRP A 1 658 ? 15.441 5.465 -40.659 1.00 77.69 658 TRP A N 1
ATOM 5185 C CA . TRP A 1 658 ? 14.637 4.339 -40.214 1.00 77.69 658 TRP A CA 1
ATOM 5186 C C . TRP A 1 658 ? 13.255 4.402 -40.870 1.00 77.69 658 TRP A C 1
ATOM 5188 O O . TRP A 1 658 ? 12.555 5.411 -40.731 1.00 77.69 658 TRP A O 1
ATOM 5198 N N . HIS A 1 659 ? 12.868 3.333 -41.567 1.00 76.12 659 HIS A N 1
ATOM 5199 C CA . HIS A 1 659 ? 11.547 3.170 -42.169 1.00 76.12 659 HIS A CA 1
ATOM 5200 C C . HIS A 1 659 ? 10.743 2.158 -41.336 1.00 76.12 659 HIS A C 1
ATOM 5202 O O . HIS A 1 659 ? 10.934 0.956 -41.504 1.00 76.12 659 HIS A O 1
ATOM 5208 N N . PRO A 1 660 ? 9.879 2.604 -40.405 1.00 73.00 660 PRO A N 1
ATOM 5209 C CA . PRO A 1 660 ? 9.087 1.681 -39.600 1.00 73.00 660 PRO A CA 1
ATOM 5210 C C . PRO A 1 660 ? 8.124 0.862 -40.455 1.00 73.00 660 PRO A C 1
ATOM 5212 O O . PRO A 1 660 ? 7.500 1.402 -41.366 1.00 73.00 660 PRO A O 1
ATOM 5215 N N . LEU A 1 661 ? 7.898 -0.393 -40.059 1.00 82.62 661 LEU A N 1
ATOM 5216 C CA . LEU A 1 661 ? 6.709 -1.135 -40.477 1.00 82.62 661 LEU A CA 1
ATOM 5217 C C . LEU A 1 661 ? 5.453 -0.376 -40.036 1.00 82.62 661 LEU A C 1
ATOM 5219 O O . LEU A 1 661 ? 5.306 -0.033 -38.855 1.00 82.62 661 LEU A O 1
ATOM 5223 N N . GLU A 1 662 ? 4.534 -0.140 -40.967 1.00 83.56 662 GLU A N 1
ATOM 5224 C CA . GLU A 1 662 ? 3.202 0.349 -40.619 1.00 83.56 662 GLU A CA 1
ATOM 5225 C C . GLU A 1 662 ? 2.334 -0.847 -40.238 1.00 83.56 662 GLU A C 1
ATOM 5227 O O . GLU A 1 662 ? 2.307 -1.854 -40.935 1.00 83.56 662 GLU A O 1
ATOM 5232 N N . ILE A 1 663 ? 1.642 -0.769 -39.108 1.00 84.00 663 ILE A N 1
ATOM 5233 C CA . ILE A 1 663 ? 0.841 -1.876 -38.582 1.00 84.00 663 ILE A CA 1
ATOM 5234 C C . ILE A 1 663 ? -0.561 -1.339 -38.316 1.00 84.00 663 ILE A C 1
ATOM 5236 O O . ILE A 1 663 ? -0.699 -0.262 -37.735 1.00 84.00 663 ILE A O 1
ATOM 5240 N N . ASP A 1 664 ? -1.597 -2.093 -38.691 1.00 75.56 664 ASP A N 1
ATOM 5241 C CA . ASP A 1 664 ? -2.995 -1.800 -38.332 1.00 75.56 664 ASP A CA 1
ATOM 5242 C C . ASP A 1 664 ? -3.263 -2.187 -36.866 1.00 75.56 664 ASP A C 1
ATOM 5244 O O . ASP A 1 664 ? -4.028 -3.095 -36.535 1.00 75.56 664 ASP A O 1
ATOM 5248 N N . GLY A 1 665 ? -2.523 -1.542 -35.965 1.00 73.50 665 GLY A N 1
ATOM 5249 C CA . GLY A 1 665 ? -2.500 -1.835 -34.542 1.00 73.50 665 GLY A CA 1
ATOM 5250 C C . GLY A 1 665 ? -1.850 -0.718 -33.734 1.00 73.50 665 GLY A C 1
ATOM 5251 O O . GLY A 1 665 ? -1.120 0.128 -34.252 1.00 73.50 665 GLY A O 1
ATOM 5252 N N . HIS A 1 666 ? -2.128 -0.697 -32.433 1.00 70.81 666 HIS A N 1
ATOM 5253 C CA . HIS A 1 666 ? -1.608 0.335 -31.545 1.00 70.81 666 HIS A CA 1
ATOM 5254 C C . HIS A 1 666 ? -0.209 -0.022 -31.042 1.00 70.81 666 HIS A C 1
ATOM 5256 O O . HIS A 1 666 ? -0.084 -0.879 -30.172 1.00 70.81 666 HIS A O 1
ATOM 5262 N N . VAL A 1 667 ? 0.839 0.658 -31.525 1.00 75.62 667 VAL A N 1
ATOM 5263 C CA . VAL A 1 667 ? 2.218 0.429 -31.057 1.00 75.62 667 VAL A CA 1
ATOM 5264 C C . VAL A 1 667 ? 2.534 1.281 -29.838 1.00 75.62 667 VAL A C 1
ATOM 5266 O O . VAL A 1 667 ? 2.554 2.505 -29.901 1.00 75.62 667 VAL A O 1
ATOM 5269 N N . ILE A 1 668 ? 2.790 0.600 -28.731 1.00 67.38 668 ILE A N 1
ATOM 5270 C CA . ILE A 1 668 ? 3.011 1.179 -27.415 1.00 67.38 668 ILE A CA 1
ATOM 5271 C C . ILE A 1 668 ? 4.477 1.585 -27.216 1.00 67.38 668 ILE A C 1
ATOM 5273 O O . ILE A 1 668 ? 4.766 2.721 -26.855 1.00 67.38 668 ILE A O 1
ATOM 5277 N N . SER A 1 669 ? 5.400 0.650 -27.437 1.00 67.69 669 SER A N 1
ATOM 5278 C CA . SER A 1 669 ? 6.837 0.863 -27.264 1.00 67.69 669 SER A CA 1
ATOM 5279 C C . SER A 1 669 ? 7.568 0.449 -28.527 1.00 67.69 669 SER A C 1
ATOM 5281 O O . SER A 1 669 ? 7.240 -0.573 -29.133 1.00 67.69 669 SER A O 1
ATOM 5283 N N . ARG A 1 670 ? 8.554 1.249 -28.933 1.00 78.06 670 ARG A N 1
ATOM 5284 C CA . ARG A 1 670 ? 9.389 0.979 -30.101 1.00 78.06 670 ARG A CA 1
ATOM 5285 C C . ARG A 1 670 ? 10.850 1.022 -29.687 1.00 78.06 670 ARG A C 1
ATOM 5287 O O . ARG A 1 670 ? 11.298 1.994 -29.086 1.00 78.06 670 ARG A O 1
ATOM 5294 N N . GLN A 1 671 ? 11.587 -0.014 -30.041 1.00 77.38 671 GLN A N 1
ATOM 5295 C CA . GLN A 1 671 ? 13.023 -0.099 -29.846 1.00 77.38 671 GLN A CA 1
ATOM 5296 C C . GLN A 1 671 ? 13.683 -0.423 -31.171 1.00 77.38 671 GLN A C 1
ATOM 5298 O O . GLN A 1 671 ? 13.185 -1.255 -31.926 1.00 77.38 671 GLN A O 1
ATOM 5303 N N . TRP A 1 672 ? 14.800 0.244 -31.430 1.00 84.19 672 TRP A N 1
ATOM 5304 C CA . TRP A 1 672 ? 15.579 0.024 -32.633 1.00 84.19 672 TRP A CA 1
ATOM 5305 C C . TRP A 1 672 ? 17.008 -0.310 -32.264 1.00 84.19 672 TRP A C 1
ATOM 5307 O O . TRP A 1 672 ? 17.669 0.449 -31.551 1.00 84.19 672 TRP A O 1
ATOM 5317 N N . GLN A 1 673 ? 17.480 -1.446 -32.748 1.00 83.31 673 GLN A N 1
ATOM 5318 C CA . GLN A 1 673 ? 18.845 -1.890 -32.568 1.00 83.31 673 GLN A CA 1
ATOM 5319 C C . GLN A 1 673 ? 19.489 -2.067 -33.932 1.00 83.31 673 GLN A C 1
ATOM 5321 O O . GLN A 1 673 ? 18.967 -2.760 -34.796 1.00 83.31 673 GLN A O 1
ATOM 5326 N N . VAL A 1 674 ? 20.640 -1.435 -34.124 1.00 85.00 674 VAL A N 1
ATOM 5327 C CA . VAL A 1 674 ? 21.356 -1.458 -35.395 1.00 85.00 674 VAL A CA 1
ATOM 5328 C C . VAL A 1 674 ? 22.657 -2.211 -35.217 1.00 85.00 674 VAL A C 1
ATOM 5330 O O . VAL A 1 674 ? 23.506 -1.834 -34.409 1.00 85.00 674 VAL A O 1
ATOM 5333 N N . TRP A 1 675 ? 22.816 -3.256 -36.010 1.00 85.56 675 TRP A N 1
ATOM 5334 C CA . TRP A 1 675 ? 24.005 -4.074 -36.106 1.00 85.56 675 TRP A CA 1
ATOM 5335 C C . TRP A 1 675 ? 24.857 -3.602 -37.287 1.00 85.56 675 TRP A C 1
ATOM 5337 O O . TRP A 1 675 ? 24.419 -3.633 -38.441 1.00 85.56 675 TRP A O 1
ATOM 5347 N N . VAL A 1 676 ? 26.089 -3.178 -37.000 1.00 86.25 676 VAL A N 1
ATOM 5348 C CA . VAL A 1 676 ? 27.077 -2.772 -38.010 1.00 86.25 676 VAL A CA 1
ATOM 5349 C C . VAL A 1 676 ? 28.275 -3.728 -38.040 1.00 86.25 676 VAL A C 1
ATOM 5351 O O . VAL A 1 676 ? 28.789 -4.100 -36.984 1.00 86.25 676 VAL A O 1
ATOM 5354 N N . PRO A 1 677 ? 28.768 -4.122 -39.226 1.00 86.75 677 PRO A N 1
ATOM 5355 C CA . PRO A 1 677 ? 30.004 -4.883 -39.364 1.00 86.75 677 PRO A CA 1
ATOM 5356 C C . PRO A 1 677 ? 31.219 -4.026 -38.982 1.00 86.75 677 PRO A C 1
ATOM 5358 O O . PRO A 1 677 ? 31.166 -2.800 -39.041 1.00 86.75 677 PRO A O 1
ATOM 5361 N N . THR A 1 678 ? 32.346 -4.671 -38.671 1.00 80.25 678 THR A N 1
ATOM 5362 C CA . THR A 1 678 ? 33.603 -4.042 -38.201 1.00 80.25 678 THR A CA 1
ATOM 5363 C C . THR A 1 678 ? 34.129 -2.885 -39.063 1.00 80.25 678 THR A C 1
ATOM 5365 O O . THR A 1 678 ? 34.772 -1.964 -38.549 1.00 80.25 678 THR A O 1
ATOM 5368 N N . ASP A 1 679 ? 33.880 -2.925 -40.373 1.00 83.00 679 ASP A N 1
ATOM 5369 C CA . ASP A 1 679 ? 34.320 -1.905 -41.331 1.00 83.00 679 ASP A CA 1
ATOM 5370 C C . ASP A 1 679 ? 33.451 -0.637 -41.330 1.00 83.00 679 ASP A C 1
ATOM 5372 O O . ASP A 1 679 ? 33.848 0.389 -41.900 1.00 83.00 679 ASP A O 1
ATOM 5376 N N . LEU A 1 680 ? 32.275 -0.690 -40.706 1.00 83.94 680 LEU A N 1
ATOM 5377 C CA . LEU A 1 680 ? 31.334 0.416 -40.587 1.00 83.94 680 LEU A CA 1
ATOM 5378 C C . LEU A 1 680 ? 31.286 0.918 -39.143 1.00 83.94 680 LEU A C 1
ATOM 5380 O O . LEU A 1 680 ? 31.544 0.189 -38.193 1.00 83.94 680 LEU A O 1
ATOM 5384 N N . ALA A 1 681 ? 30.975 2.197 -38.983 1.00 81.56 681 ALA A N 1
ATOM 5385 C CA . ALA A 1 681 ? 30.770 2.813 -37.682 1.00 81.56 681 ALA A CA 1
ATOM 5386 C C . ALA A 1 681 ? 29.620 3.820 -37.752 1.00 81.56 681 ALA A C 1
ATOM 5388 O O . ALA A 1 681 ? 29.378 4.427 -38.801 1.00 81.56 681 ALA A O 1
ATOM 5389 N N . LEU A 1 682 ? 28.924 4.000 -36.629 1.00 82.31 682 LEU A N 1
ATOM 5390 C CA . LEU A 1 682 ? 27.846 4.975 -36.487 1.00 82.31 682 LEU A CA 1
ATOM 5391 C C . LEU A 1 682 ? 28.387 6.279 -35.890 1.00 82.31 682 LEU A C 1
ATOM 5393 O O . LEU A 1 682 ? 29.086 6.276 -34.876 1.00 82.31 682 LEU A O 1
ATOM 5397 N N . ALA A 1 683 ? 28.068 7.418 -36.502 1.00 76.12 683 ALA A N 1
ATOM 5398 C CA . ALA A 1 683 ? 28.281 8.718 -35.876 1.00 76.12 683 ALA A CA 1
ATOM 5399 C C . ALA A 1 683 ? 27.131 8.987 -34.891 1.00 76.12 683 ALA A C 1
ATOM 5401 O O . ALA A 1 683 ? 25.966 8.774 -35.231 1.00 76.12 683 ALA A O 1
ATOM 5402 N N . SER A 1 684 ? 27.440 9.435 -33.667 1.00 62.91 684 SER A N 1
ATOM 5403 C CA . SER A 1 684 ? 26.397 9.655 -32.658 1.00 62.91 684 SER A CA 1
ATOM 5404 C C . SER A 1 684 ? 25.427 10.747 -33.111 1.00 62.91 684 SER A C 1
ATOM 5406 O O . SER A 1 684 ? 25.848 11.835 -33.503 1.00 62.91 684 SER A O 1
ATOM 5408 N N . ALA A 1 685 ? 24.128 10.461 -33.024 1.00 52.81 685 ALA A N 1
ATOM 5409 C CA . ALA A 1 685 ? 23.061 11.366 -33.454 1.00 52.81 685 ALA A CA 1
ATOM 5410 C C . ALA A 1 685 ? 22.862 12.577 -32.518 1.00 52.81 685 ALA A C 1
ATOM 5412 O O . ALA A 1 685 ? 22.147 13.518 -32.853 1.00 52.81 685 ALA A O 1
ATOM 5413 N N . THR A 1 686 ? 23.493 12.582 -31.340 1.00 54.94 686 THR A N 1
ATOM 5414 C CA . THR A 1 686 ? 23.344 13.644 -30.343 1.00 54.94 686 THR A CA 1
ATOM 5415 C C . THR A 1 686 ? 24.262 14.843 -30.625 1.00 54.94 686 THR A C 1
ATOM 5417 O O . THR A 1 686 ? 25.486 14.681 -30.706 1.00 54.94 686 THR A O 1
ATOM 5420 N N . PRO A 1 687 ? 23.720 16.075 -30.742 1.00 54.66 687 PRO A N 1
ATOM 5421 C CA . PRO A 1 687 ? 24.534 17.279 -30.831 1.00 54.66 687 PRO A CA 1
ATOM 5422 C C . PRO A 1 687 ? 25.333 17.447 -29.537 1.00 54.66 687 PRO A C 1
ATOM 5424 O O . PRO A 1 687 ? 24.781 17.600 -28.452 1.00 54.66 687 PRO A O 1
ATOM 5427 N N . LEU A 1 688 ? 26.658 17.406 -29.656 1.00 57.31 688 LEU A N 1
ATOM 5428 C CA . LEU A 1 688 ? 27.556 17.479 -28.506 1.00 57.31 688 LEU A CA 1
ATOM 5429 C C . LEU A 1 688 ? 27.528 18.886 -27.901 1.00 57.31 688 LEU A C 1
ATOM 5431 O O . LEU A 1 688 ? 27.807 19.872 -28.602 1.00 57.31 688 LEU A O 1
ATOM 5435 N N . GLY A 1 689 ? 27.230 18.959 -26.601 1.00 57.69 689 GLY A N 1
ATOM 5436 C CA . GLY A 1 689 ? 27.328 20.181 -25.810 1.00 57.69 689 GLY A CA 1
ATOM 5437 C C . GLY A 1 689 ? 28.768 20.698 -25.741 1.00 57.69 689 GLY A C 1
ATOM 5438 O O . GLY A 1 689 ? 29.723 19.994 -26.074 1.00 57.69 689 GLY A O 1
ATOM 5439 N N . LEU A 1 690 ? 28.954 21.946 -25.302 1.00 61.09 690 LEU A N 1
ATOM 5440 C CA . LEU A 1 690 ? 30.280 22.579 -25.245 1.00 61.09 690 LEU A CA 1
ATOM 5441 C C . LEU A 1 690 ? 31.277 21.775 -24.389 1.00 61.09 690 LEU A C 1
ATOM 5443 O O . LEU A 1 690 ? 32.435 21.634 -24.777 1.00 61.09 690 LEU A O 1
ATOM 5447 N N . MET A 1 691 ? 30.812 21.175 -23.289 1.00 57.53 691 MET A N 1
ATOM 5448 C CA . MET A 1 691 ? 31.639 20.299 -22.453 1.00 57.53 691 MET A CA 1
ATOM 5449 C C . MET A 1 691 ? 32.023 18.996 -23.161 1.00 57.53 691 MET A C 1
ATOM 5451 O O . MET A 1 691 ? 33.179 18.593 -23.089 1.00 57.53 691 MET A O 1
ATOM 5455 N N . ASP A 1 692 ? 31.128 18.388 -23.941 1.00 58.69 692 ASP A N 1
ATOM 5456 C CA . ASP A 1 692 ? 31.459 17.185 -24.714 1.00 58.69 692 ASP A CA 1
ATOM 5457 C C . ASP A 1 692 ? 32.380 17.467 -25.904 1.00 58.69 692 ASP A C 1
ATOM 5459 O O . ASP A 1 692 ? 33.171 16.612 -26.305 1.00 58.69 692 ASP A O 1
ATOM 5463 N N . ARG A 1 693 ? 32.338 18.687 -26.452 1.00 67.62 693 ARG A N 1
ATOM 5464 C CA . ARG A 1 693 ? 33.319 19.145 -27.444 1.00 67.62 693 ARG A CA 1
ATOM 5465 C C . ARG A 1 693 ? 34.690 19.346 -26.809 1.00 67.62 693 ARG A C 1
ATOM 5467 O O . ARG A 1 693 ? 35.673 18.899 -27.389 1.00 67.62 693 ARG A O 1
ATOM 5474 N N . LEU A 1 694 ? 34.764 19.946 -25.619 1.00 62.44 694 LEU A N 1
ATOM 5475 C CA . LEU A 1 694 ? 36.022 20.103 -24.878 1.00 62.44 694 LEU A CA 1
ATOM 5476 C C . LEU A 1 694 ? 36.621 18.752 -24.457 1.00 62.44 694 LEU A C 1
ATOM 5478 O O . LEU A 1 694 ? 37.831 18.576 -24.584 1.00 62.44 694 LEU A O 1
ATOM 5482 N N . ARG A 1 695 ? 35.789 17.765 -24.096 1.00 58.09 695 ARG A N 1
ATOM 5483 C CA . ARG A 1 695 ? 36.205 16.371 -23.825 1.00 58.09 695 ARG A CA 1
ATOM 5484 C C . ARG A 1 695 ? 36.929 15.699 -24.999 1.00 58.09 695 ARG A C 1
ATOM 5486 O O . ARG A 1 695 ? 37.676 14.748 -24.805 1.00 58.09 695 ARG A O 1
ATOM 5493 N N . ARG A 1 696 ? 36.791 16.199 -26.234 1.00 65.06 696 ARG A N 1
ATOM 5494 C CA . ARG A 1 696 ? 37.540 15.681 -27.398 1.00 65.06 696 ARG A CA 1
ATOM 5495 C C . ARG A 1 696 ? 39.040 15.977 -27.336 1.00 65.06 696 ARG A C 1
ATOM 5497 O O . ARG A 1 696 ? 39.807 15.292 -28.013 1.00 65.06 696 ARG A O 1
ATOM 5504 N N . LEU A 1 697 ? 39.459 16.972 -26.543 1.00 60.28 697 LEU A N 1
ATOM 5505 C CA . LEU A 1 697 ? 40.869 17.325 -26.320 1.00 60.28 697 LEU A CA 1
ATOM 5506 C C . LEU A 1 697 ? 41.646 16.259 -25.549 1.00 60.28 697 LEU A C 1
ATOM 5508 O O . LEU A 1 697 ? 42.871 16.237 -25.617 1.00 60.28 697 LEU A O 1
ATOM 5512 N N . GLU A 1 698 ? 40.938 15.353 -24.883 1.00 57.31 698 GLU A N 1
ATOM 5513 C CA . GLU A 1 698 ? 41.516 14.301 -24.050 1.00 57.31 698 GLU A CA 1
ATOM 5514 C C . GLU A 1 698 ? 42.000 13.086 -24.876 1.00 57.31 698 GLU A C 1
ATOM 5516 O O . GLU A 1 698 ? 42.703 12.224 -24.357 1.00 57.31 698 GLU A O 1
ATOM 5521 N N . GLY A 1 699 ? 41.743 13.051 -26.194 1.00 53.38 699 GLY A N 1
ATOM 5522 C CA . GLY A 1 699 ? 42.355 12.080 -27.113 1.00 53.38 699 GLY A CA 1
ATOM 5523 C C . GLY A 1 699 ? 41.900 10.618 -26.909 1.00 53.38 699 GLY A C 1
ATOM 5524 O O . GLY A 1 699 ? 40.833 10.387 -26.346 1.00 53.38 699 GLY A O 1
ATOM 5525 N N . PRO A 1 700 ? 42.680 9.617 -27.380 1.00 42.94 700 PRO A N 1
ATOM 5526 C CA . PRO A 1 700 ? 42.411 8.179 -27.207 1.00 42.94 700 PRO A CA 1
ATOM 5527 C C . PRO A 1 700 ? 42.474 7.688 -25.752 1.00 42.94 700 PRO A C 1
ATOM 5529 O O . PRO A 1 700 ? 42.196 6.525 -25.489 1.00 42.94 700 PRO A O 1
ATOM 5532 N N . PHE A 1 701 ? 42.733 8.572 -24.787 1.00 46.88 701 PHE A N 1
ATOM 5533 C CA . PHE A 1 701 ? 42.476 8.329 -23.363 1.00 46.88 701 PHE A CA 1
ATOM 5534 C C . PHE A 1 701 ? 40.972 8.428 -23.037 1.00 46.88 701 PHE A C 1
ATOM 5536 O O . PHE A 1 701 ? 40.575 8.847 -21.950 1.00 46.88 701 PHE A O 1
ATOM 5543 N N . ARG A 1 702 ? 40.133 8.095 -24.026 1.00 43.41 702 ARG A N 1
ATOM 5544 C CA . ARG A 1 702 ? 38.706 8.380 -24.069 1.00 43.41 702 ARG A CA 1
ATOM 5545 C C . ARG A 1 702 ? 37.968 7.459 -23.105 1.00 43.41 702 ARG A C 1
ATOM 5547 O O . ARG A 1 702 ? 38.084 6.240 -23.181 1.00 43.41 702 ARG A O 1
ATOM 5554 N N . ARG A 1 703 ? 37.207 8.094 -22.224 1.00 50.31 703 ARG A N 1
ATOM 5555 C CA . ARG A 1 703 ? 36.307 7.498 -21.238 1.00 50.31 703 ARG A CA 1
ATOM 5556 C C . ARG A 1 703 ? 34.929 7.210 -21.843 1.00 50.31 703 ARG A C 1
ATOM 5558 O O . ARG A 1 703 ? 34.543 7.842 -22.833 1.00 50.31 703 ARG A O 1
ATOM 5565 N N . LEU A 1 704 ? 34.190 6.276 -21.246 1.00 43.41 704 LEU A N 1
ATOM 5566 C CA . LEU A 1 704 ? 32.773 6.054 -21.564 1.00 43.41 704 LEU A CA 1
ATOM 5567 C C . LEU A 1 704 ? 31.925 7.259 -21.095 1.00 43.41 704 LEU A C 1
ATOM 5569 O O . LEU A 1 704 ? 32.347 7.980 -20.189 1.00 43.41 704 LEU A O 1
ATOM 5573 N N . PRO A 1 705 ? 30.725 7.491 -21.665 1.00 37.19 705 PRO A N 1
ATOM 5574 C CA . PRO A 1 705 ? 29.869 8.648 -21.350 1.00 37.19 705 PRO A CA 1
ATOM 5575 C C . PRO A 1 705 ? 29.542 8.848 -19.858 1.00 37.19 705 PRO A C 1
ATOM 5577 O O . PRO A 1 705 ? 29.206 9.961 -19.456 1.00 37.19 705 PRO A O 1
ATOM 5580 N N . ASN A 1 706 ? 29.677 7.789 -19.052 1.00 38.56 706 ASN A N 1
ATOM 5581 C CA . ASN A 1 706 ? 29.281 7.740 -17.644 1.00 38.56 706 ASN A CA 1
ATOM 5582 C C . ASN A 1 706 ? 30.473 7.761 -16.666 1.00 38.56 706 ASN A C 1
ATOM 5584 O O . ASN A 1 706 ? 30.279 7.673 -15.457 1.00 38.56 706 ASN A O 1
ATOM 5588 N N . GLU A 1 707 ? 31.712 7.868 -17.151 1.00 40.53 707 GLU A N 1
ATOM 5589 C CA . GLU A 1 707 ? 32.890 7.968 -16.285 1.00 40.53 707 GLU A CA 1
ATOM 5590 C C . GLU A 1 707 ? 33.226 9.443 -15.984 1.00 40.53 707 GLU A C 1
ATOM 5592 O O . GLU A 1 707 ? 33.051 10.333 -16.820 1.00 40.53 707 GLU A O 1
ATOM 5597 N N . ARG A 1 708 ? 33.737 9.719 -14.771 1.00 42.06 708 ARG A N 1
ATOM 5598 C CA . ARG A 1 708 ? 34.194 11.064 -14.345 1.00 42.06 708 ARG A CA 1
ATOM 5599 C C . ARG A 1 708 ? 35.239 11.658 -15.325 1.00 42.06 708 ARG A C 1
ATOM 5601 O O . ARG A 1 708 ? 35.765 10.915 -16.139 1.00 42.06 708 ARG A O 1
ATOM 5608 N N . PRO A 1 709 ? 35.621 12.950 -15.277 1.00 44.25 709 PRO A N 1
ATOM 5609 C CA . PRO A 1 709 ? 36.722 13.512 -16.092 1.00 44.25 709 PRO A CA 1
ATOM 5610 C C . PRO A 1 709 ? 38.109 13.049 -15.608 1.00 44.25 709 PRO A C 1
ATOM 5612 O O . PRO A 1 709 ? 38.299 12.905 -14.395 1.00 44.25 709 PRO A O 1
ATOM 5615 N N . PHE A 1 710 ? 39.070 12.759 -16.505 1.00 44.66 710 PHE A N 1
ATOM 5616 C CA . PHE A 1 710 ? 40.438 12.379 -16.093 1.00 44.66 710 PHE A CA 1
ATOM 5617 C C . PHE A 1 710 ? 41.148 13.627 -15.609 1.00 44.66 710 PHE A C 1
ATOM 5619 O O . PHE A 1 710 ? 41.464 14.518 -16.396 1.00 44.66 710 PHE A O 1
ATOM 5626 N N . ASN A 1 711 ? 41.403 13.717 -14.308 1.00 49.59 711 ASN A N 1
ATOM 5627 C CA . ASN A 1 711 ? 42.144 14.852 -13.803 1.00 49.59 711 ASN A CA 1
ATOM 5628 C C . ASN A 1 711 ? 43.634 14.615 -14.076 1.00 49.59 711 ASN A C 1
ATOM 5630 O O . ASN A 1 711 ? 44.293 13.861 -13.365 1.00 49.59 711 ASN A O 1
ATOM 5634 N N . LEU A 1 712 ? 44.166 15.302 -15.094 1.00 44.12 712 LEU A N 1
ATOM 5635 C CA . LEU A 1 712 ? 45.582 15.263 -15.491 1.00 44.12 712 LEU A CA 1
ATOM 5636 C C . LEU A 1 712 ? 46.550 15.584 -14.338 1.00 44.12 712 LEU A C 1
ATOM 5638 O O . LEU A 1 712 ? 47.727 15.238 -14.420 1.00 44.12 712 LEU A O 1
ATOM 5642 N N . PHE A 1 713 ? 46.066 16.216 -13.268 1.00 58.25 713 PHE A N 1
ATOM 5643 C CA . PHE A 1 713 ? 46.835 16.565 -12.075 1.00 58.25 713 PHE A CA 1
ATOM 5644 C C . PHE A 1 713 ? 46.526 15.666 -10.861 1.00 58.25 713 PHE A C 1
ATOM 5646 O O . PHE A 1 713 ? 47.150 15.823 -9.813 1.00 58.25 713 PHE A O 1
ATOM 5653 N N . SER A 1 714 ? 45.594 14.713 -10.978 1.00 54.38 714 SER A N 1
ATOM 5654 C CA . SER A 1 714 ? 45.271 13.736 -9.932 1.00 54.38 714 SER A CA 1
ATOM 5655 C C . SER A 1 714 ? 46.216 12.544 -10.015 1.00 54.38 714 SER A C 1
ATOM 5657 O O . SER A 1 714 ? 46.134 11.726 -10.928 1.00 54.38 714 SER A O 1
ATOM 5659 N N . TYR A 1 715 ? 47.096 12.406 -9.024 1.00 58.97 715 TYR A N 1
ATOM 5660 C CA . TYR A 1 715 ? 47.958 11.227 -8.894 1.00 58.97 715 TYR A CA 1
ATOM 5661 C C . TYR A 1 715 ? 47.150 9.920 -8.815 1.00 58.97 715 TYR A C 1
ATOM 5663 O O . TYR A 1 715 ? 47.580 8.903 -9.351 1.00 58.97 715 TYR A O 1
ATOM 5671 N N . ALA A 1 716 ? 45.961 9.952 -8.203 1.00 54.56 716 ALA A N 1
ATOM 5672 C CA . ALA A 1 716 ? 45.077 8.794 -8.115 1.00 54.56 716 ALA A CA 1
ATOM 5673 C C . ALA A 1 716 ? 44.604 8.325 -9.501 1.00 54.56 716 ALA A C 1
ATOM 5675 O O . ALA A 1 716 ? 44.623 7.129 -9.766 1.00 54.56 716 ALA A O 1
ATOM 5676 N N . ASP A 1 717 ? 44.272 9.257 -10.400 1.00 51.69 717 ASP A N 1
ATOM 5677 C CA . ASP A 1 717 ? 43.806 8.943 -11.757 1.00 51.69 717 ASP A CA 1
ATOM 5678 C C . ASP A 1 717 ? 44.947 8.365 -12.613 1.00 51.69 717 ASP A C 1
ATOM 5680 O O . ASP A 1 717 ? 44.744 7.431 -13.388 1.00 51.69 717 ASP A O 1
ATOM 5684 N N . TRP A 1 718 ? 46.177 8.859 -12.422 1.00 62.78 718 TRP A N 1
ATOM 5685 C CA . TRP A 1 718 ? 47.368 8.265 -13.034 1.00 62.78 718 TRP A CA 1
ATOM 5686 C C . TRP A 1 718 ? 47.661 6.867 -12.492 1.00 62.78 718 TRP A C 1
ATOM 5688 O O . TRP A 1 718 ? 47.992 5.978 -13.263 1.00 62.78 718 TRP A O 1
ATOM 5698 N N . ASN A 1 719 ? 47.512 6.631 -11.191 1.00 54.22 719 ASN A N 1
ATOM 5699 C CA . ASN A 1 719 ? 47.767 5.315 -10.606 1.00 54.22 719 ASN A CA 1
ATOM 5700 C C . ASN A 1 719 ? 46.718 4.270 -11.055 1.00 54.22 719 ASN A C 1
ATOM 5702 O O . ASN A 1 719 ? 47.042 3.101 -11.261 1.00 54.22 719 ASN A O 1
ATOM 5706 N N . GLU A 1 720 ? 45.474 4.705 -11.271 1.00 52.50 720 GLU A N 1
ATOM 5707 C CA . GLU A 1 720 ? 44.338 3.910 -11.770 1.00 52.50 720 GLU A CA 1
ATOM 5708 C C . GLU A 1 720 ? 44.549 3.446 -13.229 1.00 52.50 720 GLU A C 1
ATOM 5710 O O . GLU A 1 720 ? 44.195 2.327 -13.585 1.00 52.50 720 GLU A O 1
ATOM 5715 N N . LEU A 1 721 ? 45.212 4.259 -14.062 1.00 50.47 721 LEU A N 1
ATOM 5716 C CA . LEU A 1 721 ? 45.500 3.938 -15.469 1.00 50.47 721 LEU A CA 1
ATOM 5717 C C . LEU A 1 721 ? 46.646 2.919 -15.644 1.00 50.47 721 LEU A C 1
ATOM 5719 O O . LEU A 1 721 ? 46.716 2.233 -16.661 1.00 50.47 721 LEU A O 1
ATOM 5723 N N . TRP A 1 722 ? 47.545 2.820 -14.660 1.00 51.41 722 TRP A N 1
ATOM 5724 C CA . TRP A 1 722 ? 48.721 1.935 -14.695 1.00 51.41 722 TRP A CA 1
ATOM 5725 C C . TRP A 1 722 ? 48.519 0.640 -13.894 1.00 51.41 722 TRP A C 1
ATOM 5727 O O . TRP A 1 722 ? 49.237 -0.335 -14.106 1.00 51.41 722 TRP A O 1
ATOM 5737 N N . SER A 1 723 ? 47.524 0.599 -13.006 1.00 51.06 723 SER A N 1
ATOM 5738 C CA . SER A 1 723 ? 47.112 -0.599 -12.264 1.00 51.06 723 SER A CA 1
ATOM 5739 C C . SER A 1 723 ? 45.983 -1.331 -12.998 1.00 51.06 723 SER A C 1
ATOM 5741 O O . SER A 1 723 ? 44.873 -1.459 -12.488 1.00 51.06 723 SER A O 1
ATOM 5743 N N . GLY A 1 724 ? 46.275 -1.787 -14.220 1.00 42.03 724 GLY A N 1
ATOM 5744 C CA . GLY A 1 724 ? 45.327 -2.312 -15.214 1.00 42.03 724 GLY A CA 1
ATOM 5745 C C . GLY A 1 724 ? 44.533 -3.580 -14.868 1.00 42.03 724 GLY A C 1
ATOM 5746 O O . GLY A 1 724 ? 44.190 -4.307 -15.786 1.00 42.03 724 GLY A O 1
ATOM 5747 N N . ASP A 1 725 ? 44.228 -3.860 -13.599 1.00 42.72 725 ASP A N 1
ATOM 5748 C CA . ASP A 1 725 ? 43.505 -5.078 -13.206 1.00 42.72 725 ASP A CA 1
ATOM 5749 C C . ASP A 1 725 ? 42.691 -4.944 -11.897 1.00 42.72 725 ASP A C 1
ATOM 5751 O O . ASP A 1 725 ? 42.515 -5.891 -11.133 1.00 42.72 725 ASP A O 1
ATOM 5755 N N . ARG A 1 726 ? 42.211 -3.733 -11.571 1.00 45.66 726 ARG A N 1
ATOM 5756 C CA . ARG A 1 726 ? 41.440 -3.472 -10.333 1.00 45.66 726 ARG A CA 1
ATOM 5757 C C . ARG A 1 726 ? 40.001 -2.994 -10.530 1.00 45.66 726 ARG A C 1
ATOM 5759 O O . ARG A 1 726 ? 39.382 -2.575 -9.560 1.00 45.66 726 ARG A O 1
ATOM 5766 N N . ARG A 1 727 ? 39.433 -3.120 -11.734 1.00 46.25 727 ARG A N 1
ATOM 5767 C CA . ARG A 1 727 ? 38.014 -2.783 -12.002 1.00 46.25 727 ARG A CA 1
ATOM 5768 C C . ARG A 1 727 ? 37.006 -3.784 -11.415 1.00 46.25 727 ARG A C 1
ATOM 5770 O O . ARG A 1 727 ? 35.810 -3.597 -11.551 1.00 46.25 727 ARG A O 1
ATOM 5777 N N . ASP A 1 728 ? 37.508 -4.815 -10.742 1.00 47.56 728 ASP A N 1
ATOM 5778 C CA . ASP A 1 728 ? 36.774 -6.037 -10.434 1.00 47.56 728 ASP A CA 1
ATOM 5779 C C . ASP A 1 728 ? 36.674 -6.348 -8.923 1.00 47.56 728 ASP A C 1
ATOM 5781 O O . ASP A 1 728 ? 36.047 -7.325 -8.520 1.00 47.56 728 ASP A O 1
ATOM 5785 N N . GLN A 1 729 ? 37.280 -5.536 -8.046 1.00 49.59 729 GLN A N 1
ATOM 5786 C CA . GLN A 1 729 ? 37.388 -5.869 -6.614 1.00 49.59 729 GLN A CA 1
ATOM 5787 C C . GLN A 1 729 ? 36.222 -5.374 -5.737 1.00 49.59 729 GLN A C 1
ATOM 5789 O O . GLN A 1 729 ? 36.137 -5.802 -4.586 1.00 49.59 729 GLN A O 1
ATOM 5794 N N . ASN A 1 730 ? 35.313 -4.531 -6.245 1.00 54.31 730 ASN A N 1
ATOM 5795 C CA . ASN A 1 730 ? 34.215 -3.971 -5.438 1.00 54.31 730 ASN A CA 1
ATOM 5796 C C . ASN A 1 730 ? 32.853 -4.657 -5.626 1.00 54.31 730 ASN A C 1
ATOM 5798 O O . ASN A 1 730 ? 31.960 -4.451 -4.800 1.00 54.31 730 ASN A O 1
ATOM 5802 N N . ILE A 1 731 ? 32.686 -5.494 -6.654 1.00 61.31 731 ILE A N 1
ATOM 5803 C CA . ILE A 1 731 ? 31.459 -6.274 -6.861 1.00 61.31 731 ILE A CA 1
ATOM 5804 C C . ILE A 1 731 ? 31.551 -7.543 -6.015 1.00 61.31 731 ILE A C 1
ATOM 5806 O O . ILE A 1 731 ? 32.490 -8.329 -6.171 1.00 61.31 731 ILE A O 1
ATOM 5810 N N . SER A 1 732 ? 30.589 -7.773 -5.121 1.00 70.44 732 SER A N 1
ATOM 5811 C CA . SER A 1 732 ? 30.633 -8.970 -4.288 1.00 70.44 732 SER A CA 1
ATOM 5812 C C . SER A 1 732 ? 30.510 -10.259 -5.100 1.00 70.44 732 SER A C 1
ATOM 5814 O O . SER A 1 732 ? 29.979 -10.303 -6.216 1.00 70.44 732 SER A O 1
ATOM 5816 N N . ALA A 1 733 ? 30.973 -11.354 -4.495 1.00 78.00 733 ALA A N 1
ATOM 5817 C CA . ALA A 1 733 ? 30.841 -12.692 -5.057 1.00 78.00 733 ALA A CA 1
ATOM 5818 C C . ALA A 1 733 ? 29.380 -13.060 -5.393 1.00 78.00 733 ALA A C 1
ATOM 5820 O O . ALA A 1 733 ? 29.158 -13.858 -6.300 1.00 78.00 733 ALA A O 1
ATOM 5821 N N . LEU A 1 734 ? 28.390 -12.457 -4.715 1.00 80.19 734 LEU A N 1
ATOM 5822 C CA . LEU A 1 734 ? 26.966 -12.723 -4.935 1.00 80.19 734 LEU A CA 1
ATOM 5823 C C . LEU A 1 734 ? 26.471 -12.155 -6.270 1.00 80.19 734 LEU A C 1
ATOM 5825 O O . LEU A 1 734 ? 25.911 -12.904 -7.070 1.00 80.19 734 LEU A O 1
ATOM 5829 N N . CYS A 1 735 ? 26.726 -10.874 -6.560 1.00 85.44 735 CYS A N 1
ATOM 5830 C CA . CYS A 1 735 ? 26.366 -10.289 -7.858 1.00 85.44 735 CYS A CA 1
ATOM 5831 C C . CYS A 1 735 ? 27.107 -10.983 -9.005 1.00 85.44 735 CYS A C 1
ATOM 5833 O O . CYS A 1 735 ? 26.491 -11.342 -10.005 1.00 85.44 735 CYS A O 1
ATOM 5835 N N . ARG A 1 736 ? 28.404 -11.277 -8.837 1.00 86.25 736 ARG A N 1
ATOM 5836 C CA . ARG A 1 736 ? 29.181 -12.041 -9.830 1.00 86.25 736 ARG A CA 1
ATOM 5837 C C . ARG A 1 736 ? 28.602 -13.424 -10.094 1.00 86.25 736 ARG A C 1
ATOM 5839 O O . ARG A 1 736 ? 28.568 -13.850 -11.247 1.00 86.25 736 ARG A O 1
ATOM 5846 N N . ALA A 1 737 ? 28.131 -14.115 -9.057 1.00 87.50 737 ALA A N 1
ATOM 5847 C CA . ALA A 1 737 ? 27.492 -15.415 -9.206 1.00 87.50 737 ALA A CA 1
ATOM 5848 C C . ALA A 1 737 ? 26.180 -15.311 -9.996 1.00 87.50 737 ALA A C 1
ATOM 5850 O O . ALA A 1 737 ? 25.959 -16.124 -10.888 1.00 87.50 737 ALA A O 1
ATOM 5851 N N . VAL A 1 738 ? 25.339 -14.306 -9.726 1.00 89.38 738 VAL A N 1
ATOM 5852 C CA . VAL A 1 738 ? 24.083 -14.086 -10.469 1.00 89.38 738 VAL A CA 1
ATOM 5853 C C . VAL A 1 738 ? 24.351 -13.719 -11.930 1.00 89.38 738 VAL A C 1
ATOM 5855 O O . VAL A 1 738 ? 23.744 -14.306 -12.822 1.00 89.38 738 VAL A O 1
ATOM 5858 N N . VAL A 1 739 ? 25.305 -12.825 -12.196 1.00 90.50 739 VAL A N 1
ATOM 5859 C CA . VAL A 1 739 ? 25.707 -12.462 -13.566 1.00 90.50 739 VAL A CA 1
ATOM 5860 C C . VAL A 1 739 ? 26.283 -13.671 -14.307 1.00 90.50 739 VAL A C 1
ATOM 5862 O O . VAL A 1 739 ? 25.872 -13.964 -15.421 1.00 90.50 739 VAL A O 1
ATOM 5865 N N . SER A 1 740 ? 27.171 -14.446 -13.682 1.00 90.44 740 SER A N 1
ATOM 5866 C CA . SER A 1 740 ? 27.736 -15.646 -14.321 1.00 90.44 740 SER A CA 1
ATOM 5867 C C . SER A 1 740 ? 26.660 -16.700 -14.607 1.00 90.44 740 SER A C 1
ATOM 5869 O O . SER A 1 740 ? 26.664 -17.325 -15.662 1.00 90.44 740 SER A O 1
ATOM 5871 N N . ARG A 1 741 ? 25.686 -16.864 -13.701 1.00 90.81 741 ARG A N 1
ATOM 5872 C CA . ARG A 1 741 ? 24.508 -17.719 -13.916 1.00 90.81 741 ARG A CA 1
ATOM 5873 C C . ARG A 1 741 ? 23.690 -17.266 -15.130 1.00 90.81 741 ARG A C 1
ATOM 5875 O O . ARG A 1 741 ? 23.323 -18.102 -15.953 1.00 90.81 741 ARG A O 1
ATOM 5882 N N . LEU A 1 742 ? 23.494 -15.953 -15.293 1.00 89.12 742 LEU A N 1
ATOM 5883 C CA . LEU A 1 742 ? 22.858 -15.371 -16.479 1.00 89.12 742 LEU A CA 1
ATOM 5884 C C . LEU A 1 742 ? 23.587 -15.690 -17.779 1.00 89.12 742 LEU A C 1
ATOM 5886 O O . LEU A 1 742 ? 22.925 -15.764 -18.806 1.00 89.12 742 LEU A O 1
ATOM 5890 N N . GLY A 1 743 ? 24.901 -15.907 -17.769 1.00 88.12 743 GLY A N 1
ATOM 5891 C CA . GLY A 1 743 ? 25.666 -16.254 -18.967 1.00 88.12 743 GLY A CA 1
ATOM 5892 C C . GLY A 1 743 ? 25.932 -17.743 -19.179 1.00 88.12 743 GLY A C 1
ATOM 5893 O O . GLY A 1 743 ? 26.679 -18.083 -20.101 1.00 88.12 743 GLY A O 1
ATOM 5894 N N . ARG A 1 744 ? 25.336 -18.651 -18.395 1.00 88.75 744 ARG A N 1
ATOM 5895 C CA . ARG A 1 744 ? 25.447 -20.093 -18.666 1.00 88.75 744 ARG A CA 1
ATOM 5896 C C . ARG A 1 744 ? 24.876 -20.431 -20.052 1.00 88.75 744 ARG A C 1
ATOM 5898 O O . ARG A 1 744 ? 23.856 -19.878 -20.474 1.00 88.75 744 ARG A O 1
ATOM 5905 N N . HIS A 1 745 ? 25.559 -21.314 -20.776 1.00 78.19 745 HIS A N 1
ATOM 5906 C CA . HIS A 1 745 ? 25.198 -21.684 -22.151 1.00 78.19 745 HIS A CA 1
ATOM 5907 C C . HIS A 1 745 ? 23.952 -22.574 -22.252 1.00 78.19 745 HIS A C 1
ATOM 5909 O O . HIS A 1 745 ? 23.303 -22.593 -23.292 1.00 78.19 745 HIS A O 1
ATOM 5915 N N . ASP A 1 746 ? 23.632 -23.326 -21.203 1.00 81.44 746 ASP A N 1
ATOM 5916 C CA . ASP A 1 746 ? 22.492 -24.244 -21.147 1.00 81.44 746 ASP A CA 1
ATOM 5917 C C . ASP A 1 746 ? 21.165 -23.539 -20.824 1.00 81.44 746 ASP A C 1
ATOM 5919 O O . ASP A 1 746 ? 20.092 -24.055 -21.144 1.00 81.44 746 ASP A O 1
ATOM 5923 N N . ALA A 1 747 ? 21.227 -22.347 -20.229 1.00 81.62 747 ALA A N 1
ATOM 5924 C CA . ALA A 1 747 ? 20.055 -21.550 -19.916 1.00 81.62 747 ALA A CA 1
ATOM 5925 C C . ALA A 1 747 ? 19.441 -20.946 -21.185 1.00 81.62 747 ALA A C 1
ATOM 5927 O O . ALA A 1 747 ? 20.032 -20.071 -21.822 1.00 81.62 747 ALA A O 1
ATOM 5928 N N . ARG A 1 748 ? 18.222 -21.384 -21.521 1.00 78.19 748 ARG A N 1
ATOM 5929 C CA . ARG A 1 748 ? 17.440 -20.813 -22.627 1.00 78.19 748 ARG A CA 1
ATOM 5930 C C . ARG A 1 748 ? 16.576 -19.647 -22.173 1.00 78.19 748 ARG A C 1
ATOM 5932 O O . ARG A 1 748 ? 16.351 -18.737 -22.959 1.00 78.19 748 ARG A O 1
ATOM 5939 N N . THR A 1 749 ? 16.113 -19.655 -20.920 1.00 85.94 749 THR A N 1
ATOM 5940 C CA . THR A 1 749 ? 15.266 -18.595 -20.349 1.00 85.94 749 THR A CA 1
ATOM 5941 C C . THR A 1 749 ? 15.869 -17.926 -19.122 1.00 85.94 749 THR A C 1
ATOM 5943 O O . THR A 1 749 ? 16.723 -18.485 -18.433 1.00 85.94 749 THR A O 1
ATOM 5946 N N . LEU A 1 750 ? 15.399 -16.712 -18.831 1.00 85.88 750 LEU A N 1
ATOM 5947 C CA . LEU A 1 750 ? 15.827 -15.906 -17.694 1.00 85.88 750 LEU A CA 1
ATOM 5948 C C . LEU A 1 750 ? 15.565 -16.638 -16.370 1.00 85.88 750 LEU A C 1
ATOM 5950 O O . LEU A 1 750 ? 16.427 -16.659 -15.496 1.00 85.88 750 LEU A O 1
ATOM 5954 N N . SER A 1 751 ? 14.418 -17.314 -16.241 1.00 86.69 751 SER A N 1
ATOM 5955 C CA . SER A 1 751 ? 14.129 -18.165 -15.081 1.00 86.69 751 SER A CA 1
ATOM 5956 C C . SER A 1 751 ? 15.112 -19.319 -14.942 1.00 86.69 751 SER A C 1
ATOM 5958 O O . SER A 1 751 ? 15.590 -19.515 -13.830 1.00 86.69 751 SER A O 1
ATOM 5960 N N . GLN A 1 752 ? 15.430 -20.031 -16.032 1.00 87.00 752 GLN A N 1
ATOM 5961 C CA . GLN A 1 752 ? 16.392 -21.142 -16.048 1.00 87.00 752 GLN A CA 1
ATOM 5962 C C . GLN A 1 752 ? 17.797 -20.685 -15.657 1.00 87.00 752 GLN A C 1
ATOM 5964 O O . GLN A 1 752 ? 18.435 -21.327 -14.828 1.00 87.00 752 GLN A O 1
ATOM 5969 N N . ALA A 1 753 ? 18.253 -19.558 -16.206 1.00 87.25 753 ALA A N 1
ATOM 5970 C CA . ALA A 1 753 ? 19.537 -18.975 -15.839 1.00 87.25 753 ALA A CA 1
ATOM 5971 C C . ALA A 1 753 ? 19.597 -18.596 -14.363 1.00 87.25 753 ALA A C 1
ATOM 5973 O O . ALA A 1 753 ? 20.623 -18.784 -13.721 1.00 87.25 753 ALA A O 1
ATOM 5974 N N . LEU A 1 754 ? 18.512 -18.047 -13.819 1.00 87.56 754 LEU A N 1
ATOM 5975 C CA . LEU A 1 754 ? 18.492 -17.554 -12.448 1.00 87.56 754 LEU A CA 1
ATOM 5976 C C . LEU A 1 754 ? 18.230 -18.651 -11.405 1.00 87.56 754 LEU A C 1
ATOM 5978 O O . LEU A 1 754 ? 18.408 -18.362 -10.222 1.00 87.56 754 LEU A O 1
ATOM 5982 N N . VAL A 1 755 ? 17.860 -19.884 -11.799 1.00 81.31 755 VAL A N 1
ATOM 5983 C CA . VAL A 1 755 ? 17.653 -21.008 -10.862 1.00 81.31 755 VAL A CA 1
ATOM 5984 C C . VAL A 1 755 ? 18.886 -21.156 -9.973 1.00 81.31 755 VAL A C 1
ATOM 5986 O O . VAL A 1 755 ? 19.999 -21.397 -10.446 1.00 81.31 755 VAL A O 1
ATOM 5989 N N . SER A 1 756 ? 18.699 -20.977 -8.666 1.00 67.12 756 SER A N 1
ATOM 5990 C CA . SER A 1 756 ? 19.801 -21.048 -7.721 1.00 67.12 756 SER A CA 1
ATOM 5991 C C . SER A 1 756 ? 20.108 -22.495 -7.340 1.00 67.12 756 SER A C 1
ATOM 5993 O O . SER A 1 756 ? 19.273 -23.227 -6.819 1.00 67.12 756 SER A O 1
ATOM 5995 N N . GLU A 1 757 ? 21.366 -22.887 -7.514 1.00 57.53 757 GLU A N 1
ATOM 5996 C CA . GLU A 1 757 ? 22.000 -23.894 -6.664 1.00 57.53 757 GLU A CA 1
ATOM 5997 C C . GLU A 1 757 ? 22.575 -23.142 -5.444 1.00 57.53 757 GLU A C 1
ATOM 5999 O O . GLU A 1 757 ? 23.733 -22.723 -5.459 1.00 57.53 757 GLU A O 1
ATOM 6004 N N . GLY A 1 758 ? 21.745 -22.841 -4.433 1.00 57.22 758 GLY A N 1
ATOM 6005 C CA . GLY A 1 758 ? 22.192 -22.299 -3.131 1.00 57.22 758 GLY A CA 1
ATOM 6006 C C . GLY A 1 758 ? 21.477 -21.044 -2.588 1.00 57.22 758 GLY A C 1
ATOM 6007 O O . GLY A 1 758 ? 20.692 -20.402 -3.287 1.00 57.22 758 GLY A O 1
ATOM 6008 N N . ASP A 1 759 ? 21.817 -20.699 -1.334 1.00 51.97 759 ASP A N 1
ATOM 6009 C CA . ASP A 1 759 ? 21.202 -19.727 -0.391 1.00 51.97 759 ASP A CA 1
ATOM 6010 C C . ASP A 1 759 ? 21.196 -18.231 -0.793 1.00 51.97 759 ASP A C 1
ATOM 6012 O O . ASP A 1 759 ? 20.887 -17.360 0.022 1.00 51.97 759 ASP A O 1
ATOM 6016 N N . SER A 1 760 ? 21.544 -17.864 -2.027 1.00 60.12 760 SER A N 1
ATOM 6017 C CA . SER A 1 760 ? 21.524 -16.448 -2.430 1.00 60.12 760 SER A CA 1
ATOM 6018 C C . SER A 1 760 ? 20.091 -15.988 -2.711 1.00 60.12 760 SER A C 1
ATOM 6020 O O . SER A 1 760 ? 19.503 -16.398 -3.711 1.00 60.12 760 SER A O 1
ATOM 6022 N N . ALA A 1 761 ? 19.545 -15.110 -1.864 1.00 81.81 761 ALA A N 1
ATOM 6023 C CA . ALA A 1 761 ? 18.232 -14.506 -2.074 1.00 81.81 761 ALA A CA 1
ATOM 6024 C C . ALA A 1 761 ? 18.277 -13.540 -3.272 1.00 81.81 761 ALA A C 1
ATOM 6026 O O . ALA A 1 761 ? 18.719 -12.394 -3.153 1.00 81.81 761 ALA A O 1
ATOM 6027 N N . VAL A 1 762 ? 17.864 -14.029 -4.444 1.00 88.50 762 VAL A N 1
ATOM 6028 C CA . VAL A 1 762 ? 17.623 -13.195 -5.625 1.00 88.50 762 VAL A CA 1
ATOM 6029 C C . VAL A 1 762 ? 16.210 -12.634 -5.528 1.00 88.50 762 VAL A C 1
ATOM 6031 O O . VAL A 1 762 ? 15.230 -13.377 -5.444 1.00 88.50 762 VAL A O 1
ATOM 6034 N N . TRP A 1 763 ? 16.122 -11.314 -5.544 1.00 90.00 763 TRP A N 1
ATOM 6035 C CA . TRP A 1 763 ? 14.891 -10.548 -5.551 1.00 90.00 763 TRP A CA 1
ATOM 6036 C C . TRP A 1 763 ? 14.702 -9.945 -6.932 1.00 90.00 763 TRP A C 1
ATOM 6038 O O . TRP A 1 763 ? 15.654 -9.497 -7.564 1.00 90.00 763 TRP A O 1
ATOM 6048 N N . ILE A 1 764 ? 13.471 -9.943 -7.406 1.00 88.88 764 ILE A N 1
ATOM 6049 C CA . ILE A 1 764 ? 13.084 -9.386 -8.690 1.00 88.88 764 ILE A CA 1
ATOM 6050 C C . ILE A 1 764 ? 12.232 -8.165 -8.402 1.00 88.88 764 ILE A C 1
ATOM 6052 O O . ILE A 1 764 ? 11.301 -8.239 -7.604 1.00 88.88 764 ILE A O 1
ATOM 6056 N N . ASP A 1 765 ? 12.536 -7.055 -9.055 1.00 87.06 765 ASP A N 1
ATOM 6057 C CA . ASP A 1 765 ? 11.635 -5.919 -9.159 1.00 87.06 765 ASP A CA 1
ATOM 6058 C C . ASP A 1 765 ? 10.664 -6.197 -10.316 1.00 87.06 765 ASP A C 1
ATOM 6060 O O . ASP A 1 765 ? 10.995 -5.961 -11.484 1.00 87.06 765 ASP A O 1
ATOM 6064 N N . PRO A 1 766 ? 9.491 -6.802 -10.047 1.00 77.25 766 PRO A N 1
ATOM 6065 C CA . PRO A 1 766 ? 8.671 -7.387 -11.102 1.00 77.25 766 PRO A CA 1
ATOM 6066 C C . PRO A 1 766 ? 8.127 -6.331 -12.057 1.00 77.25 766 PRO A C 1
ATOM 6068 O O . PRO A 1 766 ? 7.806 -6.643 -13.197 1.00 77.25 766 PRO A O 1
ATOM 6071 N N . ARG A 1 767 ? 8.002 -5.088 -11.592 1.00 69.00 767 ARG A N 1
ATOM 6072 C CA . ARG A 1 767 ? 7.272 -4.032 -12.275 1.00 69.00 767 ARG A CA 1
ATOM 6073 C C . ARG A 1 767 ? 8.107 -3.385 -13.387 1.00 69.00 767 ARG A C 1
ATOM 6075 O O . ARG A 1 767 ? 7.679 -3.489 -14.533 1.00 69.00 767 ARG A O 1
ATOM 6082 N N . PRO A 1 768 ? 9.320 -2.855 -13.143 1.00 72.50 768 PRO A N 1
ATOM 6083 C CA . PRO A 1 768 ? 10.175 -2.352 -14.216 1.00 72.50 768 PRO A CA 1
ATOM 6084 C C . PRO A 1 768 ? 10.650 -3.447 -15.172 1.00 72.50 768 PRO A C 1
ATOM 6086 O O . PRO A 1 768 ? 10.885 -3.183 -16.348 1.00 72.50 768 PRO A O 1
ATOM 6089 N N . ILE A 1 769 ? 10.779 -4.685 -14.687 1.00 78.62 769 ILE A N 1
ATOM 6090 C CA . ILE A 1 769 ? 11.122 -5.835 -15.530 1.00 78.62 769 ILE A CA 1
ATOM 6091 C C . ILE A 1 769 ? 9.945 -6.179 -16.459 1.00 78.62 769 ILE A C 1
ATOM 6093 O O . ILE A 1 769 ? 10.138 -6.299 -17.670 1.00 78.62 769 ILE A O 1
ATOM 6097 N N . ALA A 1 770 ? 8.713 -6.226 -15.943 1.00 66.88 770 ALA A N 1
ATOM 6098 C CA . ALA A 1 770 ? 7.523 -6.440 -16.768 1.00 66.88 770 ALA A CA 1
ATOM 6099 C C . ALA A 1 770 ? 7.253 -5.286 -17.749 1.00 66.88 770 ALA A C 1
ATOM 6101 O O . ALA A 1 770 ? 6.827 -5.545 -18.871 1.00 66.88 770 ALA A O 1
ATOM 6102 N N . GLU A 1 771 ? 7.543 -4.034 -17.375 1.00 58.97 771 GLU A N 1
ATOM 6103 C CA . GLU A 1 771 ? 7.449 -2.860 -18.263 1.00 58.97 771 GLU A CA 1
ATOM 6104 C C . GLU A 1 771 ? 8.358 -2.974 -19.492 1.00 58.97 771 GLU A C 1
ATOM 6106 O O . GLU A 1 771 ? 8.027 -2.461 -20.560 1.00 58.97 771 GLU A O 1
ATOM 6111 N N . ARG A 1 772 ? 9.472 -3.708 -19.381 1.00 62.50 772 ARG A N 1
ATOM 6112 C CA . ARG A 1 772 ? 10.332 -4.043 -20.527 1.00 62.50 772 ARG A CA 1
ATOM 6113 C C . ARG A 1 772 ? 9.834 -5.231 -21.349 1.00 62.50 772 ARG A C 1
ATOM 6115 O O . ARG A 1 772 ? 10.491 -5.631 -22.311 1.00 62.50 772 ARG A O 1
ATOM 6122 N N . GLY A 1 773 ? 8.689 -5.810 -21.000 1.00 60.62 773 GLY A N 1
ATOM 6123 C CA . GLY A 1 773 ? 8.207 -7.033 -21.628 1.00 60.62 773 GLY A CA 1
ATOM 6124 C C . GLY A 1 773 ? 9.007 -8.266 -21.194 1.00 60.62 773 GLY A C 1
ATOM 6125 O O . GLY A 1 773 ? 9.065 -9.234 -21.946 1.00 60.62 773 GLY A O 1
ATOM 6126 N N . ILE A 1 774 ? 9.653 -8.235 -20.022 1.00 73.31 774 ILE A N 1
ATOM 6127 C CA . ILE A 1 774 ? 10.474 -9.339 -19.520 1.00 73.31 774 ILE A CA 1
ATOM 6128 C C . ILE A 1 774 ? 9.713 -10.074 -18.412 1.00 73.31 774 ILE A C 1
ATOM 6130 O O . ILE A 1 774 ? 9.314 -9.502 -17.404 1.00 73.31 774 ILE A O 1
ATOM 6134 N N . GLY A 1 775 ? 9.533 -11.376 -18.588 1.00 81.00 775 GLY A N 1
ATOM 6135 C CA . GLY A 1 775 ? 9.076 -12.315 -17.570 1.00 81.00 775 GLY A CA 1
ATOM 6136 C C . GLY A 1 775 ? 10.005 -13.519 -17.378 1.00 81.00 775 GLY A C 1
ATOM 6137 O O . GLY A 1 775 ? 11.066 -13.605 -18.004 1.00 81.00 775 GLY A O 1
ATOM 6138 N N . PRO A 1 776 ? 9.596 -14.499 -16.555 1.00 81.25 776 PRO A N 1
ATOM 6139 C CA . PRO A 1 776 ? 10.391 -15.691 -16.255 1.00 81.25 776 PRO A CA 1
ATOM 6140 C C . PRO A 1 776 ? 10.766 -16.511 -17.490 1.00 81.25 776 PRO A C 1
ATOM 6142 O O . PRO A 1 776 ? 11.861 -17.065 -17.570 1.00 81.25 776 PRO A O 1
ATOM 6145 N N . GLN A 1 777 ? 9.861 -16.581 -18.465 1.00 78.88 777 GLN A N 1
ATOM 6146 C CA . GLN A 1 777 ? 10.055 -17.344 -19.698 1.00 78.88 777 GLN A CA 1
ATOM 6147 C C . GLN A 1 777 ? 10.697 -16.519 -20.816 1.00 78.88 777 GLN A C 1
ATOM 6149 O O . GLN A 1 777 ? 10.814 -17.010 -21.933 1.00 78.88 777 GLN A O 1
ATOM 6154 N N . THR A 1 778 ? 11.133 -15.286 -20.527 1.00 75.25 778 THR A N 1
ATOM 6155 C CA . THR A 1 778 ? 11.894 -14.494 -21.500 1.00 75.25 778 THR A CA 1
ATOM 6156 C C . THR A 1 778 ? 13.169 -15.245 -21.826 1.00 75.25 778 THR A C 1
ATOM 6158 O O . THR A 1 778 ? 13.918 -15.583 -20.904 1.00 75.25 778 THR A O 1
ATOM 6161 N N . PRO A 1 779 ? 13.430 -15.533 -23.096 1.00 69.19 779 PRO A N 1
ATOM 6162 C CA . PRO A 1 779 ? 14.647 -16.201 -23.479 1.00 69.19 779 PRO A CA 1
ATOM 6163 C C . PRO A 1 779 ? 15.826 -15.246 -23.433 1.00 69.19 779 PRO A C 1
ATOM 6165 O O . PRO A 1 779 ? 15.685 -14.024 -23.518 1.00 69.19 779 PRO A O 1
ATOM 6168 N N . LEU A 1 780 ? 16.997 -15.828 -23.231 1.00 77.06 780 LEU A N 1
ATOM 6169 C CA . LEU A 1 780 ? 18.225 -15.065 -23.115 1.00 77.06 780 LEU A CA 1
ATOM 6170 C C . LEU A 1 780 ? 18.795 -14.809 -24.508 1.00 77.06 780 LEU A C 1
ATOM 6172 O O . LEU A 1 780 ? 18.875 -15.753 -25.292 1.00 77.06 780 LEU A O 1
ATOM 6176 N N . PRO A 1 781 ? 19.226 -13.574 -24.818 1.00 70.00 781 PRO A N 1
ATOM 6177 C CA . PRO A 1 781 ? 19.868 -13.299 -26.090 1.00 70.00 781 PRO A CA 1
ATOM 6178 C C . PRO A 1 781 ? 21.164 -14.109 -26.222 1.00 70.00 781 PRO A C 1
ATOM 6180 O O . PRO A 1 781 ? 21.890 -14.342 -25.239 1.00 70.00 781 PRO A O 1
ATOM 6183 N N . ASP A 1 782 ? 21.453 -14.524 -27.453 1.00 67.56 782 ASP A N 1
ATOM 6184 C CA . ASP A 1 782 ? 22.703 -15.194 -27.784 1.00 67.56 782 ASP A CA 1
ATOM 6185 C C . ASP A 1 782 ? 23.873 -14.231 -27.598 1.00 67.56 782 ASP A C 1
ATOM 6187 O O . ASP A 1 782 ? 23.867 -13.093 -28.079 1.00 67.56 782 ASP A O 1
ATOM 6191 N N . SER A 1 783 ? 24.888 -14.702 -26.879 1.00 72.38 783 SER A N 1
ATOM 6192 C CA . SER A 1 783 ? 26.093 -13.939 -26.584 1.00 72.38 783 SER A CA 1
ATOM 6193 C C . SER A 1 783 ? 27.316 -14.728 -27.027 1.00 72.38 783 SER A C 1
ATOM 6195 O O . SER A 1 783 ? 27.461 -15.907 -26.697 1.00 72.38 783 SER A O 1
ATOM 6197 N N . HIS A 1 784 ? 28.200 -14.065 -27.771 1.00 65.00 784 HIS A N 1
ATOM 6198 C CA . HIS A 1 784 ? 29.427 -14.657 -28.309 1.00 65.00 784 HIS A CA 1
ATOM 6199 C C . HIS A 1 784 ? 30.631 -14.517 -27.362 1.00 65.00 784 HIS A C 1
ATOM 6201 O O . HIS A 1 784 ? 31.747 -14.873 -27.741 1.00 65.00 784 HIS A O 1
ATOM 6207 N N . SER A 1 785 ? 30.432 -14.004 -26.143 1.00 73.88 785 SER A N 1
ATOM 6208 C CA . SER A 1 785 ? 31.518 -13.835 -25.172 1.00 73.88 785 SER A CA 1
ATOM 6209 C C . SER A 1 785 ? 32.036 -15.181 -24.650 1.00 73.88 785 SER A C 1
ATOM 6211 O O . SER A 1 785 ? 31.290 -16.156 -24.492 1.00 73.88 785 SER A O 1
ATOM 6213 N N . LEU A 1 786 ? 33.343 -15.239 -24.380 1.00 69.94 786 LEU A N 1
ATOM 6214 C CA . LEU A 1 786 ? 34.041 -16.481 -24.037 1.00 69.94 786 LEU A CA 1
ATOM 6215 C C . LEU A 1 786 ? 33.783 -16.924 -22.590 1.00 69.94 786 LEU A C 1
ATOM 6217 O O . LEU A 1 786 ? 33.764 -18.126 -22.327 1.00 69.94 786 LEU A O 1
ATOM 6221 N N . SER A 1 787 ? 33.551 -15.987 -21.663 1.00 86.88 787 SER A N 1
ATOM 6222 C CA . SER A 1 787 ? 33.262 -16.304 -20.260 1.00 86.88 787 SER A CA 1
ATOM 6223 C C . SER A 1 787 ? 31.775 -16.185 -19.908 1.00 86.88 787 SER A C 1
ATOM 6225 O O . SER A 1 787 ? 31.062 -15.316 -20.411 1.00 86.88 787 SER A O 1
ATOM 6227 N N . ASP A 1 788 ? 31.309 -17.032 -18.984 1.00 87.38 788 ASP A N 1
ATOM 6228 C CA . ASP A 1 788 ? 29.948 -16.982 -18.427 1.00 87.38 788 ASP A CA 1
ATOM 6229 C C . ASP A 1 788 ? 29.628 -15.601 -17.831 1.00 87.38 788 ASP A C 1
ATOM 6231 O O . ASP A 1 788 ? 28.516 -15.102 -17.953 1.00 87.38 788 ASP A O 1
ATOM 6235 N N . TYR A 1 789 ? 30.609 -14.945 -17.215 1.00 86.75 789 TYR A N 1
ATOM 6236 C CA . TYR A 1 789 ? 30.420 -13.620 -16.632 1.00 86.75 789 TYR A CA 1
ATOM 6237 C C . TYR A 1 789 ? 30.205 -12.536 -17.700 1.00 86.75 789 TYR A C 1
ATOM 6239 O O . TYR A 1 789 ? 29.239 -11.779 -17.618 1.00 86.75 789 TYR A O 1
ATOM 6247 N N . GLU A 1 790 ? 31.042 -12.490 -18.741 1.00 79.62 790 GLU A N 1
ATOM 6248 C CA . GLU A 1 790 ? 30.889 -11.525 -19.841 1.00 79.62 790 GLU A CA 1
ATOM 6249 C C . GLU A 1 790 ? 29.607 -11.768 -20.641 1.00 79.62 790 GLU A C 1
ATOM 6251 O O . GLU A 1 790 ? 28.941 -10.810 -21.029 1.00 79.62 790 GLU A O 1
ATOM 6256 N N . ARG A 1 791 ? 29.219 -13.036 -20.853 1.00 83.31 791 ARG A N 1
ATOM 6257 C CA . ARG A 1 791 ? 27.920 -13.361 -21.464 1.00 83.31 791 ARG A CA 1
ATOM 6258 C C . ARG A 1 791 ? 26.761 -12.887 -20.598 1.00 83.31 791 ARG A C 1
ATOM 6260 O O . ARG A 1 791 ? 25.758 -12.414 -21.120 1.00 83.31 791 ARG A O 1
ATOM 6267 N N . GLY A 1 792 ? 26.890 -13.006 -19.280 1.00 86.75 792 GLY A N 1
ATOM 6268 C CA . GLY A 1 792 ? 25.914 -12.495 -18.327 1.00 86.75 792 GLY A CA 1
ATOM 6269 C C . GLY A 1 792 ? 25.746 -10.979 -18.400 1.00 86.75 792 GLY A C 1
ATOM 6270 O O . GLY A 1 792 ? 24.617 -10.495 -18.417 1.00 86.75 792 GLY A O 1
ATOM 6271 N N . LEU A 1 793 ? 26.855 -10.238 -18.481 1.00 82.12 793 LEU A N 1
ATOM 6272 C CA . LEU A 1 793 ? 26.847 -8.779 -18.634 1.00 82.12 793 LEU A CA 1
ATOM 6273 C C . LEU A 1 793 ? 26.195 -8.341 -19.947 1.00 82.12 793 LEU A C 1
ATOM 6275 O O . LEU A 1 793 ? 25.302 -7.499 -19.923 1.00 82.12 793 LEU A O 1
ATOM 6279 N N . ASP A 1 794 ? 26.585 -8.954 -21.065 1.00 75.06 794 ASP A N 1
ATOM 6280 C CA . ASP A 1 794 ? 25.997 -8.687 -22.385 1.00 75.06 794 ASP A CA 1
ATOM 6281 C C . ASP A 1 794 ? 24.487 -8.986 -22.391 1.00 75.06 794 ASP A C 1
ATOM 6283 O O . ASP A 1 794 ? 23.685 -8.207 -22.904 1.00 75.06 794 ASP A O 1
ATOM 6287 N N . ARG A 1 795 ? 24.060 -10.071 -21.730 1.00 85.38 795 ARG A N 1
ATOM 6288 C CA . ARG A 1 795 ? 22.634 -10.391 -21.555 1.00 85.38 795 ARG A CA 1
ATOM 6289 C C . ARG A 1 795 ? 21.899 -9.357 -20.699 1.00 85.38 795 ARG A C 1
ATOM 6291 O O . ARG A 1 795 ? 20.777 -9.002 -21.051 1.00 85.38 795 ARG A O 1
ATOM 6298 N N . LEU A 1 796 ? 22.495 -8.863 -19.609 1.00 85.19 796 LEU A N 1
ATOM 6299 C CA . LEU A 1 796 ? 21.901 -7.793 -18.797 1.00 85.19 796 LEU A CA 1
ATOM 6300 C C . LEU A 1 796 ? 21.728 -6.509 -19.611 1.00 85.19 796 LEU A C 1
ATOM 6302 O O . LEU A 1 796 ? 20.637 -5.947 -19.622 1.00 85.19 796 LEU A O 1
ATOM 6306 N N . GLU A 1 797 ? 22.767 -6.089 -20.329 1.00 78.62 797 GLU A N 1
ATOM 6307 C CA . GLU A 1 797 ? 22.747 -4.891 -21.170 1.00 78.62 797 GLU A CA 1
ATOM 6308 C C . GLU A 1 797 ? 21.670 -4.979 -22.258 1.00 78.62 797 GLU A C 1
ATOM 6310 O O . GLU A 1 797 ? 20.810 -4.101 -22.348 1.00 78.62 797 GLU A O 1
ATOM 6315 N N . ARG A 1 798 ? 21.631 -6.078 -23.021 1.00 68.81 798 ARG A N 1
ATOM 6316 C CA . ARG A 1 798 ? 20.643 -6.277 -24.098 1.00 68.81 798 ARG A CA 1
ATOM 6317 C C . ARG A 1 798 ? 19.208 -6.364 -23.599 1.00 68.81 798 ARG A C 1
ATOM 6319 O O . ARG A 1 798 ? 18.282 -5.917 -24.273 1.00 68.81 798 ARG A O 1
ATOM 6326 N N . LEU A 1 799 ? 19.007 -6.940 -22.418 1.00 75.88 799 LEU A N 1
ATOM 6327 C CA . LEU A 1 799 ? 17.693 -6.986 -21.783 1.00 75.88 799 LEU A CA 1
ATOM 6328 C C . LEU A 1 799 ? 17.342 -5.661 -21.079 1.00 75.88 799 LEU A C 1
ATOM 6330 O O . LEU A 1 799 ? 16.220 -5.504 -20.600 1.00 75.88 799 LEU A O 1
ATOM 6334 N N . GLY A 1 800 ? 18.263 -4.694 -21.005 1.00 76.06 800 GLY A N 1
ATOM 6335 C CA . GLY A 1 800 ? 18.072 -3.466 -20.234 1.00 76.06 800 GLY A CA 1
ATOM 6336 C C . GLY A 1 800 ? 17.843 -3.757 -18.749 1.00 76.06 800 GLY A C 1
ATOM 6337 O O . GLY A 1 800 ? 17.016 -3.115 -18.096 1.00 76.06 800 GLY A O 1
ATOM 6338 N N . LEU A 1 801 ? 18.511 -4.772 -18.214 1.00 87.19 801 LEU A N 1
ATOM 6339 C CA . LEU A 1 801 ? 18.433 -5.174 -16.819 1.00 87.19 801 LEU A CA 1
ATOM 6340 C C . LEU A 1 801 ? 19.644 -4.654 -16.049 1.00 87.19 801 LEU A C 1
ATOM 6342 O O . LEU A 1 801 ? 20.732 -4.463 -16.588 1.00 87.19 801 LEU A O 1
ATOM 6346 N N . ALA A 1 802 ? 19.439 -4.446 -14.759 1.00 88.19 802 ALA A N 1
ATOM 6347 C CA . ALA A 1 802 ? 20.468 -4.085 -13.811 1.00 88.19 802 ALA A CA 1
ATOM 6348 C C . ALA A 1 802 ? 20.409 -5.014 -12.599 1.00 88.19 802 ALA A C 1
ATOM 6350 O O . ALA A 1 802 ? 19.341 -5.442 -12.160 1.00 88.19 802 ALA A O 1
ATOM 6351 N N . CYS A 1 803 ? 21.582 -5.316 -12.063 1.00 89.50 803 CYS A N 1
ATOM 6352 C CA . CYS A 1 803 ? 21.804 -6.185 -10.929 1.00 89.50 803 CYS A CA 1
ATOM 6353 C C . CYS A 1 803 ? 22.371 -5.344 -9.778 1.00 89.50 803 CYS A C 1
ATOM 6355 O O . CYS A 1 803 ? 23.461 -4.780 -9.872 1.00 89.50 803 CYS A O 1
ATOM 6357 N N . ILE A 1 804 ? 21.620 -5.241 -8.688 1.00 87.75 804 ILE A N 1
ATOM 6358 C CA . ILE A 1 804 ? 21.958 -4.435 -7.520 1.00 87.75 804 ILE A CA 1
ATOM 6359 C C . ILE A 1 804 ? 22.242 -5.364 -6.347 1.00 87.75 804 ILE A C 1
ATOM 6361 O O . ILE A 1 804 ? 21.414 -6.189 -5.973 1.00 87.75 804 ILE A O 1
ATOM 6365 N N . GLU A 1 805 ? 23.396 -5.215 -5.719 1.00 86.00 805 GLU A N 1
ATOM 6366 C CA . GLU A 1 805 ? 23.666 -5.858 -4.443 1.00 86.00 805 GLU A CA 1
ATOM 6367 C C . GLU A 1 805 ? 22.966 -5.096 -3.314 1.00 86.00 805 GLU A C 1
ATOM 6369 O O . GLU A 1 805 ? 23.216 -3.905 -3.106 1.00 86.00 805 GLU A O 1
ATOM 6374 N N . VAL A 1 806 ? 22.138 -5.805 -2.551 1.00 83.88 806 VAL A N 1
ATOM 6375 C CA . VAL A 1 806 ? 21.486 -5.307 -1.333 1.00 83.88 806 VAL A CA 1
ATOM 6376 C C . VAL A 1 806 ? 21.909 -6.235 -0.194 1.00 83.88 806 VAL A C 1
ATOM 6378 O O . VAL A 1 806 ? 22.105 -7.424 -0.429 1.00 83.88 806 VAL A O 1
ATOM 6381 N N . ASN A 1 807 ? 22.107 -5.747 1.034 1.00 74.50 807 ASN A N 1
ATOM 6382 C CA . ASN A 1 807 ? 22.654 -6.575 2.121 1.00 74.50 807 ASN A CA 1
ATOM 6383 C C . ASN A 1 807 ? 21.936 -7.945 2.237 1.00 74.50 807 ASN A C 1
ATOM 6385 O O . ASN A 1 807 ? 20.734 -7.997 2.496 1.00 74.50 807 ASN A O 1
ATOM 6389 N N . HIS A 1 808 ? 22.704 -9.034 2.072 1.00 73.38 808 HIS A N 1
ATOM 6390 C CA . HIS A 1 808 ? 22.276 -10.449 2.051 1.00 73.38 808 HIS A CA 1
ATOM 6391 C C . HIS A 1 808 ? 21.495 -10.939 0.811 1.00 73.38 808 HIS A C 1
ATOM 6393 O O . HIS A 1 808 ? 20.950 -12.043 0.841 1.00 73.38 808 HIS A O 1
ATOM 6399 N N . GLY A 1 809 ? 21.467 -10.192 -0.294 1.00 84.81 809 GLY A N 1
ATOM 6400 C CA . GLY A 1 809 ? 20.784 -10.614 -1.517 1.00 84.81 809 GLY A CA 1
ATOM 6401 C C . GLY A 1 809 ? 21.205 -9.856 -2.774 1.00 84.81 809 GLY A C 1
ATOM 6402 O O . GLY A 1 809 ? 22.063 -8.976 -2.758 1.00 84.81 809 GLY A O 1
ATOM 6403 N N . VAL A 1 810 ? 20.588 -10.221 -3.892 1.00 89.25 810 VAL A N 1
ATOM 6404 C CA . VAL A 1 810 ? 20.787 -9.562 -5.186 1.00 89.25 810 VAL A CA 1
ATOM 6405 C C . VAL A 1 810 ? 19.427 -9.166 -5.733 1.00 89.25 810 VAL A C 1
ATOM 6407 O O . VAL A 1 810 ? 18.549 -10.011 -5.850 1.00 89.25 810 VAL A O 1
ATOM 6410 N N . LEU A 1 811 ? 19.248 -7.894 -6.059 1.00 89.81 811 LEU A N 1
ATOM 6411 C CA . LEU A 1 811 ? 18.051 -7.347 -6.676 1.00 89.81 811 LEU A CA 1
ATOM 6412 C C . LEU A 1 811 ? 18.264 -7.212 -8.187 1.00 89.81 811 LEU A C 1
ATOM 6414 O O . LEU A 1 811 ? 19.164 -6.507 -8.630 1.00 89.81 811 LEU A O 1
ATOM 6418 N N . LEU A 1 812 ? 17.417 -7.858 -8.979 1.00 91.62 812 LEU A N 1
ATOM 6419 C CA . LEU A 1 812 ? 17.333 -7.656 -10.419 1.00 91.62 812 LEU A CA 1
ATOM 6420 C C . LEU A 1 812 ? 16.215 -6.650 -10.715 1.00 91.62 812 LEU A C 1
ATOM 6422 O O . LEU A 1 812 ? 15.075 -6.856 -10.304 1.00 91.62 812 LEU A O 1
ATOM 6426 N N . THR A 1 813 ? 16.526 -5.580 -11.437 1.00 90.62 813 THR A N 1
ATOM 6427 C CA . THR A 1 813 ? 15.568 -4.544 -11.864 1.00 90.62 813 THR A CA 1
ATOM 6428 C C . THR A 1 813 ? 15.893 -4.083 -13.289 1.00 90.62 813 THR A C 1
ATOM 6430 O O . THR A 1 813 ? 16.783 -4.639 -13.933 1.00 90.62 813 THR A O 1
ATOM 6433 N N . SER A 1 814 ? 15.175 -3.098 -13.826 1.00 83.81 814 SER A N 1
ATOM 6434 C CA . SER A 1 814 ? 15.524 -2.486 -15.112 1.00 83.81 814 SER A CA 1
ATOM 6435 C C . SER A 1 814 ? 16.614 -1.420 -14.938 1.00 83.81 814 SER A C 1
ATOM 6437 O O . SER A 1 814 ? 16.675 -0.741 -13.913 1.00 83.81 814 SER A O 1
ATOM 6439 N N . SER A 1 815 ? 17.462 -1.223 -15.950 1.00 76.69 815 SER A N 1
ATOM 6440 C CA . SER A 1 815 ? 18.460 -0.138 -15.956 1.00 76.69 815 SER A CA 1
ATOM 6441 C C . SER A 1 815 ? 17.830 1.256 -15.815 1.00 76.69 815 SER A C 1
ATOM 6443 O O . SER A 1 815 ? 18.444 2.163 -15.260 1.00 76.69 815 SER A O 1
ATOM 6445 N N . ASP A 1 816 ? 16.591 1.425 -16.281 1.00 68.94 816 ASP A N 1
ATOM 6446 C CA . ASP A 1 816 ? 15.883 2.705 -16.222 1.00 68.94 816 ASP A CA 1
ATOM 6447 C C . ASP A 1 816 ? 15.409 2.969 -14.793 1.00 68.94 816 ASP A C 1
ATOM 6449 O O . ASP A 1 816 ? 15.633 4.053 -14.256 1.00 68.94 816 ASP A O 1
ATOM 6453 N N . SER A 1 817 ? 14.846 1.944 -14.140 1.00 71.50 817 SER A N 1
ATOM 6454 C CA . SER A 1 817 ? 14.488 2.007 -12.721 1.00 71.50 817 SER A CA 1
ATOM 6455 C C . SER A 1 817 ? 15.723 2.261 -11.867 1.00 71.50 817 SER A C 1
ATOM 6457 O O . SER A 1 817 ? 15.669 3.096 -10.966 1.00 71.50 817 SER A O 1
ATOM 6459 N N . LEU A 1 818 ? 16.857 1.628 -12.209 1.00 74.94 818 LEU A N 1
ATOM 6460 C CA . LEU A 1 818 ? 18.137 1.871 -11.546 1.00 74.94 818 LEU A CA 1
ATOM 6461 C C . LEU A 1 818 ? 18.471 3.370 -11.512 1.00 74.94 818 LEU A C 1
ATOM 6463 O O . LEU A 1 818 ? 18.749 3.929 -10.452 1.00 74.94 818 LEU A O 1
ATOM 6467 N N . SER A 1 819 ? 18.393 4.016 -12.678 1.00 64.25 819 SER A N 1
ATOM 6468 C CA . SER A 1 819 ? 18.686 5.442 -12.831 1.00 64.25 819 SER A CA 1
ATOM 6469 C C . SER A 1 819 ? 17.649 6.367 -12.183 1.00 64.25 819 SER A C 1
ATOM 6471 O O . SER A 1 819 ? 18.011 7.442 -11.711 1.00 64.25 819 SER A O 1
ATOM 6473 N N . ALA A 1 820 ? 16.377 5.957 -12.135 1.00 61.28 820 ALA A N 1
ATOM 6474 C CA . ALA A 1 820 ? 15.271 6.791 -11.672 1.00 61.28 820 ALA A CA 1
ATOM 6475 C C . ALA A 1 820 ? 15.012 6.694 -10.162 1.00 61.28 820 ALA A C 1
ATOM 6477 O O . ALA A 1 820 ? 14.718 7.702 -9.527 1.00 61.28 820 ALA A O 1
ATOM 6478 N N . GLN A 1 821 ? 15.079 5.498 -9.573 1.00 64.44 821 GLN A N 1
ATOM 6479 C CA . GLN A 1 821 ? 14.697 5.292 -8.174 1.00 64.44 821 GLN A CA 1
ATOM 6480 C C . GLN A 1 821 ? 15.854 5.506 -7.214 1.00 64.44 821 GLN A C 1
ATOM 6482 O O . GLN A 1 821 ? 15.663 6.113 -6.164 1.00 64.44 821 GLN A O 1
ATOM 6487 N N . TRP A 1 822 ? 17.052 5.037 -7.554 1.00 59.72 822 TRP A N 1
ATOM 6488 C CA . TRP A 1 822 ? 18.084 4.908 -6.533 1.00 59.72 822 TRP A CA 1
ATOM 6489 C C . TRP A 1 822 ? 19.016 6.105 -6.408 1.00 59.72 822 TRP A C 1
ATOM 6491 O O . TRP A 1 822 ? 19.697 6.161 -5.393 1.00 59.72 822 TRP A O 1
ATOM 6501 N N . HIS A 1 823 ? 19.001 7.073 -7.346 1.00 51.47 823 HIS A N 1
ATOM 6502 C CA . HIS A 1 823 ? 19.770 8.344 -7.341 1.00 51.47 823 HIS A CA 1
ATOM 6503 C C . HIS A 1 823 ? 21.253 8.235 -6.917 1.00 51.47 823 HIS A C 1
ATOM 6505 O O . HIS A 1 823 ? 21.944 9.243 -6.769 1.00 51.47 823 HIS A O 1
ATOM 6511 N N . SER A 1 824 ? 21.764 7.021 -6.738 1.00 45.00 824 SER A N 1
ATOM 6512 C CA . SER A 1 824 ? 23.129 6.709 -6.402 1.00 45.00 824 SER A CA 1
ATOM 6513 C C . SER A 1 824 ? 23.941 7.064 -7.626 1.00 45.00 824 SER A C 1
ATOM 6515 O O . SER A 1 824 ? 23.629 6.610 -8.731 1.00 45.00 824 SER A O 1
ATOM 6517 N N . GLU A 1 825 ? 24.972 7.894 -7.439 1.00 43.69 825 GLU A N 1
ATOM 6518 C CA . GLU A 1 825 ? 25.987 8.074 -8.471 1.00 43.69 825 GLU A CA 1
ATOM 6519 C C . GLU A 1 825 ? 26.370 6.673 -8.963 1.00 43.69 825 GLU A C 1
ATOM 6521 O O . GLU A 1 825 ? 26.815 5.862 -8.140 1.00 43.69 825 GLU A O 1
ATOM 6526 N N . PRO A 1 826 ? 26.130 6.334 -10.245 1.00 47.25 826 PRO A N 1
ATOM 6527 C CA . PRO A 1 826 ? 26.432 5.007 -10.740 1.00 47.25 826 PRO A CA 1
ATOM 6528 C C . PRO A 1 826 ? 27.883 4.710 -10.394 1.00 47.25 826 PRO A C 1
ATOM 6530 O O . PRO A 1 826 ? 28.790 5.470 -10.747 1.00 47.25 826 PRO A O 1
ATOM 6533 N N . THR A 1 827 ? 28.101 3.642 -9.625 1.00 45.84 827 THR A N 1
ATOM 6534 C CA . THR A 1 827 ? 29.450 3.213 -9.271 1.00 45.84 827 THR A CA 1
ATOM 6535 C C . THR A 1 827 ? 30.248 3.078 -10.562 1.00 45.84 827 THR A C 1
ATOM 6537 O O . THR A 1 827 ? 29.752 2.509 -11.533 1.00 45.84 827 THR A O 1
ATOM 6540 N N . ARG A 1 828 ? 31.472 3.623 -10.581 1.00 48.06 828 ARG A N 1
ATOM 6541 C CA . ARG A 1 828 ? 32.337 3.816 -11.769 1.00 48.06 828 ARG A CA 1
ATOM 6542 C C . ARG A 1 828 ? 32.591 2.573 -12.643 1.00 48.06 828 ARG A C 1
ATOM 6544 O O . ARG A 1 828 ? 33.270 2.694 -13.652 1.00 48.06 828 ARG A O 1
ATOM 6551 N N . GLU A 1 829 ? 32.118 1.398 -12.245 1.00 52.50 829 GLU A N 1
ATOM 6552 C CA . GLU A 1 829 ? 32.554 0.099 -12.752 1.00 52.50 829 GLU A CA 1
ATOM 6553 C C . GLU A 1 829 ? 31.588 -0.519 -13.786 1.00 52.50 829 GLU A C 1
ATOM 6555 O O . GLU A 1 829 ? 32.067 -1.231 -14.664 1.00 52.50 829 GLU A O 1
ATOM 6560 N N . SER A 1 830 ? 30.272 -0.231 -13.767 1.00 58.66 830 SER A N 1
ATOM 6561 C CA . SER A 1 830 ? 29.293 -0.615 -14.816 1.00 58.66 830 SER A CA 1
ATOM 6562 C C . SER A 1 830 ? 27.893 -0.038 -14.524 1.00 58.66 830 SER A C 1
ATOM 6564 O O . SER A 1 830 ? 27.425 -0.179 -13.397 1.00 58.66 830 SER A O 1
ATOM 6566 N N . PRO A 1 831 ? 27.154 0.539 -15.497 1.00 59.19 831 PRO A N 1
ATOM 6567 C CA . PRO A 1 831 ? 25.811 1.089 -15.250 1.00 59.19 831 PRO A CA 1
ATOM 6568 C C . PRO A 1 831 ? 24.766 0.017 -14.896 1.00 59.19 831 PRO A C 1
ATOM 6570 O O . PRO A 1 831 ? 23.700 0.352 -14.402 1.00 59.19 831 PRO A O 1
ATOM 6573 N N . TRP A 1 832 ? 25.078 -1.260 -15.119 1.00 72.69 832 TRP A N 1
ATOM 6574 C CA . TRP A 1 832 ? 24.209 -2.415 -14.873 1.00 72.69 832 TRP A CA 1
ATOM 6575 C C . TRP A 1 832 ? 24.505 -3.127 -13.547 1.00 72.69 832 TRP A C 1
ATOM 6577 O O . TRP A 1 832 ? 23.785 -4.057 -13.195 1.00 72.69 832 TRP A O 1
ATOM 6587 N N . LEU A 1 833 ? 25.566 -2.739 -12.828 1.00 73.50 833 LEU A N 1
ATOM 6588 C CA . LEU A 1 833 ? 25.980 -3.352 -11.565 1.00 73.50 833 LEU A CA 1
ATOM 6589 C C . LEU A 1 833 ? 26.196 -2.282 -10.501 1.00 73.50 833 LEU A C 1
ATOM 6591 O O . LEU A 1 833 ? 27.095 -1.452 -10.621 1.00 73.50 833 LEU A O 1
ATOM 6595 N N . GLN A 1 834 ? 25.394 -2.326 -9.441 1.00 74.69 834 GLN A N 1
ATOM 6596 C CA . GLN A 1 834 ? 25.527 -1.406 -8.312 1.00 74.69 834 GLN A CA 1
ATOM 6597 C C . GLN A 1 834 ? 25.518 -2.145 -6.979 1.00 74.69 834 GLN A C 1
ATOM 6599 O O . GLN A 1 834 ? 25.012 -3.259 -6.871 1.00 74.69 834 GLN A O 1
ATOM 6604 N N . ARG A 1 835 ? 26.062 -1.504 -5.943 1.00 76.31 835 ARG A N 1
ATOM 6605 C CA . ARG A 1 835 ? 25.979 -1.961 -4.555 1.00 76.31 835 ARG A CA 1
ATOM 6606 C C . ARG A 1 835 ? 25.334 -0.877 -3.705 1.00 76.31 835 ARG A C 1
ATOM 6608 O O . ARG A 1 835 ? 25.782 0.265 -3.736 1.00 76.31 835 ARG A O 1
ATOM 6615 N N . LEU A 1 836 ? 24.331 -1.253 -2.914 1.00 74.56 836 LEU A N 1
ATOM 6616 C CA . LEU A 1 836 ? 23.660 -0.388 -1.944 1.00 74.56 836 LEU A CA 1
ATOM 6617 C C . LEU A 1 836 ? 24.083 -0.798 -0.518 1.00 74.56 836 LEU A C 1
ATOM 6619 O O . LEU A 1 836 ? 23.410 -1.616 0.109 1.00 74.56 836 LEU A O 1
ATOM 6623 N N . PRO A 1 837 ? 25.208 -0.272 0.012 1.00 55.47 837 PRO A N 1
ATOM 6624 C CA . PRO A 1 837 ? 25.815 -0.763 1.256 1.00 55.47 837 PRO A CA 1
ATOM 6625 C C . PRO A 1 837 ? 24.950 -0.550 2.512 1.00 55.47 837 PRO A C 1
ATOM 6627 O O . PRO A 1 837 ? 25.097 -1.284 3.488 1.00 55.47 837 PRO A O 1
ATOM 6630 N N . GLU A 1 838 ? 24.019 0.404 2.482 1.00 68.12 838 GLU A N 1
ATOM 6631 C CA . GLU A 1 838 ? 23.197 0.805 3.635 1.00 68.12 838 GLU A CA 1
ATOM 6632 C C . GLU A 1 838 ? 21.747 0.295 3.596 1.00 68.12 838 GLU A C 1
ATOM 6634 O O . GLU A 1 838 ? 20.972 0.558 4.509 1.00 68.12 838 GLU A O 1
ATOM 6639 N N . HIS A 1 839 ? 21.375 -0.482 2.577 1.00 70.69 839 HIS A N 1
ATOM 6640 C CA . HIS A 1 839 ? 19.997 -0.937 2.385 1.00 70.69 839 HIS A CA 1
ATOM 6641 C C . HIS A 1 839 ? 19.867 -2.438 2.659 1.00 70.69 839 HIS A C 1
ATOM 6643 O O . HIS A 1 839 ? 20.796 -3.209 2.392 1.00 70.69 839 HIS A O 1
ATOM 6649 N N . LYS A 1 840 ? 18.724 -2.875 3.197 1.00 70.44 840 LYS A N 1
ATOM 6650 C CA . LYS A 1 840 ? 18.386 -4.299 3.404 1.00 70.44 840 LYS A CA 1
ATOM 6651 C C . LYS A 1 840 ? 17.073 -4.625 2.711 1.00 70.44 840 LYS A C 1
ATOM 6653 O O . LYS A 1 840 ? 16.218 -3.761 2.598 1.00 70.44 840 LYS A O 1
ATOM 6658 N N . VAL A 1 841 ? 16.886 -5.869 2.275 1.00 63.69 841 VAL A N 1
ATOM 6659 C CA . VAL A 1 841 ? 15.552 -6.340 1.878 1.00 63.69 841 VAL A CA 1
ATOM 6660 C C . VAL A 1 841 ? 14.887 -6.963 3.099 1.00 63.69 841 VAL A C 1
ATOM 6662 O O . VAL A 1 841 ? 15.379 -7.958 3.629 1.00 63.69 841 VAL A O 1
ATOM 6665 N N . VAL A 1 842 ? 13.781 -6.380 3.556 1.00 65.94 842 VAL A N 1
ATOM 6666 C CA . VAL A 1 842 ? 12.938 -6.918 4.632 1.00 65.94 842 VAL A CA 1
ATOM 6667 C C . VAL A 1 842 ? 11.546 -7.110 4.053 1.00 65.94 842 VAL A C 1
ATOM 6669 O O . VAL A 1 842 ? 11.033 -6.215 3.388 1.00 65.94 842 VAL A O 1
ATOM 6672 N N . THR A 1 843 ? 10.968 -8.303 4.237 1.00 62.75 843 THR A N 1
ATOM 6673 C CA . THR A 1 843 ? 9.577 -8.609 3.845 1.00 62.75 843 THR A CA 1
ATOM 6674 C C . THR A 1 843 ? 9.208 -8.112 2.442 1.00 62.75 843 THR A C 1
ATOM 6676 O O . THR A 1 843 ? 8.197 -7.434 2.248 1.00 62.75 843 THR A O 1
ATOM 6679 N N . SER A 1 844 ? 10.012 -8.472 1.431 1.00 68.81 844 SER A N 1
ATOM 6680 C CA . SER A 1 844 ? 9.769 -8.103 0.024 1.00 68.81 844 SER A CA 1
ATOM 6681 C C . SER A 1 844 ? 9.799 -6.590 -0.262 1.00 68.81 844 SER A C 1
ATOM 6683 O O . SER A 1 844 ? 9.222 -6.140 -1.243 1.00 68.81 844 SER A O 1
ATOM 6685 N N . ARG A 1 845 ? 10.480 -5.771 0.545 1.00 73.94 845 ARG A N 1
ATOM 6686 C CA . ARG A 1 845 ? 10.770 -4.361 0.226 1.00 73.94 845 ARG A CA 1
ATOM 6687 C C . ARG A 1 845 ? 12.219 -4.029 0.551 1.00 73.94 845 ARG A C 1
ATOM 6689 O O . ARG A 1 845 ? 12.780 -4.581 1.496 1.00 73.94 845 ARG A O 1
ATOM 6696 N N . VAL A 1 846 ? 12.829 -3.132 -0.221 1.00 68.81 846 VAL A N 1
ATOM 6697 C CA . VAL A 1 846 ? 14.099 -2.523 0.194 1.00 68.81 846 VAL A CA 1
ATOM 6698 C C . VAL A 1 846 ? 13.776 -1.551 1.324 1.00 68.81 846 VAL A C 1
ATOM 6700 O O . VAL A 1 846 ? 12.831 -0.784 1.206 1.00 68.81 846 VAL A O 1
ATOM 6703 N N . VAL A 1 847 ? 14.513 -1.598 2.424 1.00 72.38 847 VAL A N 1
ATOM 6704 C CA . VAL A 1 847 ? 14.421 -0.645 3.530 1.00 72.38 847 VAL A CA 1
ATOM 6705 C C . VAL A 1 847 ? 15.753 0.075 3.711 1.00 72.38 847 VAL A C 1
ATOM 6707 O O . VAL A 1 847 ? 16.817 -0.519 3.487 1.00 72.38 847 VAL A O 1
ATOM 6710 N N . ASP A 1 848 ? 15.690 1.350 4.089 1.00 74.88 848 ASP A N 1
ATOM 6711 C CA . ASP A 1 848 ? 16.864 2.112 4.525 1.00 74.88 8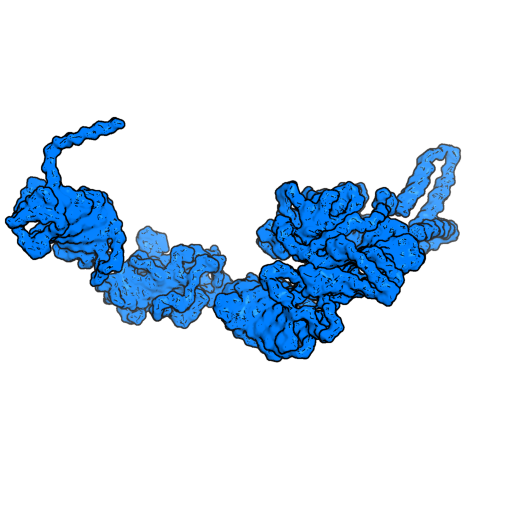48 ASP A CA 1
ATOM 6712 C C . ASP A 1 848 ? 17.370 1.645 5.904 1.00 74.88 848 ASP A C 1
ATOM 6714 O O . ASP A 1 848 ? 16.849 0.709 6.520 1.00 74.88 848 ASP A O 1
ATOM 6718 N N . THR A 1 849 ? 18.405 2.316 6.410 1.00 67.50 849 THR A N 1
ATOM 6719 C CA . THR A 1 849 ? 18.978 2.068 7.742 1.00 67.50 849 THR A CA 1
ATOM 6720 C C . THR A 1 849 ? 18.006 2.338 8.893 1.00 67.50 849 THR A C 1
ATOM 6722 O O . THR A 1 849 ? 18.237 1.840 9.994 1.00 67.50 849 THR A O 1
ATOM 6725 N N . GLN A 1 850 ? 16.926 3.086 8.650 1.00 63.59 850 GLN A N 1
ATOM 6726 C CA . GLN A 1 850 ? 15.884 3.430 9.620 1.00 63.59 850 GLN A CA 1
ATOM 6727 C C . GLN A 1 850 ? 14.670 2.487 9.542 1.00 63.59 850 GLN A C 1
ATOM 6729 O O . GLN A 1 850 ? 13.769 2.584 10.370 1.00 63.59 850 GLN A O 1
ATOM 6734 N N . GLY A 1 851 ? 14.654 1.543 8.594 1.00 67.56 851 GLY A N 1
ATOM 6735 C CA . GLY A 1 851 ? 13.551 0.604 8.392 1.00 67.56 851 GLY A CA 1
ATOM 6736 C C . GLY A 1 851 ? 12.427 1.135 7.498 1.00 67.56 851 GLY A C 1
ATOM 6737 O O . GLY A 1 851 ? 11.403 0.464 7.361 1.00 67.56 851 GLY A O 1
ATOM 6738 N N . ASN A 1 852 ? 12.599 2.296 6.858 1.00 61.88 852 ASN A N 1
ATOM 6739 C CA . ASN A 1 852 ? 11.588 2.856 5.970 1.00 61.88 852 ASN A CA 1
ATOM 6740 C C . ASN A 1 852 ? 11.625 2.152 4.607 1.00 61.88 852 ASN A C 1
ATOM 6742 O O . ASN A 1 852 ? 12.700 2.027 4.016 1.00 61.88 852 ASN A O 1
ATOM 6746 N N . PRO A 1 853 ? 10.477 1.718 4.059 1.00 60.66 853 PRO A N 1
ATOM 6747 C CA . PRO A 1 853 ? 10.426 1.082 2.750 1.00 60.66 853 PRO A CA 1
ATOM 6748 C C . PRO A 1 853 ? 10.758 2.069 1.620 1.00 60.66 853 PRO A C 1
ATOM 6750 O O . PRO A 1 853 ? 10.105 3.101 1.455 1.00 60.66 853 PRO A O 1
ATOM 6753 N N . ILE A 1 854 ? 11.740 1.696 0.802 1.00 63.28 854 ILE A N 1
ATOM 6754 C CA . ILE A 1 854 ? 12.177 2.358 -0.424 1.00 63.28 854 ILE A CA 1
ATOM 6755 C C . ILE A 1 854 ? 11.795 1.469 -1.612 1.00 63.28 854 ILE A C 1
ATOM 6757 O O . ILE A 1 854 ? 12.243 0.331 -1.732 1.00 63.28 854 ILE A O 1
ATOM 6761 N N . GLY A 1 855 ? 10.986 2.009 -2.520 1.00 58.72 855 GLY A N 1
ATOM 6762 C CA . GLY A 1 855 ? 10.619 1.336 -3.766 1.00 58.72 855 GLY A CA 1
ATOM 6763 C C . GLY A 1 855 ? 9.433 0.359 -3.663 1.00 58.72 855 GLY A C 1
ATOM 6764 O O . GLY A 1 855 ? 8.824 0.192 -2.601 1.00 58.72 855 GLY A O 1
ATOM 6765 N N . PRO A 1 856 ? 9.038 -0.235 -4.804 1.00 66.56 856 PRO A N 1
ATOM 6766 C CA . PRO A 1 856 ? 7.896 -1.142 -4.903 1.00 66.56 856 PRO A CA 1
ATOM 6767 C C . PRO A 1 856 ? 8.143 -2.486 -4.190 1.00 66.56 856 PRO A C 1
ATOM 6769 O O . PRO A 1 856 ? 9.284 -2.827 -3.870 1.00 66.56 856 PRO A O 1
ATOM 6772 N N . PRO A 1 857 ? 7.083 -3.284 -3.944 1.00 74.62 857 PRO A N 1
ATOM 6773 C CA . PRO A 1 857 ? 7.246 -4.645 -3.453 1.00 74.62 857 PRO A CA 1
ATOM 6774 C C . PRO A 1 857 ? 8.041 -5.494 -4.455 1.00 74.62 857 PRO A C 1
ATOM 6776 O O . PRO A 1 857 ? 7.675 -5.624 -5.623 1.00 74.62 857 PRO A O 1
ATOM 6779 N N . LEU A 1 858 ? 9.124 -6.082 -3.966 1.00 83.25 858 LEU A N 1
ATOM 6780 C CA . LEU A 1 858 ? 9.976 -7.038 -4.653 1.00 83.25 858 LEU A CA 1
ATOM 6781 C C . LEU A 1 858 ? 9.378 -8.440 -4.557 1.00 83.25 858 LEU A C 1
ATOM 6783 O O . LEU A 1 858 ? 8.813 -8.818 -3.534 1.00 83.25 858 LEU A O 1
ATOM 6787 N N . LEU A 1 859 ? 9.558 -9.251 -5.593 1.00 82.00 859 LEU A N 1
ATOM 6788 C CA . LEU A 1 859 ? 9.219 -10.669 -5.541 1.00 82.00 859 LEU A CA 1
ATOM 6789 C C . LEU A 1 859 ? 10.482 -11.493 -5.303 1.00 82.00 859 LEU A C 1
ATOM 6791 O O . LEU A 1 859 ? 11.487 -11.262 -5.977 1.00 82.00 859 LEU A O 1
ATOM 6795 N N . PRO A 1 860 ? 10.463 -12.481 -4.398 1.00 86.25 860 PRO A N 1
ATOM 6796 C CA . PRO A 1 860 ? 11.521 -13.476 -4.390 1.00 86.25 860 PRO A CA 1
ATOM 6797 C C . PRO A 1 860 ? 11.483 -14.256 -5.715 1.00 86.25 860 PRO A C 1
ATOM 6799 O O . PRO A 1 860 ? 10.421 -14.415 -6.330 1.00 86.25 860 PRO A O 1
ATOM 6802 N N . LEU A 1 861 ? 12.649 -14.702 -6.191 1.00 86.56 861 LEU A N 1
ATOM 6803 C CA . LEU A 1 861 ? 12.799 -15.325 -7.510 1.00 86.56 861 LEU A CA 1
ATOM 6804 C C . LEU A 1 861 ? 11.807 -16.475 -7.755 1.00 86.56 861 LEU A C 1
ATOM 6806 O O . LEU A 1 861 ? 11.261 -16.587 -8.847 1.00 86.56 861 LEU A O 1
ATOM 6810 N N . ASP A 1 862 ? 11.542 -17.306 -6.751 1.00 82.25 862 ASP A N 1
ATOM 6811 C CA . ASP A 1 862 ? 10.626 -18.448 -6.823 1.00 82.25 862 ASP A CA 1
ATOM 6812 C C . ASP A 1 862 ? 9.150 -18.027 -6.962 1.00 82.25 862 ASP A C 1
ATOM 6814 O O . ASP A 1 862 ? 8.360 -18.699 -7.631 1.00 82.25 862 ASP A O 1
ATOM 6818 N N . ALA A 1 863 ? 8.753 -16.911 -6.346 1.00 78.19 863 ALA A N 1
ATOM 6819 C CA . ALA A 1 863 ? 7.435 -16.318 -6.538 1.00 78.19 863 ALA A CA 1
ATOM 6820 C C . ALA A 1 863 ? 7.333 -15.673 -7.923 1.00 78.19 863 ALA A C 1
ATOM 6822 O O . ALA A 1 863 ? 6.331 -15.860 -8.611 1.00 78.19 863 ALA A O 1
ATOM 6823 N N . TRP A 1 864 ? 8.386 -14.982 -8.371 1.00 83.31 864 TRP A N 1
ATOM 6824 C CA . TRP A 1 864 ? 8.432 -14.408 -9.713 1.00 83.31 864 TRP A CA 1
ATOM 6825 C C . TRP A 1 864 ? 8.392 -15.486 -10.801 1.00 83.31 864 TRP A C 1
ATOM 6827 O O . TRP A 1 864 ? 7.629 -15.351 -11.748 1.00 83.31 864 TRP A O 1
ATOM 6837 N N . GLN A 1 865 ? 9.098 -16.608 -10.650 1.00 80.69 865 GLN A N 1
ATOM 6838 C CA . GLN A 1 865 ? 9.037 -17.742 -11.587 1.00 80.69 865 GLN A CA 1
ATOM 6839 C C . GLN A 1 865 ? 7.625 -18.317 -11.759 1.00 80.69 865 GLN A C 1
ATOM 6841 O O . GLN A 1 865 ? 7.300 -18.852 -12.818 1.00 80.69 865 GLN A O 1
ATOM 6846 N N . ARG A 1 866 ? 6.784 -18.187 -10.728 1.00 75.00 866 ARG A N 1
ATOM 6847 C CA . ARG A 1 866 ? 5.374 -18.593 -10.742 1.00 75.00 866 ARG A CA 1
ATOM 6848 C C . ARG A 1 866 ? 4.444 -17.528 -11.328 1.00 75.00 866 ARG A C 1
ATOM 6850 O O . ARG A 1 866 ? 3.262 -17.807 -11.517 1.00 75.00 866 ARG A O 1
ATOM 6857 N N . THR A 1 867 ? 4.944 -16.327 -11.629 1.00 67.06 867 THR A N 1
ATOM 6858 C CA . THR A 1 867 ? 4.148 -15.306 -12.317 1.00 67.06 867 THR A CA 1
ATOM 6859 C C . THR A 1 867 ? 3.927 -15.716 -13.769 1.00 67.06 867 THR A C 1
ATOM 6861 O O . THR A 1 867 ? 4.864 -16.004 -14.516 1.00 67.06 867 THR A O 1
ATOM 6864 N N . HIS A 1 868 ? 2.660 -15.762 -14.176 1.00 58.38 868 HIS A N 1
ATOM 6865 C CA . HIS A 1 868 ? 2.303 -15.980 -15.570 1.00 58.38 868 HIS A CA 1
ATOM 6866 C C . HIS A 1 868 ? 2.625 -14.718 -16.362 1.00 58.38 868 HIS A C 1
ATOM 6868 O O . HIS A 1 868 ? 1.900 -13.727 -16.291 1.00 58.38 868 HIS A O 1
ATOM 6874 N N . PHE A 1 869 ? 3.723 -14.763 -17.113 1.00 63.47 869 PHE A N 1
ATOM 6875 C CA . PHE A 1 869 ? 3.987 -13.760 -18.129 1.00 63.47 869 PHE A CA 1
ATOM 6876 C C . PHE A 1 869 ? 3.170 -14.100 -19.382 1.00 63.47 869 PHE A C 1
ATOM 6878 O O . PHE A 1 869 ? 3.211 -15.253 -19.817 1.00 63.47 869 PHE A O 1
ATOM 6885 N N . PRO A 1 870 ? 2.395 -13.151 -19.931 1.00 60.22 870 PRO A N 1
ATOM 6886 C CA . PRO A 1 870 ? 1.380 -13.479 -20.925 1.00 60.22 870 PRO A CA 1
ATOM 6887 C C . PRO A 1 870 ? 1.959 -13.916 -22.280 1.00 60.22 870 PRO A C 1
ATOM 6889 O O . PRO A 1 870 ? 1.351 -14.748 -22.946 1.00 60.22 870 PRO A O 1
ATOM 6892 N N . TRP A 1 871 ? 3.141 -13.424 -22.668 1.00 65.94 871 TRP A N 1
ATOM 6893 C CA . TRP A 1 871 ? 3.787 -13.787 -23.934 1.00 65.94 871 TRP A CA 1
ATOM 6894 C C . TRP A 1 871 ? 4.693 -15.013 -23.779 1.00 65.94 871 TRP A C 1
ATOM 6896 O O . TRP A 1 871 ? 5.683 -14.979 -23.043 1.00 65.94 871 TRP A O 1
ATOM 6906 N N . GLN A 1 872 ? 4.391 -16.084 -24.514 1.00 58.19 872 GLN A N 1
ATOM 6907 C CA . GLN A 1 872 ? 5.301 -17.213 -24.705 1.00 58.19 872 GLN A CA 1
ATOM 6908 C C . GLN A 1 872 ? 6.123 -16.960 -25.963 1.00 58.19 872 GLN A C 1
ATOM 6910 O O . GLN A 1 872 ? 5.637 -17.140 -27.077 1.00 58.19 872 GLN A O 1
ATOM 6915 N N . VAL A 1 873 ? 7.367 -16.508 -25.807 1.00 54.38 873 VAL A N 1
ATOM 6916 C CA . VAL A 1 873 ? 8.211 -16.260 -26.974 1.00 54.38 873 VAL A CA 1
ATOM 6917 C C . VAL A 1 873 ? 8.951 -17.539 -27.347 1.00 54.38 873 VAL A C 1
ATOM 6919 O O . VAL A 1 873 ? 9.920 -17.922 -26.697 1.00 54.38 873 VAL A O 1
ATOM 6922 N N . ALA A 1 874 ? 8.492 -18.207 -28.401 1.00 47.69 874 ALA A N 1
ATOM 6923 C CA . ALA A 1 874 ? 9.286 -19.214 -29.087 1.00 47.69 874 ALA A CA 1
ATOM 6924 C C . ALA A 1 874 ? 10.119 -18.495 -30.153 1.00 47.69 874 ALA A C 1
ATOM 6926 O O . ALA A 1 874 ? 9.608 -18.120 -31.207 1.00 47.69 874 ALA A O 1
ATOM 6927 N N . PHE A 1 875 ? 11.393 -18.243 -29.861 1.00 51.03 875 PHE A N 1
ATOM 6928 C CA . PHE A 1 875 ? 12.317 -17.750 -30.878 1.00 51.03 875 PHE A CA 1
ATOM 6929 C C . PHE A 1 875 ? 12.691 -18.912 -31.789 1.00 51.03 875 PHE A C 1
ATOM 6931 O O . PHE A 1 875 ? 12.938 -20.026 -31.325 1.00 51.03 875 PHE A O 1
ATOM 6938 N N . SER A 1 876 ? 12.752 -18.656 -33.094 1.00 47.56 876 SER A N 1
ATOM 6939 C CA . SER A 1 876 ? 13.436 -19.585 -33.986 1.00 47.56 876 SER A CA 1
ATOM 6940 C C . SER A 1 876 ? 14.931 -19.579 -33.632 1.00 47.56 876 SER A C 1
ATOM 6942 O O . SER A 1 876 ? 15.524 -18.503 -33.603 1.00 47.56 876 SER A O 1
ATOM 6944 N N . ASP A 1 877 ? 15.536 -20.755 -33.410 1.00 42.41 877 ASP A N 1
ATOM 6945 C CA . ASP A 1 877 ? 16.977 -21.015 -33.141 1.00 42.41 877 ASP A CA 1
ATOM 6946 C C . ASP A 1 877 ? 17.936 -20.491 -34.247 1.00 42.41 877 ASP A C 1
ATOM 6948 O O . ASP A 1 877 ? 19.103 -20.864 -34.330 1.00 42.41 877 ASP A O 1
ATOM 6952 N N . ARG A 1 878 ? 17.444 -19.655 -35.163 1.00 46.00 878 ARG A N 1
ATOM 6953 C CA . ARG A 1 878 ? 18.177 -19.089 -36.289 1.00 46.00 878 ARG A CA 1
ATOM 6954 C C . ARG A 1 878 ? 18.208 -17.578 -36.143 1.00 46.00 878 ARG A C 1
ATOM 6956 O O . ARG A 1 878 ? 17.550 -16.872 -36.907 1.00 46.00 878 ARG A O 1
ATOM 6963 N N . SER A 1 879 ? 18.955 -17.075 -35.167 1.00 48.03 879 SER A N 1
ATOM 6964 C CA . SER A 1 879 ? 19.599 -15.778 -35.380 1.00 48.03 879 SER A CA 1
ATOM 6965 C C . SER A 1 879 ? 20.522 -15.950 -36.597 1.00 48.03 879 SER A C 1
ATOM 6967 O O . SER A 1 879 ? 21.158 -17.005 -36.704 1.00 48.03 879 SER A O 1
ATOM 6969 N N . PRO A 1 880 ? 20.547 -15.034 -37.583 1.00 49.06 880 PRO A N 1
ATOM 6970 C CA . PRO A 1 880 ? 21.549 -15.120 -38.641 1.00 49.06 880 PRO A CA 1
ATOM 6971 C C . PRO A 1 880 ? 22.922 -15.220 -37.975 1.00 49.06 880 PRO A C 1
ATOM 6973 O O . PRO A 1 880 ? 23.157 -14.479 -37.031 1.00 49.06 880 PRO A O 1
ATOM 6976 N N . ASP A 1 881 ? 23.796 -16.127 -38.427 1.00 50.91 881 ASP A N 1
ATOM 6977 C CA . ASP A 1 881 ? 25.173 -16.233 -37.928 1.00 50.91 881 ASP A CA 1
ATOM 6978 C C . ASP A 1 881 ? 25.832 -14.847 -38.005 1.00 50.91 881 ASP A C 1
ATOM 6980 O O . ASP A 1 881 ? 26.333 -14.429 -39.056 1.00 50.91 881 ASP A O 1
ATOM 6984 N N . ILE A 1 882 ? 25.775 -14.089 -36.908 1.00 58.12 882 ILE A N 1
ATOM 6985 C CA . ILE A 1 882 ? 26.416 -12.790 -36.812 1.00 58.12 882 ILE A CA 1
ATOM 6986 C C . ILE A 1 882 ? 27.897 -13.128 -36.781 1.00 58.12 882 ILE A C 1
ATOM 6988 O O . ILE A 1 882 ? 28.411 -13.686 -35.811 1.00 58.12 882 ILE A O 1
ATOM 6992 N N . ALA A 1 883 ? 28.581 -12.863 -37.892 1.00 57.94 883 ALA A N 1
ATOM 6993 C CA . ALA A 1 883 ? 30.011 -13.098 -37.978 1.00 57.94 883 ALA A CA 1
ATOM 6994 C C . ALA A 1 883 ? 30.714 -12.371 -36.820 1.00 57.94 883 ALA A C 1
ATOM 6996 O O . ALA A 1 883 ? 30.332 -11.259 -36.449 1.00 57.94 883 ALA A O 1
ATOM 6997 N N . ALA A 1 884 ? 31.747 -12.987 -36.247 1.00 57.56 884 ALA A N 1
ATOM 6998 C CA . ALA A 1 884 ? 32.502 -12.383 -35.156 1.00 57.56 884 ALA A CA 1
ATOM 6999 C C . ALA A 1 884 ? 32.933 -10.940 -35.508 1.00 57.56 884 ALA A C 1
ATOM 7001 O O . ALA A 1 884 ? 33.505 -10.700 -36.573 1.00 57.56 884 ALA A O 1
ATOM 7002 N N . GLY A 1 885 ? 32.646 -9.985 -34.614 1.00 66.06 885 GLY A N 1
ATOM 7003 C CA . GLY A 1 885 ? 33.095 -8.589 -34.717 1.00 66.06 885 GLY A CA 1
ATOM 7004 C C . GLY A 1 885 ? 32.029 -7.537 -35.052 1.00 66.06 885 GLY A C 1
ATOM 7005 O O . GLY A 1 885 ? 32.356 -6.351 -35.073 1.00 66.06 885 GLY A O 1
ATOM 7006 N N . TRP A 1 886 ? 30.771 -7.905 -35.295 1.00 79.00 886 TRP A N 1
ATOM 7007 C CA . TRP A 1 886 ? 29.708 -6.903 -35.453 1.00 79.00 886 TRP A CA 1
ATOM 7008 C C . TRP A 1 886 ? 29.451 -6.138 -34.147 1.00 79.00 886 TRP A C 1
ATOM 7010 O O . TRP A 1 886 ? 29.600 -6.684 -33.055 1.00 79.00 886 TRP A O 1
ATOM 7020 N N . GLN A 1 887 ? 29.055 -4.871 -34.266 1.00 75.75 887 GLN A N 1
ATOM 7021 C CA . GLN A 1 887 ? 28.735 -3.989 -33.144 1.00 75.75 887 GLN A CA 1
ATOM 7022 C C . GLN A 1 887 ? 27.240 -3.666 -33.145 1.00 75.75 887 GLN A C 1
ATOM 7024 O O . GLN A 1 887 ? 26.689 -3.309 -34.187 1.00 75.75 887 GLN A O 1
ATOM 7029 N N . ALA A 1 888 ? 26.597 -3.784 -31.983 1.00 76.88 888 ALA A N 1
ATOM 7030 C CA . ALA A 1 888 ? 25.207 -3.389 -31.781 1.00 76.88 888 ALA A CA 1
ATOM 7031 C C . ALA A 1 888 ? 25.124 -1.971 -31.209 1.00 76.88 888 ALA A C 1
ATOM 7033 O O . ALA A 1 888 ? 25.877 -1.603 -30.307 1.00 76.88 888 ALA A O 1
ATOM 7034 N N . HIS A 1 889 ? 24.168 -1.191 -31.701 1.00 77.12 889 HIS A N 1
ATOM 7035 C CA . HIS A 1 889 ? 23.844 0.128 -31.177 1.00 77.12 889 HIS A CA 1
ATOM 7036 C C . HIS A 1 889 ? 22.333 0.252 -30.984 1.00 77.12 889 HIS A C 1
ATOM 7038 O O . HIS A 1 889 ? 21.575 0.121 -31.943 1.00 77.12 889 HIS A O 1
ATOM 7044 N N . SER A 1 890 ? 21.894 0.514 -29.754 1.00 71.75 890 SER A N 1
ATOM 7045 C CA . SER A 1 890 ? 20.484 0.725 -29.416 1.00 71.75 890 SER A CA 1
ATOM 7046 C C . SER A 1 890 ? 20.101 2.201 -29.513 1.00 71.75 890 SER A C 1
ATOM 7048 O O . SER A 1 890 ? 20.806 3.066 -28.986 1.00 71.75 890 SER A O 1
ATOM 7050 N N . PHE A 1 891 ? 18.951 2.487 -30.114 1.00 72.50 891 PHE A N 1
ATOM 7051 C CA . PHE A 1 891 ? 18.405 3.829 -30.266 1.00 72.50 891 PHE A CA 1
ATOM 7052 C C . PHE A 1 891 ? 16.990 3.912 -29.693 1.00 72.50 891 PHE A C 1
ATOM 7054 O O . PHE A 1 891 ? 16.153 3.035 -29.913 1.00 72.50 891 PHE A O 1
ATOM 7061 N N . ASP A 1 892 ? 16.715 5.017 -28.996 1.00 64.38 892 ASP A N 1
ATOM 7062 C CA . ASP A 1 892 ? 15.350 5.414 -28.668 1.00 64.38 892 ASP A CA 1
ATOM 7063 C C . ASP A 1 892 ? 14.734 6.132 -29.877 1.00 64.38 892 ASP A C 1
ATOM 7065 O O . ASP A 1 892 ? 15.120 7.248 -30.259 1.00 64.38 892 ASP A O 1
ATOM 7069 N N . LEU A 1 893 ? 13.767 5.457 -30.487 1.00 66.94 893 LEU A N 1
ATOM 7070 C CA . LEU A 1 893 ? 13.068 5.896 -31.687 1.00 66.94 893 LEU A CA 1
ATOM 7071 C C . LEU A 1 893 ? 12.242 7.167 -31.480 1.00 66.94 893 LEU A C 1
ATOM 7073 O O . LEU A 1 893 ? 11.958 7.865 -32.456 1.00 66.94 893 LEU A O 1
ATOM 7077 N N . ALA A 1 894 ? 11.906 7.525 -30.235 1.00 57.50 894 ALA A N 1
ATOM 7078 C CA . ALA A 1 894 ? 11.263 8.804 -29.945 1.00 57.50 894 ALA A CA 1
ATOM 7079 C C . ALA A 1 894 ? 12.160 9.999 -30.324 1.00 57.50 894 ALA A C 1
ATOM 7081 O O . ALA A 1 894 ? 11.661 11.082 -30.630 1.00 57.50 894 ALA A O 1
ATOM 7082 N N . ARG A 1 895 ? 13.490 9.813 -30.327 1.00 56.56 895 ARG A N 1
ATOM 7083 C CA . ARG A 1 895 ? 14.472 10.899 -30.488 1.00 56.56 895 ARG A CA 1
ATOM 7084 C C . ARG A 1 895 ? 15.289 10.818 -31.772 1.00 56.56 895 ARG A C 1
ATOM 7086 O O . ARG A 1 895 ? 15.749 11.850 -32.251 1.00 56.56 895 ARG A O 1
ATOM 7093 N N . THR A 1 896 ? 15.512 9.623 -32.318 1.00 65.31 896 THR A N 1
ATOM 7094 C CA . THR A 1 896 ? 16.423 9.424 -33.458 1.00 65.31 896 THR A CA 1
ATOM 7095 C C . THR A 1 896 ? 15.713 8.722 -34.610 1.00 65.31 896 THR A C 1
ATOM 7097 O O . THR A 1 896 ? 15.377 7.550 -34.511 1.00 65.31 896 THR A O 1
ATOM 7100 N N . LYS A 1 897 ? 15.507 9.446 -35.719 1.00 74.12 897 LYS A N 1
ATOM 7101 C CA . LYS A 1 897 ? 14.906 8.915 -36.962 1.00 74.12 897 LYS A CA 1
ATOM 7102 C C . LYS A 1 897 ? 15.929 8.609 -38.056 1.00 74.12 897 LYS A C 1
ATOM 7104 O O . LYS A 1 897 ? 15.619 7.937 -39.033 1.00 74.12 897 LYS A O 1
ATOM 7109 N N . THR A 1 898 ? 17.141 9.136 -37.912 1.00 81.38 898 THR A N 1
ATOM 7110 C CA . THR A 1 898 ? 18.223 8.978 -38.882 1.00 81.38 898 THR A CA 1
ATOM 7111 C C . THR A 1 898 ? 19.519 8.698 -38.147 1.00 81.38 898 THR A C 1
ATOM 7113 O O . THR A 1 898 ? 19.870 9.440 -37.227 1.00 81.38 898 THR A O 1
ATOM 7116 N N . ILE A 1 899 ? 20.247 7.679 -38.584 1.00 84.12 899 ILE A N 1
ATOM 7117 C CA . ILE A 1 899 ? 21.609 7.397 -38.129 1.00 84.12 899 ILE A CA 1
ATOM 7118 C C . ILE A 1 899 ? 22.584 7.689 -39.257 1.00 84.12 899 ILE A C 1
ATOM 7120 O O . ILE A 1 899 ? 22.253 7.572 -40.435 1.00 84.12 899 ILE A O 1
ATOM 7124 N N . THR A 1 900 ? 23.809 8.041 -38.905 1.00 85.44 900 THR A N 1
ATOM 7125 C CA . THR A 1 900 ? 24.851 8.313 -39.889 1.00 85.44 900 THR A CA 1
ATOM 7126 C C . THR A 1 900 ? 25.881 7.199 -39.839 1.00 85.44 900 THR A C 1
ATOM 7128 O O . THR A 1 900 ? 26.526 7.004 -38.814 1.00 85.44 900 THR A O 1
ATOM 7131 N N . VAL A 1 901 ? 26.053 6.485 -40.948 1.00 87.44 901 VAL A N 1
ATOM 7132 C CA . VAL A 1 901 ? 26.996 5.374 -41.101 1.00 87.44 901 VAL A CA 1
ATOM 7133 C C . VAL A 1 901 ? 28.199 5.845 -41.919 1.00 87.44 901 VAL A C 1
ATOM 7135 O O . VAL A 1 901 ? 28.044 6.511 -42.947 1.00 87.44 901 VAL A O 1
ATOM 7138 N N . TYR A 1 902 ? 29.413 5.486 -41.505 1.00 87.12 902 TYR A N 1
ATOM 7139 C CA . TYR A 1 902 ? 30.636 5.773 -42.259 1.00 87.12 902 TYR A CA 1
ATOM 7140 C C . TYR A 1 902 ? 31.585 4.574 -42.310 1.00 87.12 902 TYR A C 1
ATOM 7142 O O . TYR A 1 902 ? 31.584 3.716 -41.429 1.00 87.12 902 TYR A O 1
ATOM 7150 N N . ARG A 1 903 ? 32.431 4.522 -43.349 1.00 87.75 903 ARG A N 1
ATOM 7151 C CA . ARG A 1 903 ? 33.450 3.468 -43.496 1.00 87.75 903 ARG A CA 1
ATOM 7152 C C . ARG A 1 903 ? 34.668 3.778 -42.641 1.00 87.75 903 ARG A C 1
ATOM 7154 O O . ARG A 1 903 ? 35.436 4.690 -42.958 1.00 87.75 903 ARG A O 1
ATOM 7161 N N . ARG A 1 904 ? 34.892 2.985 -41.598 1.00 82.81 904 ARG A N 1
ATOM 7162 C CA . ARG A 1 904 ? 35.991 3.169 -40.647 1.00 82.81 904 ARG A CA 1
ATOM 7163 C C . ARG A 1 904 ? 37.349 3.145 -41.356 1.00 82.81 904 ARG A C 1
ATOM 7165 O O . ARG A 1 904 ? 38.156 4.048 -41.155 1.00 82.81 904 ARG A O 1
ATOM 7172 N N . THR A 1 905 ? 37.570 2.190 -42.259 1.00 84.12 905 THR A N 1
ATOM 7173 C CA . THR A 1 905 ? 38.821 2.032 -43.033 1.00 84.12 905 THR A CA 1
ATOM 7174 C C . THR A 1 905 ? 39.199 3.262 -43.861 1.00 84.12 905 THR A C 1
ATOM 7176 O O . THR A 1 905 ? 40.367 3.651 -43.897 1.00 84.12 905 THR A O 1
ATOM 7179 N N . LEU A 1 906 ? 38.225 3.930 -44.484 1.00 86.69 906 LEU A N 1
ATOM 7180 C CA . LEU A 1 906 ? 38.481 5.157 -45.237 1.00 86.69 906 LEU A CA 1
ATOM 7181 C C . LEU A 1 906 ? 38.935 6.292 -44.318 1.00 86.69 906 LEU A C 1
ATOM 7183 O O . LEU A 1 906 ? 39.888 7.000 -44.637 1.00 86.69 906 LEU A O 1
ATOM 7187 N N . PHE A 1 907 ? 38.268 6.470 -43.179 1.00 83.19 907 PHE A N 1
ATOM 7188 C CA . PHE A 1 907 ? 38.636 7.513 -42.226 1.00 83.19 907 PHE A CA 1
ATOM 7189 C C . PHE A 1 907 ? 39.983 7.233 -41.555 1.00 83.19 907 PHE A C 1
ATOM 7191 O O . PHE A 1 907 ? 40.730 8.178 -41.305 1.00 83.19 907 PHE A O 1
ATOM 7198 N N . TRP A 1 908 ? 40.364 5.967 -41.364 1.00 82.62 908 TRP A N 1
ATOM 7199 C CA . TRP A 1 908 ? 41.734 5.599 -40.992 1.00 82.62 908 TRP A CA 1
ATOM 7200 C C . TRP A 1 908 ? 42.747 6.013 -42.060 1.00 82.62 908 TRP A C 1
ATOM 7202 O O . TRP A 1 908 ? 43.722 6.691 -41.742 1.00 82.62 908 TRP A O 1
ATOM 7212 N N . LEU A 1 909 ? 42.504 5.682 -43.332 1.00 88.25 909 LEU A N 1
ATOM 7213 C CA . LEU A 1 909 ? 43.373 6.090 -44.445 1.00 88.25 909 LEU A CA 1
ATOM 7214 C C . LEU A 1 909 ? 43.522 7.615 -44.531 1.00 88.25 909 LEU A C 1
ATOM 7216 O O . LEU A 1 909 ? 44.638 8.122 -44.666 1.00 88.25 909 LEU A O 1
ATOM 7220 N N . LEU A 1 910 ? 42.415 8.352 -44.395 1.00 89.12 910 LEU A N 1
ATOM 7221 C CA . LEU A 1 910 ? 42.424 9.814 -44.339 1.00 89.12 910 LEU A CA 1
ATOM 7222 C C . LEU A 1 910 ? 43.206 10.327 -43.128 1.00 89.12 910 LEU A C 1
ATOM 7224 O O . LEU A 1 910 ? 43.959 11.287 -43.261 1.00 89.12 910 LEU A O 1
ATOM 7228 N N . SER A 1 911 ? 43.082 9.671 -41.974 1.00 86.06 911 SER A N 1
ATOM 7229 C CA . SER A 1 911 ? 43.818 10.025 -40.759 1.00 86.06 911 SER A CA 1
ATOM 7230 C C . SER A 1 911 ? 45.324 9.835 -40.942 1.00 86.06 911 SER A C 1
ATOM 7232 O O . SER A 1 911 ? 46.089 10.752 -40.651 1.00 86.06 911 SER A O 1
ATOM 7234 N N . TYR A 1 912 ? 45.774 8.713 -41.513 1.00 86.44 912 TYR A N 1
ATOM 7235 C CA . TYR A 1 912 ? 47.193 8.496 -41.817 1.00 86.44 912 TYR A CA 1
ATOM 7236 C C . TYR A 1 912 ? 47.735 9.509 -42.831 1.00 86.44 912 TYR A C 1
ATOM 7238 O O . TYR A 1 912 ? 48.815 10.072 -42.630 1.00 86.44 912 TYR A O 1
ATOM 7246 N N . ALA A 1 913 ? 46.980 9.787 -43.898 1.00 92.00 913 ALA A N 1
ATOM 7247 C CA . ALA A 1 913 ? 47.362 10.794 -44.883 1.00 92.00 913 ALA A CA 1
ATOM 7248 C C . ALA A 1 913 ? 47.482 12.187 -44.242 1.00 92.00 913 ALA A C 1
ATOM 7250 O O . ALA A 1 913 ? 48.466 12.896 -44.467 1.00 92.00 913 ALA A O 1
ATOM 7251 N N . ALA A 1 914 ? 46.521 12.553 -43.393 1.00 90.50 914 ALA A N 1
ATOM 7252 C CA . ALA A 1 914 ? 46.489 13.821 -42.679 1.00 90.50 914 ALA A CA 1
ATOM 7253 C C . ALA A 1 914 ? 47.633 13.950 -41.660 1.00 90.50 914 ALA A C 1
ATOM 7255 O O . ALA A 1 914 ? 48.295 14.987 -41.611 1.00 90.50 914 ALA A O 1
ATOM 7256 N N . PHE A 1 915 ? 47.940 12.883 -40.917 1.00 91.62 915 PHE A N 1
ATOM 7257 C CA . PHE A 1 915 ? 49.095 12.810 -40.020 1.00 91.62 915 PHE A CA 1
ATOM 7258 C C . PHE A 1 915 ? 50.406 13.076 -40.760 1.00 91.62 915 PHE A C 1
ATOM 7260 O O . PHE A 1 915 ? 51.178 13.955 -40.367 1.00 91.62 915 PHE A O 1
ATOM 7267 N N . LEU A 1 916 ? 50.656 12.348 -41.853 1.00 91.50 916 LEU A N 1
ATOM 7268 C CA . LEU A 1 916 ? 51.891 12.480 -42.627 1.00 91.50 916 LEU A CA 1
ATOM 7269 C C . LEU A 1 916 ? 52.004 13.870 -43.262 1.00 91.50 916 LEU A C 1
ATOM 7271 O O . LEU A 1 916 ? 53.072 14.486 -43.205 1.00 91.50 916 LEU A O 1
ATOM 7275 N N . ALA A 1 917 ? 50.902 14.397 -43.802 1.00 92.69 917 ALA A N 1
ATOM 7276 C CA . ALA A 1 917 ? 50.849 15.741 -44.365 1.00 92.69 917 ALA A CA 1
ATOM 7277 C C . ALA A 1 917 ? 51.120 16.817 -43.301 1.00 92.69 917 ALA A C 1
ATOM 7279 O O . ALA A 1 917 ? 51.936 17.715 -43.529 1.00 92.69 917 ALA A O 1
ATOM 7280 N N . ALA A 1 918 ? 50.499 16.717 -42.122 1.00 92.19 918 ALA A N 1
ATOM 7281 C CA . ALA A 1 918 ? 50.712 17.647 -41.016 1.00 92.19 918 ALA A CA 1
ATOM 7282 C C . ALA A 1 918 ? 52.148 17.575 -40.480 1.00 92.19 918 ALA A C 1
ATOM 7284 O O . ALA A 1 918 ? 52.770 18.612 -40.238 1.00 92.19 918 ALA A O 1
ATOM 7285 N N . MET A 1 919 ? 52.713 16.371 -40.367 1.00 92.44 919 MET A N 1
ATOM 7286 C CA . MET A 1 919 ? 54.101 16.154 -39.961 1.00 92.44 919 MET A CA 1
ATOM 7287 C C . MET A 1 919 ? 55.090 16.786 -40.940 1.00 92.44 919 MET A C 1
ATOM 7289 O O . MET A 1 919 ? 55.955 17.557 -40.517 1.00 92.44 919 MET A O 1
ATOM 7293 N N . ALA A 1 920 ? 54.947 16.512 -42.239 1.00 91.88 920 ALA A N 1
ATOM 7294 C CA . ALA A 1 920 ? 55.807 17.075 -43.278 1.00 91.88 920 ALA A CA 1
ATOM 7295 C C . ALA A 1 920 ? 55.690 18.606 -43.340 1.00 91.88 920 ALA A C 1
ATOM 7297 O O . ALA A 1 920 ? 56.702 19.314 -43.366 1.00 91.88 920 ALA A O 1
ATOM 7298 N N . THR A 1 921 ? 54.461 19.124 -43.280 1.00 92.94 921 THR A N 1
ATOM 7299 C CA . THR A 1 921 ? 54.184 20.565 -43.302 1.00 92.94 921 THR A CA 1
ATOM 7300 C C . THR A 1 921 ? 54.790 21.258 -42.089 1.00 92.94 921 THR A C 1
ATOM 7302 O O . THR A 1 921 ? 55.443 22.291 -42.238 1.00 92.94 921 THR A O 1
ATOM 7305 N N . ASN A 1 922 ? 54.636 20.695 -40.886 1.00 91.56 922 ASN A N 1
ATOM 7306 C CA . ASN A 1 922 ? 55.148 21.339 -39.682 1.00 91.56 922 ASN A CA 1
ATOM 7307 C C . ASN A 1 922 ? 56.669 21.224 -39.544 1.00 91.56 922 ASN A C 1
ATOM 7309 O O . ASN A 1 922 ? 57.324 22.157 -39.076 1.00 91.56 922 ASN A O 1
ATOM 7313 N N . TYR A 1 923 ? 57.250 20.117 -40.013 1.00 91.19 923 TYR A N 1
ATOM 7314 C CA . TYR A 1 923 ? 58.695 19.971 -40.161 1.00 91.19 923 TYR A CA 1
ATOM 7315 C C . TYR A 1 923 ? 59.266 21.065 -41.076 1.00 91.19 923 TYR A C 1
ATOM 7317 O O . TYR A 1 923 ? 60.201 21.774 -40.689 1.00 91.19 923 TYR A O 1
ATOM 7325 N N . TRP A 1 924 ? 58.658 21.263 -42.249 1.00 92.62 924 TRP A N 1
ATOM 7326 C CA . TRP A 1 924 ? 59.046 22.299 -43.208 1.00 92.62 924 TRP A CA 1
ATOM 7327 C C . TRP A 1 924 ? 58.855 23.719 -42.648 1.00 92.62 924 TRP A C 1
ATOM 7329 O O . TRP A 1 924 ? 59.782 24.536 -42.682 1.00 92.62 924 TRP A O 1
ATOM 7339 N N . LEU A 1 925 ? 57.694 24.004 -42.046 1.00 90.50 925 LEU A N 1
ATOM 7340 C CA . LEU A 1 925 ? 57.406 25.287 -41.395 1.00 90.50 925 LEU A CA 1
ATOM 7341 C C . LEU A 1 925 ? 58.397 25.584 -40.277 1.00 90.50 925 LEU A C 1
ATOM 7343 O O . LEU A 1 925 ? 58.846 26.718 -40.149 1.00 90.50 925 LEU A O 1
ATOM 7347 N N . LYS A 1 926 ? 58.783 24.586 -39.480 1.00 88.81 926 LYS A N 1
ATOM 7348 C CA . LYS A 1 926 ? 59.765 24.774 -38.415 1.00 88.81 926 LYS A CA 1
ATOM 7349 C C . LYS A 1 926 ? 61.154 25.120 -38.959 1.00 88.81 926 LYS A C 1
ATOM 7351 O O . LYS A 1 926 ? 61.856 25.906 -38.322 1.00 88.81 926 LYS A O 1
ATOM 7356 N N . GLN A 1 927 ? 61.553 24.573 -40.110 1.00 88.31 927 GLN A N 1
ATOM 7357 C CA . GLN A 1 927 ? 62.828 24.926 -40.743 1.00 88.31 927 GLN A CA 1
ATOM 7358 C C . GLN A 1 927 ? 62.838 26.359 -41.284 1.00 88.31 927 GLN A C 1
ATOM 7360 O O . GLN A 1 927 ? 63.838 27.057 -41.129 1.00 88.31 927 GLN A O 1
ATOM 7365 N N . ARG A 1 928 ? 61.735 26.802 -41.898 1.00 90.56 928 ARG A N 1
ATOM 7366 C CA . ARG A 1 928 ? 61.668 28.093 -42.600 1.00 90.56 928 ARG A CA 1
ATOM 7367 C C . ARG A 1 928 ? 61.169 29.246 -41.721 1.00 90.56 928 ARG A C 1
ATOM 7369 O O . ARG A 1 928 ? 61.623 30.377 -41.857 1.00 90.56 928 ARG A O 1
ATOM 7376 N N . HIS A 1 929 ? 60.243 28.962 -40.808 1.00 89.12 929 HIS A N 1
ATOM 7377 C CA . HIS A 1 929 ? 59.493 29.934 -40.011 1.00 89.12 929 HIS A CA 1
ATOM 7378 C C . HIS A 1 929 ? 59.178 29.398 -38.603 1.00 89.12 929 HIS A C 1
ATOM 7380 O O . HIS A 1 929 ? 58.028 29.116 -38.264 1.00 89.12 929 HIS A O 1
ATOM 7386 N N . ALA A 1 930 ? 60.196 29.328 -37.740 1.00 81.75 930 ALA A N 1
ATOM 7387 C CA . ALA A 1 930 ? 60.099 28.744 -36.396 1.00 81.75 930 ALA A CA 1
ATOM 7388 C C . ALA A 1 930 ? 58.986 29.320 -35.493 1.00 81.75 930 ALA A C 1
ATOM 7390 O O . ALA A 1 930 ? 58.553 28.639 -34.574 1.00 81.75 930 ALA A O 1
ATOM 7391 N N . ARG A 1 931 ? 58.503 30.549 -35.730 1.00 84.69 931 ARG A N 1
ATOM 7392 C CA . ARG A 1 931 ? 57.381 31.128 -34.963 1.00 84.69 931 ARG A CA 1
ATOM 7393 C C . ARG A 1 931 ? 55.999 30.674 -35.453 1.00 84.69 931 ARG A C 1
ATOM 7395 O O . ARG A 1 931 ? 55.052 30.703 -34.682 1.00 84.69 931 ARG A O 1
ATOM 7402 N N . ARG A 1 932 ? 55.866 30.252 -36.717 1.00 87.75 932 ARG A N 1
ATOM 7403 C CA . ARG A 1 932 ? 54.574 29.876 -37.327 1.00 87.75 932 ARG A CA 1
ATOM 7404 C C . ARG A 1 932 ? 54.225 28.396 -37.160 1.00 87.75 932 ARG A C 1
ATOM 7406 O O . ARG A 1 932 ? 53.084 28.020 -37.389 1.00 87.75 932 ARG A O 1
ATOM 7413 N N . CYS A 1 933 ? 55.167 27.563 -36.726 1.00 86.38 933 CYS A N 1
ATOM 7414 C CA . CYS A 1 933 ? 54.956 26.120 -36.575 1.00 86.38 933 CYS A CA 1
ATOM 7415 C C . CYS A 1 933 ? 53.992 25.735 -35.429 1.00 86.38 933 CYS A C 1
ATOM 7417 O O . CYS A 1 933 ? 53.513 24.605 -35.371 1.00 86.38 933 CYS A O 1
ATOM 7419 N N . LEU A 1 934 ? 53.661 26.675 -34.533 1.00 87.31 934 LEU A N 1
ATOM 7420 C CA . LEU A 1 934 ? 52.633 26.485 -33.501 1.00 87.31 934 LEU A CA 1
ATOM 7421 C C . LEU A 1 934 ? 51.204 26.746 -34.009 1.00 87.31 934 LEU A C 1
ATOM 7423 O O . LEU A 1 934 ? 50.250 26.312 -33.371 1.00 87.31 934 LEU A O 1
ATOM 7427 N N . LEU A 1 935 ? 51.037 27.401 -35.166 1.00 89.81 935 LEU A N 1
ATOM 7428 C CA . LEU A 1 935 ? 49.707 27.693 -35.714 1.00 89.81 935 LEU A CA 1
ATOM 7429 C C . LEU A 1 935 ? 48.995 26.427 -36.196 1.00 89.81 935 LEU A C 1
ATOM 7431 O O . LEU A 1 935 ? 47.796 26.295 -35.993 1.00 89.81 935 LEU A O 1
ATOM 7435 N N . LEU A 1 936 ? 49.723 25.480 -36.795 1.00 86.31 936 LEU A N 1
ATOM 7436 C CA . LEU A 1 936 ? 49.144 24.241 -37.319 1.00 86.31 936 LEU A CA 1
ATOM 7437 C C . LEU A 1 936 ? 48.522 23.343 -36.225 1.00 86.31 936 LEU A C 1
ATOM 7439 O O . LEU A 1 936 ? 47.368 22.947 -36.396 1.00 86.31 936 LEU A O 1
ATOM 7443 N N . PRO A 1 937 ? 49.198 23.046 -35.092 1.00 86.25 937 PRO A N 1
ATOM 7444 C CA . PRO A 1 937 ? 48.561 22.312 -34.000 1.00 86.25 937 PRO A CA 1
ATOM 7445 C C . PRO A 1 937 ? 47.423 23.114 -33.352 1.00 86.25 937 PRO A C 1
ATOM 7447 O O . PRO A 1 937 ? 46.389 22.529 -33.053 1.00 86.25 937 PRO A O 1
ATOM 7450 N N . GLY A 1 938 ? 47.550 24.442 -33.218 1.00 87.50 938 GLY A N 1
ATOM 7451 C CA . GLY A 1 938 ? 46.469 25.295 -32.705 1.00 87.50 938 GLY A CA 1
ATOM 7452 C C . GLY A 1 938 ? 45.205 25.270 -33.577 1.00 87.50 938 GLY A C 1
ATOM 7453 O O . GLY A 1 938 ? 44.103 25.105 -33.063 1.00 87.50 938 GLY A O 1
ATOM 7454 N N . LEU A 1 939 ? 45.359 25.353 -34.902 1.00 90.50 939 LEU A N 1
ATOM 7455 C CA . LEU A 1 939 ? 44.253 25.230 -35.858 1.00 90.50 939 LEU A CA 1
ATOM 7456 C C . LEU A 1 939 ? 43.660 23.819 -35.877 1.00 90.50 939 LEU A C 1
ATOM 7458 O O . LEU A 1 939 ? 42.450 23.676 -36.004 1.00 90.50 939 LEU A O 1
ATOM 7462 N N . SER A 1 940 ? 44.487 22.784 -35.718 1.00 87.44 940 SER A N 1
ATOM 7463 C CA . SER A 1 940 ? 44.013 21.394 -35.667 1.00 87.44 940 SER A CA 1
ATOM 7464 C C . SER A 1 940 ? 43.209 21.120 -34.390 1.00 87.44 940 SER A C 1
ATOM 7466 O O . SER A 1 940 ? 42.179 20.457 -34.450 1.00 87.44 940 SER A O 1
ATOM 7468 N N . ILE A 1 941 ? 43.621 21.703 -33.257 1.00 85.44 941 ILE A N 1
ATOM 7469 C CA . ILE A 1 941 ? 42.866 21.707 -31.995 1.00 85.44 941 ILE A CA 1
ATOM 7470 C C . ILE A 1 941 ? 41.527 22.437 -32.163 1.00 85.44 941 ILE A C 1
ATOM 7472 O O . ILE A 1 941 ? 40.490 21.904 -31.778 1.00 85.44 941 ILE A O 1
ATOM 7476 N N . ALA A 1 942 ? 41.525 23.621 -32.784 1.00 86.25 942 ALA A N 1
ATOM 7477 C CA . ALA A 1 942 ? 40.292 24.362 -33.047 1.00 86.25 942 ALA A CA 1
ATOM 7478 C C . ALA A 1 942 ? 39.345 23.591 -33.984 1.00 86.25 942 ALA A C 1
ATOM 7480 O O . ALA A 1 942 ? 38.149 23.512 -33.718 1.00 86.25 942 ALA A O 1
ATOM 7481 N N . ALA A 1 943 ? 39.877 22.967 -35.041 1.00 86.38 943 ALA A N 1
ATOM 7482 C CA . ALA A 1 943 ? 39.103 22.120 -35.942 1.00 86.38 943 ALA A CA 1
ATOM 7483 C C . ALA A 1 943 ? 38.487 20.933 -35.189 1.00 86.38 943 ALA A C 1
ATOM 7485 O O . ALA A 1 943 ? 37.293 20.690 -35.314 1.00 86.38 943 ALA A O 1
ATOM 7486 N N . MET A 1 944 ? 39.252 20.253 -34.336 1.00 82.38 944 MET A N 1
ATOM 7487 C CA . MET A 1 944 ? 38.774 19.117 -33.540 1.00 82.38 944 MET A CA 1
ATOM 7488 C C . MET A 1 944 ? 37.539 19.439 -32.673 1.00 82.38 944 MET A C 1
ATOM 7490 O O . MET A 1 944 ? 36.661 18.594 -32.473 1.00 82.38 944 MET A O 1
ATOM 7494 N N . LEU A 1 945 ? 37.441 20.678 -32.183 1.00 80.62 945 LEU A N 1
ATOM 7495 C CA . LEU A 1 945 ? 36.288 21.159 -31.414 1.00 80.62 945 LEU A CA 1
ATOM 7496 C C . LEU A 1 945 ? 35.047 21.421 -32.283 1.00 80.62 945 LEU A C 1
ATOM 7498 O O . LEU A 1 945 ? 33.935 21.461 -31.758 1.00 80.62 945 LEU A O 1
ATOM 7502 N N . LEU A 1 946 ? 35.226 21.597 -33.594 1.00 81.75 946 LEU A N 1
ATOM 7503 C CA . LEU A 1 946 ? 34.178 21.987 -34.537 1.00 81.75 946 LEU A CA 1
ATOM 7504 C C . LEU A 1 946 ? 33.678 20.831 -35.411 1.00 81.75 946 LEU A C 1
ATOM 7506 O O . LEU A 1 946 ? 32.504 20.836 -35.770 1.00 81.75 946 LEU A O 1
ATOM 7510 N N . VAL A 1 947 ? 34.524 19.855 -35.766 1.00 82.00 947 VAL A N 1
ATOM 7511 C CA . VAL A 1 947 ? 34.137 18.820 -36.745 1.00 82.00 947 VAL A CA 1
ATOM 7512 C C . VAL A 1 947 ? 33.335 17.678 -36.110 1.00 82.00 947 VAL A C 1
ATOM 7514 O O . VAL A 1 947 ? 33.452 17.395 -34.924 1.00 82.00 947 VAL A O 1
ATOM 7517 N N . GLU A 1 948 ? 32.489 17.005 -36.879 1.00 77.88 948 GLU A N 1
ATOM 7518 C CA . GLU A 1 948 ? 31.698 15.855 -36.426 1.00 77.88 948 GLU A CA 1
ATOM 7519 C C . GLU A 1 948 ? 32.558 14.621 -36.081 1.00 77.88 948 GLU A C 1
ATOM 7521 O O . GLU A 1 948 ? 33.728 14.525 -36.458 1.00 77.88 948 GLU A O 1
ATOM 7526 N N . ALA A 1 949 ? 31.967 13.662 -35.356 1.00 74.19 949 ALA A N 1
ATOM 7527 C CA . ALA A 1 949 ? 32.636 12.468 -34.825 1.00 74.19 949 ALA A CA 1
ATOM 7528 C C . ALA A 1 949 ? 33.566 11.715 -35.809 1.00 74.19 949 ALA A C 1
ATOM 7530 O O . ALA A 1 949 ? 34.694 11.420 -35.414 1.00 74.19 949 ALA A O 1
ATOM 7531 N N . PRO A 1 950 ? 33.190 11.434 -37.071 1.00 76.38 950 PRO A N 1
ATOM 7532 C CA . PRO A 1 950 ? 34.062 10.698 -37.999 1.00 76.38 950 PRO A CA 1
ATOM 7533 C C . PRO A 1 950 ? 35.344 11.453 -38.390 1.00 76.38 950 PRO A C 1
ATOM 7535 O O . PRO A 1 950 ? 36.383 10.841 -38.631 1.00 76.38 950 PRO A O 1
ATOM 7538 N N . TRP A 1 951 ? 35.323 12.787 -38.395 1.00 84.44 951 TRP A N 1
ATOM 7539 C CA . TRP A 1 951 ? 36.502 13.607 -38.700 1.00 84.44 951 TRP A CA 1
ATOM 7540 C C . TRP A 1 951 ? 37.434 13.796 -37.502 1.00 84.44 951 TRP A C 1
ATOM 7542 O O . TRP A 1 951 ? 38.548 14.308 -37.654 1.00 84.44 951 TRP A O 1
ATOM 7552 N N . LEU A 1 952 ? 37.001 13.370 -36.315 1.00 82.31 952 LEU A N 1
ATOM 7553 C CA . LEU A 1 952 ? 37.776 13.485 -35.089 1.00 82.31 952 LEU A CA 1
ATOM 7554 C C . LEU A 1 952 ? 39.136 12.796 -35.232 1.00 82.31 952 LEU A C 1
ATOM 7556 O O . LEU A 1 952 ? 40.159 13.426 -34.970 1.00 82.31 952 LEU A O 1
ATOM 7560 N N . ALA A 1 953 ? 39.155 11.560 -35.742 1.00 80.62 953 ALA A N 1
ATOM 7561 C CA . ALA A 1 953 ? 40.384 10.802 -35.977 1.00 80.62 953 ALA A CA 1
ATOM 7562 C C . ALA A 1 953 ? 41.351 11.553 -36.908 1.00 80.62 953 ALA A C 1
ATOM 7564 O O . ALA A 1 953 ? 42.539 11.668 -36.612 1.00 80.62 953 ALA A O 1
ATOM 7565 N N . VAL A 1 954 ? 40.830 12.171 -37.973 1.00 86.88 954 VAL A N 1
ATOM 7566 C CA . VAL A 1 954 ? 41.625 12.942 -38.940 1.00 86.88 954 VAL A CA 1
ATOM 7567 C C . VAL A 1 954 ? 42.238 14.181 -38.282 1.00 86.88 954 VAL A C 1
ATOM 7569 O O . VAL A 1 954 ? 43.425 14.459 -38.450 1.00 86.88 954 VAL A O 1
ATOM 7572 N N . THR A 1 955 ? 41.458 14.919 -37.488 1.00 86.88 955 THR A N 1
ATOM 7573 C CA . THR A 1 955 ? 41.958 16.106 -36.772 1.00 86.88 955 THR A CA 1
ATOM 7574 C C . THR A 1 955 ? 42.960 15.756 -35.669 1.00 86.88 955 THR A C 1
ATOM 7576 O O . THR A 1 955 ? 43.979 16.436 -35.544 1.00 86.88 955 THR A O 1
ATOM 7579 N N . GLN A 1 956 ? 42.751 14.664 -34.927 1.00 84.00 956 GLN A N 1
ATOM 7580 C CA . GLN A 1 956 ? 43.717 14.148 -33.951 1.00 84.00 956 GLN A CA 1
ATOM 7581 C C . GLN A 1 956 ? 45.021 13.723 -34.628 1.00 84.00 956 GLN A C 1
ATOM 7583 O O . GLN A 1 956 ? 46.109 14.071 -34.166 1.00 84.00 956 GLN A O 1
ATOM 7588 N N . ALA A 1 957 ? 44.920 13.037 -35.764 1.00 86.12 957 ALA A N 1
ATOM 7589 C CA . ALA A 1 957 ? 46.061 12.644 -36.571 1.00 86.12 957 ALA A CA 1
ATOM 7590 C C . ALA A 1 957 ? 46.852 13.874 -37.063 1.00 86.12 957 ALA A C 1
ATOM 7592 O O . ALA A 1 957 ? 48.080 13.893 -36.969 1.00 86.12 957 ALA A O 1
ATOM 7593 N N . CYS A 1 958 ? 46.176 14.956 -37.469 1.00 90.19 958 CYS A N 1
ATOM 7594 C CA . CYS A 1 958 ? 46.821 16.242 -37.760 1.00 90.19 958 CYS A CA 1
ATOM 7595 C C . CYS A 1 958 ? 47.572 16.827 -36.552 1.00 90.19 958 CYS A C 1
ATOM 7597 O O . CYS A 1 958 ? 48.698 17.300 -36.715 1.00 90.19 958 CYS A O 1
ATOM 7599 N N . ILE A 1 959 ? 46.984 16.797 -35.348 1.00 88.25 959 ILE A N 1
ATOM 7600 C CA . ILE A 1 959 ? 47.622 17.304 -34.119 1.00 88.25 959 ILE A CA 1
ATOM 7601 C C . ILE A 1 959 ? 48.909 16.524 -33.836 1.00 88.25 959 ILE A C 1
ATOM 7603 O O . ILE A 1 959 ? 49.975 17.127 -33.686 1.00 88.25 959 ILE A O 1
ATOM 7607 N N . TRP A 1 960 ? 48.833 15.192 -33.810 1.00 86.69 960 TRP A N 1
ATOM 7608 C CA . TRP A 1 960 ? 49.987 14.336 -33.536 1.00 86.69 960 TRP A CA 1
ATOM 7609 C C . TRP A 1 960 ? 51.063 14.453 -34.610 1.00 86.69 960 TRP A C 1
ATOM 7611 O O . TRP A 1 960 ? 52.242 14.612 -34.281 1.00 86.69 960 TRP A O 1
ATOM 7621 N N . GLY A 1 961 ? 50.665 14.473 -35.883 1.00 89.56 961 GLY A N 1
ATOM 7622 C CA . GLY A 1 961 ? 51.572 14.701 -37.001 1.00 89.56 961 GLY A CA 1
ATOM 7623 C C . GLY A 1 961 ? 52.300 16.034 -36.846 1.00 89.56 961 GLY A C 1
ATOM 7624 O O . GLY A 1 961 ? 53.531 16.088 -36.893 1.00 89.56 961 GLY A O 1
ATOM 7625 N N . ALA A 1 962 ? 51.564 17.108 -36.551 1.00 90.56 962 ALA A N 1
ATOM 7626 C CA . ALA A 1 962 ? 52.136 18.425 -36.313 1.00 90.56 962 ALA A CA 1
ATOM 7627 C C . ALA A 1 962 ? 53.111 18.434 -35.121 1.00 90.56 962 ALA A C 1
ATOM 7629 O O . ALA A 1 962 ? 54.206 18.989 -35.250 1.00 90.56 962 ALA A O 1
ATOM 7630 N N . LEU A 1 963 ? 52.764 17.821 -33.985 1.00 87.81 963 LEU A N 1
ATOM 7631 C CA . LEU A 1 963 ? 53.628 17.745 -32.798 1.00 87.81 963 LEU A CA 1
ATOM 7632 C C . LEU A 1 963 ? 54.918 16.962 -33.075 1.00 87.81 963 LEU A C 1
ATOM 7634 O O . LEU A 1 963 ? 56.008 17.428 -32.736 1.00 87.81 963 LEU A O 1
ATOM 7638 N N . ILE A 1 964 ? 54.829 15.819 -33.753 1.00 87.31 964 ILE A N 1
ATOM 7639 C CA . ILE A 1 964 ? 56.003 15.026 -34.132 1.00 87.31 964 ILE A CA 1
ATOM 7640 C C . ILE A 1 964 ? 56.874 15.807 -35.121 1.00 87.31 964 ILE A C 1
ATOM 7642 O O . ILE A 1 964 ? 58.089 15.894 -34.929 1.00 87.31 964 ILE A O 1
ATOM 7646 N N . GLY A 1 965 ? 56.275 16.491 -36.101 1.00 88.81 965 GLY A N 1
ATOM 7647 C CA . GLY A 1 965 ? 56.986 17.391 -37.016 1.00 88.81 965 GLY A CA 1
ATOM 7648 C C . GLY A 1 965 ? 57.772 18.498 -36.294 1.00 88.81 965 GLY A C 1
ATOM 7649 O O . GLY A 1 965 ? 58.862 18.878 -36.734 1.00 88.81 965 GLY A O 1
ATOM 7650 N N . LEU A 1 966 ? 57.296 18.967 -35.130 1.00 88.56 966 LEU A N 1
ATOM 7651 C CA . LEU A 1 966 ? 58.051 19.880 -34.261 1.00 88.56 966 LEU A CA 1
ATOM 7652 C C . LEU A 1 966 ? 59.222 19.199 -33.556 1.00 88.56 966 LEU A C 1
ATOM 7654 O O . LEU A 1 966 ? 60.209 19.870 -33.259 1.00 88.56 966 LEU A O 1
ATOM 7658 N N . LEU A 1 967 ? 59.158 17.910 -33.250 1.00 84.31 967 LEU A N 1
ATOM 7659 C CA . LEU A 1 967 ? 60.205 17.210 -32.504 1.00 84.31 967 LEU A CA 1
ATOM 7660 C C . LEU A 1 967 ? 61.347 16.736 -33.410 1.00 84.31 967 LEU A C 1
ATOM 7662 O O . LEU A 1 967 ? 62.516 16.894 -33.040 1.00 84.31 967 LEU A O 1
ATOM 7666 N N . VAL A 1 968 ? 61.040 16.284 -34.630 1.00 86.19 968 VAL A N 1
ATOM 7667 C CA . VAL A 1 968 ? 62.016 15.699 -35.571 1.00 86.19 968 VAL A CA 1
ATOM 7668 C C . VAL A 1 968 ? 63.271 16.578 -35.788 1.00 86.19 968 VAL A C 1
ATOM 7670 O O . VAL A 1 968 ? 64.378 16.052 -35.664 1.00 86.19 968 VAL A O 1
ATOM 7673 N N . PRO A 1 969 ? 63.199 17.916 -35.991 1.00 81.12 969 PRO A N 1
ATOM 7674 C CA . PRO A 1 969 ? 64.402 18.738 -36.188 1.00 81.12 969 PRO A CA 1
ATOM 7675 C C . PRO A 1 969 ? 65.301 18.876 -34.951 1.00 81.12 969 PRO A C 1
ATOM 7677 O O . PRO A 1 969 ? 66.482 19.190 -35.075 1.00 81.12 969 PRO A O 1
ATOM 7680 N N . ARG A 1 970 ? 64.749 18.710 -33.737 1.00 77.06 970 ARG A N 1
ATOM 7681 C CA . ARG A 1 970 ? 65.553 18.718 -32.497 1.00 77.06 970 ARG A CA 1
ATOM 7682 C C . ARG A 1 970 ? 66.326 17.411 -32.348 1.00 77.06 970 ARG A C 1
ATOM 7684 O O . ARG A 1 970 ? 67.442 17.431 -31.838 1.00 77.06 970 ARG A O 1
ATOM 7691 N N . MET A 1 971 ? 65.746 16.312 -32.824 1.00 71.69 971 MET A N 1
ATOM 7692 C CA . MET A 1 971 ? 66.388 15.001 -32.842 1.00 71.69 971 MET A CA 1
ATOM 7693 C C . MET A 1 971 ? 67.458 14.919 -33.939 1.00 71.69 971 MET A C 1
ATOM 7695 O O . MET A 1 971 ? 68.549 14.420 -33.680 1.00 71.69 971 MET A O 1
ATOM 7699 N N . SER A 1 972 ? 67.216 15.499 -35.122 1.00 70.94 972 SER A N 1
ATOM 7700 C CA . SER A 1 972 ? 68.188 15.481 -36.226 1.00 70.94 972 SER A CA 1
ATOM 7701 C C . SER A 1 972 ? 69.409 16.386 -36.002 1.00 70.94 972 SER A C 1
ATOM 7703 O O . SER A 1 972 ? 70.498 16.062 -36.461 1.00 70.94 972 SER A O 1
ATOM 7705 N N . ARG A 1 973 ? 69.278 17.494 -35.254 1.00 66.94 973 ARG A N 1
ATOM 7706 C CA . ARG A 1 973 ? 70.401 18.412 -34.956 1.00 66.94 973 ARG A CA 1
ATOM 7707 C C . ARG A 1 973 ? 71.375 17.912 -33.881 1.00 66.94 973 ARG A C 1
ATOM 7709 O O . ARG A 1 973 ? 72.429 18.514 -33.716 1.00 66.94 973 ARG A O 1
ATOM 7716 N N . ARG A 1 974 ? 71.056 16.832 -33.155 1.00 58.62 974 ARG A N 1
ATOM 7717 C CA . ARG A 1 974 ? 71.965 16.214 -32.166 1.00 58.62 974 ARG A CA 1
ATOM 7718 C C . ARG A 1 974 ? 72.829 15.083 -32.741 1.00 58.62 974 ARG A C 1
ATOM 7720 O O . ARG A 1 974 ? 73.646 14.523 -32.019 1.00 58.62 974 ARG A O 1
ATOM 7727 N N . ALA A 1 975 ? 72.698 14.772 -34.030 1.00 49.50 975 ALA A N 1
ATOM 7728 C CA . ALA A 1 975 ? 73.478 13.736 -34.697 1.00 49.50 975 ALA A CA 1
ATOM 7729 C C . ALA A 1 975 ? 74.717 14.315 -35.401 1.00 49.50 975 ALA A C 1
ATOM 7731 O O . ALA A 1 975 ? 74.821 14.312 -36.621 1.00 49.50 975 ALA A O 1
ATOM 7732 N N . ALA A 1 976 ? 75.669 14.790 -34.605 1.00 51.50 976 ALA A N 1
ATOM 7733 C CA . ALA A 1 976 ? 77.080 14.721 -34.969 1.00 51.50 976 ALA A CA 1
ATOM 7734 C C . ALA A 1 976 ? 77.907 14.453 -33.700 1.00 51.50 976 ALA A C 1
ATOM 7736 O O . ALA A 1 976 ? 78.582 15.354 -33.204 1.00 51.50 976 ALA A O 1
ATOM 7737 N N . PRO A 1 977 ? 77.836 13.245 -33.108 1.00 53.75 977 PRO A N 1
ATOM 7738 C CA . PRO A 1 977 ? 78.928 12.800 -32.257 1.00 53.75 977 PRO A CA 1
ATOM 7739 C C . PRO A 1 977 ? 80.186 12.625 -33.132 1.00 53.75 977 PRO A C 1
ATOM 7741 O O . PRO A 1 977 ? 80.067 12.181 -34.280 1.00 53.75 977 PRO A O 1
ATOM 7744 N N . PRO A 1 978 ? 81.389 12.962 -32.633 1.00 52.06 978 PRO A N 1
ATOM 7745 C CA . PRO A 1 978 ? 82.625 12.631 -33.329 1.00 52.06 978 PRO A CA 1
ATOM 7746 C C . PRO A 1 978 ? 82.680 11.116 -33.549 1.00 52.06 978 PRO A C 1
ATOM 7748 O O . PRO A 1 978 ? 82.272 10.332 -32.692 1.00 52.06 978 PRO A O 1
ATOM 7751 N N . VAL A 1 979 ? 83.142 10.712 -34.729 1.00 55.78 979 VAL A N 1
ATOM 7752 C CA . VAL A 1 979 ? 83.208 9.324 -35.196 1.00 55.78 979 VAL A CA 1
ATOM 7753 C C . VAL A 1 979 ? 84.068 8.479 -34.247 1.00 55.78 979 VAL A C 1
ATOM 7755 O O . VAL A 1 979 ? 85.272 8.368 -34.422 1.00 55.78 979 VAL A O 1
ATOM 7758 N N . SER A 1 980 ? 83.463 7.882 -33.221 1.00 55.53 980 SER A N 1
ATOM 7759 C CA . SER A 1 980 ? 83.871 6.595 -32.649 1.00 55.53 980 SER A CA 1
ATOM 7760 C C . SER A 1 980 ? 82.794 6.084 -31.682 1.00 55.53 980 SER A C 1
ATOM 7762 O O . SER A 1 980 ? 82.427 6.745 -30.719 1.00 55.53 980 SER A O 1
ATOM 7764 N N . ARG A 1 981 ? 82.286 4.877 -31.968 1.00 56.25 981 ARG A N 1
ATOM 7765 C CA . ARG A 1 981 ? 81.279 4.110 -31.204 1.00 56.25 981 ARG A CA 1
ATOM 7766 C C . ARG A 1 981 ? 79.870 4.714 -31.144 1.00 56.25 981 ARG A C 1
ATOM 7768 O O . ARG A 1 981 ? 79.408 5.214 -30.124 1.00 56.25 981 ARG A O 1
ATOM 7775 N N . ILE A 1 982 ? 79.125 4.512 -32.229 1.00 46.72 982 ILE A N 1
ATOM 7776 C CA . ILE A 1 982 ? 77.658 4.506 -32.184 1.00 46.72 982 ILE A CA 1
ATOM 7777 C C . ILE A 1 982 ? 77.235 3.228 -31.449 1.00 46.72 982 ILE A C 1
ATOM 7779 O O . ILE A 1 982 ? 77.345 2.130 -31.992 1.00 46.72 982 ILE A O 1
ATOM 7783 N N . SER A 1 983 ? 76.790 3.363 -30.200 1.00 52.44 983 SER A N 1
ATOM 7784 C CA . SER A 1 983 ? 76.165 2.267 -29.465 1.00 52.44 983 SER A CA 1
ATOM 7785 C C . SER A 1 983 ? 74.758 2.004 -30.015 1.00 52.44 983 SER A C 1
ATOM 7787 O O . SER A 1 983 ? 73.998 2.922 -30.339 1.00 52.44 983 SER A O 1
ATOM 7789 N N . THR A 1 984 ? 74.401 0.723 -30.082 1.00 54.03 984 THR A N 1
ATOM 7790 C CA . THR A 1 984 ? 73.082 0.150 -30.410 1.00 54.03 984 THR A CA 1
ATOM 7791 C C . THR A 1 984 ? 71.900 0.825 -29.693 1.00 54.03 984 THR A C 1
ATOM 7793 O O . THR A 1 984 ? 70.774 0.779 -30.184 1.00 54.03 984 THR A O 1
ATOM 7796 N N . VAL A 1 985 ? 72.161 1.535 -28.594 1.00 51.91 985 VAL A N 1
ATOM 7797 C CA . VAL A 1 985 ? 71.187 2.263 -27.769 1.00 51.91 985 VAL A CA 1
ATOM 7798 C C . VAL A 1 985 ? 70.506 3.416 -28.518 1.00 51.91 985 VAL A C 1
ATOM 7800 O O . VAL A 1 985 ? 69.319 3.657 -28.322 1.00 51.91 985 VAL A O 1
ATOM 7803 N N . THR A 1 986 ? 71.198 4.107 -29.431 1.00 53.19 986 THR A N 1
ATOM 7804 C CA . THR A 1 986 ? 70.564 5.209 -30.184 1.00 53.19 986 THR A CA 1
ATOM 7805 C C . THR A 1 986 ? 69.611 4.697 -31.260 1.00 53.19 986 THR A C 1
ATOM 7807 O O . THR A 1 986 ? 68.513 5.230 -31.385 1.00 53.19 986 THR A O 1
ATOM 7810 N N . ARG A 1 987 ? 69.946 3.614 -31.975 1.00 51.72 987 ARG A N 1
ATOM 7811 C CA . ARG A 1 987 ? 68.991 2.961 -32.893 1.00 51.72 987 ARG A CA 1
ATOM 7812 C C . ARG A 1 987 ? 67.784 2.397 -32.141 1.00 51.72 987 ARG A C 1
ATOM 7814 O O . ARG A 1 987 ? 66.666 2.574 -32.611 1.00 51.72 987 ARG A O 1
ATOM 7821 N N . ALA A 1 988 ? 67.992 1.816 -30.957 1.00 52.34 988 ALA A N 1
ATOM 7822 C CA . ALA A 1 988 ? 66.904 1.350 -30.099 1.00 52.34 988 ALA A CA 1
ATOM 7823 C C . ALA A 1 988 ? 65.993 2.498 -29.631 1.00 52.34 988 ALA A C 1
ATOM 7825 O O . ALA A 1 988 ? 64.785 2.324 -29.625 1.00 52.34 988 ALA A O 1
ATOM 7826 N N . ALA A 1 989 ? 66.529 3.685 -29.327 1.00 51.09 989 ALA A N 1
ATOM 7827 C CA . ALA A 1 989 ? 65.720 4.850 -28.953 1.00 51.09 989 ALA A CA 1
ATOM 7828 C C . ALA A 1 989 ? 64.896 5.415 -30.126 1.00 51.09 989 ALA A C 1
ATOM 7830 O O . ALA A 1 989 ? 63.758 5.836 -29.931 1.00 51.09 989 ALA A O 1
ATOM 7831 N N . TRP A 1 990 ? 65.431 5.396 -31.352 1.00 51.66 990 TRP A N 1
ATOM 7832 C CA . TRP A 1 990 ? 64.680 5.786 -32.554 1.00 51.66 990 TRP A CA 1
ATOM 7833 C C . TRP A 1 990 ? 63.566 4.789 -32.884 1.00 51.66 990 TRP A C 1
ATOM 7835 O O . TRP A 1 990 ? 62.446 5.208 -33.167 1.00 51.66 990 TRP A O 1
ATOM 7845 N N . VAL A 1 991 ? 63.847 3.485 -32.775 1.00 52.72 991 VAL A N 1
ATOM 7846 C CA . VAL A 1 991 ? 62.829 2.435 -32.915 1.00 52.72 991 VAL A CA 1
ATOM 7847 C C . VAL A 1 991 ? 61.805 2.545 -31.790 1.00 52.72 991 VAL A C 1
ATOM 7849 O O . VAL A 1 991 ? 60.623 2.562 -32.080 1.00 52.72 991 VAL A O 1
ATOM 7852 N N . ALA A 1 992 ? 62.216 2.741 -30.537 1.00 49.78 992 ALA A N 1
ATOM 7853 C CA . ALA A 1 992 ? 61.307 2.889 -29.403 1.00 49.78 992 ALA A CA 1
ATOM 7854 C C . ALA A 1 992 ? 60.433 4.144 -29.511 1.00 49.78 992 ALA A C 1
ATOM 7856 O O . ALA A 1 992 ? 59.256 4.071 -29.210 1.00 49.78 992 ALA A O 1
ATOM 7857 N N . THR A 1 993 ? 60.948 5.281 -29.987 1.00 52.78 993 THR A N 1
ATOM 7858 C CA . THR A 1 993 ? 60.130 6.501 -30.146 1.00 52.78 993 THR A CA 1
ATOM 7859 C C . THR A 1 993 ? 59.174 6.382 -31.335 1.00 52.78 993 THR A C 1
ATOM 7861 O O . THR A 1 993 ? 58.033 6.825 -31.246 1.00 52.78 993 THR A O 1
ATOM 7864 N N . GLY A 1 994 ? 59.608 5.746 -32.430 1.00 51.41 994 GLY A N 1
ATOM 7865 C CA . GLY A 1 994 ? 58.739 5.402 -33.558 1.00 51.41 994 GLY A CA 1
ATOM 7866 C C . GLY A 1 994 ? 57.669 4.375 -33.180 1.00 51.41 994 GLY A C 1
ATOM 7867 O O . GLY A 1 994 ? 56.521 4.535 -33.570 1.00 51.41 994 GLY A O 1
ATOM 7868 N N . VAL A 1 995 ? 58.021 3.382 -32.361 1.00 49.81 995 VAL A N 1
ATOM 7869 C CA . VAL A 1 995 ? 57.111 2.366 -31.816 1.00 49.81 995 VAL A CA 1
ATOM 7870 C C . VAL A 1 995 ? 56.167 2.981 -30.791 1.00 49.81 995 VAL A C 1
ATOM 7872 O O . VAL A 1 995 ? 54.990 2.696 -30.855 1.00 49.81 995 VAL A O 1
ATOM 7875 N N . ILE A 1 996 ? 56.608 3.882 -29.912 1.00 50.19 996 ILE A N 1
ATOM 7876 C CA . ILE A 1 996 ? 55.735 4.581 -28.955 1.00 50.19 996 ILE A CA 1
ATOM 7877 C C . ILE A 1 996 ? 54.782 5.530 -29.689 1.00 50.19 996 ILE A C 1
ATOM 7879 O O . ILE A 1 996 ? 53.606 5.570 -29.361 1.00 50.19 996 ILE A O 1
ATOM 7883 N N . ALA A 1 997 ? 55.242 6.258 -30.711 1.00 48.97 997 ALA A N 1
ATOM 7884 C CA . ALA A 1 997 ? 54.364 7.092 -31.534 1.00 48.97 997 ALA A CA 1
ATOM 7885 C C . ALA A 1 997 ? 53.379 6.251 -32.362 1.00 48.97 997 ALA A C 1
ATOM 7887 O O . ALA A 1 997 ? 52.224 6.643 -32.502 1.00 48.97 997 ALA A O 1
ATOM 7888 N N . ALA A 1 998 ? 53.816 5.092 -32.869 1.00 46.47 998 ALA A N 1
ATOM 7889 C CA . ALA A 1 998 ? 52.946 4.132 -33.535 1.00 46.47 998 ALA A CA 1
ATOM 7890 C C . ALA A 1 998 ? 51.920 3.557 -32.550 1.00 46.47 998 ALA A C 1
ATOM 7892 O O . ALA A 1 998 ? 50.740 3.660 -32.825 1.00 46.47 998 ALA A O 1
ATOM 7893 N N . VAL A 1 999 ? 52.336 3.072 -31.379 1.00 46.34 999 VAL A N 1
ATOM 7894 C CA . VAL A 1 999 ? 51.482 2.506 -30.318 1.00 46.34 999 VAL A CA 1
ATOM 7895 C C . VAL A 1 999 ? 50.493 3.542 -29.765 1.00 46.34 999 VAL A C 1
ATOM 7897 O O . VAL A 1 999 ? 49.325 3.228 -29.578 1.00 46.34 999 VAL A O 1
ATOM 7900 N N . LEU A 1 1000 ? 50.902 4.802 -29.579 1.00 43.84 1000 LEU A N 1
ATOM 7901 C CA . LEU A 1 1000 ? 50.013 5.885 -29.126 1.00 43.84 1000 LEU A CA 1
ATOM 7902 C C . LEU A 1 1000 ? 49.011 6.345 -30.199 1.00 43.84 1000 LEU A C 1
ATOM 7904 O O . LEU A 1 1000 ? 47.980 6.920 -29.859 1.00 43.84 1000 LEU A O 1
ATOM 7908 N N . CYS A 1 1001 ? 49.288 6.088 -31.481 1.00 44.16 1001 CYS A N 1
ATOM 7909 C CA . CYS A 1 1001 ? 48.335 6.297 -32.577 1.00 44.16 1001 CYS A CA 1
ATOM 7910 C C . CYS A 1 1001 ? 47.500 5.038 -32.888 1.00 44.16 1001 CYS A C 1
ATOM 7912 O O . CYS A 1 1001 ? 46.733 5.053 -33.849 1.00 44.16 1001 CYS A O 1
ATOM 7914 N N . TRP A 1 1002 ? 47.643 3.958 -32.108 1.00 52.81 1002 TRP A N 1
ATOM 7915 C CA . TRP A 1 1002 ? 47.131 2.618 -32.426 1.00 52.81 1002 TRP A CA 1
ATOM 7916 C C . TRP A 1 1002 ? 46.395 1.970 -31.233 1.00 52.81 1002 TRP A C 1
ATOM 7918 O O . TRP A 1 1002 ? 46.789 0.888 -30.801 1.00 52.81 1002 TRP A O 1
ATOM 7928 N N . PRO A 1 1003 ? 45.336 2.590 -30.666 1.00 42.59 1003 PRO A N 1
ATOM 7929 C CA . PRO A 1 1003 ? 44.688 2.060 -29.461 1.00 42.59 1003 PRO A CA 1
ATOM 7930 C C . PRO A 1 1003 ? 43.688 0.933 -29.765 1.00 42.59 1003 PRO A C 1
ATOM 7932 O O . PRO A 1 1003 ? 43.497 0.043 -28.946 1.00 42.59 1003 PRO A O 1
ATOM 7935 N N . ASP A 1 1004 ? 43.084 0.924 -30.955 1.00 41.19 1004 ASP A N 1
ATOM 7936 C CA . ASP A 1 1004 ? 41.889 0.108 -31.219 1.00 41.19 1004 ASP A CA 1
ATOM 7937 C C . ASP A 1 1004 ? 42.170 -1.347 -31.641 1.00 41.19 1004 ASP A C 1
ATOM 7939 O O . ASP A 1 1004 ? 41.231 -2.093 -31.899 1.00 41.19 1004 ASP A O 1
ATOM 7943 N N . TRP A 1 1005 ? 43.439 -1.759 -31.744 1.00 36.25 1005 TRP A N 1
ATOM 7944 C CA . TRP A 1 1005 ? 43.807 -3.127 -32.149 1.00 36.25 1005 TRP A CA 1
ATOM 7945 C C . TRP A 1 1005 ? 44.231 -4.021 -30.977 1.00 36.25 1005 TRP A C 1
ATOM 7947 O O . TRP A 1 1005 ? 44.420 -5.214 -31.161 1.00 36.25 1005 TRP A O 1
ATOM 7957 N N . ILE A 1 1006 ? 44.382 -3.463 -29.770 1.00 34.00 1006 ILE A N 1
ATOM 7958 C CA . ILE A 1 1006 ? 44.758 -4.233 -28.569 1.00 34.00 1006 ILE A CA 1
ATOM 7959 C C . ILE A 1 1006 ? 43.505 -4.740 -27.817 1.00 34.00 1006 ILE A C 1
ATOM 7961 O O . ILE A 1 1006 ? 43.625 -5.539 -26.895 1.00 34.00 1006 ILE A O 1
ATOM 7965 N N . SER A 1 1007 ? 42.297 -4.326 -28.223 1.00 31.50 1007 SER A N 1
ATOM 7966 C CA . SER A 1 1007 ? 41.030 -4.648 -27.541 1.00 31.50 1007 SER A CA 1
ATOM 7967 C C . SER A 1 1007 ? 39.925 -5.255 -28.422 1.00 31.50 1007 SER A C 1
ATOM 7969 O O . SER A 1 1007 ? 38.787 -5.357 -27.970 1.00 31.50 1007 SER A O 1
ATOM 7971 N N . SER A 1 1008 ? 40.225 -5.707 -29.642 1.00 28.11 1008 SER A N 1
ATOM 7972 C CA . SER A 1 1008 ? 39.416 -6.745 -30.305 1.00 28.11 1008 SER A CA 1
ATOM 7973 C C . SER A 1 1008 ? 40.142 -8.088 -30.164 1.00 28.11 1008 SER A C 1
ATOM 7975 O O . SER A 1 1008 ? 41.371 -8.056 -30.085 1.00 28.11 1008 SER A O 1
ATOM 7977 N N . PRO A 1 1009 ? 39.445 -9.238 -30.127 1.00 32.88 1009 PRO A N 1
ATOM 7978 C CA . PRO A 1 1009 ? 40.115 -10.540 -30.150 1.00 32.88 1009 PRO A CA 1
ATOM 7979 C C . PRO A 1 1009 ? 41.092 -10.684 -31.325 1.00 32.88 1009 PRO A C 1
ATOM 7981 O O . PRO A 1 1009 ? 40.843 -10.062 -32.390 1.00 32.88 1009 PRO A O 1
#

Foldseek 3Di:
DDDDDDDPDDDQAQQWAWEWEWEWEQDPQAIKIKIKIFIAHAPDFAFKFKKKWDLQKDWPFKDWPHHGWDKDWDADPVNIIIIITGDPGGDHHGGTIIMIIIGGGHDDADKAWDIDMAGVRHDYDWYKYKYWYDPQKDWPDKDKDQKDWDDDDPDDDPDPIDIIIMTHNDSPMIIMTHMDGPDWAKAKAKEWEWEDDPWKIKIKMKIWMATQDQPAFKFKKKFFPQKDWDPPWKDKPDPQQWDDKDWDADPVDGRIIMIMTGTPGGGHNPDIIIIITMIMGTPVVPPDWDFQLNSDGIDGPRHDDDYFYKYFYAADPFKDKDFPPVVQFDWDDPVNDDDDVSVVNVPDDDTLTMGGDDPSRRGGTMDIDTADQDDWAKAKEWEWEWEDEQWKIKIKIKIKMFTPDHWDQKWKKWKLADDPWDWWKFWPDPVGHTWDKDWDPDDPPPGGTMMITGDPRRPDRITMMMIMDMDTDHWKDWGMWMAIPNYPHYKYKYWYFYDLQKDWPDADDPFWQWDPPDPDVVCPVLGTDTMTIGGNPDPPCSPPVNITMMGGDDDDDPFSAKAFLEWEWEWEADQQQKIKIKIKTWIFQSQGQKKKKFDDPPKAWDWKDKLNHTDPFDPPVPDSIGIGTDHRPQRIIMMITIIMDDGDNDDQKDKDFDDDIDISHRYRAYKYKYKYFQQKDWFDPDDDDLVSLVLLVVPPVDDDPQADDQDPPDPVSVVVVVVPPPLPPPFDPQLQQLLLLQLDPPAQWPLNSRDDPDDAFEWEPLVQLVSLVHARLHTFDDDPDPGSNVSSVVRCVVSQWAWEAAVRHIYIHGLVCLVVFPVPSCDNNDSRYYYDPQWHDDPQFIAGVVRHGGDDRIDTSVVRNVDDRSDNRDDDPDPDPPDPGMDMDMDRPVPDRIIMMRGLVVLVVLLQVLLQVLLVVLLVCCVPPVVCLVVQLVVLSVVSSPDTDSCSSNSVSSNLSSVNSVCVVVVVVVPDDPPDDPDPVVVVVVVVVVVVSVCSNPPPPVPGD

Sequence (1009 aa):
RCRMSIRKRGADSPQFGLRQLTRYTLNEQGWEVAADLYLDCEATDLNALELSLDASLKVIGVTHETAPLPWNVSVDNDGRSRVRVNFPTGIRGLNRLVRVTAVAPPPQSGEFDLPRLHVPLAMWQQEALQLRIASPFELQDLRLNQAIQVPQMARELSSTTAAIAVQCQSAQYTARLVIGPATAGYEVKSACRIEPTTSELRAALNVDVRSRTNNNFQIQAWIAPDWILDLESIESETPELIDEWQVSDLPSAPGHQVLNIRFAQALPTESWTMLTIRARRSLEAAHGPLAIQDLQPLEFPDATESPRHFLVVQSTPTTEVSYPADGQMTWFSLDDLDGNRETQLLGTAAPDRLVLLDPPTLRQPIEFRERTDEAAELSAAIEVLQRCGMKANSEQIRLDVQRMSGRLNKLYVRLSQAREEEVRWYLESPLQRELTAKRVTGSDEDVGELWEIDWPELTADSLTLVGERSWSSSGTVRASLARVLNVTKSEGKLLLEGPPNLRLLHQAQPFLTPLPVGQSRANQNGNLRFAFRYTPLADNIFASEHEVELTFAENNRNATPVTVWRLSDETHLELNGGVRHDVTLWLENPGADQLLVSLAADCQLRQVTVNGVELTTTSDNDADQLQVPLVQTDRYPCVQIRYDEPGSRLRSWQNLAWHPLEIDGHVISRQWQVWVPTDLALASATPLGLMDRLRRLEGPFRRLPNERPFNLFSYADWNELWSGDRRDQNISALCRAVVSRLGRHDARTLSQALVSEGDSAVWIDPRPIAERGIGPQTPLPDSHSLSDYERGLDRLERLGLACIEVNHGVLLTSSDSLSAQWHSEPTRESPWLQRLPEHKVVTSRVVDTQGNPIGPPLLPLDAWQRTHFPWQVAFSDRSPDIAAGWQAHSFDLARTKTITVYRRTLFWLLSYAAFLAAMATNYWLKQRHARRCLLLPGLSIAAMLLVEAPWLAVTQACIWGALIGLLVPRMSRRAAPPVSRISTVTRAAWVATGVIAAVLCWPDWISSP

Secondary structure (DSSP, 8-state):
----------S----EEEEEEEEEEEETTEEEEEEEEEEEEEEEEEEEEEEEE-TT-EEEEEEETTEE--EEEEE-TTSPEEEEEEEEEEEEEEEEEEEEEEEEPPPPSEEEEPP-EE-TTEEEEEEEEEEEE-TTEEEEEEEEESEEEEPPPSS---SSSPEEEEEESSTT-EEEEEEEEPP--EEEEEEEEEEE-SSEEEEEEEEEEEESSTT--EEEEEEPTTEEE-TT--EESSTT-EEEEEEEE-TTSTT-EEEEEEESSPPPSSS-EEEEEEEEEESTT--SPEEGGGG--EE-TTBSS---EEEEE---SSEEEE-TTGGG--EE-GGGSSHHHHHHHH-SSPPS-EEE--TTTTT-EEEEEE---PBPEEEEEEEEEEEE-SS-EEEEEEEEEEEEESB-SEEEEEESS--SSPPEEEE-STT--B--EEEE---SS-SSEEEEEE-S-TT-SEEEEEEEEEE--SS-EEEP-EEETTEEEEEEEEEEE--TTEEESS---TTEEE------GGGTT--EEEEEEE-TTSTTTTSGGG-EEEEEPPSS----PEEEEEEEEEEEEPTTS-EEEEEEEEEE-SS-SEEEEEPPTT-EEEEEEETTEEP-----TT-SEEEEE--TT-SS-EEEEEEEE-PPP--SEEEEEP-PPEESEEEEEEEEEEEE-TTEEEEPSSPPPHHHHHGGGGTTSPPPTTSPP--TT-HHHHHHHHSTT-TTSSS-HHHHHHHHHHT-SS--BHHHHH--SSS-EEEE-HHHHHHTT--TTPBPPP---SSHHHHHHHHHHHHTEEEEEEETEEEEEEHHHHHHH--PPPPTT-TTEEEEEEEEEETTEEE-TT--EESSPPEEHHHHHTS--S------S------TT-EEEEEETTT-SEEEEEEHHHHHHHHHHHHHHHHHHHHHHHHH-TTTTTHHHHHHHHHHHHS-HHHHHHHHHHHHHHHHHHHHHHHHTT----SS---HHHHHHHHHHHHHHHHHT--TTSS--

pLDDT: mean 76.49, std 15.21, range [24.78, 96.12]

Radius of gyration: 49.25 Å; chains: 1; bounding box: 132×98×132 Å